Protein AF-0000000075576000 (afdb_homodimer)

Radius of gyration: 38.96 Å; Cα contacts (8 Å, |Δi|>4): 2724; chains: 2; bounding box: 110×90×70 Å

Sequence (1172 aa):
MISKNLVINSIEELINWVASKEIKIQLDSAASILVQVFSSNCDPEWMLAIESNLRPMMPQAVIAGTTTMGEIAKGKLFIHTTVVAITFFDKARIQGFLRHKDKKEVDLGIAFAQKIETDCQQIAGTMLYATPNTMNVSLFLEGFSTARKGTYPVFGGGAGDYHVVQKPVIMLNGEYTSTGVLAVVFMSDDIQIDVRTYLGWQALSKEMVITESDGLWIKKIDDQPAFDVLNRYLDIQNDDEFFYNVLVFPFLFKRDGINYAMTPIEVNDEKAIKVIMNINEGESVCIGYGNPAIIIEKANDIQNWVRAFNSEAIFLYSCICRRFLLQGEVDLETIPFETIAPTAGFYTYGEIVSQGSQVMFLNATMLAVSMKEGCGKKPKLEAQIEISKTDPRDPFTSQHTRIITRLVNFIKVVTQELEEANEEARRLAEQDYLTKTNNRMKAHEFIKNEIERSKRYELEFSIIMLDMDFFKKVNDTYGHNIGDEILIYLVKLLKLEIRKIDMLSRWGGEEFLIVMPLTDKEGARITAERIRAVVELSLFPNAIKQTCSFGVASYQKGESIEMLIDRADKALYEAKLKGRNCVVTKMISKNLVINSIEELINWVASKEIKIQLDSAASILVQVFSSNCDPEWMLAIESNLRPMMPQAVIAGTTTMGEIAKGKLFIHTTVVAITFFDKARIQGFLRHKDKKEVDLGIAFAQKIETDCQQIAGTMLYATPNTMNVSLFLEGFSTARKGTYPVFGGGAGDYHVVQKPVIMLNGEYTSTGVLAVVFMSDDIQIDVRTYLGWQALSKEMVITESDGLWIKKIDDQPAFDVLNRYLDIQNDDEFFYNVLVFPFLFKRDGINYAMTPIEVNDEKAIKVIMNINEGESVCIGYGNPAIIIEKANDIQNWVRAFNSEAIFLYSCICRRFLLQGEVDLETIPFETIAPTAGFYTYGEIVSQGSQVMFLNATMLAVSMKEGCGKKPKLEAQIEISKTDPRDPFTSQHTRIITRLVNFIKVVTQELEEANEEARRLAEQDYLTKTNNRMKAHEFIKNEIERSKRYELEFSIIMLDMDFFKKVNDTYGHNIGDEILIYLVKLLKLEIRKIDMLSRWGGEEFLIVMPLTDKEGARITAERIRAVVELSLFPNAIKQTCSFGVASYQKGESIEMLIDRADKALYEAKLKGRNCVVTK

Solvent-accessible surface area (backbone atoms only — not comparable to full-atom values): 58496 Å² total; per-residue (Å²): 84,48,51,50,73,45,80,37,92,47,69,66,58,49,54,55,52,55,66,31,70,71,45,44,55,46,64,72,61,33,61,26,38,42,34,41,36,31,20,43,64,63,50,66,65,57,59,45,50,52,47,65,66,43,37,82,80,41,74,79,44,46,43,37,35,32,15,15,64,29,27,31,48,68,18,30,80,42,68,89,41,31,36,43,34,40,35,34,23,63,72,36,42,70,49,77,49,74,45,67,67,82,60,59,42,37,58,45,15,29,52,52,27,42,50,48,61,69,76,51,63,60,64,36,29,36,40,37,41,35,22,47,84,63,38,63,54,48,45,17,30,51,20,21,29,72,45,43,82,68,61,54,49,35,35,37,30,15,26,19,47,78,52,89,85,53,63,21,32,38,33,48,73,88,43,70,42,53,36,31,40,36,36,42,38,36,26,30,93,48,47,46,66,47,79,47,71,52,61,39,58,42,68,42,47,64,84,40,34,29,62,34,51,55,67,41,29,36,35,18,41,71,81,32,44,31,39,58,55,48,26,62,36,39,70,55,60,98,53,95,55,32,41,74,74,32,41,55,45,19,40,31,36,72,58,95,90,39,82,42,41,40,41,50,59,50,68,53,94,80,31,22,30,30,37,77,58,69,60,55,64,70,40,56,33,19,45,20,35,69,30,50,62,50,34,41,52,51,40,52,55,50,44,55,52,46,55,72,65,36,26,25,30,31,41,38,36,28,17,43,37,49,44,48,70,41,39,95,52,38,38,72,54,39,32,68,49,28,77,54,19,50,27,38,34,30,24,18,49,29,35,34,41,45,60,63,59,43,43,42,72,44,35,58,31,38,37,45,35,32,28,27,42,68,83,36,54,86,54,87,69,76,79,86,78,71,73,81,60,62,55,83,84,40,85,55,46,86,49,60,55,61,52,52,32,28,52,52,40,30,32,39,43,45,32,51,51,26,53,52,31,46,51,49,26,47,45,42,63,29,24,30,84,85,65,62,30,30,15,48,65,42,44,51,52,51,48,53,52,48,50,53,48,20,70,74,68,73,50,48,31,18,38,38,32,35,35,53,54,69,48,66,56,46,27,72,73,65,30,60,68,53,42,50,50,41,54,39,50,47,50,55,56,49,60,72,72,50,58,89,83,37,44,58,18,42,61,47,96,64,27,35,35,36,41,32,68,78,24,46,54,66,58,46,48,53,49,49,51,52,49,41,50,52,43,55,71,39,73,37,78,93,72,38,78,49,39,35,19,24,2,26,19,43,71,53,93,89,60,51,72,66,55,46,52,47,39,10,49,50,17,24,51,47,13,50,72,73,70,35,66,34,78,25,76,77,82,49,53,50,72,45,79,39,91,47,68,64,59,50,53,56,52,55,66,30,70,72,46,44,56,47,63,72,62,34,63,26,37,41,35,41,36,30,21,43,64,62,53,65,64,58,60,45,50,52,46,64,66,42,37,83,80,41,73,78,45,46,43,38,36,32,16,14,66,29,30,33,48,69,19,31,80,43,69,90,40,32,36,42,34,39,36,35,24,64,74,36,42,71,50,76,47,74,44,67,68,83,62,59,42,37,58,45,15,27,52,52,28,43,50,50,62,70,76,49,64,60,64,38,30,35,40,38,42,34,22,48,83,62,39,62,54,47,46,18,30,50,19,22,29,72,45,42,82,68,60,52,49,35,36,37,30,14,26,20,47,78,53,89,86,50,64,22,32,38,33,48,74,86,42,72,42,54,36,33,41,36,37,41,36,36,25,31,92,50,47,46,68,46,78,47,73,52,60,39,60,41,69,40,48,63,84,40,34,29,62,34,51,56,67,41,28,36,36,19,40,73,78,34,46,32,40,57,55,49,26,62,36,40,70,55,58,100,54,94,56,32,40,75,74,31,43,56,44,18,40,29,36,71,56,96,92,38,82,43,40,41,42,51,58,49,66,52,94,81,30,22,31,31,36,77,56,68,60,55,63,69,41,57,33,21,45,21,37,68,31,49,63,50,35,42,51,51,40,52,55,51,44,55,52,45,54,73,66,36,25,27,29,30,40,38,36,29,17,44,37,49,44,48,70,42,40,96,52,39,38,72,54,38,33,67,49,30,78,54,18,51,26,37,35,32,24,17,49,29,34,32,41,44,59,62,59,44,42,43,72,42,35,58,30,37,36,44,35,31,30,28,41,69,83,36,54,85,54,86,70,77,79,86,76,71,72,81,62,60,56,82,84,40,86,54,47,87,48,61,54,61,52,51,31,28,52,52,40,31,30,37,43,45,33,50,51,27,54,50,30,46,51,49,26,46,45,42,62,30,26,30,84,84,68,63,31,31,15,45,65,42,45,51,53,52,50,53,53,49,49,52,45,20,69,73,68,74,49,49,32,19,37,38,31,35,35,53,54,66,47,66,58,47,26,73,73,66,31,60,68,54,42,48,52,40,52,39,49,49,51,56,54,49,59,72,71,51,60,89,83,36,44,57,18,43,60,46,96,64,26,35,35,36,41,33,68,79,24,46,54,65,57,47,47,52,49,50,50,51,50,40,51,52,43,54,71,39,72,36,79,92,73,38,78,50,40,36,20,23,2,27,20,42,71,54,92,89,60,51,70,67,56,47,52,47,39,10,49,51,18,24,52,50,14,49,72,73,69,35,65,35,80,25,76,78

Structure (mmCIF, N/CA/C/O backbone):
data_AF-0000000075576000-model_v1
#
loop_
_entity.id
_entity.type
_entity.pdbx_description
1 polymer 'GGDEF domain-containing protein'
#
loop_
_atom_site.group_PDB
_atom_site.id
_atom_site.type_symbol
_atom_site.label_atom_id
_atom_site.label_alt_id
_atom_site.label_comp_id
_atom_site.label_asym_id
_atom_site.label_entity_id
_atom_site.label_seq_id
_atom_site.pdbx_PDB_ins_code
_atom_site.Cartn_x
_atom_site.Cartn_y
_atom_site.Cartn_z
_atom_site.occupancy
_atom_site.B_iso_or_equiv
_atom_site.auth_seq_id
_atom_site.auth_comp_id
_atom_site.auth_asym_id
_atom_site.auth_atom_id
_atom_site.pdbx_PDB_model_num
ATOM 1 N N . MET A 1 1 ? 22.203 40.156 -1.741 1 93.5 1 MET A N 1
ATOM 2 C CA . MET A 1 1 ? 22.766 39.156 -0.828 1 93.5 1 MET A CA 1
ATOM 3 C C . MET A 1 1 ? 23.344 37.969 -1.596 1 93.5 1 MET A C 1
ATOM 5 O O . MET A 1 1 ? 22.984 37.75 -2.754 1 93.5 1 MET A O 1
ATOM 9 N N . ILE A 1 2 ? 24.281 37.25 -0.987 1 94.06 2 ILE A N 1
ATOM 10 C CA . ILE A 1 2 ? 24.953 36.125 -1.596 1 94.06 2 ILE A CA 1
ATOM 11 C C . ILE A 1 2 ? 25.047 34.969 -0.587 1 94.06 2 ILE A C 1
ATOM 13 O O . ILE A 1 2 ? 25.328 35.188 0.591 1 94.06 2 ILE A O 1
ATOM 17 N N . SER A 1 3 ? 24.719 33.812 -1.109 1 95.25 3 SER A N 1
ATOM 18 C CA . SER A 1 3 ? 24.812 32.625 -0.263 1 95.25 3 SER A CA 1
ATOM 19 C C . SER A 1 3 ? 25.797 31.609 -0.844 1 95.25 3 SER A C 1
ATOM 21 O O . SER A 1 3 ? 25.781 31.344 -2.049 1 95.25 3 SER A O 1
ATOM 23 N N . LYS A 1 4 ? 26.672 31.125 0.01 1 95.12 4 LYS A N 1
ATOM 24 C CA . LYS A 1 4 ? 27.641 30.094 -0.357 1 95.12 4 LYS A CA 1
ATOM 25 C C . LYS A 1 4 ? 27.609 28.938 0.641 1 95.12 4 LYS A C 1
ATOM 27 O O . LYS A 1 4 ? 27.484 29.156 1.847 1 95.12 4 LYS A O 1
ATOM 32 N N . ASN A 1 5 ? 27.688 27.766 0.096 1 94.81 5 ASN A N 1
ATOM 33 C CA . ASN A 1 5 ? 27.656 26.578 0.948 1 94.81 5 ASN A CA 1
ATOM 34 C C . ASN A 1 5 ? 28.875 25.688 0.716 1 94.81 5 ASN A C 1
ATOM 36 O O . ASN A 1 5 ? 29.406 25.625 -0.395 1 94.81 5 ASN A O 1
ATOM 40 N N . LEU A 1 6 ? 29.297 25.016 1.735 1 95.75 6 LEU A N 1
ATOM 41 C CA . LEU A 1 6 ? 30.406 24.062 1.669 1 95.75 6 LEU A CA 1
ATOM 42 C C . LEU A 1 6 ? 30.125 22.844 2.539 1 95.75 6 LEU A C 1
ATOM 44 O O . LEU A 1 6 ? 29.625 22.969 3.66 1 95.75 6 LEU A O 1
ATOM 48 N N . VAL A 1 7 ? 30.359 21.703 1.971 1 96.75 7 VAL A N 1
ATOM 49 C CA . VAL A 1 7 ? 30.328 20.453 2.73 1 96.75 7 VAL A CA 1
ATOM 50 C C . VAL A 1 7 ? 31.734 20.125 3.242 1 96.75 7 VAL A C 1
ATOM 52 O O . VAL A 1 7 ? 32.688 20.078 2.465 1 96.75 7 VAL A O 1
ATOM 55 N N . ILE A 1 8 ? 31.844 19.891 4.543 1 95.75 8 ILE A N 1
ATOM 56 C CA . ILE A 1 8 ? 33.188 19.703 5.066 1 95.75 8 ILE A CA 1
ATOM 57 C C . ILE A 1 8 ? 33.25 18.406 5.867 1 95.75 8 ILE A C 1
ATOM 59 O O . ILE A 1 8 ? 32.25 17.984 6.469 1 95.75 8 ILE A O 1
ATOM 63 N N . ASN A 1 9 ? 34.469 17.875 5.836 1 92.75 9 ASN A N 1
ATOM 64 C CA . ASN A 1 9 ? 34.75 16.75 6.695 1 92.75 9 ASN A CA 1
ATOM 65 C C . ASN A 1 9 ? 35.906 17.047 7.641 1 92.75 9 ASN A C 1
ATOM 67 O O . ASN A 1 9 ? 36.25 16.25 8.523 1 92.75 9 ASN A O 1
ATOM 71 N N . SER A 1 10 ? 36.5 18.25 7.395 1 94.5 10 SER A N 1
ATOM 72 C CA . SER A 1 10 ? 37.594 18.703 8.25 1 94.5 10 SER A CA 1
ATOM 73 C C . SER A 1 10 ? 37.594 20.219 8.375 1 94.5 10 SER A C 1
ATOM 75 O O . SER A 1 10 ? 37.062 20.922 7.496 1 94.5 10 SER A O 1
ATOM 77 N N . ILE A 1 11 ? 38.156 20.672 9.445 1 95.69 11 ILE A N 1
ATOM 78 C CA . ILE A 1 11 ? 38.25 22.109 9.703 1 95.69 11 ILE A CA 1
ATOM 79 C C . ILE A 1 11 ? 39.188 22.766 8.688 1 95.69 11 ILE A C 1
ATOM 81 O O . ILE A 1 11 ? 38.938 23.891 8.258 1 95.69 11 ILE A O 1
ATOM 85 N N . GLU A 1 12 ? 40.156 22.031 8.234 1 95.62 12 GLU A N 1
ATOM 86 C CA . GLU A 1 12 ? 41.125 22.531 7.254 1 95.62 12 GLU A CA 1
ATOM 87 C C . GLU A 1 12 ? 40.438 22.906 5.945 1 95.62 12 GLU A C 1
ATOM 89 O O . GLU A 1 12 ? 40.75 23.922 5.336 1 95.62 12 GLU A O 1
ATOM 94 N N . GLU A 1 13 ? 39.531 22.109 5.602 1 95.81 13 GLU A N 1
ATOM 95 C CA . GLU A 1 13 ? 38.75 22.375 4.387 1 95.81 13 GLU A CA 1
ATOM 96 C C . GLU A 1 13 ? 38 23.688 4.5 1 95.81 13 GLU A C 1
ATOM 98 O O . GLU A 1 13 ? 37.938 24.469 3.541 1 95.81 13 GLU A O 1
ATOM 103 N N . LEU A 1 14 ? 37.5 23.953 5.672 1 96.44 14 LEU A N 1
ATOM 104 C CA . LEU A 1 14 ? 36.719 25.156 5.938 1 96.44 14 LEU A CA 1
ATOM 105 C C . LEU A 1 14 ? 37.625 26.391 5.883 1 96.44 14 LEU A C 1
ATOM 107 O O . LEU A 1 14 ? 37.281 27.391 5.234 1 96.44 14 LEU A O 1
ATOM 111 N N . ILE A 1 15 ? 38.688 26.344 6.5 1 95.75 15 ILE A N 1
ATOM 112 C CA . ILE A 1 15 ? 39.594 27.484 6.578 1 95.75 15 ILE A CA 1
ATOM 113 C C . ILE A 1 15 ? 40.094 27.844 5.176 1 95.75 15 ILE A C 1
ATOM 115 O O . ILE A 1 15 ? 40.125 29.016 4.809 1 95.75 15 ILE A O 1
ATOM 119 N N . ASN A 1 16 ? 40.406 26.781 4.434 1 96.12 16 ASN A N 1
ATOM 120 C CA . ASN A 1 16 ? 40.875 27.016 3.068 1 96.12 16 ASN A CA 1
ATOM 121 C C . ASN A 1 16 ? 39.812 27.672 2.209 1 96.12 16 ASN A C 1
ATOM 123 O O . ASN A 1 16 ? 40.125 28.547 1.391 1 96.12 16 ASN A O 1
ATOM 127 N N . TRP A 1 17 ? 38.656 27.25 2.443 1 96.19 17 TRP A N 1
ATOM 128 C CA . TRP A 1 17 ? 37.531 27.766 1.668 1 96.19 17 TRP A CA 1
ATOM 129 C C . TRP A 1 17 ? 37.281 29.234 2.029 1 96.19 17 TRP A C 1
ATOM 131 O O . TRP A 1 17 ? 37.094 30.078 1.147 1 96.19 17 TRP A O 1
ATOM 141 N N . VAL A 1 18 ? 37.25 29.594 3.297 1 96 18 VAL A N 1
ATOM 142 C CA . VAL A 1 18 ? 36.938 30.953 3.756 1 96 18 VAL A CA 1
ATOM 143 C C . VAL A 1 18 ? 38.062 31.891 3.371 1 96 18 VAL A C 1
ATOM 145 O O . VAL A 1 18 ? 37.844 33.094 3.133 1 96 18 VAL A O 1
ATOM 148 N N . ALA A 1 19 ? 39.25 31.344 3.172 1 94.19 19 ALA A N 1
ATOM 149 C CA . ALA A 1 19 ? 40.438 32.156 2.814 1 94.19 19 ALA A CA 1
ATOM 150 C C . ALA A 1 19 ? 40.5 32.406 1.31 1 94.19 19 ALA A C 1
ATOM 152 O O . ALA A 1 19 ? 41.344 33.156 0.832 1 94.19 19 ALA A O 1
ATOM 153 N N . SER A 1 20 ? 39.625 31.812 0.709 1 95.5 20 SER A N 1
ATOM 154 C CA . SER A 1 20 ? 39.594 32 -0.737 1 95.5 20 SER A CA 1
ATOM 155 C C . SER A 1 20 ? 39.281 33.469 -1.095 1 95.5 20 SER A C 1
ATOM 157 O O . SER A 1 20 ? 38.625 34.156 -0.317 1 95.5 20 SER A O 1
ATOM 159 N N . LYS A 1 21 ? 39.656 33.906 -2.305 1 94.38 21 LYS A N 1
ATOM 160 C CA . LYS A 1 21 ? 39.438 35.281 -2.768 1 94.38 21 LYS A CA 1
ATOM 161 C C . LYS A 1 21 ? 37.969 35.562 -2.895 1 94.38 21 LYS A C 1
ATOM 163 O O . LYS A 1 21 ? 37.5 36.688 -2.586 1 94.38 21 LYS A O 1
ATOM 168 N N . GLU A 1 22 ? 37.281 34.656 -3.25 1 92.62 22 GLU A N 1
ATOM 169 C CA . GLU A 1 22 ? 35.875 34.812 -3.471 1 92.62 22 GLU A CA 1
ATOM 170 C C . GLU A 1 22 ? 35.125 35.156 -2.168 1 92.62 22 GLU A C 1
ATOM 172 O O . GLU A 1 22 ? 34.312 36.062 -2.125 1 92.62 22 GLU A O 1
ATOM 177 N N . ILE A 1 23 ? 35.438 34.469 -1.164 1 94.62 23 ILE A N 1
ATOM 178 C CA . ILE A 1 23 ? 34.75 34.656 0.117 1 94.62 23 ILE A CA 1
ATOM 179 C C . ILE A 1 23 ? 35.25 35.938 0.773 1 94.62 23 ILE A C 1
ATOM 181 O O . ILE A 1 23 ? 34.469 36.688 1.373 1 94.62 23 ILE A O 1
ATOM 185 N N . LYS A 1 24 ? 36.469 36.281 0.577 1 93.81 24 LYS A N 1
ATOM 186 C CA . LYS A 1 24 ? 37.031 37.469 1.176 1 93.81 24 LYS A CA 1
ATOM 187 C C . LYS A 1 24 ? 36.375 38.719 0.623 1 93.81 24 LYS A C 1
ATOM 189 O O . LYS A 1 24 ? 36.156 39.688 1.36 1 93.81 24 LYS A O 1
ATOM 194 N N . ILE A 1 25 ? 36.188 38.688 -0.568 1 94.25 25 ILE A N 1
ATOM 195 C CA . ILE A 1 25 ? 35.531 39.812 -1.202 1 94.25 25 ILE A CA 1
ATOM 196 C C . ILE A 1 25 ? 34.156 40.062 -0.575 1 94.25 25 ILE A C 1
ATOM 198 O O . ILE A 1 25 ? 33.781 41.219 -0.319 1 94.25 25 ILE A O 1
ATOM 202 N N . GLN A 1 26 ? 33.5 39.031 -0.318 1 94 26 GLN A N 1
ATOM 203 C CA . GLN A 1 26 ? 32.188 39.156 0.268 1 94 26 GLN A CA 1
ATOM 204 C C . GLN A 1 26 ? 32.25 39.594 1.727 1 94 26 GLN A C 1
ATOM 206 O O . GLN A 1 26 ? 31.406 40.344 2.195 1 94 26 GLN A O 1
ATOM 211 N N . LEU A 1 27 ? 33.188 39.094 2.383 1 94.25 27 LEU A N 1
ATOM 212 C CA . LEU A 1 27 ? 33.375 39.438 3.785 1 94.25 27 LEU A CA 1
ATOM 213 C C . LEU A 1 27 ? 33.594 40.938 3.943 1 94.25 27 LEU A C 1
ATOM 215 O O . LEU A 1 27 ? 33.062 41.562 4.879 1 94.25 27 LEU A O 1
ATOM 219 N N . ASP A 1 28 ? 34.188 41.531 2.994 1 92.19 28 ASP A N 1
ATOM 220 C CA . ASP A 1 28 ? 34.531 42.938 3.066 1 92.19 28 ASP A CA 1
ATOM 221 C C . ASP A 1 28 ? 33.344 43.812 2.707 1 92.19 28 ASP A C 1
ATOM 223 O O . ASP A 1 28 ? 33.219 44.938 3.18 1 92.19 28 ASP A O 1
ATOM 227 N N . SER A 1 29 ? 32.531 43.281 1.998 1 93.12 29 SER A N 1
ATOM 228 C CA . SER A 1 29 ? 31.453 44.094 1.461 1 93.12 29 SER A CA 1
ATOM 229 C C . SER A 1 29 ? 30.172 43.906 2.25 1 93.12 29 SER A C 1
ATOM 231 O O . SER A 1 29 ? 29.25 44.719 2.178 1 93.12 29 SER A O 1
ATOM 233 N N . ALA A 1 30 ? 30.031 42.938 3.023 1 95.19 30 ALA A N 1
ATOM 234 C CA . ALA A 1 30 ? 28.766 42.562 3.652 1 95.19 30 ALA A CA 1
ATOM 235 C C . ALA A 1 30 ? 28.469 43.438 4.859 1 95.19 30 ALA A C 1
ATOM 237 O O . ALA A 1 30 ? 29.375 43.781 5.625 1 95.19 30 ALA A O 1
ATOM 238 N N . ALA A 1 31 ? 27.203 43.812 4.949 1 95.31 31 ALA A N 1
ATOM 239 C CA . ALA A 1 31 ? 26.734 44.531 6.129 1 95.31 31 ALA A CA 1
ATOM 240 C C . ALA A 1 31 ? 26.641 43.594 7.332 1 95.31 31 ALA A C 1
ATOM 242 O O . ALA A 1 31 ? 26.938 44 8.461 1 95.31 31 ALA A O 1
ATOM 243 N N . SER A 1 32 ? 26.156 42.438 7.105 1 97 32 SER A N 1
ATOM 244 C CA . SER A 1 32 ? 26.062 41.406 8.109 1 97 32 SER A CA 1
ATOM 245 C C . SER A 1 32 ? 26.266 40.031 7.492 1 97 32 SER A C 1
ATOM 247 O O . SER A 1 32 ? 26.188 39.875 6.273 1 97 32 SER A O 1
ATOM 249 N N . ILE A 1 33 ? 26.594 39.031 8.344 1 98 33 ILE A N 1
ATOM 250 C CA . ILE A 1 33 ? 26.906 37.688 7.883 1 98 33 ILE A CA 1
ATOM 251 C C . ILE A 1 33 ? 26.219 36.656 8.766 1 98 33 ILE A C 1
ATOM 253 O O . ILE A 1 33 ? 26.297 36.719 10 1 98 33 ILE A O 1
ATOM 257 N N . LEU A 1 34 ? 25.5 35.75 8.133 1 98.5 34 LEU A N 1
ATOM 258 C CA . LEU A 1 34 ? 24.922 34.594 8.82 1 98.5 34 LEU A CA 1
ATOM 259 C C . LEU A 1 34 ? 25.641 33.312 8.422 1 98.5 34 LEU A C 1
ATOM 261 O O . LEU A 1 34 ? 25.75 33 7.234 1 98.5 34 LEU A O 1
ATOM 265 N N . VAL A 1 35 ? 26.141 32.625 9.383 1 98.56 35 VAL A N 1
ATOM 266 C CA . VAL A 1 35 ? 26.703 31.297 9.164 1 98.56 35 VAL A CA 1
ATOM 267 C C . VAL A 1 35 ? 25.781 30.25 9.789 1 98.56 35 VAL A C 1
ATOM 269 O O . VAL A 1 35 ? 25.5 30.297 10.992 1 98.56 35 VAL A O 1
ATOM 272 N N . GLN A 1 36 ? 25.297 29.359 8.984 1 98.44 36 GLN A N 1
ATOM 273 C CA . GLN A 1 36 ? 24.531 28.219 9.477 1 98.44 36 GLN A CA 1
ATOM 274 C C . GLN A 1 36 ? 25.328 26.922 9.367 1 98.44 36 GLN A C 1
ATOM 276 O O . GLN A 1 36 ? 25.891 26.625 8.312 1 98.44 36 GLN A O 1
ATOM 281 N N . VAL A 1 37 ? 25.375 26.203 10.469 1 98.19 37 VAL A N 1
ATOM 282 C CA . VAL A 1 37 ? 26.094 24.938 10.508 1 98.19 37 VAL A CA 1
ATOM 283 C C . VAL A 1 37 ? 25.094 23.797 10.734 1 98.19 37 VAL A C 1
ATOM 285 O O . VAL A 1 37 ? 24.422 23.75 11.766 1 98.19 37 VAL A O 1
ATOM 288 N N . PHE A 1 38 ? 25.031 22.922 9.805 1 97.56 38 PHE A N 1
ATOM 289 C CA . PHE A 1 38 ? 24.234 21.703 9.914 1 97.56 38 PHE A CA 1
ATOM 290 C C . PHE A 1 38 ? 25.125 20.484 10.023 1 97.56 38 PHE A C 1
ATOM 292 O O . PHE A 1 38 ? 25.891 20.172 9.102 1 97.56 38 PHE A O 1
ATOM 299 N N . SER A 1 39 ? 24.953 19.734 11.133 1 95.44 39 SER A N 1
ATOM 300 C CA . SER A 1 39 ? 25.922 18.656 11.32 1 95.44 39 SER A CA 1
ATOM 301 C C . SER A 1 39 ? 25.25 17.406 11.883 1 95.44 39 SER A C 1
ATOM 303 O O . SER A 1 39 ? 24.391 17.516 12.766 1 95.44 39 SER A O 1
ATOM 305 N N . SER A 1 40 ? 25.719 16.312 11.367 1 90.12 40 SER A N 1
ATOM 306 C CA . SER A 1 40 ? 25.281 15.031 11.938 1 90.12 40 SER A CA 1
ATOM 307 C C . SER A 1 40 ? 26.047 14.703 13.211 1 90.12 40 SER A C 1
ATOM 309 O O . SER A 1 40 ? 25.625 13.836 13.984 1 90.12 40 S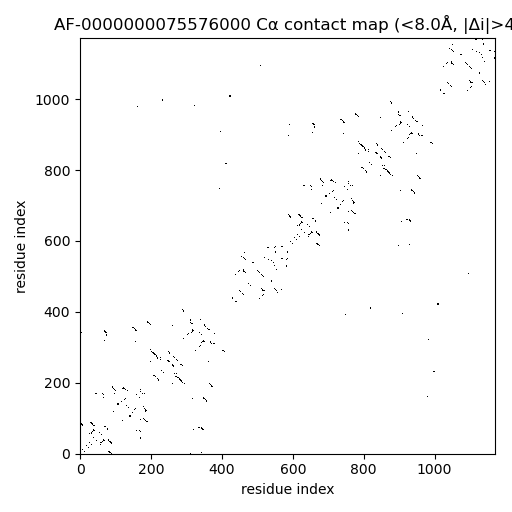ER A O 1
ATOM 311 N N . ASN A 1 41 ? 27.125 15.352 13.391 1 89.44 41 ASN A N 1
ATOM 312 C CA . ASN A 1 41 ? 27.906 15.164 14.609 1 89.44 41 ASN A CA 1
ATOM 313 C C . ASN A 1 41 ? 27.266 15.852 15.805 1 89.44 41 ASN A C 1
ATOM 315 O O . ASN A 1 41 ? 27.203 17.078 15.867 1 89.44 41 ASN A O 1
ATOM 319 N N . CYS A 1 42 ? 26.938 15.07 16.812 1 87.56 42 CYS A N 1
ATOM 320 C CA . CYS A 1 42 ? 26.172 15.602 17.938 1 87.56 42 CYS A CA 1
ATOM 321 C C . CYS A 1 42 ? 27.094 16.094 19.031 1 87.56 42 CYS A C 1
ATOM 323 O O . CYS A 1 42 ? 26.641 16.609 20.062 1 87.56 42 CYS A O 1
ATOM 325 N N . ASP A 1 43 ? 28.391 16.016 18.828 1 89.94 43 ASP A N 1
ATOM 326 C CA . ASP A 1 43 ? 29.344 16.594 19.781 1 89.94 43 ASP A CA 1
ATOM 327 C C . ASP A 1 43 ? 29.406 18.109 19.625 1 89.94 43 ASP A C 1
ATOM 329 O O . ASP A 1 43 ? 29.891 18.609 18.609 1 89.94 43 ASP A O 1
ATOM 333 N N . PRO A 1 44 ? 29 18.734 20.688 1 92.06 44 PRO A N 1
ATOM 334 C CA . PRO A 1 44 ? 29.016 20.203 20.594 1 92.06 44 PRO A CA 1
ATOM 335 C C . PRO A 1 44 ? 30.422 20.75 20.328 1 92.06 44 PRO A C 1
ATOM 337 O O . PRO A 1 44 ? 30.562 21.844 19.766 1 92.06 44 PRO A O 1
ATOM 340 N N . GLU A 1 45 ? 31.469 20.031 20.656 1 94.38 45 GLU A N 1
ATOM 341 C CA . GLU A 1 45 ? 32.844 20.484 20.469 1 94.38 45 GLU A CA 1
ATOM 342 C C . GLU A 1 45 ? 33.156 20.656 18.984 1 94.38 45 GLU A C 1
ATOM 344 O O . GLU A 1 45 ? 33.938 21.531 18.625 1 94.38 45 GLU A O 1
ATOM 349 N N . TRP A 1 46 ? 32.5 19.844 18.25 1 95.31 46 TRP A N 1
ATOM 350 C CA . TRP A 1 46 ? 32.75 19.922 16.812 1 95.31 46 TRP A CA 1
ATOM 351 C C . TRP A 1 46 ? 32.25 21.266 16.266 1 95.31 46 TRP A C 1
ATOM 353 O O . TRP A 1 46 ? 32.969 21.969 15.57 1 95.31 46 TRP A O 1
ATOM 363 N N . MET A 1 47 ? 31.062 21.656 16.578 1 95.19 47 MET A N 1
ATOM 364 C CA . MET A 1 47 ? 30.5 22.922 16.094 1 95.19 47 MET A CA 1
ATOM 365 C C . MET A 1 47 ? 31.219 24.109 16.719 1 95.19 47 MET A C 1
ATOM 367 O O . MET A 1 47 ? 31.422 25.141 16.062 1 95.19 47 MET A O 1
ATOM 371 N N . LEU A 1 48 ? 31.609 23.938 17.938 1 96 48 LEU A N 1
ATOM 372 C CA . LEU A 1 48 ? 32.375 25 18.594 1 96 48 LEU A CA 1
ATOM 373 C C . LEU A 1 48 ? 33.719 25.203 17.922 1 96 48 LEU A C 1
ATOM 375 O O . LEU A 1 48 ? 34.188 26.344 17.797 1 96 48 LEU A O 1
ATOM 379 N N . ALA A 1 49 ? 34.312 24.094 17.547 1 96.88 49 ALA A N 1
ATOM 380 C CA . ALA A 1 49 ? 35.562 24.188 16.828 1 96.88 49 ALA A CA 1
ATOM 381 C C . ALA A 1 49 ? 35.406 24.922 15.5 1 96.88 49 ALA A C 1
ATOM 383 O O . ALA A 1 49 ? 36.25 25.719 15.117 1 96.88 49 ALA A O 1
ATOM 384 N N . ILE A 1 50 ? 34.406 24.641 14.875 1 97.25 50 ILE A N 1
ATOM 385 C CA . ILE A 1 50 ? 34.094 25.328 13.617 1 97.25 50 ILE A CA 1
ATOM 386 C C . ILE A 1 50 ? 33.969 26.828 13.859 1 97.25 50 ILE A C 1
ATOM 388 O O . ILE A 1 50 ? 34.625 27.625 13.172 1 97.25 50 ILE A O 1
ATOM 392 N N . GLU A 1 51 ? 33.219 27.203 14.844 1 97.06 51 GLU A N 1
ATOM 393 C CA . GLU A 1 51 ? 33 28.609 15.148 1 97.06 51 GLU A CA 1
ATOM 394 C C . GLU A 1 51 ? 34.312 29.281 15.562 1 97.06 51 GLU A C 1
ATOM 396 O O . GLU A 1 51 ? 34.594 30.406 15.156 1 97.06 51 GLU A O 1
ATOM 401 N N . SER A 1 52 ? 35.062 28.625 16.375 1 96.62 52 SER A N 1
ATOM 402 C CA . SER A 1 52 ? 36.312 29.203 16.875 1 96.62 52 SER A CA 1
ATOM 403 C C . SER A 1 52 ? 37.281 29.547 15.727 1 96.62 52 SER A C 1
ATOM 405 O O . SER A 1 52 ? 38.031 30.516 15.805 1 96.62 52 SER A O 1
ATOM 407 N N . ASN A 1 53 ? 37.156 28.797 14.703 1 96.5 53 ASN A N 1
ATOM 408 C CA . ASN A 1 53 ? 38.031 29.031 13.562 1 96.5 53 ASN A CA 1
ATOM 409 C C . ASN A 1 53 ? 37.469 30.062 12.602 1 96.5 53 ASN A C 1
ATOM 411 O O . ASN A 1 53 ? 38.219 30.734 11.891 1 96.5 53 ASN A O 1
ATOM 415 N N . LEU A 1 54 ? 36.219 30.25 12.648 1 96.5 54 LEU A N 1
ATOM 416 C CA . LEU A 1 54 ? 35.594 31.219 11.773 1 96.5 54 LEU A CA 1
ATOM 417 C C . LEU A 1 54 ? 35.594 32.594 12.398 1 96.5 54 LEU A C 1
ATOM 419 O O . LEU A 1 54 ? 35.656 33.625 11.688 1 96.5 54 LEU A O 1
ATOM 423 N N . ARG A 1 55 ? 35.531 32.688 13.688 1 96.44 55 ARG A N 1
ATOM 424 C CA . ARG A 1 55 ? 35.312 33.906 14.43 1 96.44 55 ARG A CA 1
ATOM 425 C C . ARG A 1 55 ? 36.406 34.938 14.117 1 96.44 55 ARG A C 1
ATOM 427 O O . ARG A 1 55 ? 36.094 36.125 13.891 1 96.44 55 ARG A O 1
ATOM 434 N N . PRO A 1 56 ? 37.656 34.594 13.977 1 94.88 56 PRO A N 1
ATOM 435 C CA . PRO A 1 56 ? 38.688 35.562 13.641 1 94.88 56 PRO A CA 1
ATOM 436 C C . PRO A 1 56 ? 38.5 36.156 12.242 1 94.88 56 PRO A C 1
ATOM 438 O O . PRO A 1 56 ? 38.875 37.281 12 1 94.88 56 PRO A O 1
ATOM 441 N N . MET A 1 57 ? 37.938 35.438 11.391 1 93.88 57 MET A N 1
ATOM 442 C CA . MET A 1 57 ? 37.812 35.844 10 1 93.88 57 MET A CA 1
ATOM 443 C C . MET A 1 57 ? 36.531 36.625 9.781 1 93.88 57 MET A C 1
ATOM 445 O O . MET A 1 57 ? 36.438 37.406 8.828 1 93.88 57 MET A O 1
ATOM 449 N N . MET A 1 58 ? 35.594 36.438 10.641 1 95.06 58 MET A N 1
ATOM 450 C CA . MET A 1 58 ? 34.312 37.156 10.57 1 95.06 58 MET A CA 1
ATOM 451 C C . MET A 1 58 ? 33.781 37.469 11.961 1 95.06 58 MET A C 1
ATOM 453 O O . MET A 1 58 ? 32.812 36.875 12.406 1 95.06 58 MET A O 1
ATOM 457 N N . PRO A 1 59 ? 34.281 38.438 12.578 1 93.62 59 PRO A N 1
ATOM 458 C CA . PRO A 1 59 ? 34 38.719 13.992 1 93.62 59 PRO A CA 1
ATOM 459 C C . PRO A 1 59 ? 32.562 39.125 14.234 1 93.62 59 PRO A C 1
ATOM 461 O O . PRO A 1 59 ? 32.031 38.906 15.32 1 93.62 59 PRO A O 1
ATOM 464 N N . GLN A 1 60 ? 31.906 39.656 13.312 1 93.19 60 GLN A N 1
ATOM 465 C CA . GLN A 1 60 ? 30.547 40.156 13.531 1 93.19 60 GLN A CA 1
ATOM 466 C C . GLN A 1 60 ? 29.5 39.156 13.031 1 93.19 60 GLN A C 1
ATOM 468 O O . GLN A 1 60 ? 28.312 39.438 13.062 1 93.19 60 GLN A O 1
ATOM 473 N N . ALA A 1 61 ? 29.953 38.031 12.594 1 97.56 61 ALA A N 1
ATOM 474 C CA . ALA A 1 61 ? 29.031 37.062 12.023 1 97.56 61 ALA A CA 1
ATOM 475 C C . ALA A 1 61 ? 28.172 36.438 13.109 1 97.56 61 ALA A C 1
ATOM 477 O O . ALA A 1 61 ? 28.625 36.219 14.234 1 97.56 61 ALA A O 1
ATOM 478 N N . VAL A 1 62 ? 26.906 36.25 12.797 1 98.38 62 VAL A N 1
ATOM 479 C CA . VAL A 1 62 ? 26.047 35.406 13.617 1 98.38 62 VAL A CA 1
ATOM 480 C C . VAL A 1 62 ? 26.188 33.938 13.188 1 98.38 62 VAL A C 1
ATOM 482 O O . VAL A 1 62 ? 25.906 33.594 12.031 1 98.38 62 VAL A O 1
ATOM 485 N N . ILE A 1 63 ? 26.641 33.094 14.109 1 98.44 63 ILE A N 1
ATOM 486 C CA . ILE A 1 63 ? 26.891 31.703 13.781 1 98.44 63 ILE A CA 1
ATOM 487 C C . ILE A 1 63 ? 25.891 30.812 14.516 1 98.44 63 ILE A C 1
ATOM 489 O O . ILE A 1 63 ? 25.969 30.672 15.742 1 98.44 63 ILE A O 1
ATOM 493 N N . ALA A 1 64 ? 25.016 30.234 13.742 1 98.31 64 ALA A N 1
ATOM 494 C CA . ALA A 1 64 ? 23.984 29.344 14.273 1 98.31 64 ALA A CA 1
ATOM 495 C C . ALA A 1 64 ? 24.203 27.906 13.789 1 98.31 64 ALA A C 1
ATOM 497 O O . ALA A 1 64 ? 24.578 27.688 12.641 1 98.31 64 ALA A O 1
ATOM 498 N N . GLY A 1 65 ? 24 26.906 14.695 1 97.25 65 GLY A N 1
ATOM 499 C CA . GLY A 1 65 ? 24.188 25.516 14.328 1 97.25 65 GLY A CA 1
ATOM 500 C C . GLY A 1 65 ? 23.109 24.594 14.891 1 97.25 65 GLY A C 1
ATOM 501 O O . GLY A 1 65 ? 22.438 24.953 15.867 1 97.25 65 GLY A O 1
ATOM 502 N N . THR A 1 66 ? 22.938 23.516 14.242 1 96.62 66 THR A N 1
ATOM 503 C CA . THR A 1 66 ? 22.016 22.5 14.703 1 96.62 66 THR A CA 1
ATOM 504 C C . THR A 1 66 ? 22.469 21.109 14.281 1 96.62 66 THR A C 1
ATOM 506 O O . THR A 1 66 ? 23.047 20.938 13.203 1 96.62 66 THR A O 1
ATOM 509 N N . THR A 1 67 ? 22.219 20.172 15.156 1 94.94 67 THR A N 1
ATOM 510 C CA . THR A 1 67 ? 22.406 18.781 14.75 1 94.94 67 THR A CA 1
ATOM 511 C C . THR A 1 67 ? 21.234 18.328 13.875 1 94.94 67 THR A C 1
ATOM 513 O O . THR A 1 67 ? 20.125 18.844 13.977 1 94.94 67 THR A O 1
ATOM 516 N N . THR A 1 68 ? 21.594 17.406 12.977 1 92.5 68 THR A N 1
ATOM 517 C CA . THR A 1 68 ? 20.609 17.062 11.945 1 92.5 68 THR A CA 1
ATOM 518 C C . THR A 1 68 ? 20.578 15.555 11.703 1 92.5 68 THR A C 1
ATOM 520 O O . THR A 1 68 ? 21.438 14.828 12.188 1 92.5 68 THR A O 1
ATOM 523 N N . MET A 1 69 ? 19.594 15.141 11.008 1 88.69 69 MET A N 1
ATOM 524 C CA . MET A 1 69 ? 19.469 13.758 10.539 1 88.69 69 MET A CA 1
ATOM 525 C C . MET A 1 69 ? 19.672 13.672 9.031 1 88.69 69 MET A C 1
ATOM 527 O O . MET A 1 69 ? 19.094 12.805 8.375 1 88.69 69 MET A O 1
ATOM 531 N N . GLY A 1 70 ? 20.391 14.562 8.539 1 92.75 70 GLY A N 1
ATOM 532 C CA . GLY A 1 70 ? 20.703 14.75 7.133 1 92.75 70 GLY A CA 1
ATOM 533 C C . GLY A 1 70 ? 20.875 16.219 6.754 1 92.75 70 GLY A C 1
ATOM 534 O O . GLY A 1 70 ? 20.156 17.078 7.242 1 92.75 70 GLY A O 1
ATOM 535 N N . GLU A 1 71 ? 21.891 16.438 5.941 1 95.62 71 GLU A N 1
ATOM 536 C CA . GLU A 1 71 ? 22.172 17.812 5.535 1 95.62 71 GLU A CA 1
ATOM 537 C C . GLU A 1 71 ? 21.828 18.047 4.07 1 95.62 71 GLU A C 1
ATOM 539 O O . GLU A 1 71 ? 21.906 17.125 3.256 1 95.62 71 GLU A O 1
ATOM 544 N N . ILE A 1 72 ? 21.406 19.172 3.828 1 96.81 72 ILE A N 1
ATOM 545 C CA . ILE A 1 72 ? 21.094 19.531 2.453 1 96.81 72 ILE A CA 1
ATOM 546 C C . ILE A 1 72 ? 22.062 20.609 1.966 1 96.81 72 ILE A C 1
ATOM 548 O O . ILE A 1 72 ? 22.188 21.672 2.592 1 96.81 72 ILE A O 1
ATOM 552 N N . ALA A 1 73 ? 22.719 20.391 0.928 1 96.69 73 ALA A N 1
ATOM 553 C CA . ALA A 1 73 ? 23.578 21.359 0.244 1 96.69 73 ALA A CA 1
ATOM 554 C C . ALA A 1 73 ? 23.516 21.172 -1.27 1 96.69 73 ALA A C 1
ATOM 556 O O . ALA A 1 73 ? 23.516 20.031 -1.761 1 96.69 73 ALA A O 1
ATOM 557 N N . LYS A 1 74 ? 23.359 22.281 -1.975 1 94.75 74 LYS A N 1
ATOM 558 C CA . LYS A 1 74 ? 23.297 22.25 -3.434 1 94.75 74 LYS A CA 1
ATOM 559 C C . LYS A 1 74 ? 22.172 21.344 -3.916 1 94.75 74 LYS A C 1
ATOM 561 O O . LYS A 1 74 ? 22.328 20.609 -4.891 1 94.75 74 LYS A O 1
ATOM 566 N N . GLY A 1 75 ? 21.203 21.328 -3.131 1 93.38 75 GLY A N 1
ATOM 567 C CA . GLY A 1 75 ? 20.016 20.578 -3.492 1 93.38 75 GLY A CA 1
ATOM 568 C C . GLY A 1 75 ? 20.141 19.078 -3.215 1 93.38 75 GLY A C 1
ATOM 569 O O . GLY A 1 75 ? 19.234 18.312 -3.527 1 93.38 75 GLY A O 1
ATOM 570 N N . LYS A 1 76 ? 21.203 18.688 -2.6 1 94.69 76 LYS A N 1
ATOM 571 C CA . LYS A 1 76 ? 21.453 17.25 -2.42 1 94.69 76 LYS A CA 1
ATOM 572 C C . LYS A 1 76 ? 21.484 16.891 -0.94 1 94.69 76 LYS A C 1
ATOM 574 O O . LYS A 1 76 ? 21.828 17.719 -0.095 1 94.69 76 LYS A O 1
ATOM 579 N N . LEU A 1 77 ? 21.188 15.594 -0.808 1 93.62 77 LEU A N 1
ATOM 580 C CA . LEU A 1 77 ? 21.297 15.023 0.53 1 93.62 77 LEU A CA 1
ATOM 581 C C . LEU A 1 77 ? 22.734 14.609 0.82 1 93.62 77 LEU A C 1
ATOM 583 O O . LEU A 1 77 ? 23.375 13.953 -0.008 1 93.62 77 LEU A O 1
ATOM 587 N N . PHE A 1 78 ? 23.234 15.008 1.984 1 92.94 78 PHE A N 1
ATOM 588 C CA . PHE A 1 78 ? 24.484 14.516 2.535 1 92.94 78 PHE A CA 1
ATOM 589 C C . PHE A 1 78 ? 24.266 13.867 3.895 1 92.94 78 PHE A C 1
ATOM 591 O O . PHE A 1 78 ? 23.375 14.258 4.641 1 92.94 78 PHE A O 1
ATOM 598 N N . ILE A 1 79 ? 25.062 12.859 4.098 1 88.19 79 ILE A N 1
ATOM 599 C CA . ILE A 1 79 ? 24.953 12.164 5.375 1 88.19 79 ILE A CA 1
ATOM 600 C C . ILE A 1 79 ? 26.344 12.062 6.016 1 88.19 79 ILE A C 1
ATOM 602 O O . ILE A 1 79 ? 27.359 12.016 5.316 1 88.19 79 ILE A O 1
ATOM 606 N N . HIS A 1 80 ? 26.344 12.086 7.344 1 87.81 80 HIS A N 1
ATOM 607 C CA . HIS A 1 80 ? 27.578 11.922 8.117 1 87.81 80 HIS A CA 1
ATOM 608 C C . HIS A 1 80 ? 28.609 12.984 7.762 1 87.81 80 HIS A C 1
ATOM 610 O O . HIS A 1 80 ? 29.781 12.68 7.555 1 87.81 80 HIS A O 1
ATOM 616 N N . THR A 1 81 ? 28.062 14.133 7.543 1 92.88 81 THR A N 1
ATOM 617 C CA . THR A 1 81 ? 28.922 15.266 7.227 1 92.88 81 THR A CA 1
ATOM 618 C C . THR A 1 81 ? 28.422 16.531 7.902 1 92.88 81 THR A C 1
ATOM 620 O O . THR A 1 81 ? 27.609 16.469 8.828 1 92.88 81 THR A O 1
ATOM 623 N N . THR A 1 82 ? 29.078 17.625 7.57 1 96.81 82 THR A N 1
ATOM 624 C CA . THR A 1 82 ? 28.688 18.953 8.047 1 96.81 82 THR A CA 1
ATOM 625 C C . THR A 1 82 ? 28.594 19.938 6.891 1 96.81 82 THR A C 1
ATOM 627 O O . THR A 1 82 ? 29.484 20 6.043 1 96.81 82 THR A O 1
ATOM 630 N N . VAL A 1 83 ? 27.484 20.547 6.887 1 97.88 83 VAL A N 1
ATOM 631 C CA . VAL A 1 83 ? 27.297 21.609 5.902 1 97.88 83 VAL A CA 1
ATOM 632 C C . VAL A 1 83 ? 27.438 22.969 6.574 1 97.88 83 VAL A C 1
ATOM 634 O O . VAL A 1 83 ? 26.828 23.219 7.617 1 97.88 83 VAL A O 1
ATOM 637 N N . VAL A 1 84 ? 28.266 23.812 5.984 1 98.19 84 VAL A N 1
ATOM 638 C CA . VAL A 1 84 ? 28.406 25.203 6.414 1 98.19 84 VAL A CA 1
ATOM 639 C C . VAL A 1 84 ? 27.875 26.125 5.328 1 98.19 84 VAL A C 1
ATOM 641 O O . VAL A 1 84 ? 28.422 26.188 4.227 1 98.19 84 VAL A O 1
ATOM 644 N N . ALA A 1 85 ? 26.859 26.828 5.707 1 98 85 ALA A N 1
ATOM 645 C CA . ALA A 1 85 ? 26.25 27.781 4.781 1 98 85 ALA A CA 1
ATOM 646 C C . ALA A 1 85 ? 26.484 29.219 5.234 1 98 85 ALA A C 1
ATOM 648 O O . ALA A 1 85 ? 26.125 29.594 6.352 1 98 85 ALA A O 1
ATOM 649 N N . ILE A 1 86 ? 27.062 30.062 4.375 1 97.88 86 ILE A N 1
ATOM 650 C CA . ILE A 1 86 ? 27.312 31.453 4.699 1 97.88 86 ILE A CA 1
ATOM 651 C C . ILE A 1 86 ? 26.469 32.344 3.807 1 97.88 86 ILE A C 1
ATOM 653 O O . ILE A 1 86 ? 26.5 32.25 2.578 1 97.88 86 ILE A O 1
ATOM 657 N N . THR A 1 87 ? 25.766 33.156 4.434 1 97.69 87 THR A N 1
ATOM 658 C CA . THR A 1 87 ? 24.984 34.156 3.721 1 97.69 87 THR A CA 1
ATOM 659 C C . THR A 1 87 ? 25.484 35.562 4.031 1 97.69 87 THR A C 1
ATOM 661 O O . THR A 1 87 ? 25.562 35.969 5.195 1 97.69 87 THR A O 1
ATOM 664 N N . PHE A 1 88 ? 25.766 36.344 2.953 1 97.25 88 PHE A N 1
ATOM 665 C CA . PHE A 1 88 ? 26.25 37.719 3.051 1 97.25 88 PHE A CA 1
ATOM 666 C C . PHE A 1 88 ? 25.125 38.688 2.707 1 97.25 88 PHE A C 1
ATOM 668 O O . PHE A 1 88 ? 24.609 38.656 1.595 1 97.25 88 PHE A O 1
ATOM 675 N N . PHE A 1 89 ? 24.859 39.531 3.695 1 97.06 89 PHE A N 1
ATOM 676 C CA . PHE A 1 89 ? 23.797 40.5 3.463 1 97.06 89 PHE A CA 1
ATOM 677 C C . PHE A 1 89 ? 24.359 41.875 3.102 1 97.06 89 PHE A C 1
ATOM 679 O O . PHE A 1 89 ? 25.344 42.312 3.709 1 97.06 89 PHE A O 1
ATOM 686 N N . ASP A 1 90 ? 23.703 42.562 2.203 1 94.69 90 ASP A N 1
ATOM 687 C CA . ASP A 1 90 ? 24.141 43.875 1.767 1 94.69 90 ASP A CA 1
ATOM 688 C C . ASP A 1 90 ? 23.625 44.969 2.709 1 94.69 90 ASP A C 1
ATOM 690 O O . ASP A 1 90 ? 24.328 45.938 2.969 1 94.69 90 ASP A O 1
ATOM 694 N N . LYS A 1 91 ? 22.438 44.781 3.215 1 95.06 91 LYS A N 1
ATOM 695 C CA . LYS A 1 91 ? 21.812 45.844 3.984 1 95.06 91 LYS A CA 1
ATOM 696 C C . LYS A 1 91 ? 21.203 45.312 5.281 1 95.06 91 LYS A C 1
ATOM 698 O O . LYS A 1 91 ? 21.172 46.031 6.289 1 95.06 91 LYS A O 1
ATOM 703 N N . ALA A 1 92 ? 20.75 44.188 5.227 1 96.06 92 ALA A N 1
ATOM 704 C CA . ALA A 1 92 ? 20.031 43.625 6.367 1 96.06 92 ALA A CA 1
ATOM 705 C C . ALA A 1 92 ? 20.953 43.438 7.566 1 96.06 92 ALA A C 1
ATOM 707 O O . ALA A 1 92 ? 22.109 43.062 7.41 1 96.06 92 ALA A O 1
ATOM 708 N N . ARG A 1 93 ? 20.422 43.688 8.703 1 96.62 93 ARG A N 1
ATOM 709 C CA . ARG A 1 93 ? 21.078 43.375 9.961 1 96.62 93 ARG A CA 1
ATOM 710 C C . ARG A 1 93 ? 20.5 42.125 10.594 1 96.62 93 ARG A C 1
ATOM 712 O O . ARG A 1 93 ? 19.297 41.875 10.484 1 96.62 93 ARG A O 1
ATOM 719 N N . ILE A 1 94 ? 21.344 41.375 11.234 1 97.44 94 ILE A N 1
ATOM 720 C CA . ILE A 1 94 ? 20.859 40.156 11.852 1 97.44 94 ILE A CA 1
ATOM 721 C C . ILE A 1 94 ? 21.281 40.094 13.32 1 97.44 94 ILE A C 1
ATOM 723 O O . ILE A 1 94 ? 22.344 40.625 13.688 1 97.44 94 ILE A O 1
ATOM 727 N N . GLN A 1 95 ? 20.438 39.531 14.117 1 98.06 95 GLN A N 1
ATOM 728 C CA . GLN A 1 95 ? 20.703 39.344 15.539 1 98.06 95 GLN A CA 1
ATOM 729 C C . GLN A 1 95 ? 20.25 37.969 16.016 1 98.06 95 GLN A C 1
ATOM 731 O O . GLN A 1 95 ? 19.219 37.469 15.602 1 98.06 95 GLN A O 1
ATOM 736 N N . GLY A 1 96 ? 21.125 37.375 16.922 1 98.31 96 GLY A N 1
ATOM 737 C CA . GLY A 1 96 ? 20.828 36.031 17.422 1 98.31 96 GLY A CA 1
ATOM 738 C C . GLY A 1 96 ? 20.375 36.031 18.859 1 98.31 96 GLY A C 1
ATOM 739 O O . GLY A 1 96 ? 20.781 36.875 19.656 1 98.31 96 GLY A O 1
ATOM 740 N N . PHE A 1 97 ? 19.5 35.094 19.172 1 98.5 97 PHE A N 1
ATOM 741 C CA . PHE A 1 97 ? 19.016 34.844 20.531 1 98.5 97 PHE A CA 1
ATOM 742 C C . PHE A 1 97 ? 19.031 33.344 20.844 1 98.5 97 PHE A C 1
ATOM 744 O O . PHE A 1 97 ? 18.656 32.531 20 1 98.5 97 PHE A O 1
ATOM 751 N N . LEU A 1 98 ? 19.562 33 21.938 1 98.25 98 LEU A N 1
ATOM 752 C CA . LEU A 1 98 ? 19.531 31.625 22.406 1 98.25 98 LEU A CA 1
ATOM 753 C C . LEU A 1 98 ? 19.016 31.547 23.844 1 98.25 98 LEU A C 1
ATOM 755 O O . LEU A 1 98 ? 19.391 32.375 24.688 1 98.25 98 LEU A O 1
ATOM 759 N N . ARG A 1 99 ? 18.109 30.625 24.062 1 97.5 99 ARG A N 1
ATOM 760 C CA . ARG A 1 99 ? 17.562 30.453 25.406 1 97.5 99 ARG A CA 1
ATOM 761 C C . ARG A 1 99 ? 17.469 28.984 25.766 1 97.5 99 ARG A C 1
ATOM 763 O O . ARG A 1 99 ? 16.938 28.188 24.984 1 97.5 99 ARG A O 1
ATOM 770 N N . HIS A 1 100 ? 17.922 28.688 26.922 1 96.5 100 HIS A N 1
ATOM 771 C CA . HIS A 1 100 ? 17.719 27.391 27.531 1 96.5 100 HIS A CA 1
ATOM 772 C C . HIS A 1 100 ? 16.344 27.297 28.203 1 96.5 100 HIS A C 1
ATOM 774 O O . HIS A 1 100 ? 15.859 28.281 28.766 1 96.5 100 HIS A O 1
ATOM 780 N N . LYS A 1 101 ? 15.805 26.141 28.125 1 95.06 101 LYS A N 1
ATOM 781 C CA . LYS A 1 101 ? 14.523 25.969 28.797 1 95.06 101 LYS A CA 1
ATOM 782 C C . LYS A 1 101 ? 14.68 26.047 30.312 1 95.06 101 LYS A C 1
ATOM 784 O O . LYS A 1 101 ? 15.297 25.172 30.922 1 95.06 101 LYS A O 1
ATOM 789 N N . ASP A 1 102 ? 14.094 27 30.906 1 93.31 102 ASP A N 1
ATOM 790 C CA . ASP A 1 102 ? 14.203 27.203 32.344 1 93.31 102 ASP A CA 1
ATOM 791 C C . ASP A 1 102 ? 12.828 27.375 33 1 93.31 102 ASP A C 1
ATOM 793 O O . ASP A 1 102 ? 12.727 27.578 34.188 1 93.31 102 ASP A O 1
ATOM 797 N N . LYS A 1 103 ? 11.789 27.359 32.188 1 94.81 103 LYS A N 1
ATOM 798 C CA . LYS A 1 103 ? 10.406 27.5 32.656 1 94.81 103 LYS A CA 1
ATOM 799 C C . LYS A 1 103 ? 9.445 26.719 31.734 1 94.81 103 LYS A C 1
ATOM 801 O O . LYS A 1 103 ? 9.883 26 30.844 1 94.81 103 LYS A O 1
ATOM 806 N N . LYS A 1 104 ? 8.195 26.891 32.125 1 95.06 104 LYS A N 1
ATOM 807 C CA . LYS A 1 104 ? 7.195 26.234 31.281 1 95.06 104 LYS A CA 1
ATOM 808 C C . LYS A 1 104 ? 7.27 26.719 29.844 1 95.06 104 LYS A C 1
ATOM 810 O O . LYS A 1 104 ? 7.508 27.906 29.594 1 95.06 104 LYS A O 1
ATOM 815 N N . GLU A 1 105 ? 7.051 25.875 28.922 1 95 105 GLU A N 1
ATOM 816 C CA . GLU A 1 105 ? 7.297 26.141 27.5 1 95 105 GLU A CA 1
ATOM 817 C C . GLU A 1 105 ? 6.457 27.328 27.016 1 95 105 GLU A C 1
ATOM 819 O O . GLU A 1 105 ? 6.945 28.172 26.266 1 95 105 GLU A O 1
ATOM 824 N N . VAL A 1 106 ? 5.203 27.438 27.484 1 95.94 106 VAL A N 1
ATOM 825 C CA . VAL A 1 106 ? 4.352 28.547 27.047 1 95.94 106 VAL A CA 1
ATOM 826 C C . VAL A 1 106 ? 4.945 29.875 27.531 1 95.94 106 VAL A C 1
ATOM 828 O O . VAL A 1 106 ? 5.012 30.844 26.781 1 95.94 106 VAL A O 1
ATOM 831 N N . ASP A 1 107 ? 5.375 29.891 28.734 1 97.81 107 ASP A N 1
ATOM 832 C CA . ASP A 1 107 ? 5.969 31.094 29.312 1 97.81 107 ASP A CA 1
ATOM 833 C C . ASP A 1 107 ? 7.293 31.422 28.641 1 97.81 107 ASP A C 1
ATOM 835 O O . ASP A 1 107 ? 7.613 32.594 28.438 1 97.81 107 ASP A O 1
ATOM 839 N N . LEU A 1 108 ? 8.023 30.438 28.391 1 97.69 108 LEU A N 1
ATOM 840 C CA . LEU A 1 108 ? 9.273 30.641 27.672 1 97.69 108 LEU A CA 1
ATOM 841 C C . LEU A 1 108 ? 9.023 31.281 26.312 1 97.69 108 LEU A C 1
ATOM 843 O O . LEU A 1 108 ? 9.758 32.188 25.906 1 97.69 108 LEU A O 1
ATOM 847 N N . GLY A 1 109 ? 7.98 30.797 25.625 1 98.19 109 GLY A N 1
ATOM 848 C CA . GLY A 1 109 ? 7.621 31.375 24.344 1 98.19 109 GLY A CA 1
ATOM 849 C C . GLY A 1 109 ? 7.246 32.844 24.422 1 98.19 109 GLY A C 1
ATOM 850 O O . GLY A 1 109 ? 7.68 33.656 23.594 1 98.19 109 GLY A O 1
ATOM 851 N N . ILE A 1 110 ? 6.496 33.156 25.406 1 97.94 110 ILE A N 1
ATOM 852 C CA . ILE A 1 110 ? 6.07 34.531 25.625 1 97.94 110 ILE A CA 1
ATOM 853 C C . ILE A 1 110 ? 7.289 35.406 25.875 1 97.94 110 ILE A C 1
ATOM 855 O O . ILE A 1 110 ? 7.473 36.438 25.219 1 97.94 110 ILE A O 1
ATOM 859 N N . ALA A 1 111 ? 8.102 35 26.766 1 98.06 111 ALA A N 1
ATOM 860 C CA . ALA A 1 111 ? 9.273 35.781 27.156 1 98.06 111 ALA A CA 1
ATOM 861 C C . ALA A 1 111 ? 10.227 35.938 25.969 1 98.06 111 ALA A C 1
ATOM 863 O O . ALA A 1 111 ? 10.82 37 25.797 1 98.06 111 ALA A O 1
ATOM 864 N N . PHE A 1 112 ? 10.398 34.938 25.312 1 98.12 112 PHE A N 1
ATOM 865 C CA . PHE A 1 112 ? 11.312 34.938 24.172 1 98.12 112 PHE A CA 1
ATOM 866 C C . PHE A 1 112 ? 10.852 35.906 23.109 1 98.12 112 PHE A C 1
ATOM 868 O O . PHE A 1 112 ? 11.656 36.719 22.609 1 98.12 112 PHE A O 1
ATOM 875 N N . ALA A 1 113 ? 9.586 35.844 22.766 1 98 113 ALA A N 1
ATOM 876 C CA . ALA A 1 113 ? 9.008 36.75 21.781 1 98 113 ALA A CA 1
ATOM 877 C C . ALA A 1 113 ? 9.102 38.219 22.25 1 98 113 ALA A C 1
ATOM 879 O O . ALA A 1 113 ? 9.438 39.094 21.469 1 98 113 ALA A O 1
ATOM 880 N N . GLN A 1 114 ? 8.836 38.438 23.438 1 97.56 114 GLN A N 1
ATOM 881 C CA . GLN A 1 114 ? 8.898 39.781 24 1 97.56 114 GLN A CA 1
ATOM 882 C C . GLN A 1 114 ? 10.32 40.344 23.922 1 97.56 114 GLN A C 1
ATOM 884 O O . GLN A 1 114 ? 10.508 41.5 23.594 1 97.56 114 GLN A O 1
ATOM 889 N N . LYS A 1 115 ? 11.211 39.5 24.25 1 97.88 115 LYS A N 1
ATOM 890 C CA . LYS A 1 115 ? 12.609 39.938 24.172 1 97.88 115 LYS A CA 1
ATOM 891 C C . LYS A 1 115 ? 12.984 40.344 22.75 1 97.88 115 LYS A C 1
ATOM 893 O O . LYS A 1 115 ? 13.617 41.375 22.531 1 97.88 115 LYS A O 1
ATOM 898 N N . ILE A 1 116 ? 12.633 39.562 21.797 1 97.69 116 ILE A N 1
ATOM 899 C CA . ILE A 1 116 ? 12.922 39.844 20.391 1 97.69 116 ILE A CA 1
ATOM 900 C C . ILE A 1 116 ? 12.258 41.156 19.984 1 97.69 116 ILE A C 1
ATOM 902 O O . ILE A 1 116 ? 12.891 42.031 19.375 1 97.69 116 ILE A O 1
ATOM 906 N N . GLU A 1 117 ? 11.008 41.344 20.391 1 97.06 117 GLU A N 1
ATOM 907 C CA . GLU A 1 117 ? 10.242 42.531 20 1 97.06 117 GLU A CA 1
ATOM 908 C C . GLU A 1 117 ? 10.828 43.781 20.641 1 97.06 117 GLU A C 1
ATOM 910 O O . GLU A 1 117 ? 10.742 44.875 20.078 1 97.06 117 GLU A O 1
ATOM 915 N N . THR A 1 118 ? 11.391 43.594 21.734 1 96.94 118 THR A N 1
ATOM 916 C CA . THR A 1 118 ? 11.977 44.719 22.453 1 96.94 118 THR A CA 1
ATOM 917 C C . THR A 1 118 ? 13.328 45.094 21.859 1 96.94 118 THR A C 1
ATOM 919 O O . THR A 1 118 ? 13.641 46.281 21.719 1 96.94 118 THR A O 1
ATOM 922 N N . ASP A 1 119 ? 14.078 44.125 21.469 1 97.44 119 ASP A N 1
ATOM 923 C CA . ASP A 1 119 ? 15.469 44.344 21.094 1 97.44 119 ASP A CA 1
ATOM 924 C C . ASP A 1 119 ? 15.602 44.625 19.594 1 97.44 119 ASP A C 1
ATOM 926 O O . ASP A 1 119 ? 16.625 45.125 19.141 1 97.44 119 ASP A O 1
ATOM 930 N N . CYS A 1 120 ? 14.648 44.188 18.875 1 96.69 120 CYS A N 1
ATOM 931 C CA . CYS A 1 120 ? 14.773 44.25 17.422 1 96.69 120 CYS A CA 1
ATOM 932 C C . CYS A 1 120 ? 13.719 45.156 16.828 1 96.69 120 CYS A C 1
ATOM 934 O O . CYS A 1 120 ? 12.586 45.219 17.297 1 96.69 120 CYS A O 1
ATOM 936 N N . GLN A 1 121 ? 14.148 45.875 15.766 1 94.19 121 GLN A N 1
ATOM 937 C CA . GLN A 1 121 ? 13.25 46.75 15.016 1 94.19 121 GLN A CA 1
ATOM 938 C C . GLN A 1 121 ? 13.227 46.375 13.539 1 94.19 121 GLN A C 1
ATOM 940 O O . GLN A 1 121 ? 14.172 45.75 13.031 1 94.19 121 GLN A O 1
ATOM 945 N N . GLN A 1 122 ? 12.109 46.688 12.875 1 94.69 122 GLN A N 1
ATOM 946 C CA . GLN A 1 122 ? 11.938 46.406 11.453 1 94.69 122 GLN A CA 1
ATOM 947 C C . GLN A 1 122 ? 12.18 44.938 11.148 1 94.69 122 GLN A C 1
ATOM 949 O O . GLN A 1 122 ? 12.977 44.594 10.266 1 94.69 122 GLN A O 1
ATOM 954 N N . ILE A 1 123 ? 11.547 44.156 11.898 1 96.94 123 ILE A N 1
ATOM 955 C CA . ILE A 1 123 ? 11.727 42.719 11.75 1 96.94 123 ILE A CA 1
ATOM 956 C C . ILE A 1 123 ? 11.102 42.25 10.438 1 96.94 123 ILE A C 1
ATOM 958 O O . ILE A 1 123 ? 9.898 42.438 10.219 1 96.94 123 ILE A O 1
ATOM 962 N N . ALA A 1 124 ? 11.922 41.688 9.578 1 96.88 124 ALA A N 1
ATOM 963 C CA . ALA A 1 124 ? 11.469 41.188 8.297 1 96.88 124 ALA A CA 1
ATOM 964 C C . ALA A 1 124 ? 11.141 39.688 8.398 1 96.88 124 ALA A C 1
ATOM 966 O O . ALA A 1 124 ? 10.352 39.156 7.609 1 96.88 124 ALA A O 1
ATOM 967 N N . GLY A 1 125 ? 11.758 39 9.312 1 97.69 125 GLY A N 1
ATOM 968 C CA . GLY A 1 125 ? 11.531 37.594 9.555 1 97.69 125 GLY A CA 1
ATOM 969 C C . GLY A 1 125 ? 12.383 37.031 10.68 1 97.69 125 GLY A C 1
ATOM 970 O O . GLY A 1 125 ? 13.328 37.688 11.133 1 97.69 125 GLY A O 1
ATOM 971 N N . THR A 1 126 ? 11.992 35.812 11.148 1 98.31 126 THR A N 1
ATOM 972 C CA . THR A 1 126 ? 12.711 35.156 12.242 1 98.31 126 THR A CA 1
ATOM 973 C C . THR A 1 126 ? 12.922 33.688 11.938 1 98.31 126 THR A C 1
ATOM 975 O O . THR A 1 126 ? 11.969 32.969 11.609 1 98.31 126 THR A O 1
ATOM 978 N N . MET A 1 127 ? 14.141 33.25 12.016 1 98.62 127 MET A N 1
ATOM 979 C CA . MET A 1 127 ? 14.5 31.844 11.93 1 98.62 127 MET A CA 1
ATOM 980 C C . MET A 1 127 ? 14.562 31.219 13.312 1 98.62 127 MET A C 1
ATOM 982 O O . MET A 1 127 ? 15.195 31.766 14.227 1 98.62 127 MET A O 1
ATOM 986 N N . LEU A 1 128 ? 13.93 30.078 13.477 1 98.62 128 LEU A N 1
ATOM 987 C CA . LEU A 1 128 ? 13.891 29.406 14.773 1 98.62 128 LEU A CA 1
ATOM 988 C C . LEU A 1 128 ? 14.406 27.969 14.664 1 98.62 128 LEU A C 1
ATOM 990 O O . LEU A 1 128 ? 13.984 27.219 13.781 1 98.62 128 LEU A O 1
ATOM 994 N N . TYR A 1 129 ? 15.32 27.609 15.531 1 98.38 129 TYR A N 1
ATOM 995 C CA . TYR A 1 129 ? 15.68 26.219 15.773 1 98.38 129 TYR A CA 1
ATOM 996 C C . TYR A 1 129 ? 15.344 25.812 17.203 1 98.38 129 TYR A C 1
ATOM 998 O O . TYR A 1 129 ? 15.5 26.609 18.141 1 98.38 129 TYR A O 1
ATOM 1006 N N . ALA A 1 130 ? 14.828 24.609 17.328 1 97.06 130 ALA A N 1
ATOM 1007 C CA . ALA A 1 130 ? 14.453 24.125 18.656 1 97.06 130 ALA A CA 1
ATOM 1008 C C . ALA A 1 130 ? 14.867 22.656 18.844 1 97.06 130 ALA A C 1
ATOM 1010 O O . ALA A 1 130 ? 15.359 22.031 17.906 1 97.06 130 ALA A O 1
ATOM 1011 N N . THR A 1 131 ? 14.727 22.203 20.094 1 94.62 131 THR A N 1
ATOM 1012 C CA . THR A 1 131 ? 15.016 20.812 20.422 1 94.62 131 THR A CA 1
ATOM 1013 C C . THR A 1 131 ? 13.75 20.078 20.828 1 94.62 131 THR A C 1
ATOM 1015 O O . THR A 1 131 ? 13.461 19.922 22.016 1 94.62 131 THR A O 1
ATOM 1018 N N . PRO A 1 132 ? 13.078 19.469 19.844 1 89.75 132 PRO A N 1
ATOM 1019 C CA . PRO A 1 132 ? 11.758 18.891 20.094 1 89.75 132 PRO A CA 1
ATOM 1020 C C . PRO A 1 132 ? 11.828 17.641 20.984 1 89.75 132 PRO A C 1
ATOM 1022 O O . PRO A 1 132 ? 10.836 17.297 21.625 1 89.75 132 PRO A O 1
ATOM 1025 N N . ASN A 1 133 ? 12.898 16.969 21.031 1 84.62 133 ASN A N 1
ATOM 1026 C CA . ASN A 1 133 ? 13.031 15.766 21.844 1 84.62 133 ASN A CA 1
ATOM 1027 C C . ASN A 1 133 ? 13.039 16.078 23.328 1 84.62 133 ASN A C 1
ATOM 1029 O O . ASN A 1 133 ? 12.711 15.234 24.156 1 84.62 133 ASN A O 1
ATOM 1033 N N . THR A 1 134 ? 13.414 17.328 23.656 1 88.62 134 THR A N 1
ATOM 1034 C CA . THR A 1 134 ? 13.633 17.656 25.062 1 88.62 134 THR A CA 1
ATOM 1035 C C . THR A 1 134 ? 12.727 18.781 25.516 1 88.62 134 THR A C 1
ATOM 1037 O O . THR A 1 134 ? 12.719 19.156 26.688 1 88.62 134 THR A O 1
ATOM 1040 N N . MET A 1 135 ? 12.016 19.281 24.641 1 88.94 135 MET A N 1
ATOM 1041 C CA . MET A 1 135 ? 11.055 20.312 25 1 88.94 135 MET A CA 1
ATOM 1042 C C . MET A 1 135 ? 9.812 20.234 24.125 1 88.94 135 MET A C 1
ATOM 1044 O O . MET A 1 135 ? 9.898 19.844 22.953 1 88.94 135 MET A O 1
ATOM 1048 N N . ASN A 1 136 ? 8.664 20.641 24.656 1 90.25 136 ASN A N 1
ATOM 1049 C CA . ASN A 1 136 ? 7.434 20.734 23.875 1 90.25 136 ASN A CA 1
ATOM 1050 C C . ASN A 1 136 ? 7.402 22 23.031 1 90.25 136 ASN A C 1
ATOM 1052 O O . ASN A 1 136 ? 6.918 23.047 23.469 1 90.25 136 ASN A O 1
ATOM 1056 N N . VAL A 1 137 ? 7.754 21.859 21.859 1 93.44 137 VAL A N 1
ATOM 1057 C CA . VAL A 1 137 ? 7.93 23 20.969 1 93.44 137 VAL A CA 1
ATOM 1058 C C . VAL A 1 137 ? 6.57 23.609 20.625 1 93.44 137 VAL A C 1
ATOM 1060 O O . VAL A 1 137 ? 6.453 24.828 20.453 1 93.44 137 VAL A O 1
ATOM 1063 N N . SER A 1 138 ? 5.555 22.766 20.578 1 91 138 SER A N 1
ATOM 1064 C CA . SER A 1 138 ? 4.215 23.266 20.266 1 91 138 SER A CA 1
ATOM 1065 C C . SER A 1 138 ? 3.734 24.266 21.312 1 91 138 SER A C 1
ATOM 1067 O O . SER A 1 138 ? 3.184 25.312 20.969 1 91 138 SER A O 1
ATOM 1069 N N . LEU A 1 139 ? 3.938 23.938 22.516 1 92.69 139 LEU A N 1
ATOM 1070 C CA . LEU A 1 139 ? 3.539 24.844 23.594 1 92.69 139 LEU A CA 1
ATOM 1071 C C . LEU A 1 139 ? 4.379 26.109 23.578 1 92.69 139 LEU A C 1
ATOM 1073 O O . LEU A 1 139 ? 3.865 27.203 23.828 1 92.69 139 LEU A O 1
ATOM 1077 N N . PHE A 1 140 ? 5.613 25.984 23.406 1 96.19 140 PHE A N 1
ATOM 1078 C CA . PHE A 1 140 ? 6.48 27.156 23.25 1 96.19 140 PHE A CA 1
ATOM 1079 C C . PHE A 1 140 ? 5.949 28.094 22.188 1 96.19 140 PHE A C 1
ATOM 1081 O O . PHE A 1 140 ? 5.871 29.312 22.391 1 96.19 140 PHE A O 1
ATOM 1088 N N . LEU A 1 141 ? 5.664 27.5 21.016 1 96.19 141 LEU A N 1
ATOM 1089 C CA . LEU A 1 141 ? 5.23 28.297 19.875 1 96.19 141 LEU A CA 1
ATOM 1090 C C . LEU A 1 141 ? 3.871 28.938 20.141 1 96.19 141 LEU A C 1
ATOM 1092 O O . LEU A 1 141 ? 3.574 30.016 19.609 1 96.19 141 LEU A O 1
ATOM 1096 N N . GLU A 1 142 ? 3.062 28.25 20.891 1 93.75 142 GLU A N 1
ATOM 1097 C CA . GLU A 1 142 ? 1.812 28.875 21.312 1 93.75 142 GLU A CA 1
ATOM 1098 C C . GLU A 1 142 ? 2.07 30.172 22.078 1 93.75 142 GLU A C 1
ATOM 1100 O O . GLU A 1 142 ? 1.453 31.203 21.797 1 93.75 142 GLU A O 1
ATOM 1105 N N . GLY A 1 143 ? 2.953 30.078 23.016 1 96.81 143 GLY A N 1
ATOM 1106 C CA . GLY A 1 143 ? 3.348 31.266 23.75 1 96.81 143 GLY A CA 1
ATOM 1107 C C . GLY A 1 143 ? 3.986 32.312 22.859 1 96.81 143 GLY A C 1
ATOM 1108 O O . GLY A 1 143 ? 3.658 33.5 22.953 1 96.81 143 GLY A O 1
ATOM 1109 N N . PHE A 1 144 ? 4.891 31.891 22.078 1 97.75 144 PHE A N 1
ATOM 1110 C CA . PHE A 1 144 ? 5.582 32.781 21.141 1 97.75 144 PHE A CA 1
ATOM 1111 C C . PHE A 1 144 ? 4.586 33.531 20.266 1 97.75 144 PHE A C 1
ATOM 1113 O O . PHE A 1 144 ? 4.723 34.719 20.047 1 97.75 144 PHE A O 1
ATOM 1120 N N . SER A 1 145 ? 3.611 32.844 19.734 1 96.44 145 SER A N 1
ATOM 1121 C CA . SER A 1 145 ? 2.594 33.406 18.859 1 96.44 145 SER A CA 1
ATOM 1122 C C . SER A 1 145 ? 1.795 34.5 19.562 1 96.44 145 SER A C 1
ATOM 1124 O O . SER A 1 145 ? 1.436 35.5 18.953 1 96.44 145 SER A O 1
ATOM 1126 N N . THR A 1 146 ? 1.505 34.281 20.766 1 95.44 146 THR A N 1
ATOM 1127 C CA . THR A 1 146 ? 0.669 35.188 21.531 1 95.44 146 THR A CA 1
ATOM 1128 C C . THR A 1 146 ? 1.395 36.5 21.766 1 95.44 146 THR A C 1
ATOM 1130 O O . THR A 1 146 ? 0.766 37.562 21.797 1 95.44 146 THR A O 1
ATOM 1133 N N . ALA A 1 147 ? 2.693 36.469 21.891 1 96.5 147 ALA A N 1
ATOM 1134 C CA . ALA A 1 147 ? 3.453 37.656 22.281 1 96.5 147 ALA A CA 1
ATOM 1135 C C . ALA A 1 147 ? 4.094 38.312 21.062 1 96.5 147 ALA A C 1
ATOM 1137 O O . ALA A 1 147 ? 4.551 39.469 21.141 1 96.5 147 ALA A O 1
ATOM 1138 N N . ARG A 1 148 ? 4.18 37.594 20.031 1 94.06 148 ARG A N 1
ATOM 1139 C CA . ARG A 1 148 ? 4.746 38.125 18.797 1 94.06 148 ARG A CA 1
ATOM 1140 C C . ARG A 1 148 ? 3.887 39.25 18.234 1 94.06 148 ARG A C 1
ATOM 1142 O O . ARG A 1 148 ? 2.658 39.156 18.219 1 94.06 148 ARG A O 1
ATOM 1149 N N . LYS A 1 149 ? 4.648 40.344 17.844 1 90.31 149 LYS A N 1
ATOM 1150 C CA . LYS A 1 149 ? 3.941 41.469 17.25 1 90.31 149 LYS A CA 1
ATOM 1151 C C . LYS A 1 149 ? 3.996 41.406 15.719 1 90.31 149 LYS A C 1
ATOM 1153 O O . LYS A 1 149 ? 5.059 41.156 15.141 1 90.31 149 LYS A O 1
ATOM 1158 N N . GLY A 1 150 ? 2.969 41.375 15.062 1 85.06 150 GLY A N 1
ATOM 1159 C CA . GLY A 1 150 ? 2.916 41.406 13.609 1 85.06 150 GLY A CA 1
ATOM 1160 C C . GLY A 1 150 ? 2.771 40.031 12.984 1 85.06 150 GLY A C 1
ATOM 1161 O O . GLY A 1 150 ? 2.354 39.094 13.648 1 85.06 150 GLY A O 1
ATOM 1162 N N . THR A 1 151 ? 3.035 40 11.578 1 92.56 151 THR A N 1
ATOM 1163 C CA . THR A 1 151 ? 2.809 38.781 10.836 1 92.56 151 THR A CA 1
ATOM 1164 C C . THR A 1 151 ? 4.016 38.438 9.969 1 92.56 151 THR A C 1
ATOM 1166 O O . THR A 1 151 ? 3.873 37.812 8.922 1 92.56 151 THR A O 1
ATOM 1169 N N . TYR A 1 152 ? 5.238 38.969 10.453 1 95.19 152 TYR A N 1
ATOM 1170 C CA . TYR A 1 152 ? 6.426 38.625 9.688 1 95.19 152 TYR A CA 1
ATOM 1171 C C . TYR A 1 152 ? 6.629 37.094 9.672 1 95.19 152 TYR A C 1
ATOM 1173 O O . TYR A 1 152 ? 6.223 36.406 10.602 1 95.19 152 TYR A O 1
ATOM 1181 N N . PRO A 1 153 ? 7.262 36.625 8.633 1 97.44 153 PRO A N 1
ATOM 1182 C CA . PRO A 1 153 ? 7.465 35.188 8.539 1 97.44 153 PRO A CA 1
ATOM 1183 C C . PRO A 1 153 ? 8.367 34.625 9.641 1 97.44 153 PRO A C 1
ATOM 1185 O O . PRO A 1 153 ? 9.375 35.25 9.977 1 97.44 153 PRO A O 1
ATOM 1188 N N . VAL A 1 154 ? 7.941 33.562 10.211 1 98.25 154 VAL A N 1
ATOM 1189 C CA . VAL A 1 154 ? 8.734 32.75 11.133 1 98.25 154 VAL A CA 1
ATOM 1190 C C . VAL A 1 154 ? 8.93 31.344 10.547 1 98.25 154 VAL A C 1
ATOM 1192 O O . VAL A 1 154 ? 7.969 30.703 10.109 1 98.25 154 VAL A O 1
ATOM 1195 N N . PHE A 1 155 ? 10.156 30.906 10.508 1 98.44 155 PHE A N 1
ATOM 1196 C CA . PHE A 1 155 ? 10.453 29.625 9.875 1 98.44 155 PHE A CA 1
ATOM 1197 C C . PHE A 1 155 ? 11.617 28.938 10.578 1 98.44 155 PHE A C 1
ATOM 1199 O O . PHE A 1 155 ? 12.375 29.562 11.305 1 98.44 155 PHE A O 1
ATOM 1206 N N . GLY A 1 156 ? 11.672 27.625 10.438 1 98.25 156 GLY A N 1
ATOM 1207 C CA . GLY A 1 156 ? 12.773 26.875 11.023 1 98.25 156 GLY A CA 1
ATOM 1208 C C . GLY A 1 156 ? 12.469 25.406 11.172 1 98.25 156 GLY A C 1
ATOM 1209 O O . GLY A 1 156 ? 11.695 24.844 10.398 1 98.25 156 GLY A O 1
ATOM 1210 N N . GLY A 1 157 ? 13.242 24.812 12.117 1 96.75 157 GLY A N 1
ATOM 1211 C CA . GLY A 1 157 ? 13.086 23.375 12.281 1 96.75 157 GLY A CA 1
ATOM 1212 C C . GLY A 1 157 ? 13.641 22.859 13.602 1 96.75 157 GLY A C 1
ATOM 1213 O O . GLY A 1 157 ? 14.328 23.594 14.32 1 96.75 157 GLY A O 1
ATOM 1214 N N . GLY A 1 158 ? 13.242 21.688 13.844 1 95.44 158 GLY A N 1
ATOM 1215 C CA . GLY A 1 158 ? 13.734 21.016 15.039 1 95.44 158 GLY A CA 1
ATOM 1216 C C . GLY A 1 158 ? 15.023 20.25 14.805 1 95.44 158 GLY A C 1
ATOM 1217 O O . GLY A 1 158 ? 15.172 19.578 13.781 1 95.44 158 GLY A O 1
ATOM 1218 N N . ALA A 1 159 ? 15.922 20.359 15.758 1 95.25 159 ALA A N 1
ATOM 1219 C CA . ALA A 1 159 ? 17.188 19.625 15.711 1 95.25 159 ALA A CA 1
ATOM 1220 C C . ALA A 1 159 ? 16.953 18.125 15.898 1 95.25 159 ALA A C 1
ATOM 1222 O O . ALA A 1 159 ? 16.016 17.719 16.594 1 95.25 159 ALA A O 1
ATOM 1223 N N . GLY A 1 160 ? 17.766 17.375 15.195 1 88.56 160 GLY A N 1
ATOM 1224 C CA . GLY A 1 160 ? 17.672 15.93 15.297 1 88.56 160 GLY A CA 1
ATOM 1225 C C . GLY A 1 160 ? 19 15.25 15.5 1 88.56 160 GLY A C 1
ATOM 1226 O O . GLY A 1 160 ? 20.047 15.906 15.508 1 88.56 160 GLY A O 1
ATOM 1227 N N . ASP A 1 161 ? 18.938 13.938 15.812 1 82 161 ASP A N 1
ATOM 1228 C CA . ASP A 1 161 ? 20.156 13.125 15.93 1 82 161 ASP A CA 1
ATOM 1229 C C . ASP A 1 161 ? 19.891 11.695 15.461 1 82 161 ASP A C 1
ATOM 1231 O O . ASP A 1 161 ? 18.766 11.203 15.523 1 82 161 ASP A O 1
ATOM 1235 N N . TYR A 1 162 ? 20.938 11.078 14.867 1 70.62 162 TYR A N 1
ATOM 1236 C CA . TYR A 1 162 ? 20.859 9.719 14.344 1 70.62 162 TYR A CA 1
ATOM 1237 C C . TYR A 1 162 ? 20.797 8.703 15.484 1 70.62 162 TYR A C 1
ATOM 1239 O O . TYR A 1 162 ? 20.391 7.555 15.273 1 70.62 162 TYR A O 1
ATOM 1247 N N . HIS A 1 163 ? 21.203 9.156 16.594 1 61.06 163 HIS A N 1
ATOM 1248 C CA . HIS A 1 163 ? 21.438 8.18 17.656 1 61.06 163 HIS A CA 1
ATOM 1249 C C . HIS A 1 163 ? 20.203 7.98 18.516 1 61.06 163 HIS A C 1
ATOM 1251 O O . HIS A 1 163 ? 19.297 8.82 18.5 1 61.06 163 HIS A O 1
ATOM 1257 N N . VAL A 1 164 ? 20.203 6.816 19.156 1 52.53 164 VAL A N 1
ATOM 1258 C CA . VAL A 1 164 ? 19.172 6.344 20.078 1 52.53 164 VAL A CA 1
ATOM 1259 C C . VAL A 1 164 ? 18.984 7.359 21.203 1 52.53 164 VAL A C 1
ATOM 1261 O O . VAL A 1 164 ? 17.859 7.609 21.641 1 52.53 164 VAL A O 1
ATOM 1264 N N . VAL A 1 165 ? 20.188 7.781 21.766 1 51.5 165 VAL A N 1
ATOM 1265 C CA . VAL A 1 165 ? 20.141 8.508 23.016 1 51.5 165 VAL A CA 1
ATOM 1266 C C . VAL A 1 165 ? 19.703 9.953 22.766 1 51.5 165 VAL A C 1
ATOM 1268 O O . VAL A 1 165 ? 19.266 10.641 23.688 1 51.5 165 VAL A O 1
ATOM 1271 N N . GLN A 1 166 ? 19.047 10.359 21.625 1 61.81 166 GLN A N 1
ATOM 1272 C CA . GLN A 1 166 ? 18.281 11.484 21.109 1 61.81 166 GLN A CA 1
ATOM 1273 C C . GLN A 1 166 ? 18.625 12.773 21.844 1 61.81 166 GLN A C 1
ATOM 1275 O O . GLN A 1 166 ? 17.766 13.359 22.516 1 61.81 166 GLN A O 1
ATOM 1280 N N . LYS A 1 167 ? 20.016 13.289 21.953 1 79.25 167 LYS A N 1
ATOM 1281 C CA . LYS A 1 167 ? 20.328 14.602 22.516 1 79.25 167 LYS A CA 1
ATOM 1282 C C . LYS A 1 167 ? 20.734 15.578 21.422 1 79.25 167 LYS A C 1
ATOM 1284 O O . LYS A 1 167 ? 21.906 15.945 21.312 1 79.25 167 LYS A O 1
ATOM 1289 N N . PRO A 1 168 ? 19.797 16.078 20.719 1 91.56 168 PRO A N 1
ATOM 1290 C CA . PRO A 1 168 ? 20.125 17.078 19.703 1 91.56 168 PRO A CA 1
ATOM 1291 C C . PRO A 1 168 ? 20.688 18.359 20.297 1 91.56 168 PRO A C 1
ATOM 1293 O O . PRO A 1 168 ? 20.484 18.641 21.484 1 91.56 168 PRO A O 1
ATOM 1296 N N . VAL A 1 169 ? 21.5 19.062 19.531 1 95.19 169 VAL A N 1
ATOM 1297 C CA . VAL A 1 169 ? 22.172 20.281 20 1 95.19 169 VAL A CA 1
ATOM 1298 C C . VAL A 1 169 ? 21.875 21.438 19.031 1 95.19 169 VAL A C 1
ATOM 1300 O O . VAL A 1 169 ? 21.891 21.25 17.812 1 95.19 169 VAL A O 1
ATOM 1303 N N . ILE A 1 170 ? 21.562 22.5 19.656 1 97.31 170 ILE A N 1
ATOM 1304 C CA . ILE A 1 170 ? 21.578 23.75 18.906 1 97.31 170 ILE A CA 1
ATOM 1305 C C . ILE A 1 170 ? 22.641 24.688 19.469 1 97.31 170 ILE A C 1
ATOM 1307 O O . ILE A 1 170 ? 22.953 24.625 20.656 1 97.31 170 ILE A O 1
ATOM 1311 N N . MET A 1 171 ? 23.188 25.484 18.578 1 97.88 171 MET A N 1
ATOM 1312 C CA . MET A 1 171 ? 24.297 26.344 18.969 1 97.88 171 MET A CA 1
ATOM 1313 C C . MET A 1 171 ? 24.141 27.75 18.375 1 97.88 171 MET A C 1
ATOM 1315 O O . MET A 1 171 ? 23.672 27.906 17.25 1 97.88 171 MET A O 1
ATOM 1319 N N . LEU A 1 172 ? 24.531 28.75 19.188 1 98.25 172 LEU A N 1
ATOM 1320 C CA . LEU A 1 172 ? 24.562 30.141 18.734 1 98.25 172 LEU A CA 1
ATOM 1321 C C . LEU A 1 172 ? 25.734 30.891 19.344 1 98.25 172 LEU A C 1
ATOM 1323 O O . LEU A 1 172 ? 25.781 31.062 20.562 1 98.25 172 LEU A O 1
ATOM 1327 N N . ASN A 1 173 ? 26.594 31.391 18.531 1 97.12 173 ASN A N 1
ATOM 1328 C CA . ASN A 1 173 ? 27.688 32.281 18.922 1 97.12 173 ASN A CA 1
ATOM 1329 C C . ASN A 1 173 ? 28.438 31.734 20.125 1 97.12 173 ASN A C 1
ATOM 1331 O O . ASN A 1 173 ? 28.625 32.438 21.125 1 97.12 173 ASN A O 1
ATOM 1335 N N . GLY A 1 174 ? 28.797 30.516 20.047 1 94.81 174 GLY A N 1
ATOM 1336 C CA . GLY A 1 174 ? 29.672 29.922 21.031 1 94.81 174 GLY A CA 1
ATOM 1337 C C . GLY A 1 174 ? 28.922 29.266 22.188 1 94.81 174 GLY A C 1
ATOM 1338 O O . GLY A 1 174 ? 29.531 28.609 23.031 1 94.81 174 GLY A O 1
ATOM 1339 N N . GLU A 1 175 ? 27.641 29.438 22.25 1 96.56 175 GLU A N 1
ATOM 1340 C CA . GLU A 1 175 ? 26.812 28.797 23.25 1 96.56 175 GLU A CA 1
ATOM 1341 C C . GLU A 1 175 ? 25.953 27.688 22.641 1 96.56 175 GLU A C 1
ATOM 1343 O O . GLU A 1 175 ? 25.594 27.766 21.453 1 96.56 175 GLU A O 1
ATOM 1348 N N . TYR A 1 176 ? 25.781 26.672 23.438 1 96.38 176 TYR A N 1
ATOM 1349 C CA . TYR A 1 176 ? 24.953 25.594 22.922 1 96.38 176 TYR A CA 1
ATOM 1350 C C . TYR A 1 176 ? 24.016 25.047 24 1 96.38 176 TYR A C 1
ATOM 1352 O O . TYR A 1 176 ? 24.219 25.312 25.188 1 96.38 176 TYR A O 1
ATOM 1360 N N . THR A 1 177 ? 22.922 24.406 23.578 1 96.12 177 THR A N 1
ATOM 1361 C CA . THR A 1 177 ? 22 23.75 24.484 1 96.12 177 THR A CA 1
ATOM 1362 C C . THR A 1 177 ? 21.359 22.531 23.812 1 96.12 177 THR A C 1
ATOM 1364 O O . THR A 1 177 ? 21.234 22.5 22.578 1 96.12 177 THR A O 1
ATOM 1367 N N . SER A 1 178 ? 21.047 21.578 24.672 1 94.62 178 SER A N 1
ATOM 1368 C CA . SER A 1 178 ? 20.312 20.406 24.188 1 94.62 178 SER A CA 1
ATOM 1369 C C . SER A 1 178 ? 18.844 20.469 24.594 1 94.62 178 SER A C 1
ATOM 1371 O O . SER A 1 178 ? 18.094 19.516 24.359 1 94.62 178 SER A O 1
ATOM 1373 N N . THR A 1 179 ? 18.5 21.531 25.25 1 95.75 179 THR A N 1
ATOM 1374 C CA . THR A 1 179 ? 17.125 21.766 25.656 1 95.75 179 THR A CA 1
ATOM 1375 C C . THR A 1 179 ? 16.781 23.25 25.578 1 95.75 179 THR A C 1
ATOM 1377 O O . THR A 1 179 ? 16.922 23.984 26.547 1 95.75 179 THR A O 1
ATOM 1380 N N . GLY A 1 180 ? 16.328 23.672 24.406 1 96.81 180 GLY A N 1
ATOM 1381 C CA . GLY A 1 180 ? 16.062 25.094 24.25 1 96.81 180 GLY A CA 1
ATOM 1382 C C . GLY A 1 180 ? 15.719 25.484 22.828 1 96.81 180 GLY A C 1
ATOM 1383 O O . GLY A 1 180 ? 15.227 24.672 22.047 1 96.81 180 GLY A O 1
ATOM 1384 N N . VAL A 1 181 ? 15.82 26.812 22.641 1 98.12 181 VAL A N 1
ATOM 1385 C CA . VAL A 1 181 ? 15.453 27.406 21.359 1 98.12 181 VAL A CA 1
ATOM 1386 C C . VAL A 1 181 ? 16.453 28.5 20.984 1 98.12 181 VAL A C 1
ATOM 1388 O O . VAL A 1 181 ? 17.016 29.141 21.875 1 98.12 181 VAL A O 1
ATOM 1391 N N . LEU A 1 182 ? 16.734 28.688 19.766 1 98.31 182 LEU A N 1
ATOM 1392 C CA . LEU A 1 182 ? 17.5 29.828 19.266 1 98.31 182 LEU A CA 1
ATOM 1393 C C . LEU A 1 182 ? 16.75 30.531 18.141 1 98.31 182 LEU A C 1
ATOM 1395 O O . LEU A 1 182 ? 15.922 29.922 17.453 1 98.31 182 LEU A O 1
ATOM 1399 N N . ALA A 1 183 ? 17.016 31.797 18.016 1 98.69 183 ALA A N 1
ATOM 1400 C CA . ALA A 1 183 ? 16.422 32.625 16.953 1 98.69 183 ALA A CA 1
ATOM 1401 C C . ALA A 1 183 ? 17.484 33.469 16.266 1 98.69 183 ALA A C 1
ATOM 1403 O O . ALA A 1 183 ? 18.422 33.938 16.922 1 98.69 183 ALA A O 1
ATOM 1404 N N . VAL A 1 184 ? 17.375 33.594 15.031 1 98.75 184 VAL A N 1
ATOM 1405 C CA . VAL A 1 184 ? 18.062 34.594 14.258 1 98.75 184 VAL A CA 1
ATOM 1406 C C . VAL A 1 184 ? 17.047 35.562 13.633 1 98.75 184 VAL A C 1
ATOM 1408 O O . VAL A 1 184 ? 16.172 35.125 12.859 1 98.75 184 VAL A O 1
ATOM 1411 N N . VAL A 1 185 ? 17.156 36.812 13.945 1 98.5 185 VAL A N 1
ATOM 1412 C CA . VAL A 1 185 ? 16.172 37.781 13.5 1 98.5 185 VAL A CA 1
ATOM 1413 C C . VAL A 1 185 ? 16.781 38.625 12.367 1 98.5 185 VAL A C 1
ATOM 1415 O O . VAL A 1 185 ? 17.891 39.125 12.484 1 98.5 185 VAL A O 1
ATOM 1418 N N . PHE A 1 186 ? 16.047 38.75 11.312 1 98.19 186 PHE A N 1
ATOM 1419 C CA . PHE A 1 186 ? 16.422 39.562 10.164 1 98.19 186 PHE A CA 1
ATOM 1420 C C . PHE A 1 186 ? 15.742 40.906 10.211 1 98.19 186 PHE A C 1
ATOM 1422 O O . PHE A 1 186 ? 14.516 41 10.258 1 98.19 186 PHE A O 1
ATOM 1429 N N . MET A 1 187 ? 16.578 41.938 10.109 1 97.12 187 MET A N 1
ATOM 1430 C CA . MET A 1 187 ? 16.047 43.281 10.281 1 97.12 187 MET A CA 1
ATOM 1431 C C . MET A 1 187 ? 16.406 44.188 9.086 1 97.12 187 MET A C 1
ATOM 1433 O O . MET A 1 187 ? 17.578 44.5 8.867 1 97.12 187 MET A O 1
ATOM 1437 N N . SER A 1 188 ? 15.453 44.562 8.406 1 93.75 188 SER A N 1
ATOM 1438 C CA . SER A 1 188 ? 15.617 45.469 7.285 1 93.75 188 SER A CA 1
ATOM 1439 C C . SER A 1 188 ? 14.305 45.688 6.555 1 93.75 188 SER A C 1
ATOM 1441 O O . SER A 1 188 ? 13.422 44.844 6.555 1 93.75 188 SER A O 1
ATOM 1443 N N . ASP A 1 189 ? 14.18 46.844 5.949 1 91.81 189 ASP A N 1
ATOM 1444 C CA . ASP A 1 189 ? 13.047 47.094 5.059 1 91.81 189 ASP A CA 1
ATOM 1445 C C . ASP A 1 189 ? 13.344 46.594 3.641 1 91.81 189 ASP A C 1
ATOM 1447 O O . ASP A 1 189 ? 12.438 46.5 2.812 1 91.81 189 ASP A O 1
ATOM 1451 N N . ASP A 1 190 ? 14.539 46.156 3.469 1 93.44 190 ASP A N 1
ATOM 1452 C CA . ASP A 1 190 ? 14.977 45.812 2.121 1 93.44 190 ASP A CA 1
ATOM 1453 C C . ASP A 1 190 ? 14.953 44.312 1.907 1 93.44 190 ASP A C 1
ATOM 1455 O O . ASP A 1 190 ? 14.961 43.844 0.768 1 93.44 190 ASP A O 1
ATOM 1459 N N . ILE A 1 191 ? 14.961 43.594 2.91 1 95.69 191 ILE A N 1
ATOM 1460 C CA . ILE A 1 191 ? 14.977 42.125 2.77 1 95.69 191 ILE A CA 1
ATOM 1461 C C . ILE A 1 191 ? 13.547 41.594 2.662 1 95.69 191 ILE A C 1
ATOM 1463 O O . ILE A 1 191 ? 12.641 42.094 3.334 1 95.69 191 ILE A O 1
ATOM 1467 N N . GLN A 1 192 ? 13.328 40.75 1.715 1 96.44 192 GLN A N 1
ATOM 1468 C CA . GLN A 1 192 ? 12.062 40.031 1.563 1 96.44 192 GLN A CA 1
ATOM 1469 C C . GLN A 1 192 ? 12.242 38.531 1.812 1 96.44 192 GLN A C 1
ATOM 1471 O O . GLN A 1 192 ? 13.188 37.938 1.314 1 96.44 192 GLN A O 1
ATOM 1476 N N . ILE A 1 193 ? 11.359 38.062 2.598 1 97.19 193 ILE A N 1
ATOM 1477 C CA . ILE A 1 193 ? 11.383 36.656 2.939 1 97.19 193 ILE A CA 1
ATOM 1478 C C . ILE A 1 193 ? 10.023 36.031 2.643 1 97.19 193 ILE A C 1
ATOM 1480 O O . ILE A 1 193 ? 8.992 36.5 3.107 1 97.19 193 ILE A O 1
ATOM 1484 N N . ASP A 1 194 ? 10.062 34.938 1.859 1 96.56 194 ASP A N 1
ATOM 1485 C CA . ASP A 1 194 ? 8.852 34.188 1.552 1 96.56 194 ASP A CA 1
ATOM 1486 C C . ASP A 1 194 ? 9.016 32.719 1.955 1 96.56 194 ASP A C 1
ATOM 1488 O O . ASP A 1 194 ? 10.039 32.094 1.672 1 96.56 194 ASP A O 1
ATOM 1492 N N . VAL A 1 195 ? 8.008 32.281 2.674 1 97.31 195 VAL A N 1
ATOM 1493 C CA . VAL A 1 195 ? 8.047 30.906 3.16 1 97.31 195 VAL A CA 1
ATOM 1494 C C . VAL A 1 195 ? 6.887 30.109 2.562 1 97.31 195 VAL A C 1
ATOM 1496 O O . VAL A 1 195 ? 5.723 30.5 2.697 1 97.31 195 VAL A O 1
ATOM 1499 N N . ARG A 1 196 ? 7.227 29.016 1.914 1 95.88 196 ARG A N 1
ATOM 1500 C CA . ARG A 1 196 ? 6.227 28.109 1.361 1 95.88 196 ARG A CA 1
ATOM 1501 C C . ARG A 1 196 ? 6.379 26.703 1.938 1 95.88 196 ARG A C 1
ATOM 1503 O O . ARG A 1 196 ? 7.496 26.25 2.199 1 95.88 196 ARG A O 1
ATOM 1510 N N . THR A 1 197 ? 5.238 26.125 2.15 1 94.88 197 THR A N 1
ATOM 1511 C CA . THR A 1 197 ? 5.258 24.781 2.703 1 94.88 197 THR A CA 1
ATOM 1512 C C . THR A 1 197 ? 4.199 23.906 2.035 1 94.88 197 THR A C 1
ATOM 1514 O O . THR A 1 197 ? 3.279 24.422 1.395 1 94.88 197 THR A O 1
ATOM 1517 N N . TYR A 1 198 ? 4.453 22.609 2.09 1 93.31 198 TYR A N 1
ATOM 1518 C CA . TYR A 1 198 ? 3.49 21.625 1.614 1 93.31 198 TYR A CA 1
ATOM 1519 C C . TYR A 1 198 ? 3.66 20.297 2.346 1 93.31 198 TYR A C 1
ATOM 1521 O O . TYR A 1 198 ? 4.73 20.016 2.891 1 93.31 198 TYR A O 1
ATOM 1529 N N . LEU A 1 199 ? 2.631 19.562 2.389 1 92.88 199 LEU A N 1
ATOM 1530 C CA . LEU A 1 199 ? 2.609 18.281 3.09 1 92.88 199 LEU A CA 1
ATOM 1531 C C . LEU A 1 199 ? 2.92 17.141 2.135 1 92.88 199 LEU A C 1
ATOM 1533 O O . LEU A 1 199 ? 4.07 16.703 2.027 1 92.88 199 LEU A O 1
ATOM 1537 N N . GLY A 1 200 ? 2.062 16.703 1.182 1 91.5 200 GLY A N 1
ATOM 1538 C CA . GLY A 1 200 ? 2.221 15.586 0.263 1 91.5 200 GLY A CA 1
ATOM 1539 C C . GLY A 1 200 ? 1.679 14.281 0.812 1 91.5 200 GLY A C 1
ATOM 1540 O O . GLY A 1 200 ? 1.689 13.258 0.123 1 91.5 200 GLY A O 1
ATOM 1541 N N . TRP A 1 201 ? 1.258 14.195 1.979 1 92.62 201 TRP A N 1
ATOM 1542 C CA . TRP A 1 201 ? 0.631 13.039 2.609 1 92.62 201 TRP A CA 1
ATOM 1543 C C . TRP A 1 201 ? -0.873 13.031 2.357 1 92.62 201 TRP A C 1
ATOM 1545 O O . TRP A 1 201 ? -1.505 14.086 2.295 1 92.62 201 TRP A O 1
ATOM 1555 N N . GLN A 1 202 ? -1.411 11.883 2.125 1 90.94 202 GLN A N 1
ATOM 1556 C CA . GLN A 1 202 ? -2.844 11.695 1.925 1 90.94 202 GLN A CA 1
ATOM 1557 C C . GLN A 1 202 ? -3.4 10.648 2.879 1 90.94 202 GLN A C 1
ATOM 1559 O O . GLN A 1 202 ? -2.645 9.859 3.457 1 90.94 202 GLN A O 1
ATOM 1564 N N . ALA A 1 203 ? -4.676 10.75 3.016 1 91.62 203 ALA A N 1
ATOM 1565 C CA . ALA A 1 203 ? -5.348 9.789 3.885 1 91.62 203 ALA A CA 1
ATOM 1566 C C . ALA A 1 203 ? -5.281 8.383 3.295 1 91.62 203 ALA A C 1
ATOM 1568 O O . ALA A 1 203 ? -5.535 8.188 2.104 1 91.62 203 ALA A O 1
ATOM 1569 N N . LEU A 1 204 ? -4.91 7.402 4.133 1 90.75 204 LEU A N 1
ATOM 1570 C CA . LEU A 1 204 ? -4.891 6 3.736 1 90.75 204 LEU A CA 1
ATOM 1571 C C . LEU A 1 204 ? -6.082 5.254 4.32 1 90.75 204 LEU A C 1
ATOM 1573 O O . LEU A 1 204 ? -6.746 4.488 3.619 1 90.75 204 LEU A O 1
ATOM 1577 N N . SER A 1 205 ? -6.27 5.457 5.582 1 92.31 205 SER A N 1
ATOM 1578 C CA . SER A 1 205 ? -7.352 4.75 6.258 1 92.31 205 SER A CA 1
ATOM 1579 C C . SER A 1 205 ? -8.672 5.504 6.125 1 92.31 205 SER A C 1
ATOM 1581 O O . SER A 1 205 ? -8.695 6.656 5.688 1 92.31 205 SER A O 1
ATOM 1583 N N . LYS A 1 206 ? -9.703 4.832 6.504 1 91.44 206 LYS A N 1
ATOM 1584 C CA . LYS A 1 206 ? -10.977 5.52 6.684 1 91.44 206 LYS A CA 1
ATOM 1585 C C . LYS A 1 206 ? -10.898 6.551 7.805 1 91.44 206 LYS A C 1
ATOM 1587 O O . LYS A 1 206 ? -9.953 6.535 8.602 1 91.44 206 LYS A O 1
ATOM 1592 N N . GLU A 1 207 ? -11.844 7.453 7.793 1 91.5 207 GLU A N 1
ATO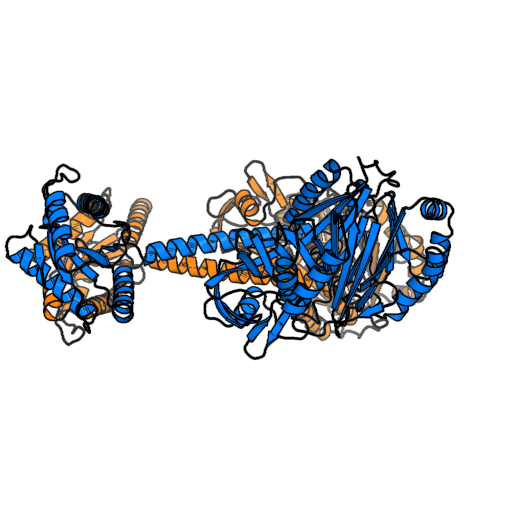M 1593 C CA . GLU A 1 207 ? -11.914 8.43 8.875 1 91.5 207 GLU A CA 1
ATOM 1594 C C . GLU A 1 207 ? -12.297 7.766 10.195 1 91.5 207 GLU A C 1
ATOM 1596 O O . GLU A 1 207 ? -13.172 6.902 10.234 1 91.5 207 GLU A O 1
ATOM 1601 N N . MET A 1 208 ? -11.555 8.078 11.203 1 93.62 208 MET A N 1
ATOM 1602 C CA . MET A 1 208 ? -11.789 7.613 12.57 1 93.62 208 MET A CA 1
ATOM 1603 C C . MET A 1 208 ? -11.922 8.789 13.531 1 93.62 208 MET A C 1
ATOM 1605 O O . MET A 1 208 ? -11.703 9.938 13.148 1 93.62 208 MET A O 1
ATOM 1609 N N . VAL A 1 209 ? -12.32 8.461 14.812 1 94 209 VAL A N 1
ATOM 1610 C CA . VAL A 1 209 ? -12.539 9.523 15.781 1 94 209 VAL A CA 1
ATOM 1611 C C . VAL A 1 209 ? -11.695 9.266 17.031 1 94 209 VAL A C 1
ATOM 1613 O O . VAL A 1 209 ? -11.633 8.133 17.516 1 94 209 VAL A O 1
ATOM 1616 N N . ILE A 1 210 ? -11.023 10.312 17.438 1 95.19 210 ILE A N 1
ATOM 1617 C CA . ILE A 1 210 ? -10.352 10.227 18.719 1 95.19 210 ILE A CA 1
ATOM 1618 C C . ILE A 1 210 ? -11.391 10.195 19.844 1 95.19 210 ILE A C 1
ATOM 1620 O O . ILE A 1 210 ? -12.07 11.195 20.094 1 95.19 210 ILE A O 1
ATOM 1624 N N . THR A 1 211 ? -11.43 9.086 20.562 1 94.44 211 THR A N 1
ATOM 1625 C CA . THR A 1 211 ? -12.484 8.922 21.547 1 94.44 211 THR A CA 1
ATOM 1626 C C . THR A 1 211 ? -11.961 9.195 22.953 1 94.44 211 THR A C 1
ATOM 1628 O O . THR A 1 211 ? -12.734 9.492 23.875 1 94.44 211 THR A O 1
ATOM 1631 N N . GLU A 1 212 ? -10.656 9.07 23.141 1 94.56 212 GLU A N 1
ATOM 1632 C CA . GLU A 1 212 ? -10.039 9.398 24.422 1 94.56 212 GLU A CA 1
ATOM 1633 C C . GLU A 1 212 ? -8.609 9.898 24.234 1 94.56 212 GLU A C 1
ATOM 1635 O O . GLU A 1 212 ? -7.82 9.289 23.516 1 94.56 212 GLU A O 1
ATOM 1640 N N . SER A 1 213 ? -8.312 11.047 24.797 1 94.88 213 SER A N 1
ATOM 1641 C CA . SER A 1 213 ? -6.965 11.609 24.75 1 94.88 213 SER A CA 1
ATOM 1642 C C . SER A 1 213 ? -6.594 12.281 26.062 1 94.88 213 SER A C 1
ATOM 1644 O O . SER A 1 213 ? -7.473 12.609 26.875 1 94.88 213 SER A O 1
ATOM 1646 N N . ASP A 1 214 ? -5.309 12.398 26.328 1 92.38 214 ASP A N 1
ATOM 1647 C CA . ASP A 1 214 ? -4.742 13.078 27.484 1 92.38 214 ASP A CA 1
ATOM 1648 C C . ASP A 1 214 ? -3.465 13.828 27.109 1 92.38 214 ASP A C 1
ATOM 1650 O O . ASP A 1 214 ? -2.379 13.25 27.078 1 92.38 214 ASP A O 1
ATOM 1654 N N . GLY A 1 215 ? -3.627 15.125 26.906 1 87.31 215 GLY A N 1
ATOM 1655 C CA . GLY A 1 215 ? -2.477 15.875 26.438 1 87.31 215 GLY A CA 1
ATOM 1656 C C . GLY A 1 215 ? -1.956 15.398 25.094 1 87.31 215 GLY A C 1
ATOM 1657 O O . GLY A 1 215 ? -2.697 15.375 24.109 1 87.31 215 GLY A O 1
ATOM 1658 N N . LEU A 1 216 ? -0.679 14.914 25.219 1 89.06 216 LEU A N 1
ATOM 1659 C CA . LEU A 1 216 ? -0.043 14.469 23.984 1 89.06 216 LEU A CA 1
ATOM 1660 C C . LEU A 1 216 ? -0.302 12.984 23.75 1 89.06 216 LEU A C 1
ATOM 1662 O O . LEU A 1 216 ? 0.135 12.422 22.734 1 89.06 216 LEU A O 1
ATOM 1666 N N . TRP A 1 217 ? -1.103 12.406 24.641 1 94.25 217 TRP A N 1
ATOM 1667 C CA . TRP A 1 217 ? -1.34 10.969 24.531 1 94.25 217 TRP A CA 1
ATOM 1668 C C . TRP A 1 217 ? -2.709 10.68 23.938 1 94.25 217 TRP A C 1
ATOM 1670 O O . TRP A 1 217 ? -3.734 11.109 24.469 1 94.25 217 TRP A O 1
ATOM 1680 N N . ILE A 1 218 ? -2.717 9.977 22.875 1 96.44 218 ILE A N 1
ATOM 1681 C CA . ILE A 1 218 ? -3.945 9.43 22.312 1 96.44 218 ILE A CA 1
ATOM 1682 C C . ILE A 1 218 ? -4.215 8.047 22.906 1 96.44 218 ILE A C 1
ATOM 1684 O O . ILE A 1 218 ? -3.49 7.094 22.625 1 96.44 218 ILE A O 1
ATOM 1688 N N . LYS A 1 219 ? -5.207 7.953 23.609 1 96.88 219 LYS A N 1
ATOM 1689 C CA . LYS A 1 219 ? -5.48 6.711 24.328 1 96.88 219 LYS A CA 1
ATOM 1690 C C . LYS A 1 219 ? -6.348 5.773 23.484 1 96.88 219 LYS A C 1
ATOM 1692 O O . LYS A 1 219 ? -6.035 4.59 23.344 1 96.88 219 LYS A O 1
ATOM 1697 N N . LYS A 1 220 ? -7.434 6.305 22.922 1 96.69 220 LYS A N 1
ATOM 1698 C CA . LYS A 1 220 ? -8.359 5.465 22.172 1 96.69 220 LYS A CA 1
ATOM 1699 C C . LYS A 1 220 ? -8.773 6.137 20.859 1 96.69 220 LYS A C 1
ATOM 1701 O O . LYS A 1 220 ? -8.953 7.355 20.812 1 96.69 220 LYS A O 1
ATOM 1706 N N . ILE A 1 221 ? -8.93 5.375 19.859 1 96.31 221 ILE A N 1
ATOM 1707 C CA . ILE A 1 221 ? -9.477 5.73 18.562 1 96.31 221 ILE A CA 1
ATOM 1708 C C . ILE A 1 221 ? -10.648 4.809 18.234 1 96.31 221 ILE A C 1
ATOM 1710 O O . ILE A 1 221 ? -10.492 3.588 18.172 1 96.31 221 ILE A O 1
ATOM 1714 N N . ASP A 1 222 ? -11.773 5.305 17.984 1 93.31 222 ASP A N 1
ATOM 1715 C CA . ASP A 1 222 ? -12.984 4.512 17.797 1 93.31 222 ASP A CA 1
ATOM 1716 C C . ASP A 1 222 ? -13.156 3.5 18.938 1 93.31 222 ASP A C 1
ATOM 1718 O O . ASP A 1 222 ? -13.367 2.311 18.688 1 93.31 222 ASP A O 1
ATOM 1722 N N . ASP A 1 223 ? -12.836 3.939 20.125 1 92.62 223 ASP A N 1
ATOM 1723 C CA . ASP A 1 223 ? -13.047 3.219 21.375 1 92.62 223 ASP A CA 1
ATOM 1724 C C . ASP A 1 223 ? -12.117 2.012 21.484 1 92.62 223 ASP A C 1
ATOM 1726 O O . ASP A 1 223 ? -12.375 1.087 22.25 1 92.62 223 ASP A O 1
ATOM 1730 N N . GLN A 1 224 ? -11.109 1.921 20.719 1 94.38 224 GLN A N 1
ATOM 1731 C CA . GLN A 1 224 ? -10.055 0.922 20.797 1 94.38 224 GLN A CA 1
ATOM 1732 C C . GLN A 1 224 ? -8.727 1.562 21.203 1 94.38 224 GLN A C 1
ATOM 1734 O O . GLN A 1 224 ? -8.438 2.699 20.812 1 94.38 224 GLN A O 1
ATOM 1739 N N . PRO A 1 225 ? -7.953 0.847 21.953 1 95.69 225 PRO A N 1
ATOM 1740 C CA . PRO A 1 225 ? -6.637 1.419 22.25 1 95.69 225 PRO A CA 1
ATOM 1741 C C . PRO A 1 225 ? -5.895 1.865 20.984 1 95.69 225 PRO A C 1
ATOM 1743 O O . PRO A 1 225 ? -5.883 1.146 19.984 1 95.69 225 PRO A O 1
ATOM 1746 N N . ALA A 1 226 ? -5.348 3.035 21.078 1 96.56 226 ALA A N 1
ATOM 1747 C CA . ALA A 1 226 ? -4.758 3.67 19.891 1 96.56 226 ALA A CA 1
ATOM 1748 C C . ALA A 1 226 ? -3.707 2.768 19.25 1 96.56 226 ALA A C 1
ATOM 1750 O O . ALA A 1 226 ? -3.666 2.625 18.031 1 96.56 226 ALA A O 1
ATOM 1751 N N . PHE A 1 227 ? -2.93 2.148 20.031 1 96.81 227 PHE A N 1
ATOM 1752 C CA . PHE A 1 227 ? -1.868 1.303 19.5 1 96.81 227 PHE A CA 1
ATOM 1753 C C . PHE A 1 227 ? -2.449 0.111 18.75 1 96.81 227 PHE A C 1
ATOM 1755 O O . PHE A 1 227 ? -1.892 -0.324 17.734 1 96.81 227 PHE A O 1
ATOM 1762 N N . ASP A 1 228 ? -3.484 -0.441 19.234 1 95.44 228 ASP A N 1
ATOM 1763 C CA . ASP A 1 228 ? -4.094 -1.602 18.594 1 95.44 228 ASP A CA 1
ATOM 1764 C C . ASP A 1 228 ? -4.559 -1.265 17.172 1 95.44 228 ASP A C 1
ATOM 1766 O O . ASP A 1 228 ? -4.516 -2.113 16.281 1 95.44 228 ASP A O 1
ATOM 1770 N N . VAL A 1 229 ? -4.992 -0.09 17.047 1 94.31 229 VAL A N 1
ATOM 1771 C CA . VAL A 1 229 ? -5.418 0.362 15.734 1 94.31 229 VAL A CA 1
ATOM 1772 C C . VAL A 1 229 ? -4.23 0.358 14.773 1 94.31 229 VAL A C 1
ATOM 1774 O O . VAL A 1 229 ? -4.32 -0.168 13.664 1 94.31 229 VAL A O 1
ATOM 1777 N N . LEU A 1 230 ? -3.092 0.945 15.18 1 93.88 230 LEU A N 1
ATOM 1778 C CA . LEU A 1 230 ? -1.898 0.985 14.344 1 93.88 230 LEU A CA 1
ATOM 1779 C C . LEU A 1 230 ? -1.359 -0.42 14.094 1 93.88 230 LEU A C 1
ATOM 1781 O O . LEU A 1 230 ? -0.921 -0.736 12.992 1 93.88 230 LEU A O 1
ATOM 1785 N N . ASN A 1 231 ? -1.354 -1.148 15.203 1 94.19 231 ASN A N 1
ATOM 1786 C CA . ASN A 1 231 ? -0.896 -2.529 15.086 1 94.19 231 ASN A CA 1
ATOM 1787 C C . ASN A 1 231 ? -1.709 -3.303 14.055 1 94.19 231 ASN A C 1
ATOM 1789 O O . ASN A 1 231 ? -1.151 -4.074 13.273 1 94.19 231 ASN A O 1
ATOM 1793 N N . ARG A 1 232 ? -2.969 -3.17 14.047 1 92.31 232 ARG A N 1
ATOM 1794 C CA . ARG A 1 232 ? -3.859 -3.867 13.125 1 92.31 232 ARG A CA 1
ATOM 1795 C C . ARG A 1 232 ? -3.549 -3.498 11.68 1 92.31 232 ARG A C 1
ATOM 1797 O O . ARG A 1 232 ? -3.383 -4.375 10.828 1 92.31 232 ARG A O 1
ATOM 1804 N N . TYR A 1 233 ? -3.441 -2.205 11.383 1 91.88 233 TYR A N 1
ATOM 1805 C CA . TYR A 1 233 ? -3.277 -1.735 10.016 1 91.88 233 TYR A CA 1
ATOM 1806 C C . TYR A 1 233 ? -1.844 -1.935 9.539 1 91.88 233 TYR A C 1
ATOM 1808 O O . TYR A 1 233 ? -1.61 -2.254 8.367 1 91.88 233 TYR A O 1
ATOM 1816 N N . LEU A 1 234 ? -0.863 -1.744 10.422 1 91.94 234 LEU A N 1
ATOM 1817 C CA . LEU A 1 234 ? 0.522 -1.645 9.977 1 91.94 234 LEU A CA 1
ATOM 1818 C C . LEU A 1 234 ? 1.327 -2.859 10.422 1 91.94 234 LEU A C 1
ATOM 1820 O O . LEU A 1 234 ? 2.475 -3.037 10.008 1 91.94 234 LEU A O 1
ATOM 1824 N N . ASP A 1 235 ? 0.806 -3.715 11.227 1 91.19 235 ASP A N 1
ATOM 1825 C CA . ASP A 1 235 ? 1.488 -4.875 11.797 1 91.19 235 ASP A CA 1
ATOM 1826 C C . ASP A 1 235 ? 2.795 -4.465 12.469 1 91.19 235 ASP A C 1
ATOM 1828 O O . ASP A 1 235 ? 3.842 -5.066 12.227 1 91.19 235 ASP A O 1
ATOM 1832 N N . ILE A 1 236 ? 2.711 -3.393 13.227 1 90.62 236 ILE A N 1
ATOM 1833 C CA . ILE A 1 236 ? 3.877 -2.914 13.961 1 90.62 236 ILE A CA 1
ATOM 1834 C C . ILE A 1 236 ? 3.811 -3.4 15.406 1 90.62 236 ILE A C 1
ATOM 1836 O O . ILE A 1 236 ? 2.729 -3.699 15.922 1 90.62 236 ILE A O 1
ATOM 1840 N N . GLN A 1 237 ? 4.945 -3.486 16 1 89.88 237 GLN A N 1
ATOM 1841 C CA . GLN A 1 237 ? 5.043 -3.934 17.391 1 89.88 237 GLN A CA 1
ATOM 1842 C C . GLN A 1 237 ? 5.484 -2.797 18.312 1 89.88 237 GLN A C 1
ATOM 1844 O O . GLN A 1 237 ? 6.051 -1.804 17.844 1 89.88 237 GLN A O 1
ATOM 1849 N N . ASN A 1 238 ? 5.094 -2.938 19.594 1 91.31 238 ASN A N 1
ATOM 1850 C CA . ASN A 1 238 ? 5.566 -1.993 20.609 1 91.31 238 ASN A CA 1
ATOM 1851 C C . ASN A 1 238 ? 6.965 -2.354 21.094 1 91.31 238 ASN A C 1
ATOM 1853 O O . ASN A 1 238 ? 7.125 -2.834 22.219 1 91.31 238 ASN A O 1
ATOM 1857 N N . ASP A 1 239 ? 7.957 -2.1 20.234 1 88.69 239 ASP A N 1
ATOM 1858 C CA . ASP A 1 239 ? 9.352 -2.408 20.531 1 88.69 239 ASP A CA 1
ATOM 1859 C C . ASP A 1 239 ? 10.258 -1.227 20.203 1 88.69 239 ASP A C 1
ATOM 1861 O O . ASP A 1 239 ? 9.781 -0.106 20 1 88.69 239 ASP A O 1
ATOM 1865 N N . ASP A 1 240 ? 11.562 -1.411 20.203 1 83.06 240 ASP A N 1
ATOM 1866 C CA . ASP A 1 240 ? 12.539 -0.34 20.031 1 83.06 240 ASP A CA 1
ATOM 1867 C C . ASP A 1 240 ? 12.508 0.193 18.594 1 83.06 240 ASP A C 1
ATOM 1869 O O . ASP A 1 240 ? 13.031 1.275 18.328 1 83.06 240 ASP A O 1
ATOM 1873 N N . GLU A 1 241 ? 11.836 -0.548 17.797 1 84 241 GLU A N 1
ATOM 1874 C CA . GLU A 1 241 ? 11.797 -0.145 16.391 1 84 241 GLU A CA 1
ATOM 1875 C C . GLU A 1 241 ? 10.484 0.553 16.062 1 84 241 GLU A C 1
ATOM 1877 O O . GLU A 1 241 ? 10.242 0.91 14.906 1 84 241 GLU A O 1
ATOM 1882 N N . PHE A 1 242 ? 9.719 0.821 17.094 1 87.69 242 PHE A N 1
ATOM 1883 C CA . PHE A 1 242 ? 8.391 1.385 16.891 1 87.69 242 PHE A CA 1
ATOM 1884 C C . PHE A 1 242 ? 8.477 2.689 16.094 1 87.69 242 PHE A C 1
ATOM 1886 O O . PHE A 1 242 ? 7.777 2.863 15.094 1 87.69 242 PHE A O 1
ATOM 1893 N N . PHE A 1 243 ? 9.32 3.537 16.516 1 84.62 243 PHE A N 1
ATOM 1894 C CA . PHE A 1 243 ? 9.445 4.867 15.938 1 84.62 243 PHE A CA 1
ATOM 1895 C C . PHE A 1 243 ? 9.75 4.77 14.445 1 84.62 243 PHE A C 1
ATOM 1897 O O . PHE A 1 243 ? 9.109 5.438 13.633 1 84.62 243 PHE A O 1
ATOM 1904 N N . TYR A 1 244 ? 10.578 3.9 14.055 1 82.25 244 TYR A N 1
ATOM 1905 C CA . TYR A 1 244 ? 11 3.764 12.664 1 82.25 244 TYR A CA 1
ATOM 1906 C C . TYR A 1 244 ? 9.898 3.129 11.82 1 82.25 244 TYR A C 1
ATOM 1908 O O . TYR A 1 244 ? 9.773 3.426 10.633 1 82.25 244 TYR A O 1
ATOM 1916 N N . ASN A 1 245 ? 9.125 2.354 12.484 1 86.81 245 ASN A N 1
ATOM 1917 C CA . ASN A 1 245 ? 8.086 1.621 11.766 1 86.81 245 ASN A CA 1
ATOM 1918 C C . ASN A 1 245 ? 6.871 2.496 11.484 1 86.81 245 ASN A C 1
ATOM 1920 O O . ASN A 1 245 ? 6.098 2.219 10.57 1 86.81 245 ASN A O 1
ATOM 1924 N N . VAL A 1 246 ? 6.75 3.527 12.266 1 89.56 246 VAL A N 1
ATOM 1925 C CA . VAL A 1 246 ? 5.539 4.328 12.133 1 89.56 246 VAL A CA 1
ATOM 1926 C C . VAL A 1 246 ? 5.887 5.695 11.547 1 89.56 246 VAL A C 1
ATOM 1928 O O . VAL A 1 246 ? 4.996 6.473 11.195 1 89.56 246 VAL A O 1
ATOM 1931 N N . LEU A 1 247 ? 7.07 5.965 11.297 1 88.5 247 LEU A N 1
ATOM 1932 C CA . LEU A 1 247 ? 7.617 7.277 10.969 1 88.5 247 LEU A CA 1
ATOM 1933 C C . LEU A 1 247 ? 6.898 7.883 9.766 1 88.5 247 LEU A C 1
ATOM 1935 O O . LEU A 1 247 ? 6.656 9.094 9.727 1 88.5 247 LEU A O 1
ATOM 1939 N N . VAL A 1 248 ? 6.5 7.07 8.836 1 90.75 248 VAL A N 1
ATOM 1940 C CA . VAL A 1 248 ? 5.941 7.594 7.594 1 90.75 248 VAL A CA 1
ATOM 1941 C C . VAL A 1 248 ? 4.422 7.441 7.605 1 90.75 248 VAL A C 1
ATOM 1943 O O . VAL A 1 248 ? 3.758 7.68 6.594 1 90.75 248 VAL A O 1
ATOM 1946 N N . PHE A 1 249 ? 3.859 7.074 8.758 1 93.12 249 PHE A N 1
ATOM 1947 C CA . PHE A 1 249 ? 2.418 6.902 8.891 1 93.12 249 PHE A CA 1
ATOM 1948 C C . PHE A 1 249 ? 1.855 7.844 9.953 1 93.12 249 PHE A C 1
ATOM 1950 O O . PHE A 1 249 ? 1.313 7.395 10.961 1 93.12 249 PHE A O 1
ATOM 1957 N N . PRO A 1 250 ? 1.824 9.094 9.664 1 95.19 250 PRO A N 1
ATOM 1958 C CA . PRO A 1 250 ? 1.277 10.039 10.641 1 95.19 250 PRO A CA 1
ATOM 1959 C C . PRO A 1 250 ? -0.248 10 10.711 1 95.19 250 PRO A C 1
ATOM 1961 O O . PRO A 1 250 ? -0.897 9.484 9.797 1 95.19 250 PRO A O 1
ATOM 1964 N N . PHE A 1 251 ? -0.726 10.531 11.844 1 95.38 251 PHE A N 1
ATOM 1965 C CA . PHE A 1 251 ? -2.145 10.859 11.914 1 95.38 251 PHE A CA 1
ATOM 1966 C C . PHE A 1 251 ? -2.436 12.164 11.18 1 95.38 251 PHE A C 1
ATOM 1968 O O . PHE A 1 251 ? -1.781 13.18 11.43 1 95.38 251 PHE A O 1
ATOM 1975 N N . LEU A 1 252 ? -3.318 12.102 10.281 1 95.69 252 LEU A N 1
ATOM 1976 C CA . LEU A 1 252 ? -3.762 13.305 9.578 1 95.69 252 LEU A CA 1
ATOM 1977 C C . LEU A 1 252 ? -5.07 13.82 10.156 1 95.69 252 LEU A C 1
ATOM 1979 O O . LEU A 1 252 ? -5.992 13.047 10.422 1 95.69 252 LEU A O 1
ATOM 1983 N N . PHE A 1 253 ? -5.16 15.094 10.391 1 93.44 253 PHE A N 1
ATOM 1984 C CA . PHE A 1 253 ? -6.402 15.711 10.844 1 93.44 253 PHE A CA 1
ATOM 1985 C C . PHE A 1 253 ? -6.453 17.172 10.438 1 93.44 253 PHE A C 1
ATOM 1987 O O . PHE A 1 253 ? -5.441 17.75 10.031 1 93.44 253 PHE A O 1
ATOM 1994 N N . LYS A 1 254 ? -7.629 17.703 10.43 1 91.12 254 LYS A N 1
ATOM 1995 C CA . LYS A 1 254 ? -7.859 19.078 10.031 1 91.12 254 LYS A CA 1
ATOM 1996 C C . LYS A 1 254 ? -8.375 19.906 11.203 1 91.12 254 LYS A C 1
ATOM 1998 O O . LYS A 1 254 ? -9.258 19.469 11.938 1 91.12 254 LYS A O 1
ATOM 2003 N N . ARG A 1 255 ? -7.719 21.031 11.414 1 87.62 255 ARG A N 1
ATOM 2004 C CA . ARG A 1 255 ? -8.125 21.969 12.438 1 87.62 255 ARG A CA 1
ATOM 2005 C C . ARG A 1 255 ? -8.055 23.406 11.922 1 87.62 255 ARG A C 1
ATOM 2007 O O . ARG A 1 255 ? -7.008 23.844 11.438 1 87.62 255 ARG A O 1
ATOM 2014 N N . ASP A 1 256 ? -9.141 24.109 11.969 1 82.69 256 ASP A N 1
ATOM 2015 C CA . ASP A 1 256 ? -9.227 25.5 11.555 1 82.69 256 ASP A CA 1
ATOM 2016 C C . ASP A 1 256 ? -8.758 25.672 10.109 1 82.69 256 ASP A C 1
ATOM 2018 O O . ASP A 1 256 ? -7.984 26.594 9.812 1 82.69 256 ASP A O 1
ATOM 2022 N N . GLY A 1 257 ? -9.07 24.672 9.281 1 82.75 257 GLY A N 1
ATOM 2023 C CA . GLY A 1 257 ? -8.789 24.75 7.859 1 82.75 257 GLY A CA 1
ATOM 2024 C C . GLY A 1 257 ? -7.371 24.344 7.508 1 82.75 257 GLY A C 1
ATOM 2025 O O . GLY A 1 257 ? -6.988 24.359 6.336 1 82.75 257 GLY A O 1
ATOM 2026 N N . ILE A 1 258 ? -6.625 23.953 8.539 1 86.19 258 ILE A N 1
ATOM 2027 C CA . ILE A 1 258 ? -5.238 23.562 8.305 1 86.19 258 ILE A CA 1
ATOM 2028 C C . ILE A 1 258 ? -5.102 22.047 8.422 1 86.19 258 ILE A C 1
ATOM 2030 O O . ILE A 1 258 ? -5.668 21.438 9.336 1 86.19 258 ILE A O 1
ATOM 2034 N N . ASN A 1 259 ? -4.391 21.484 7.477 1 88.88 259 ASN A N 1
ATOM 2035 C CA . ASN A 1 259 ? -4.109 20.047 7.508 1 88.88 259 ASN A CA 1
ATOM 2036 C C . ASN A 1 259 ? -2.852 19.75 8.32 1 88.88 259 ASN A C 1
ATOM 2038 O O . ASN A 1 259 ? -1.775 20.266 8.023 1 88.88 259 ASN A O 1
ATOM 2042 N N . TYR A 1 260 ? -2.998 18.906 9.273 1 92 260 TYR A N 1
ATOM 2043 C CA . TYR A 1 260 ? -1.877 18.516 10.125 1 92 260 TYR A CA 1
ATOM 2044 C C . TYR A 1 260 ? -1.508 17.047 9.914 1 92 260 TYR A C 1
ATOM 2046 O O . TYR A 1 260 ? -2.375 16.219 9.641 1 92 260 TYR A O 1
ATOM 2054 N N . ALA A 1 261 ? -0.28 16.844 9.969 1 94.38 261 ALA A N 1
ATOM 2055 C CA . ALA A 1 261 ? 0.269 15.492 10.078 1 94.38 261 ALA A CA 1
ATOM 2056 C C . ALA A 1 261 ? 1.068 15.328 11.367 1 94.38 261 ALA A C 1
ATOM 2058 O O . ALA A 1 261 ? 1.957 16.141 11.656 1 94.38 261 ALA A O 1
ATOM 2059 N N . MET A 1 262 ? 0.681 14.305 12.148 1 92.25 262 MET A N 1
ATOM 2060 C CA . MET A 1 262 ? 1.377 14.094 13.414 1 92.25 262 MET A CA 1
ATOM 2061 C C . MET A 1 262 ? 1.903 12.664 13.508 1 92.25 262 MET A C 1
ATOM 2063 O O . MET A 1 262 ? 1.125 11.719 13.664 1 92.25 262 MET A O 1
ATOM 2067 N N . THR A 1 263 ? 3.16 12.562 13.562 1 91.62 263 THR A N 1
ATOM 2068 C CA . THR A 1 263 ? 3.801 11.25 13.617 1 91.62 263 THR A CA 1
ATOM 2069 C C . THR A 1 263 ? 3.789 10.703 15.039 1 91.62 263 THR A C 1
ATOM 2071 O O . THR A 1 263 ? 4.172 11.398 15.984 1 91.62 263 THR A O 1
ATOM 2074 N N . PRO A 1 264 ? 3.363 9.445 15.195 1 92.12 264 PRO A N 1
ATOM 2075 C CA . PRO A 1 264 ? 3.5 8.812 16.5 1 92.12 264 PRO A CA 1
ATOM 2076 C C . PRO A 1 264 ? 4.957 8.672 16.953 1 92.12 264 PRO A C 1
ATOM 2078 O O . PRO A 1 264 ? 5.836 8.422 16.125 1 92.12 264 PRO A O 1
ATOM 2081 N N . ILE A 1 265 ? 5.18 8.758 18.219 1 88.19 265 ILE A N 1
ATOM 2082 C CA . ILE A 1 265 ? 6.551 8.773 18.719 1 88.19 265 ILE A CA 1
ATOM 2083 C C . ILE A 1 265 ? 6.809 7.523 19.562 1 88.19 265 ILE A C 1
ATOM 2085 O O . ILE A 1 265 ? 7.844 6.871 19.406 1 88.19 265 ILE A O 1
ATOM 2089 N N . GLU A 1 266 ? 5.914 7.266 20.484 1 90.62 266 GLU A N 1
ATOM 2090 C CA . GLU A 1 266 ? 6.09 6.129 21.391 1 90.62 266 GLU A CA 1
ATOM 2091 C C . GLU A 1 266 ? 4.742 5.586 21.859 1 90.62 266 GLU A C 1
ATOM 2093 O O . GLU A 1 266 ? 3.707 6.23 21.672 1 90.62 266 GLU A O 1
ATOM 2098 N N . VAL A 1 267 ? 4.828 4.41 22.359 1 94.38 267 VAL A N 1
ATOM 2099 C CA . VAL A 1 267 ? 3.662 3.729 22.922 1 94.38 267 VAL A CA 1
ATOM 2100 C C . VAL A 1 267 ? 3.916 3.391 24.391 1 94.38 267 VAL A C 1
ATOM 2102 O O . VAL A 1 267 ? 5 2.926 24.75 1 94.38 267 VAL A O 1
ATOM 2105 N N . ASN A 1 268 ? 2.998 3.672 25.219 1 94.44 268 ASN A N 1
ATOM 2106 C CA . ASN A 1 268 ? 3.178 3.342 26.625 1 94.44 268 ASN A CA 1
ATOM 2107 C C . ASN A 1 268 ? 2.531 2.006 26.969 1 94.44 268 ASN A C 1
ATOM 2109 O O . ASN A 1 268 ? 2.059 1.289 26.094 1 94.44 268 ASN A O 1
ATOM 2113 N N . ASP A 1 269 ? 2.512 1.639 28.203 1 93.31 269 ASP A N 1
ATOM 2114 C CA . ASP A 1 269 ? 2.045 0.332 28.656 1 93.31 269 ASP A CA 1
ATOM 2115 C C . ASP A 1 269 ? 0.533 0.199 28.484 1 93.31 269 ASP A C 1
ATOM 2117 O O . ASP A 1 269 ? 0.012 -0.911 28.359 1 93.31 269 ASP A O 1
ATOM 2121 N N . GLU A 1 270 ? -0.121 1.302 28.516 1 94.56 270 GLU A N 1
ATOM 2122 C CA . GLU A 1 270 ? -1.572 1.294 28.359 1 94.56 270 GLU A CA 1
ATOM 2123 C C . GLU A 1 270 ? -1.971 1.306 26.875 1 94.56 270 GLU A C 1
ATOM 2125 O O . GLU A 1 270 ? -3.146 1.479 26.547 1 94.56 270 GLU A O 1
ATOM 2130 N N . LYS A 1 271 ? -1.019 1.212 26.016 1 96.19 271 LYS A N 1
ATOM 2131 C CA . LYS A 1 271 ? -1.204 1.155 24.562 1 96.19 271 LYS A CA 1
ATOM 2132 C C . LYS A 1 271 ? -1.677 2.5 24.016 1 96.19 271 LYS A C 1
ATOM 2134 O O . LYS A 1 271 ? -2.42 2.549 23.031 1 96.19 271 LYS A O 1
ATOM 2139 N N . ALA A 1 272 ? -1.363 3.512 24.766 1 96.81 272 ALA A N 1
ATOM 2140 C CA . ALA A 1 272 ? -1.578 4.871 24.266 1 96.81 272 ALA A CA 1
ATOM 2141 C C . ALA A 1 272 ? -0.409 5.328 23.406 1 96.81 272 ALA A C 1
ATOM 2143 O O . ALA A 1 272 ? 0.725 4.883 23.594 1 96.81 272 ALA A O 1
ATOM 2144 N N . ILE A 1 273 ? -0.685 6.246 22.438 1 95.81 273 ILE A N 1
ATOM 2145 C CA . ILE A 1 273 ? 0.333 6.727 21.516 1 95.81 273 ILE A CA 1
ATOM 2146 C C . ILE A 1 273 ? 0.636 8.195 21.797 1 95.81 273 ILE A C 1
ATOM 2148 O O . ILE A 1 273 ? -0.28 9.016 21.906 1 95.81 273 ILE A O 1
ATOM 2152 N N . LYS A 1 274 ? 1.869 8.461 21.891 1 92.88 274 LYS A N 1
ATOM 2153 C CA . LYS A 1 274 ? 2.301 9.844 22.094 1 92.88 274 LYS A CA 1
ATOM 2154 C C . LYS A 1 274 ? 2.557 10.539 20.766 1 92.88 274 LYS A C 1
ATOM 2156 O O . LYS A 1 274 ? 3.141 9.953 19.844 1 92.88 274 LYS A O 1
ATOM 2161 N N . VAL A 1 275 ? 2.037 11.789 20.641 1 89.5 275 VAL A N 1
ATOM 2162 C CA . VAL A 1 275 ? 2.285 12.617 19.469 1 89.5 275 VAL A CA 1
ATOM 2163 C C . VAL A 1 275 ? 2.889 13.953 19.906 1 89.5 275 VAL A C 1
ATOM 2165 O O . VAL A 1 275 ? 3.043 14.219 21.094 1 89.5 275 VAL A O 1
ATOM 2168 N N . ILE A 1 276 ? 3.254 14.805 18.969 1 78.88 276 ILE A N 1
ATOM 2169 C CA . ILE A 1 276 ? 4.008 16.016 19.281 1 78.88 276 ILE A CA 1
ATOM 2170 C C . ILE A 1 276 ? 3.045 17.172 19.531 1 78.88 276 ILE A C 1
ATOM 2172 O O . ILE A 1 276 ? 3.43 18.203 20.094 1 78.88 276 ILE A O 1
ATOM 2176 N N . MET A 1 277 ? 1.826 16.953 19.109 1 81.94 277 MET A N 1
ATOM 2177 C CA . MET A 1 277 ? 0.782 17.953 19.344 1 81.94 277 MET A CA 1
ATOM 2178 C C . MET A 1 277 ? -0.519 17.281 19.766 1 81.94 277 MET A C 1
ATOM 2180 O O . MET A 1 277 ? -0.845 16.188 19.297 1 81.94 277 MET A O 1
ATOM 2184 N N . ASN A 1 278 ? -1.194 18.016 20.578 1 84 278 ASN A N 1
ATOM 2185 C CA . ASN A 1 278 ? -2.439 17.453 21.094 1 84 278 ASN A CA 1
ATOM 2186 C C . ASN A 1 278 ? -3.486 17.312 19.984 1 84 278 ASN A C 1
ATOM 2188 O O . ASN A 1 278 ? -3.617 18.188 19.141 1 84 278 ASN A O 1
ATOM 2192 N N . ILE A 1 279 ? -4.078 16.156 20.047 1 89.06 279 ILE A N 1
ATOM 2193 C CA . ILE A 1 279 ? -5.285 15.93 19.266 1 89.06 279 ILE A CA 1
ATOM 2194 C C . ILE A 1 279 ? -6.48 15.734 20.203 1 89.06 279 ILE A C 1
ATOM 2196 O O . ILE A 1 279 ? -6.461 14.867 21.078 1 89.06 279 ILE A O 1
ATOM 2200 N N . ASN A 1 280 ? -7.453 16.469 19.953 1 91 280 ASN A N 1
ATOM 2201 C CA . ASN A 1 280 ? -8.547 16.547 20.922 1 91 280 ASN A CA 1
ATOM 2202 C C . ASN A 1 280 ? -9.555 15.422 20.703 1 91 280 ASN A C 1
ATOM 2204 O O . ASN A 1 280 ? -9.727 14.938 19.594 1 91 280 ASN A O 1
ATOM 2208 N N . GLU A 1 281 ? -10.188 15.125 21.844 1 92.88 281 GLU A N 1
ATOM 2209 C CA . GLU A 1 281 ? -11.305 14.195 21.75 1 92.88 281 GLU A CA 1
ATOM 2210 C C . GLU A 1 281 ? -12.398 14.727 20.828 1 92.88 281 GLU A C 1
ATOM 2212 O O . GLU A 1 281 ? -12.711 15.914 20.844 1 92.88 281 GLU A O 1
ATOM 2217 N N . GLY A 1 282 ? -12.828 13.836 19.969 1 90.81 282 GLY A N 1
ATOM 2218 C CA . GLY A 1 282 ? -13.875 14.219 19.031 1 90.81 282 GLY A CA 1
ATOM 2219 C C . GLY A 1 282 ? -13.344 14.586 17.656 1 90.81 282 GLY A C 1
ATOM 2220 O O . GLY A 1 282 ? -14.102 14.625 16.688 1 90.81 282 GLY A O 1
ATOM 2221 N N . GLU A 1 283 ? -12.078 14.836 17.531 1 93.31 283 GLU A N 1
ATOM 2222 C CA . GLU A 1 283 ? -11.508 15.18 16.234 1 93.31 283 GLU A CA 1
ATOM 2223 C C . GLU A 1 283 ? -11.406 13.953 15.336 1 93.31 283 GLU A C 1
ATOM 2225 O O . GLU A 1 283 ? -11.125 12.852 15.805 1 93.31 283 GLU A O 1
ATOM 2230 N N . SER A 1 284 ? -11.688 14.188 14.086 1 94.19 284 SER A N 1
ATOM 2231 C CA . SER A 1 284 ? -11.555 13.148 13.078 1 94.19 284 SER A CA 1
ATOM 2232 C C . SER A 1 284 ? -10.109 13.008 12.617 1 94.19 284 SER A C 1
ATOM 2234 O O . SER A 1 284 ? -9.422 14.008 12.383 1 94.19 284 SER A O 1
ATOM 2236 N N . VAL A 1 285 ? -9.719 11.742 12.555 1 95.5 285 VAL A N 1
ATOM 2237 C CA . VAL A 1 285 ? -8.336 11.5 12.164 1 95.5 285 VAL A CA 1
ATOM 2238 C C . VAL A 1 285 ? -8.273 10.344 11.172 1 95.5 285 VAL A C 1
ATOM 2240 O O . VAL A 1 285 ? -9.188 9.508 11.117 1 95.5 285 VAL A O 1
ATOM 2243 N N . CYS A 1 286 ? -7.227 10.281 10.352 1 95.75 286 CYS A N 1
ATOM 2244 C CA . CYS A 1 286 ? -6.887 9.172 9.461 1 95.75 286 CYS A CA 1
ATOM 2245 C C . CYS A 1 286 ? -5.406 8.82 9.57 1 95.75 286 CYS A C 1
ATOM 2247 O O . CYS A 1 286 ? -4.59 9.664 9.945 1 95.75 286 CYS A O 1
ATOM 2249 N N . ILE A 1 287 ? -5.098 7.605 9.383 1 94.38 287 ILE A N 1
ATOM 2250 C CA . ILE A 1 287 ? -3.703 7.246 9.148 1 94.38 287 ILE A CA 1
ATOM 2251 C C . ILE A 1 287 ? -3.293 7.672 7.738 1 94.38 287 ILE A C 1
ATOM 2253 O O . ILE A 1 287 ? -3.979 7.355 6.766 1 94.38 287 ILE A O 1
ATOM 2257 N N . GLY A 1 288 ? -2.225 8.438 7.711 1 93.75 288 GLY A N 1
ATOM 2258 C CA . GLY A 1 288 ? -1.798 8.938 6.418 1 93.75 288 GLY A CA 1
ATOM 2259 C C . GLY A 1 288 ? -0.494 8.328 5.938 1 93.75 288 GLY A C 1
ATOM 2260 O O . GLY A 1 288 ? 0.177 7.617 6.688 1 93.75 288 GLY A O 1
ATOM 2261 N N . TYR A 1 289 ? -0.212 8.531 4.633 1 92.12 289 TYR A N 1
ATOM 2262 C CA . TYR A 1 289 ? 1.057 8.141 4.031 1 92.12 289 TYR A CA 1
ATOM 2263 C C . TYR A 1 289 ? 1.435 9.078 2.893 1 92.12 289 TYR A C 1
ATOM 2265 O O . TYR A 1 289 ? 0.562 9.609 2.203 1 92.12 289 TYR A O 1
ATOM 2273 N N . GLY A 1 290 ? 2.709 9.203 2.785 1 91.94 290 GLY A N 1
ATOM 2274 C CA . GLY A 1 290 ? 3.193 10.07 1.723 1 91.94 290 GLY A CA 1
ATOM 2275 C C . GLY A 1 290 ? 3.143 9.422 0.354 1 91.94 290 GLY A C 1
ATOM 2276 O O . GLY A 1 290 ? 3.537 8.266 0.195 1 91.94 290 GLY A O 1
ATOM 2277 N N . ASN A 1 291 ? 2.613 10.117 -0.574 1 90.62 291 ASN A N 1
ATOM 2278 C CA . ASN A 1 291 ? 2.67 9.711 -1.974 1 90.62 291 ASN A CA 1
ATOM 2279 C C . ASN A 1 291 ? 3.803 10.406 -2.717 1 90.62 291 ASN A C 1
ATOM 2281 O O . ASN A 1 291 ? 3.725 11.609 -2.986 1 90.62 291 ASN A O 1
ATOM 2285 N N . PRO A 1 292 ? 4.801 9.68 -3.102 1 91 292 PRO A N 1
ATOM 2286 C CA . PRO A 1 292 ? 5.969 10.305 -3.723 1 91 292 PRO A CA 1
ATOM 2287 C C . PRO A 1 292 ? 5.609 11.133 -4.957 1 91 292 PRO A C 1
ATOM 2289 O O . PRO A 1 292 ? 6.168 12.211 -5.16 1 91 292 PRO A O 1
ATOM 2292 N N . ALA A 1 293 ? 4.699 10.648 -5.754 1 88.38 293 ALA A N 1
ATOM 2293 C CA . ALA A 1 293 ? 4.301 11.391 -6.949 1 88.38 293 ALA A CA 1
ATOM 2294 C C . ALA A 1 293 ? 3.691 12.742 -6.574 1 88.38 293 ALA A C 1
ATOM 2296 O O . ALA A 1 293 ? 3.99 13.758 -7.203 1 88.38 293 ALA A O 1
ATOM 2297 N N . ILE A 1 294 ? 2.908 12.758 -5.602 1 90.88 294 ILE A N 1
ATOM 2298 C CA . ILE A 1 294 ? 2.266 13.992 -5.152 1 90.88 294 ILE A CA 1
ATOM 2299 C C . ILE A 1 294 ? 3.303 14.914 -4.516 1 90.88 294 ILE A C 1
ATOM 2301 O O . ILE A 1 294 ? 3.271 16.125 -4.723 1 90.88 294 ILE A O 1
ATOM 2305 N N . ILE A 1 295 ? 4.195 14.375 -3.709 1 93.19 295 ILE A N 1
ATOM 2306 C CA . ILE A 1 295 ? 5.254 15.141 -3.066 1 93.19 295 ILE A CA 1
ATOM 2307 C C . ILE A 1 295 ? 6.074 15.875 -4.125 1 93.19 295 ILE A C 1
ATOM 2309 O O . ILE A 1 295 ? 6.305 17.078 -4.016 1 93.19 295 ILE A O 1
ATOM 2313 N N . ILE A 1 296 ? 6.445 15.164 -5.16 1 90.75 296 ILE A N 1
ATOM 2314 C CA . ILE A 1 296 ? 7.277 15.742 -6.211 1 90.75 296 ILE A CA 1
ATOM 2315 C C . ILE A 1 296 ? 6.477 16.781 -6.992 1 90.75 296 ILE A C 1
ATOM 2317 O O . ILE A 1 296 ? 6.992 17.844 -7.328 1 90.75 296 ILE A O 1
ATOM 2321 N N . GLU A 1 297 ? 5.25 16.438 -7.238 1 91.31 297 GLU A N 1
ATOM 2322 C CA . GLU A 1 297 ? 4.375 17.391 -7.926 1 91.31 297 GLU A CA 1
ATOM 2323 C C . GLU A 1 297 ? 4.227 18.688 -7.133 1 91.31 297 GLU A C 1
ATOM 2325 O O . GLU A 1 297 ? 4.34 19.766 -7.695 1 91.31 297 GLU A O 1
ATOM 2330 N N . LYS A 1 298 ? 4.008 18.594 -5.875 1 93.38 298 LYS A N 1
ATOM 2331 C CA . LYS A 1 298 ? 3.859 19.766 -5.031 1 93.38 298 LYS A CA 1
ATOM 2332 C C . LYS A 1 298 ? 5.172 20.547 -4.926 1 93.38 298 LYS A C 1
ATOM 2334 O O . LYS A 1 298 ? 5.172 21.766 -4.852 1 93.38 298 LYS A O 1
ATOM 2339 N N . ALA A 1 299 ? 6.238 19.828 -4.855 1 93.75 299 ALA A N 1
ATOM 2340 C CA . ALA A 1 299 ? 7.543 20.484 -4.855 1 93.75 299 ALA A CA 1
ATOM 2341 C C . ALA A 1 299 ? 7.727 21.328 -6.113 1 93.75 299 ALA A C 1
ATOM 2343 O O . ALA A 1 299 ? 8.234 22.453 -6.043 1 93.75 299 ALA A O 1
ATOM 2344 N N . ASN A 1 300 ? 7.32 20.766 -7.203 1 92.62 300 ASN A N 1
ATOM 2345 C CA . ASN A 1 300 ? 7.398 21.5 -8.461 1 92.62 300 ASN A CA 1
ATOM 2346 C C . ASN A 1 300 ? 6.574 22.781 -8.422 1 92.62 300 ASN A C 1
ATOM 2348 O O . ASN A 1 300 ? 7.004 23.828 -8.922 1 92.62 300 ASN A O 1
ATOM 2352 N N . ASP A 1 301 ? 5.445 22.688 -7.859 1 93.5 301 ASP A N 1
ATOM 2353 C CA . ASP A 1 301 ? 4.602 23.875 -7.703 1 93.5 301 ASP A CA 1
ATOM 2354 C C . ASP A 1 301 ? 5.312 24.953 -6.883 1 93.5 301 ASP A C 1
ATOM 2356 O O . ASP A 1 301 ? 5.297 26.125 -7.246 1 93.5 301 ASP A O 1
ATOM 2360 N N . ILE A 1 302 ? 5.91 24.578 -5.84 1 94.75 302 ILE A N 1
ATOM 2361 C CA . ILE A 1 302 ? 6.605 25.516 -4.957 1 94.75 302 ILE A CA 1
ATOM 2362 C C . ILE A 1 302 ? 7.805 26.109 -5.688 1 94.75 302 ILE A C 1
ATOM 2364 O O . ILE A 1 302 ? 8.109 27.297 -5.527 1 94.75 302 ILE A O 1
ATOM 2368 N N . GLN A 1 303 ? 8.438 25.312 -6.457 1 93.81 303 GLN A N 1
ATOM 2369 C CA . GLN A 1 303 ? 9.57 25.812 -7.234 1 93.81 303 GLN A CA 1
ATOM 2370 C C . GLN A 1 303 ? 9.141 26.938 -8.172 1 93.81 303 GLN A C 1
ATOM 2372 O O . GLN A 1 303 ? 9.883 27.906 -8.359 1 93.81 303 GLN A O 1
ATOM 2377 N N . ASN A 1 304 ? 8.031 26.766 -8.734 1 92.94 304 ASN A N 1
ATOM 2378 C CA . ASN A 1 304 ? 7.5 27.812 -9.594 1 92.94 304 ASN A CA 1
ATOM 2379 C C . ASN A 1 304 ? 7.312 29.125 -8.836 1 92.94 304 ASN A C 1
ATOM 2381 O O . ASN A 1 304 ? 7.625 30.188 -9.352 1 92.94 304 ASN A O 1
ATOM 2385 N N . TRP A 1 305 ? 6.906 29 -7.668 1 92.69 305 TRP A N 1
ATOM 2386 C CA . TRP A 1 305 ? 6.73 30.188 -6.828 1 92.69 305 TRP A CA 1
ATOM 2387 C C . TRP A 1 305 ? 8.078 30.781 -6.453 1 92.69 305 TRP A C 1
ATOM 2389 O O . TRP A 1 305 ? 8.242 32 -6.457 1 92.69 305 TRP A O 1
ATOM 2399 N N . VAL A 1 306 ? 8.977 29.969 -6.129 1 93.62 306 VAL A N 1
ATOM 2400 C CA . VAL A 1 306 ? 10.312 30.406 -5.719 1 93.62 306 VAL A CA 1
ATOM 2401 C C . VAL A 1 306 ? 11.008 31.094 -6.887 1 93.62 306 VAL A C 1
ATOM 2403 O O . VAL A 1 306 ? 11.688 32.125 -6.703 1 93.62 306 VAL A O 1
ATOM 2406 N N . ARG A 1 307 ? 10.828 30.562 -8.023 1 91.62 307 ARG A N 1
ATOM 2407 C CA . ARG A 1 307 ? 11.391 31.156 -9.234 1 91.62 307 ARG A CA 1
ATOM 2408 C C . ARG A 1 307 ? 10.805 32.562 -9.477 1 91.62 307 ARG A C 1
ATOM 2410 O O . ARG A 1 307 ? 11.531 33.5 -9.789 1 91.62 307 ARG A O 1
ATOM 2417 N N . ALA A 1 308 ? 9.539 32.625 -9.305 1 92.62 308 ALA A N 1
ATOM 2418 C CA . ALA A 1 308 ? 8.844 33.906 -9.516 1 92.62 308 ALA A CA 1
ATOM 2419 C C . ALA A 1 308 ? 9.289 34.938 -8.492 1 92.62 308 ALA A C 1
ATOM 2421 O O . ALA A 1 308 ? 9.305 36.125 -8.781 1 92.62 308 ALA A O 1
ATOM 2422 N N . PHE A 1 309 ? 9.719 34.531 -7.344 1 94.19 309 PHE A N 1
ATOM 2423 C CA . PHE A 1 309 ? 10.156 35.406 -6.254 1 94.19 309 PHE A CA 1
ATOM 2424 C C . PHE A 1 309 ? 11.547 35.938 -6.527 1 94.19 309 PHE A C 1
ATOM 2426 O O . PHE A 1 309 ? 11.969 36.938 -5.902 1 94.19 309 PHE A O 1
ATOM 2433 N N . ASN A 1 310 ? 12.25 35.438 -7.422 1 91.62 310 ASN A N 1
ATOM 2434 C CA . ASN A 1 310 ? 13.625 35.812 -7.742 1 91.62 310 ASN A CA 1
ATOM 2435 C C . ASN A 1 310 ? 14.539 35.688 -6.527 1 91.62 310 ASN A C 1
ATOM 2437 O O . ASN A 1 310 ? 15.211 36.625 -6.145 1 91.62 310 ASN A O 1
ATOM 2441 N N . SER A 1 311 ? 14.648 34.5 -5.973 1 93.31 311 SER A N 1
ATOM 2442 C CA . SER A 1 311 ? 15.375 34.219 -4.738 1 93.31 311 SER A CA 1
ATOM 2443 C C . SER A 1 311 ? 16.875 34.281 -4.953 1 93.31 311 SER A C 1
ATOM 2445 O O . SER A 1 311 ? 17.391 33.812 -5.973 1 93.31 311 SER A O 1
ATOM 2447 N N . GLU A 1 312 ? 17.547 34.875 -3.996 1 95.38 312 GLU A N 1
ATOM 2448 C CA . GLU A 1 312 ? 19.016 34.906 -4.008 1 95.38 312 GLU A CA 1
ATOM 2449 C C . GLU A 1 312 ? 19.594 33.781 -3.145 1 95.38 312 GLU A C 1
ATOM 2451 O O . GLU A 1 312 ? 20.75 33.406 -3.314 1 95.38 312 GLU A O 1
ATOM 2456 N N . ALA A 1 313 ? 18.781 33.312 -2.252 1 95.62 313 ALA A N 1
ATOM 2457 C CA . ALA A 1 313 ? 19.125 32.188 -1.396 1 95.62 313 ALA A CA 1
ATOM 2458 C C . ALA A 1 313 ? 17.859 31.406 -1.009 1 95.62 313 ALA A C 1
ATOM 2460 O O . ALA A 1 313 ? 16.797 31.984 -0.832 1 95.62 313 ALA A O 1
ATOM 2461 N N . ILE A 1 314 ? 18.031 30.078 -0.925 1 97.44 314 ILE A N 1
ATOM 2462 C CA . ILE A 1 314 ? 16.906 29.234 -0.541 1 97.44 314 ILE A CA 1
ATOM 2463 C C . ILE A 1 314 ? 17.312 28.344 0.636 1 97.44 314 ILE A C 1
ATOM 2465 O O . ILE A 1 314 ? 18.281 27.594 0.55 1 97.44 314 ILE A O 1
ATOM 2469 N N . PHE A 1 315 ? 16.594 28.453 1.725 1 98.19 315 PHE A N 1
ATOM 2470 C CA . PHE A 1 315 ? 16.75 27.516 2.826 1 98.19 315 PHE A CA 1
ATOM 2471 C C . PHE A 1 315 ? 15.688 26.422 2.758 1 98.19 315 PHE A C 1
ATOM 2473 O O . PHE A 1 315 ? 14.5 26.719 2.596 1 98.19 315 PHE A O 1
ATOM 2480 N N . LEU A 1 316 ? 16.156 25.188 2.875 1 98.06 316 LEU A N 1
ATOM 2481 C CA . LEU A 1 316 ? 15.234 24.047 2.848 1 98.06 316 LEU A CA 1
ATOM 2482 C C . LEU A 1 316 ? 15.219 23.328 4.191 1 98.06 316 LEU A C 1
ATOM 2484 O O . LEU A 1 316 ? 16.25 22.812 4.641 1 98.06 316 LEU A O 1
ATOM 2488 N N . TYR A 1 317 ? 14.117 23.328 4.828 1 98.12 317 TYR A N 1
ATOM 2489 C CA . TYR A 1 317 ? 13.867 22.547 6.035 1 98.12 317 TYR A CA 1
ATOM 2490 C C . TYR A 1 317 ? 12.859 21.438 5.77 1 98.12 317 TYR A C 1
ATOM 2492 O O . TYR A 1 317 ? 11.664 21.688 5.652 1 98.12 317 TYR A O 1
ATOM 2500 N N . SER A 1 318 ? 13.359 20.234 5.727 1 96.75 318 SER A N 1
ATOM 2501 C CA . SER A 1 318 ? 12.523 19.094 5.34 1 96.75 318 SER A CA 1
ATOM 2502 C C . SER A 1 318 ? 12.43 18.062 6.465 1 96.75 318 SER A C 1
ATOM 2504 O O . SER A 1 318 ? 13.43 17.766 7.125 1 96.75 318 SER A O 1
ATOM 2506 N N . CYS A 1 319 ? 11.305 17.578 6.648 1 94.69 319 CYS A N 1
ATOM 2507 C CA . CYS A 1 319 ? 11.094 16.594 7.695 1 94.69 319 CYS A CA 1
ATOM 2508 C C . CYS A 1 319 ? 11.852 15.297 7.391 1 94.69 319 CYS A C 1
ATOM 2510 O O . CYS A 1 319 ? 11.914 14.875 6.234 1 94.69 319 CYS A O 1
ATOM 2512 N N . ILE A 1 320 ? 12.312 14.648 8.406 1 91.5 320 ILE A N 1
ATOM 2513 C CA . ILE A 1 320 ? 13.039 13.383 8.281 1 91.5 320 ILE A CA 1
ATOM 2514 C C . ILE A 1 320 ? 12.125 12.32 7.691 1 91.5 320 ILE A C 1
ATOM 2516 O O . ILE A 1 320 ? 12.586 11.398 7.008 1 91.5 320 ILE A O 1
ATOM 2520 N N . CYS A 1 321 ? 10.883 12.406 7.879 1 91.38 321 CYS A N 1
ATOM 2521 C CA . CYS A 1 321 ? 9.922 11.461 7.328 1 91.38 321 CYS A CA 1
ATOM 2522 C C . CYS A 1 321 ? 10.047 11.383 5.809 1 91.38 321 CYS A C 1
ATOM 2524 O O . CYS A 1 321 ? 9.883 10.312 5.227 1 91.38 321 CYS A O 1
ATOM 2526 N N . ARG A 1 322 ? 10.305 12.516 5.277 1 92.56 322 ARG A N 1
ATOM 2527 C CA . ARG A 1 322 ? 10.391 12.602 3.822 1 92.56 322 ARG A CA 1
ATOM 2528 C C . ARG A 1 322 ? 11.633 11.891 3.305 1 92.56 322 ARG A C 1
ATOM 2530 O O . ARG A 1 322 ? 11.586 11.211 2.275 1 92.56 322 ARG A O 1
ATOM 2537 N N . ARG A 1 323 ? 12.664 12.07 4.031 1 90.94 323 ARG A N 1
ATOM 2538 C CA . ARG A 1 323 ? 13.891 11.359 3.699 1 90.94 323 ARG A CA 1
ATOM 2539 C C . ARG A 1 323 ? 13.695 9.852 3.809 1 90.94 323 ARG A C 1
ATOM 2541 O O . ARG A 1 323 ? 14.156 9.094 2.947 1 90.94 323 ARG A O 1
ATOM 2548 N N . PHE A 1 324 ? 13.039 9.508 4.844 1 88.94 324 PHE A N 1
ATOM 2549 C CA . PHE A 1 324 ? 12.773 8.094 5.074 1 88.94 324 PHE A CA 1
ATOM 2550 C C . PHE A 1 324 ? 11.891 7.52 3.969 1 88.94 324 PHE A C 1
ATOM 2552 O O . PHE A 1 324 ? 12.141 6.41 3.488 1 88.94 324 PHE A O 1
ATOM 2559 N N . LEU A 1 325 ? 10.977 8.203 3.611 1 89.81 325 LEU A N 1
ATOM 2560 C CA . LEU A 1 325 ? 9.992 7.75 2.627 1 89.81 325 LEU A CA 1
ATOM 2561 C C . LEU A 1 325 ? 10.625 7.656 1.241 1 89.81 325 LEU A C 1
ATOM 2563 O O . LEU A 1 325 ? 10.445 6.656 0.542 1 89.81 325 LEU A O 1
ATOM 2567 N N . LEU A 1 326 ? 11.383 8.688 0.869 1 88.69 326 LEU A N 1
ATOM 2568 C CA . LEU A 1 326 ? 11.867 8.797 -0.502 1 88.69 326 LEU A CA 1
ATOM 2569 C C . LEU A 1 326 ? 13.203 8.078 -0.662 1 88.69 326 LEU A C 1
ATOM 2571 O O . LEU A 1 326 ? 13.625 7.785 -1.783 1 88.69 326 LEU A O 1
ATOM 2575 N N . GLN A 1 327 ? 13.836 7.879 0.393 1 83.44 327 GLN A N 1
ATOM 2576 C CA . GLN A 1 327 ? 15.102 7.145 0.409 1 83.44 327 GLN A CA 1
ATOM 2577 C C . GLN A 1 327 ? 16.109 7.754 -0.563 1 83.44 327 GLN A C 1
ATOM 2579 O O . GLN A 1 327 ? 16.344 8.961 -0.532 1 83.44 327 GLN A O 1
ATOM 2584 N N . GLY A 1 328 ? 16.719 6.918 -1.411 1 77.69 328 GLY A N 1
ATOM 2585 C CA . GLY A 1 328 ? 17.75 7.383 -2.324 1 77.69 328 GLY A CA 1
ATOM 2586 C C . GLY A 1 328 ? 17.219 8.359 -3.365 1 77.69 328 GLY A C 1
ATOM 2587 O O . GLY A 1 328 ? 18.016 9.023 -4.047 1 77.69 328 GLY A O 1
ATOM 2588 N N . GLU A 1 329 ? 15.969 8.531 -3.412 1 83.44 329 GLU A N 1
ATOM 2589 C CA . GLU A 1 329 ? 15.383 9.398 -4.43 1 83.44 329 GLU A CA 1
ATOM 2590 C C . GLU A 1 329 ? 14.898 10.711 -3.82 1 83.44 329 GLU A C 1
ATOM 2592 O O . GLU A 1 329 ? 14.156 11.469 -4.461 1 83.44 329 GLU A O 1
ATOM 2597 N N . VAL A 1 330 ? 15.352 11.047 -2.648 1 88.81 330 VAL A N 1
ATOM 2598 C CA . VAL A 1 330 ? 14.914 12.25 -1.942 1 88.81 330 VAL A CA 1
ATOM 2599 C C . VAL A 1 330 ? 15.391 13.492 -2.695 1 88.81 330 VAL A C 1
ATOM 2601 O O . VAL A 1 330 ? 14.719 14.531 -2.67 1 88.81 330 VAL A O 1
ATOM 2604 N N . ASP A 1 331 ? 16.453 13.328 -3.477 1 91.25 331 ASP A N 1
ATOM 2605 C CA . ASP A 1 331 ? 17.047 14.445 -4.207 1 91.25 331 ASP A CA 1
ATOM 2606 C C . ASP A 1 331 ? 16.109 14.93 -5.316 1 91.25 331 ASP A C 1
ATOM 2608 O O . ASP A 1 331 ? 16.25 16.062 -5.793 1 91.25 331 ASP A O 1
ATOM 2612 N N . LEU A 1 332 ? 15.211 14.078 -5.699 1 88.44 332 LEU A N 1
ATOM 2613 C CA . LEU A 1 332 ? 14.242 14.477 -6.711 1 88.44 332 LEU A CA 1
ATOM 2614 C C . LEU A 1 332 ? 13.383 15.641 -6.219 1 88.44 332 LEU A C 1
ATOM 2616 O O . LEU A 1 332 ? 12.906 16.453 -7.016 1 88.44 332 LEU A O 1
ATOM 2620 N N . GLU A 1 333 ? 13.281 15.742 -4.957 1 91.81 333 GLU A N 1
ATOM 2621 C CA . GLU A 1 333 ? 12.469 16.781 -4.348 1 91.81 333 GLU A CA 1
ATOM 2622 C C . GLU A 1 333 ? 13.25 18.094 -4.219 1 91.81 333 GLU A C 1
ATOM 2624 O O . GLU A 1 333 ? 12.695 19.172 -4.402 1 91.81 333 GLU A O 1
ATOM 2629 N N . THR A 1 334 ? 14.547 18 -3.951 1 94.56 334 THR A N 1
ATOM 2630 C CA . THR A 1 334 ? 15.258 19.188 -3.479 1 94.56 334 THR A CA 1
ATOM 2631 C C . THR A 1 334 ? 16.188 19.719 -4.559 1 94.56 334 THR A C 1
ATOM 2633 O O . THR A 1 334 ? 16.469 20.922 -4.602 1 94.56 334 THR A O 1
ATOM 2636 N N . ILE A 1 335 ? 16.656 18.953 -5.488 1 93.69 335 ILE A N 1
ATOM 2637 C CA . ILE A 1 335 ? 17.641 19.359 -6.488 1 93.69 335 ILE A CA 1
ATOM 2638 C C . ILE A 1 335 ? 17.078 20.484 -7.352 1 93.69 335 ILE A C 1
ATOM 2640 O O . ILE A 1 335 ? 17.781 21.453 -7.652 1 93.69 335 ILE A O 1
ATOM 2644 N N . PRO A 1 336 ? 15.836 20.359 -7.715 1 92.56 336 PRO A N 1
ATOM 2645 C CA . PRO A 1 336 ? 15.312 21.406 -8.594 1 92.56 336 PRO A CA 1
ATOM 2646 C C . PRO A 1 336 ? 15.391 22.797 -7.973 1 92.56 336 PRO A C 1
ATOM 2648 O O . PRO A 1 336 ? 15.477 23.797 -8.688 1 92.56 336 PRO A O 1
ATOM 2651 N N . PHE A 1 337 ? 15.383 22.938 -6.699 1 95.06 337 PHE A N 1
ATOM 2652 C CA . PHE A 1 337 ? 15.5 24.234 -6.043 1 95.06 337 PHE A CA 1
ATOM 2653 C C . PHE A 1 337 ? 16.875 24.844 -6.293 1 95.06 337 PHE A C 1
ATOM 2655 O O . PHE A 1 337 ? 17.016 26.062 -6.367 1 95.06 337 PHE A O 1
ATOM 2662 N N . GLU A 1 338 ? 17.844 24 -6.375 1 94.62 338 GLU A N 1
ATOM 2663 C CA . GLU A 1 338 ? 19.219 24.469 -6.586 1 94.62 338 GLU A CA 1
ATOM 2664 C C . GLU A 1 338 ? 19.359 25.141 -7.941 1 94.62 338 GLU A C 1
ATOM 2666 O O . GLU A 1 338 ? 20.266 25.984 -8.133 1 94.62 338 GLU A O 1
ATOM 2671 N N . THR A 1 339 ? 18.547 24.797 -8.852 1 91.5 339 THR A N 1
ATOM 2672 C CA . THR A 1 339 ? 18.609 25.406 -10.172 1 91.5 339 THR A CA 1
ATOM 2673 C C . THR A 1 339 ? 18.109 26.844 -10.117 1 91.5 339 THR A C 1
ATOM 2675 O O . THR A 1 339 ? 18.312 27.625 -11.062 1 91.5 339 THR A O 1
ATOM 2678 N N . ILE A 1 340 ? 17.547 27.266 -9.07 1 93.5 340 ILE A N 1
ATOM 2679 C CA . ILE A 1 340 ? 16.984 28.609 -8.93 1 93.5 340 ILE A CA 1
ATOM 2680 C C . ILE A 1 340 ? 17.969 29.5 -8.172 1 93.5 340 ILE A C 1
ATOM 2682 O O . ILE A 1 340 ? 18.312 30.594 -8.641 1 93.5 340 ILE A O 1
ATOM 2686 N N . ALA A 1 341 ? 18.391 29.047 -7.055 1 94.88 341 ALA A N 1
ATOM 2687 C CA . ALA A 1 341 ? 19.344 29.719 -6.188 1 94.88 341 ALA A CA 1
ATOM 2688 C C . ALA A 1 341 ? 20.062 28.734 -5.281 1 94.88 341 ALA A C 1
ATOM 2690 O O . ALA A 1 341 ? 19.609 27.594 -5.113 1 94.88 341 ALA A O 1
ATOM 2691 N N . PRO A 1 342 ? 21.188 29.156 -4.695 1 95.38 342 PRO A N 1
ATOM 2692 C CA . PRO A 1 342 ? 21.891 28.234 -3.793 1 95.38 342 PRO A CA 1
ATOM 2693 C C . PRO A 1 342 ? 21.016 27.766 -2.637 1 95.38 342 PRO A C 1
ATOM 2695 O O . PRO A 1 342 ? 20.312 28.578 -2.018 1 95.38 342 PRO A O 1
ATOM 2698 N N . THR A 1 343 ? 21.078 26.438 -2.412 1 96.69 343 THR A N 1
ATOM 2699 C CA . THR A 1 343 ? 20.234 25.859 -1.375 1 96.69 343 THR A CA 1
ATOM 2700 C C . THR A 1 343 ? 21.078 25.359 -0.206 1 96.69 343 THR A C 1
ATOM 2702 O O . THR A 1 343 ? 22.188 24.828 -0.407 1 96.69 343 THR A O 1
ATOM 2705 N N . ALA A 1 344 ? 20.547 25.531 0.969 1 97.44 344 ALA A N 1
ATOM 2706 C CA . ALA A 1 344 ? 21.109 24.969 2.193 1 97.44 344 ALA A CA 1
ATOM 2707 C C . ALA A 1 344 ? 20 24.625 3.189 1 97.44 344 ALA A C 1
ATOM 2709 O O . ALA A 1 344 ? 18.953 25.281 3.221 1 97.44 344 ALA A O 1
ATOM 2710 N N . GLY A 1 345 ? 20.188 23.594 3.9 1 97.62 345 GLY A N 1
ATOM 2711 C CA . GLY A 1 345 ? 19.219 23.203 4.898 1 97.62 345 GLY A CA 1
ATOM 2712 C C . GLY A 1 345 ? 19.516 21.844 5.523 1 97.62 345 GLY A C 1
ATOM 2713 O O . GLY A 1 345 ? 20.688 21.438 5.59 1 97.62 345 GLY A O 1
ATOM 2714 N N . PHE A 1 346 ? 18.484 21.297 6.164 1 97.06 346 PHE A N 1
ATOM 2715 C CA . PHE A 1 346 ? 18.688 20.016 6.832 1 97.06 346 PHE A CA 1
ATOM 2716 C C . PHE A 1 346 ? 17.359 19.297 7.008 1 97.06 346 PHE A C 1
ATOM 2718 O O . PHE A 1 346 ? 16.297 19.875 6.789 1 97.06 346 PHE A O 1
ATOM 2725 N N . TYR A 1 347 ? 17.5 18.047 7.219 1 95.25 347 TYR A N 1
ATOM 2726 C CA . TYR A 1 347 ? 16.328 17.266 7.574 1 95.25 347 TYR A CA 1
ATOM 2727 C C . TYR A 1 347 ? 16.031 17.375 9.062 1 95.25 347 TYR A C 1
ATOM 2729 O O . TYR A 1 347 ? 16.875 17.062 9.898 1 95.25 347 TYR A O 1
ATOM 2737 N N . THR A 1 348 ? 14.781 17.703 9.336 1 94.88 348 THR A N 1
ATOM 2738 C CA . THR A 1 348 ? 14.422 18.219 10.648 1 94.88 348 THR A CA 1
ATOM 2739 C C . THR A 1 348 ? 13.578 17.203 11.414 1 94.88 348 THR A C 1
ATOM 2741 O O . THR A 1 348 ? 13.055 16.266 10.828 1 94.88 348 THR A O 1
ATOM 2744 N N . TYR A 1 349 ? 13.555 17.422 12.734 1 91.19 349 TYR A N 1
ATOM 2745 C CA . TYR A 1 349 ? 12.57 16.781 13.602 1 91.19 349 TYR A CA 1
ATOM 2746 C C . TYR A 1 349 ? 11.398 17.719 13.891 1 91.19 349 TYR A C 1
ATOM 2748 O O . TYR A 1 349 ? 11.234 18.188 15.016 1 91.19 349 TYR A O 1
ATOM 2756 N N . GLY A 1 350 ? 10.672 17.969 12.836 1 92.62 350 GLY A N 1
ATOM 2757 C CA . GLY A 1 350 ? 9.578 18.922 12.875 1 92.62 350 GLY A CA 1
ATOM 2758 C C . GLY A 1 350 ? 9.922 20.25 12.219 1 92.62 350 GLY A C 1
ATOM 2759 O O . GLY A 1 350 ? 11.086 20.656 12.203 1 92.62 350 GLY A O 1
ATOM 2760 N N . GLU A 1 351 ? 8.906 20.875 11.719 1 95.62 351 GLU A N 1
ATOM 2761 C CA . GLU A 1 351 ? 9.094 22.141 11.023 1 95.62 351 GLU A CA 1
ATOM 2762 C C . GLU A 1 351 ? 8.312 23.266 11.695 1 95.62 351 GLU A C 1
ATOM 2764 O O . GLU A 1 351 ? 7.199 23.047 12.172 1 95.62 351 GLU A O 1
ATOM 2769 N N . ILE A 1 352 ? 8.898 24.406 11.711 1 97.44 352 ILE A N 1
ATOM 2770 C CA . ILE A 1 352 ? 8.289 25.594 12.297 1 97.44 352 ILE A CA 1
ATOM 2771 C C . ILE A 1 352 ? 7.914 26.578 11.188 1 97.44 352 ILE A C 1
ATOM 2773 O O . ILE A 1 352 ? 8.766 27 10.398 1 97.44 352 ILE A O 1
ATOM 2777 N N . VAL A 1 353 ? 6.668 26.969 11.18 1 96.75 353 VAL A N 1
ATOM 2778 C CA . VAL A 1 353 ? 6.242 27.906 10.141 1 96.75 353 VAL A CA 1
ATOM 2779 C C . VAL A 1 353 ? 5.09 28.766 10.656 1 96.75 353 VAL A C 1
ATOM 2781 O O . VAL A 1 353 ? 4.262 28.297 11.438 1 96.75 353 VAL A O 1
ATOM 2784 N N . SER A 1 354 ? 5.105 29.984 10.25 1 95.75 354 SER A N 1
ATOM 2785 C CA . SER A 1 354 ? 4.02 30.875 10.641 1 95.75 354 SER A CA 1
ATOM 2786 C C . SER A 1 354 ? 2.959 30.953 9.547 1 95.75 354 SER A C 1
ATOM 2788 O O . SER A 1 354 ? 3.275 30.891 8.359 1 95.75 354 SER A O 1
ATOM 2790 N N . GLN A 1 355 ? 1.809 31.031 9.906 1 91.06 355 GLN A N 1
ATOM 2791 C CA . GLN A 1 355 ? 0.65 31.391 9.094 1 91.06 355 GLN A CA 1
ATOM 2792 C C . GLN A 1 355 ? -0.158 32.5 9.75 1 91.06 355 GLN A C 1
ATOM 2794 O O . GLN A 1 355 ? -0.925 32.25 10.68 1 91.06 355 GLN A O 1
ATOM 2799 N N . GLY A 1 356 ? -0.068 33.625 9.172 1 89.19 356 GLY A N 1
ATOM 2800 C CA . GLY A 1 356 ? -0.604 34.781 9.859 1 89.19 356 GLY A CA 1
ATOM 2801 C C . GLY A 1 356 ? 0.061 35.031 11.203 1 89.19 356 GLY A C 1
ATOM 2802 O O . GLY A 1 356 ? 1.287 35.125 11.289 1 89.19 356 GLY A O 1
ATOM 2803 N N . SER A 1 357 ? -0.794 35.125 12.227 1 90.12 357 SER A N 1
ATOM 2804 C CA . SER A 1 357 ? -0.276 35.406 13.562 1 90.12 357 SER A CA 1
ATOM 2805 C C . SER A 1 357 ? 0.137 34.125 14.289 1 90.12 357 SER A C 1
ATOM 2807 O O . SER A 1 357 ? 0.843 34.188 15.297 1 90.12 357 SER A O 1
ATOM 2809 N N . GLN A 1 358 ? -0.209 33.062 13.695 1 91.69 358 GLN A N 1
ATOM 2810 C CA . GLN A 1 358 ? 0.074 31.812 14.375 1 91.69 358 GLN A CA 1
ATOM 2811 C C . GLN A 1 358 ? 1.362 31.188 13.852 1 91.69 358 GLN A C 1
ATOM 2813 O O . GLN A 1 358 ? 1.601 31.156 12.641 1 91.69 358 GLN A O 1
ATOM 2818 N N . VAL A 1 359 ? 2.195 30.781 14.773 1 95.75 359 VAL A N 1
ATOM 2819 C CA . VAL A 1 359 ? 3.375 29.984 14.438 1 95.75 359 VAL A CA 1
ATOM 2820 C C . VAL A 1 359 ? 3.141 28.531 14.812 1 95.75 359 VAL A C 1
ATOM 2822 O O . VAL A 1 359 ? 2.826 28.219 15.969 1 95.75 359 VAL A O 1
ATOM 2825 N N . MET A 1 360 ? 3.293 27.672 13.875 1 93 360 MET A N 1
ATOM 2826 C CA . MET A 1 360 ? 2.896 26.281 14.055 1 93 360 MET A CA 1
ATOM 2827 C C . MET A 1 360 ? 4.113 25.359 14.016 1 93 360 MET A C 1
ATOM 2829 O O . MET A 1 360 ? 5.141 25.703 13.438 1 93 360 MET A O 1
ATOM 2833 N N . PHE A 1 361 ? 3.912 24.25 14.695 1 93.44 361 PHE A N 1
ATOM 2834 C CA . PHE A 1 361 ? 4.855 23.141 14.625 1 93.44 361 PHE A CA 1
ATOM 2835 C C . PHE A 1 361 ? 4.293 22.016 13.766 1 93.44 361 PHE A C 1
ATOM 2837 O O . PHE A 1 361 ? 3.305 21.375 14.133 1 93.44 361 PHE A O 1
ATOM 2844 N N . LEU A 1 362 ? 4.914 21.766 12.617 1 92.44 362 LEU A N 1
ATOM 2845 C CA . LEU A 1 362 ? 4.383 20.828 11.641 1 92.44 362 LEU A CA 1
ATOM 2846 C C . LEU A 1 362 ? 5.285 19.609 11.523 1 92.44 362 LEU A C 1
ATOM 2848 O O . LEU A 1 362 ? 6.441 19.641 11.945 1 92.44 362 LEU A O 1
ATOM 2852 N N . ASN A 1 363 ? 4.691 18.547 11.031 1 92.06 363 ASN A N 1
ATOM 2853 C CA . ASN A 1 363 ? 5.406 17.328 10.688 1 92.06 363 ASN A CA 1
ATOM 2854 C C . ASN A 1 363 ? 5.156 16.922 9.234 1 92.06 363 ASN A C 1
ATOM 2856 O O . ASN A 1 363 ? 4.188 17.359 8.617 1 92.06 363 ASN A O 1
ATOM 2860 N N . ALA A 1 364 ? 6.113 16.156 8.766 1 93.56 364 ALA A N 1
ATOM 2861 C CA . ALA A 1 364 ? 6.02 15.555 7.438 1 93.56 364 ALA A CA 1
ATOM 2862 C C . ALA A 1 364 ? 5.949 16.625 6.355 1 93.56 364 ALA A C 1
ATOM 2864 O O . ALA A 1 364 ? 5.402 16.391 5.277 1 93.56 364 ALA A O 1
ATOM 2865 N N . THR A 1 365 ? 6.438 17.812 6.621 1 94.5 365 THR A N 1
ATOM 2866 C CA . THR A 1 365 ? 6.375 18.922 5.676 1 94.5 365 THR A CA 1
ATOM 2867 C C . THR A 1 365 ? 7.777 19.328 5.227 1 94.5 365 THR A C 1
ATOM 2869 O O . THR A 1 365 ? 8.773 18.922 5.828 1 94.5 365 THR A O 1
ATOM 2872 N N . MET A 1 366 ? 7.809 20.047 4.191 1 95.88 366 MET A N 1
ATOM 2873 C CA . MET A 1 366 ? 9.016 20.734 3.734 1 95.88 366 MET A CA 1
ATOM 2874 C C . MET A 1 366 ? 8.805 22.234 3.654 1 95.88 366 MET A C 1
ATOM 2876 O O . MET A 1 366 ? 7.758 22.688 3.193 1 95.88 366 MET A O 1
ATOM 2880 N N . LEU A 1 367 ? 9.773 22.938 4.172 1 97.25 367 LEU A N 1
ATOM 2881 C CA . LEU A 1 367 ? 9.766 24.391 4.074 1 97.25 367 LEU A CA 1
ATOM 2882 C C . LEU A 1 367 ? 10.797 24.875 3.055 1 97.25 367 LEU A C 1
ATOM 2884 O O . LEU A 1 367 ? 11.969 24.5 3.129 1 97.25 367 LEU A O 1
ATOM 2888 N N . ALA A 1 368 ? 10.32 25.609 2.148 1 97.75 368 ALA A N 1
ATOM 2889 C CA . ALA A 1 368 ? 11.211 26.359 1.267 1 97.75 368 ALA A CA 1
ATOM 2890 C C . ALA A 1 368 ? 11.18 27.844 1.601 1 97.75 368 ALA A C 1
ATOM 2892 O O . ALA A 1 368 ? 10.164 28.516 1.4 1 97.75 368 ALA A O 1
ATOM 2893 N N . VAL A 1 369 ? 12.305 28.312 2.098 1 98.25 369 VAL A N 1
ATOM 2894 C CA . VAL A 1 369 ? 12.414 29.719 2.477 1 98.25 369 VAL A CA 1
ATOM 2895 C C . VAL A 1 369 ? 13.203 30.484 1.413 1 98.25 369 VAL A C 1
ATOM 2897 O O . VAL A 1 369 ? 14.391 30.234 1.218 1 98.25 369 VAL A O 1
ATOM 2900 N N . SER A 1 370 ? 12.547 31.391 0.811 1 96.75 370 SER A N 1
ATOM 2901 C CA . SER A 1 370 ? 13.164 32.219 -0.211 1 96.75 370 SER A CA 1
ATOM 2902 C C . SER A 1 370 ? 13.5 33.625 0.34 1 96.75 370 SER A C 1
ATOM 2904 O O . SER A 1 370 ? 12.68 34.219 1.024 1 96.75 370 SER A O 1
ATOM 2906 N N . MET A 1 371 ? 14.727 34.031 -0.016 1 96.56 371 MET A N 1
ATOM 2907 C CA . MET A 1 371 ? 15.172 35.344 0.473 1 96.56 371 MET A CA 1
ATOM 2908 C C . MET A 1 371 ? 15.812 36.156 -0.647 1 96.56 371 MET A C 1
ATOM 2910 O O . MET A 1 371 ? 16.484 35.594 -1.516 1 96.56 371 MET A O 1
ATOM 2914 N N . LYS A 1 372 ? 15.602 37.469 -0.529 1 96.06 372 LYS A N 1
ATOM 2915 C CA . LYS A 1 372 ? 16.266 38.406 -1.428 1 96.06 372 LYS A CA 1
ATOM 2916 C C . LYS A 1 372 ? 16.359 39.781 -0.808 1 96.06 372 LYS A C 1
ATOM 2918 O O . LYS A 1 372 ? 15.562 40.156 0.06 1 96.06 372 LYS A O 1
ATOM 2923 N N . GLU A 1 373 ? 17.375 40.5 -1.154 1 95.62 373 GLU A N 1
ATOM 2924 C CA . GLU A 1 373 ? 17.469 41.938 -0.839 1 95.62 373 GLU A CA 1
ATOM 2925 C C . GLU A 1 373 ? 17.219 42.781 -2.076 1 95.62 373 GLU A C 1
ATOM 2927 O O . GLU A 1 373 ? 17.781 42.531 -3.143 1 95.62 373 GLU A O 1
ATOM 2932 N N . GLY A 1 374 ? 16.375 43.719 -1.919 1 91.38 374 GLY A N 1
ATOM 2933 C CA . GLY A 1 374 ? 16.016 44.562 -3.055 1 91.38 374 GLY A CA 1
ATOM 2934 C C . GLY A 1 374 ? 15.242 43.812 -4.125 1 91.38 374 GLY A C 1
ATOM 2935 O O . GLY A 1 374 ? 14.266 43.094 -3.824 1 91.38 374 GLY A O 1
ATOM 2936 N N . CYS A 1 375 ? 15.57 44 -5.395 1 82.69 375 CYS A N 1
ATOM 2937 C CA . CYS A 1 375 ? 14.844 43.375 -6.488 1 82.69 375 CYS A CA 1
ATOM 2938 C C . CYS A 1 375 ? 15.398 41.969 -6.773 1 82.69 375 CYS A C 1
ATOM 2940 O O . CYS A 1 375 ? 14.805 41.219 -7.539 1 82.69 375 CYS A O 1
ATOM 2942 N N . GLY A 1 376 ? 16.312 41.656 -5.973 1 75.75 376 GLY A N 1
ATOM 2943 C CA . GLY A 1 376 ? 16.906 40.344 -6.199 1 75.75 376 GLY A CA 1
ATOM 2944 C C . GLY A 1 376 ? 17.797 40.312 -7.434 1 75.75 376 GLY A C 1
ATOM 2945 O O . GLY A 1 376 ? 17.531 41 -8.414 1 75.75 376 GLY A O 1
ATOM 2946 N N . LYS A 1 377 ? 18.922 39.562 -7.41 1 75.5 377 LYS A N 1
ATOM 2947 C CA . LYS A 1 377 ? 19.797 39.312 -8.555 1 75.5 377 LYS A CA 1
ATOM 2948 C C . LYS A 1 377 ? 19.828 37.844 -8.906 1 75.5 377 LYS A C 1
ATOM 2950 O O . LYS A 1 377 ? 19.75 36.969 -8.016 1 75.5 377 LYS A O 1
ATOM 2955 N N . LYS A 1 378 ? 19.719 37.594 -10.203 1 68 378 LYS A N 1
ATOM 2956 C CA . LYS A 1 378 ? 19.812 36.188 -10.625 1 68 378 LYS A CA 1
ATOM 2957 C C . LYS A 1 378 ? 21.172 35.594 -10.281 1 68 378 LYS A C 1
ATOM 2959 O O . LYS A 1 378 ? 22.203 36.062 -10.789 1 68 378 LYS A O 1
ATOM 2964 N N . PRO A 1 379 ? 21.156 34.75 -9.391 1 72.62 379 PRO A N 1
ATOM 2965 C CA . PRO A 1 379 ? 22.453 34.219 -9 1 72.62 379 PRO A CA 1
ATOM 2966 C C . PRO A 1 379 ? 23.125 33.438 -10.133 1 72.62 379 PRO A C 1
ATOM 2968 O O . PRO A 1 379 ? 22.438 32.875 -11 1 72.62 379 PRO A O 1
ATOM 2971 N N . LYS A 1 380 ? 24.469 33.438 -10.352 1 56.25 380 LYS A N 1
ATOM 2972 C CA . LYS A 1 380 ? 25.219 32.625 -11.305 1 56.25 380 LYS A CA 1
ATOM 2973 C C . LYS A 1 380 ? 25.266 31.156 -10.859 1 56.25 380 LYS A C 1
ATOM 2975 O O . LYS A 1 380 ? 25.875 30.844 -9.836 1 56.25 380 LYS A O 1
ATOM 2980 N N . LEU A 1 381 ? 24.344 30.438 -11.25 1 61.25 381 LEU A N 1
ATOM 2981 C CA . LEU A 1 381 ? 24.297 29.047 -10.797 1 61.25 381 LEU A CA 1
ATOM 2982 C C . LEU A 1 381 ? 25.328 28.203 -11.531 1 61.25 381 LEU A C 1
ATOM 2984 O O . LEU A 1 381 ? 25.578 28.422 -12.719 1 61.25 381 LEU A O 1
ATOM 2988 N N . GLU A 1 382 ? 26.188 27.5 -10.766 1 52.03 382 GLU A N 1
ATOM 2989 C CA . GLU A 1 382 ? 27.141 26.562 -11.352 1 52.03 382 GLU A CA 1
ATOM 2990 C C . GLU A 1 382 ? 26.453 25.594 -12.312 1 52.03 382 GLU A C 1
ATOM 2992 O O . GLU A 1 382 ? 25.234 25.406 -12.242 1 52.03 382 GLU A O 1
ATOM 2997 N N . ALA A 1 383 ? 27.234 24.703 -13.148 1 47.56 383 ALA A N 1
ATOM 2998 C CA . ALA A 1 383 ? 26.953 23.781 -14.25 1 47.56 383 ALA A CA 1
ATOM 2999 C C . ALA A 1 383 ? 25.766 22.875 -13.914 1 47.56 383 ALA A C 1
ATOM 3001 O O . ALA A 1 383 ? 25.406 22.719 -12.742 1 47.56 383 ALA A O 1
ATOM 3002 N N . GLN A 1 384 ? 25.188 22.234 -14.914 1 50.34 384 GLN A N 1
ATOM 3003 C CA . GLN A 1 384 ? 24.062 21.328 -15.156 1 50.34 384 GLN A CA 1
ATOM 3004 C C . GLN A 1 384 ? 24.047 20.188 -14.141 1 50.34 384 GLN A C 1
ATOM 3006 O O . GLN A 1 384 ? 24.984 19.422 -14.055 1 50.34 384 GLN A O 1
ATOM 3011 N N . ILE A 1 385 ? 23.391 20.547 -13.023 1 53.41 385 ILE A N 1
ATOM 3012 C CA . ILE A 1 385 ? 23.203 19.484 -12.055 1 53.41 385 ILE A CA 1
ATOM 3013 C C . ILE A 1 385 ? 22.469 18.312 -12.711 1 53.41 385 ILE A C 1
ATOM 3015 O O . ILE A 1 385 ? 21.344 18.469 -13.203 1 53.41 385 ILE A O 1
ATOM 3019 N N . GLU A 1 386 ? 23.188 17.359 -13.078 1 51.25 386 GLU A N 1
ATOM 3020 C CA . GLU A 1 386 ? 22.609 16.125 -13.625 1 51.25 386 GLU A CA 1
ATOM 3021 C C . GLU A 1 386 ? 21.844 15.359 -12.555 1 51.25 386 GLU A C 1
ATOM 3023 O O . GLU A 1 386 ? 22.391 15.047 -11.492 1 51.25 386 GLU A O 1
ATOM 3028 N N . ILE A 1 387 ? 20.656 15.602 -12.531 1 52.97 387 ILE A N 1
ATOM 3029 C CA . ILE A 1 387 ? 19.828 14.742 -11.68 1 52.97 387 ILE A CA 1
ATOM 3030 C C . ILE A 1 387 ? 20.078 13.281 -12.031 1 52.97 387 ILE A C 1
ATOM 3032 O O . ILE A 1 387 ? 19.969 12.883 -13.195 1 52.97 387 ILE A O 1
ATOM 3036 N N . SER A 1 388 ? 20.953 12.68 -11.375 1 51.47 388 SER A N 1
ATOM 3037 C CA . SER A 1 388 ? 21.219 11.258 -11.602 1 51.47 388 SER A CA 1
ATOM 3038 C C . SER A 1 388 ? 19.922 10.461 -11.695 1 51.47 388 SER A C 1
ATOM 3040 O O . SER A 1 388 ? 19.156 10.383 -10.727 1 51.47 388 SER A O 1
ATOM 3042 N N . LYS A 1 389 ? 19.359 10.516 -12.773 1 51.38 389 LYS A N 1
ATOM 3043 C CA . LYS A 1 389 ? 18.266 9.578 -13.039 1 51.38 389 LYS A CA 1
ATOM 3044 C C . LYS A 1 389 ? 18.719 8.133 -12.844 1 51.38 389 LYS A C 1
ATOM 3046 O O . LYS A 1 389 ? 19.922 7.863 -12.727 1 51.38 389 LYS A O 1
ATOM 3051 N N . THR A 1 390 ? 17.781 7.25 -12.766 1 55 390 THR A N 1
ATOM 3052 C CA . THR A 1 390 ? 17.922 5.805 -12.883 1 55 390 THR A CA 1
ATOM 3053 C C . THR A 1 390 ? 18.984 5.445 -13.922 1 55 390 THR A C 1
ATOM 3055 O O . THR A 1 390 ? 19.156 6.145 -14.922 1 55 390 THR A O 1
ATOM 3058 N N . ASP A 1 391 ? 20.047 4.676 -13.453 1 59.59 391 ASP A N 1
ATOM 3059 C CA . ASP A 1 391 ? 20.938 4.102 -14.453 1 59.59 391 ASP A CA 1
ATOM 3060 C C . ASP A 1 391 ? 20.156 3.645 -15.688 1 59.59 391 ASP A C 1
ATOM 3062 O O . ASP A 1 391 ? 19.391 2.684 -15.625 1 59.59 391 ASP A O 1
ATOM 3066 N N . PRO A 1 392 ? 20.188 4.445 -16.719 1 61.69 392 PRO A N 1
ATOM 3067 C CA . PRO A 1 392 ? 19.438 4.055 -17.922 1 61.69 392 PRO A CA 1
ATOM 3068 C C . PRO A 1 392 ? 19.734 2.621 -18.359 1 61.69 392 PRO A C 1
ATOM 3070 O O . PRO A 1 392 ? 18.922 2.002 -19.047 1 61.69 392 PRO A O 1
ATOM 3073 N N . ARG A 1 393 ? 20.906 2.197 -17.844 1 64.88 393 ARG A N 1
ATOM 3074 C CA . ARG A 1 393 ? 21.344 0.864 -18.25 1 64.88 393 ARG A CA 1
ATOM 3075 C C . ARG A 1 393 ? 20.609 -0.215 -17.469 1 64.88 393 ARG A C 1
ATOM 3077 O O . ARG A 1 393 ? 20.578 -1.378 -17.875 1 64.88 393 ARG A O 1
ATOM 3084 N N . ASP A 1 394 ? 19.938 0.144 -16.328 1 75.56 394 ASP A N 1
ATOM 3085 C CA . ASP A 1 394 ? 19.172 -0.812 -15.523 1 75.56 394 ASP A CA 1
ATOM 3086 C C . ASP A 1 394 ? 17.812 -0.242 -15.141 1 75.56 394 ASP A C 1
ATOM 3088 O O . ASP A 1 394 ? 17.656 0.35 -14.07 1 75.56 394 ASP A O 1
ATOM 3092 N N . PRO A 1 395 ? 16.891 -0.513 -15.945 1 72.25 395 PRO A N 1
ATOM 3093 C CA . PRO A 1 395 ? 15.555 0.049 -15.711 1 72.25 395 PRO A CA 1
ATOM 3094 C C . PRO A 1 395 ? 14.898 -0.501 -14.445 1 72.25 395 PRO A C 1
ATOM 3096 O O . PRO A 1 395 ? 13.844 -0.009 -14.023 1 72.25 395 PRO A O 1
ATOM 3099 N N . PHE A 1 396 ? 15.578 -1.339 -13.781 1 75.38 396 PHE A N 1
ATOM 3100 C CA . PHE A 1 396 ? 14.945 -1.991 -12.641 1 75.38 396 PHE A CA 1
ATOM 3101 C C . PHE A 1 396 ? 15.469 -1.424 -11.328 1 75.38 396 PHE A C 1
ATOM 3103 O O . PHE A 1 396 ? 14.992 -1.78 -10.258 1 75.38 396 PHE A O 1
ATOM 3110 N N . THR A 1 397 ? 16.391 -0.503 -11.469 1 68.25 397 THR A N 1
ATOM 3111 C CA . THR A 1 397 ? 16.969 0.054 -10.25 1 68.25 397 THR A CA 1
ATOM 3112 C C . THR A 1 397 ? 16.234 1.324 -9.828 1 68.25 397 THR A C 1
ATOM 3114 O O . THR A 1 397 ? 15.734 2.062 -10.68 1 68.25 397 THR A O 1
ATOM 3117 N N . SER A 1 398 ? 16.188 1.554 -8.586 1 64.56 398 SER A N 1
ATOM 3118 C CA . SER A 1 398 ? 15.688 2.803 -8.016 1 64.56 398 SER A CA 1
ATOM 3119 C C . SER A 1 398 ? 14.242 3.062 -8.422 1 64.56 398 SER A C 1
ATOM 3121 O O . SER A 1 398 ? 13.922 4.125 -8.961 1 64.56 398 SER A O 1
ATOM 3123 N N . GLN A 1 399 ? 13.453 2.066 -8.227 1 77.38 399 GLN A N 1
ATOM 3124 C CA . GLN A 1 399 ? 12.039 2.174 -8.586 1 77.38 399 GLN A CA 1
ATOM 3125 C C . GLN A 1 399 ? 11.164 2.297 -7.34 1 77.38 399 GLN A C 1
ATOM 3127 O O . GLN A 1 399 ? 9.969 2.004 -7.387 1 77.38 399 GLN A O 1
ATOM 3132 N N . HIS A 1 400 ? 11.836 2.809 -6.332 1 79.44 400 HIS A N 1
ATOM 3133 C CA . HIS A 1 400 ? 11.164 2.865 -5.039 1 79.44 400 HIS A CA 1
ATOM 3134 C C . HIS A 1 400 ? 9.93 3.764 -5.098 1 79.44 400 HIS A C 1
ATOM 3136 O O . HIS A 1 400 ? 8.836 3.346 -4.715 1 79.44 400 HIS A O 1
ATOM 3142 N N . THR A 1 401 ? 10.07 4.934 -5.617 1 80.88 401 THR A N 1
ATOM 3143 C CA . THR A 1 401 ? 8.984 5.91 -5.629 1 80.88 401 THR A CA 1
ATOM 3144 C C . THR A 1 401 ? 7.836 5.434 -6.512 1 80.88 401 THR A C 1
ATOM 3146 O O . THR A 1 401 ? 6.664 5.664 -6.195 1 80.88 401 THR A O 1
ATOM 3149 N N . ARG A 1 402 ? 8.227 4.746 -7.574 1 82.06 402 ARG A N 1
ATOM 3150 C CA . ARG A 1 402 ? 7.215 4.223 -8.484 1 82.06 402 ARG A CA 1
ATOM 3151 C C . ARG A 1 402 ? 6.359 3.16 -7.797 1 82.06 402 ARG A C 1
ATOM 3153 O O . ARG A 1 402 ? 5.129 3.186 -7.898 1 82.06 402 ARG A O 1
ATOM 3160 N N . ILE A 1 403 ? 6.973 2.326 -7.129 1 84.94 403 ILE A N 1
ATOM 3161 C CA . ILE A 1 403 ? 6.309 1.218 -6.449 1 84.94 403 ILE A CA 1
ATOM 3162 C C . ILE A 1 403 ? 5.402 1.759 -5.344 1 84.94 403 ILE A C 1
ATOM 3164 O O . ILE A 1 403 ? 4.234 1.373 -5.25 1 84.94 403 ILE A O 1
ATOM 3168 N N . ILE A 1 404 ? 5.91 2.65 -4.555 1 86.25 404 ILE A N 1
ATOM 3169 C CA . ILE A 1 404 ? 5.168 3.197 -3.424 1 86.25 404 ILE A CA 1
ATOM 3170 C C . ILE A 1 404 ? 3.939 3.951 -3.928 1 86.25 404 ILE A C 1
ATOM 3172 O O . ILE A 1 404 ? 2.854 3.83 -3.357 1 86.25 404 ILE A O 1
ATOM 3176 N N . THR A 1 405 ? 4.117 4.66 -5.023 1 86.62 405 THR A N 1
ATOM 3177 C CA . THR A 1 405 ? 3.008 5.414 -5.594 1 86.62 405 THR A CA 1
ATOM 3178 C C . THR A 1 405 ? 1.859 4.484 -5.977 1 86.62 405 THR A C 1
ATOM 3180 O O . THR A 1 405 ? 0.695 4.785 -5.703 1 86.62 405 THR A O 1
ATOM 3183 N N . ARG A 1 406 ? 2.164 3.422 -6.551 1 87.56 406 ARG A N 1
ATOM 3184 C CA . ARG A 1 406 ? 1.146 2.463 -6.965 1 87.56 406 ARG A CA 1
ATOM 3185 C C . ARG A 1 406 ? 0.435 1.864 -5.754 1 87.56 406 ARG A C 1
ATOM 3187 O O . ARG A 1 406 ? -0.79 1.723 -5.758 1 87.56 406 ARG A O 1
ATOM 3194 N N . LEU A 1 407 ? 1.184 1.534 -4.754 1 88.19 407 LEU A N 1
ATOM 3195 C CA . LEU A 1 407 ? 0.61 0.924 -3.559 1 88.19 407 LEU A CA 1
ATOM 3196 C C . LEU A 1 407 ? -0.3 1.907 -2.83 1 88.19 407 LEU A C 1
ATOM 3198 O O . LEU A 1 407 ? -1.383 1.535 -2.373 1 88.19 407 LEU A O 1
ATOM 3202 N N . VAL A 1 408 ? 0.155 3.098 -2.746 1 87.25 408 VAL A N 1
ATOM 3203 C CA . VAL A 1 408 ? -0.632 4.121 -2.066 1 87.25 408 VAL A CA 1
ATOM 3204 C C . VAL A 1 408 ? -1.94 4.352 -2.82 1 87.25 408 VAL A C 1
ATOM 3206 O O . VAL A 1 408 ? -3.006 4.465 -2.209 1 87.25 408 VAL A O 1
ATOM 3209 N N . ASN A 1 409 ? -1.86 4.391 -4.145 1 86.44 409 ASN A N 1
ATOM 3210 C CA . ASN A 1 409 ? -3.08 4.527 -4.934 1 86.44 409 ASN A CA 1
ATOM 3211 C C . ASN A 1 409 ? -4.016 3.342 -4.727 1 86.44 409 ASN A C 1
ATOM 3213 O O . ASN A 1 409 ? -5.234 3.512 -4.66 1 86.44 409 ASN A O 1
ATOM 3217 N N . PHE A 1 410 ? -3.477 2.193 -4.695 1 88.81 410 PHE A N 1
ATOM 3218 C CA . PHE A 1 410 ? -4.25 0.984 -4.438 1 88.81 410 PHE A CA 1
ATOM 3219 C C . PHE A 1 410 ? -5.031 1.105 -3.137 1 88.81 410 PHE A C 1
ATOM 3221 O O . PHE A 1 410 ? -6.234 0.844 -3.104 1 88.81 410 PHE A O 1
ATOM 3228 N N . ILE A 1 411 ? -4.379 1.516 -2.076 1 89.31 411 ILE A N 1
ATOM 3229 C CA . ILE A 1 411 ? -4.996 1.658 -0.763 1 89.31 411 ILE A CA 1
ATOM 3230 C C . ILE A 1 411 ? -6.117 2.693 -0.829 1 89.31 411 ILE A C 1
ATOM 3232 O O . ILE A 1 411 ? -7.203 2.477 -0.285 1 89.31 411 ILE A O 1
ATOM 3236 N N . LYS A 1 412 ? -5.797 3.787 -1.451 1 86.38 412 LYS A N 1
ATOM 3237 C CA . LYS A 1 412 ? -6.781 4.855 -1.581 1 86.38 412 LYS A CA 1
ATOM 3238 C C . LYS A 1 412 ? -8.07 4.344 -2.217 1 86.38 412 LYS A C 1
ATOM 3240 O O . LYS A 1 412 ? -9.164 4.621 -1.726 1 86.38 412 LYS A O 1
ATOM 3245 N N . VAL A 1 413 ? -7.957 3.582 -3.268 1 87.81 413 VAL A N 1
ATOM 3246 C CA . VAL A 1 413 ? -9.117 3.066 -3.99 1 87.81 413 VAL A CA 1
ATOM 3247 C C . VAL A 1 413 ? -9.883 2.088 -3.104 1 87.81 413 VAL A C 1
ATOM 3249 O O . VAL A 1 413 ? -11.109 2.18 -2.982 1 87.81 413 VAL A O 1
ATOM 3252 N N . VAL A 1 414 ? -9.18 1.18 -2.479 1 90.19 414 VAL A N 1
ATOM 3253 C CA . VAL A 1 414 ? -9.844 0.176 -1.651 1 90.19 414 VAL A CA 1
ATOM 3254 C C . VAL A 1 414 ? -10.531 0.853 -0.47 1 90.19 414 VAL A C 1
ATOM 3256 O O . VAL A 1 414 ? -11.641 0.469 -0.09 1 90.19 414 VAL A O 1
ATOM 3259 N N . THR A 1 415 ? -9.891 1.787 0.104 1 87.19 415 THR A N 1
ATOM 3260 C CA . THR A 1 415 ? -10.484 2.527 1.211 1 87.19 415 THR A CA 1
ATOM 3261 C C . THR A 1 415 ? -11.75 3.252 0.759 1 87.19 415 THR A C 1
ATOM 3263 O O . THR A 1 415 ? -12.75 3.275 1.479 1 87.19 415 THR A O 1
ATOM 3266 N N . GLN A 1 416 ? -11.711 3.857 -0.399 1 87.25 416 GLN A N 1
ATOM 3267 C CA . GLN A 1 416 ? -12.898 4.504 -0.945 1 87.25 416 GLN A CA 1
ATOM 3268 C C . GLN A 1 416 ? -14.031 3.502 -1.144 1 87.25 416 GLN A C 1
ATOM 3270 O O . GLN A 1 416 ? -15.188 3.791 -0.824 1 87.25 416 GLN A O 1
ATOM 3275 N N . GLU A 1 417 ? -13.695 2.342 -1.705 1 88 417 GLU A N 1
ATOM 3276 C CA . GLU A 1 417 ? -14.688 1.281 -1.86 1 88 417 GLU A CA 1
ATOM 3277 C C . GLU A 1 417 ? -15.266 0.863 -0.511 1 88 417 GLU A C 1
ATOM 3279 O O . GLU A 1 417 ? -16.469 0.608 -0.397 1 88 417 GLU A O 1
ATOM 3284 N N . LEU A 1 418 ? -14.391 0.75 0.46 1 88.88 418 LEU A N 1
ATOM 3285 C CA . LEU A 1 418 ? -14.82 0.386 1.807 1 88.88 418 LEU A CA 1
ATOM 3286 C C . LEU A 1 418 ? -15.797 1.416 2.363 1 88.88 418 LEU A C 1
ATOM 3288 O O . LEU A 1 418 ? -16.844 1.055 2.904 1 88.88 418 LEU A O 1
ATOM 3292 N N . GLU A 1 419 ? -15.453 2.684 2.258 1 87.69 419 GLU A N 1
ATOM 3293 C CA . GLU A 1 419 ? -16.328 3.748 2.752 1 87.69 419 GLU A CA 1
ATOM 3294 C C . GLU A 1 419 ? -17.672 3.727 2.047 1 87.69 419 GLU A C 1
ATOM 3296 O O . GLU A 1 419 ? -18.719 3.904 2.682 1 87.69 419 GLU A O 1
ATOM 3301 N N . GLU A 1 420 ? -17.672 3.486 0.76 1 87.06 420 GLU A N 1
ATOM 3302 C CA . GLU A 1 420 ? -18.922 3.389 -0.009 1 87.06 420 GLU A CA 1
ATOM 3303 C C . GLU A 1 420 ? -19.75 2.184 0.429 1 87.06 420 GLU A C 1
ATOM 3305 O O . GLU A 1 420 ? -20.969 2.279 0.572 1 87.06 420 GLU A O 1
ATOM 3310 N N . ALA A 1 421 ? -19.047 1.086 0.608 1 86.56 421 ALA A N 1
ATOM 3311 C CA . ALA A 1 421 ? -19.719 -0.116 1.076 1 86.56 421 ALA A CA 1
ATOM 3312 C C . ALA A 1 421 ? -20.328 0.103 2.459 1 86.56 421 ALA A C 1
ATOM 3314 O O . ALA A 1 421 ? -21.453 -0.332 2.727 1 86.56 421 ALA A O 1
ATOM 3315 N N . ASN A 1 422 ? -19.609 0.74 3.305 1 84.69 422 ASN A N 1
ATOM 3316 C CA . ASN A 1 422 ? -20.109 1.045 4.641 1 84.69 422 ASN A CA 1
ATOM 3317 C C . ASN A 1 422 ? -21.328 1.966 4.594 1 84.69 422 ASN A C 1
ATOM 3319 O O . ASN A 1 422 ? -22.281 1.779 5.348 1 84.69 422 ASN A O 1
ATOM 3323 N N . GLU A 1 423 ? -21.25 2.904 3.754 1 82.62 423 GLU A N 1
ATOM 3324 C CA . GLU A 1 423 ? -22.391 3.803 3.578 1 82.62 423 GLU A CA 1
ATOM 3325 C C . GLU A 1 423 ? -23.609 3.055 3.051 1 82.62 423 GLU A C 1
ATOM 3327 O O . GLU A 1 423 ? -24.734 3.281 3.514 1 82.62 423 GLU A O 1
ATOM 3332 N N . GLU A 1 424 ? -23.375 2.211 2.121 1 81.25 424 GLU A N 1
ATOM 3333 C CA . GLU A 1 424 ? -24.469 1.399 1.576 1 81.25 424 GLU A CA 1
ATOM 3334 C C . GLU A 1 424 ? -25.047 0.467 2.637 1 81.25 424 GLU A C 1
ATOM 3336 O O . GLU A 1 424 ? -26.266 0.323 2.746 1 81.25 424 GLU A O 1
ATOM 3341 N N . ALA A 1 425 ? -24.219 -0.175 3.371 1 79 425 ALA A N 1
ATOM 3342 C CA . ALA A 1 425 ? -24.672 -1.037 4.465 1 79 425 ALA A CA 1
ATOM 3343 C C . ALA A 1 425 ? -25.484 -0.252 5.484 1 79 425 ALA A C 1
ATOM 3345 O O . ALA A 1 425 ? -26.516 -0.732 5.965 1 79 425 ALA A O 1
ATOM 3346 N N . ARG A 1 426 ? -25.016 0.893 5.754 1 76.5 426 ARG A N 1
ATOM 3347 C CA . ARG A 1 426 ? -25.75 1.754 6.68 1 76.5 426 ARG A CA 1
ATOM 3348 C C . ARG A 1 426 ? -27.125 2.113 6.125 1 76.5 426 ARG A C 1
ATOM 3350 O O . ARG A 1 426 ? -28.125 2.049 6.84 1 76.5 426 ARG A O 1
ATOM 3357 N N . ARG A 1 427 ? -27.109 2.402 4.906 1 76.12 427 ARG A N 1
ATOM 3358 C CA . ARG A 1 427 ? -28.375 2.734 4.246 1 76.12 427 ARG A CA 1
ATOM 3359 C C . ARG A 1 427 ? -29.328 1.55 4.27 1 76.12 427 ARG A C 1
ATOM 3361 O O . ARG A 1 427 ? -30.516 1.706 4.594 1 76.12 427 ARG A O 1
ATOM 3368 N N . LEU A 1 428 ? -28.766 0.411 3.992 1 74.06 428 LEU A N 1
ATOM 3369 C CA . LEU A 1 428 ? -29.578 -0.8 3.955 1 74.06 428 LEU A CA 1
ATOM 3370 C C . LEU A 1 428 ? -30.047 -1.188 5.355 1 74.06 428 LEU A C 1
ATOM 3372 O O . LEU A 1 428 ? -31.156 -1.699 5.527 1 74.06 428 LEU A O 1
ATOM 3376 N N . ALA A 1 429 ? -29.266 -0.879 6.285 1 71.88 429 ALA A N 1
ATOM 3377 C CA . ALA A 1 429 ? -29.578 -1.259 7.664 1 71.88 429 ALA A CA 1
ATOM 3378 C C . ALA A 1 429 ? -30.516 -0.258 8.312 1 71.88 429 ALA A C 1
ATOM 3380 O O . ALA A 1 429 ? -31.328 -0.624 9.172 1 71.88 429 ALA A O 1
ATOM 3381 N N . GLU A 1 430 ? -30.453 0.891 7.832 1 79 430 GLU A N 1
ATOM 3382 C CA . GLU A 1 430 ? -31.156 1.934 8.578 1 79 430 GLU A CA 1
ATOM 3383 C C . GLU A 1 430 ? -32.375 2.441 7.801 1 79 430 GLU A C 1
ATOM 3385 O O . GLU A 1 430 ? -33.25 3.102 8.367 1 79 430 GLU A O 1
ATOM 3390 N N . GLN A 1 431 ? -32.406 2.105 6.543 1 81.94 431 GLN A N 1
ATOM 3391 C CA . GLN A 1 431 ? -33.5 2.664 5.727 1 81.94 431 GLN A CA 1
ATOM 3392 C C . GLN A 1 431 ? -34.375 1.565 5.164 1 81.94 431 GLN A C 1
ATOM 3394 O O . GLN A 1 431 ? -33.938 0.456 4.891 1 81.94 431 GLN A O 1
ATOM 3399 N N . ASP A 1 432 ? -35.625 1.979 5.094 1 80 432 ASP A N 1
ATOM 3400 C CA . ASP A 1 432 ? -36.594 1.128 4.395 1 80 432 ASP A CA 1
ATOM 3401 C C . ASP A 1 432 ? -36.312 1.113 2.891 1 80 432 ASP A C 1
ATOM 3403 O O . ASP A 1 432 ? -36.094 2.162 2.285 1 80 432 ASP A O 1
ATOM 3407 N N . TYR A 1 433 ? -36.312 -0.081 2.406 1 72.38 433 TYR A N 1
ATOM 3408 C CA . TYR A 1 433 ? -35.875 -0.265 1.02 1 72.38 433 TYR A CA 1
ATOM 3409 C C . TYR A 1 433 ? -36.875 0.411 0.065 1 72.38 433 TYR A C 1
ATOM 3411 O O . TYR A 1 433 ? -36.469 0.99 -0.944 1 72.38 433 TYR A O 1
ATOM 3419 N N . LEU A 1 434 ? -38.094 0.38 0.36 1 77.31 434 LEU A N 1
ATOM 3420 C CA . LEU A 1 434 ? -39.125 0.862 -0.55 1 77.31 434 LEU A CA 1
ATOM 3421 C C . LEU A 1 434 ? -39.281 2.381 -0.475 1 77.31 434 LEU A C 1
ATOM 3423 O O . LEU A 1 434 ? -39.156 3.068 -1.491 1 77.31 434 LEU A O 1
ATOM 3427 N N . THR A 1 435 ? -39.438 2.869 0.694 1 89.38 435 THR A N 1
ATOM 3428 C CA . THR A 1 435 ? -39.781 4.273 0.87 1 89.38 435 THR A CA 1
ATOM 3429 C C . THR A 1 435 ? -38.531 5.109 1.152 1 89.38 435 THR A C 1
ATOM 3431 O O . THR A 1 435 ? -38.594 6.34 1.094 1 89.38 435 THR A O 1
ATOM 3434 N N . LYS A 1 436 ? -37.438 4.465 1.514 1 88.12 436 LYS A N 1
ATOM 3435 C CA . LYS A 1 436 ? -36.156 5.094 1.795 1 88.12 436 LYS A CA 1
ATOM 3436 C C . LYS A 1 436 ? -36.219 5.898 3.09 1 88.12 436 LYS A C 1
ATOM 3438 O O . LYS A 1 436 ? -35.312 6.695 3.365 1 88.12 436 LYS A O 1
ATOM 3443 N N . THR A 1 437 ? -37.281 5.734 3.809 1 91.62 437 THR A N 1
ATOM 3444 C CA . THR A 1 437 ? -37.312 6.293 5.156 1 91.62 437 THR A CA 1
ATOM 3445 C C . THR A 1 437 ? -36.531 5.426 6.125 1 91.62 437 THR A C 1
ATOM 3447 O O . THR A 1 437 ? -36.062 4.344 5.762 1 91.62 437 THR A O 1
ATOM 3450 N N . ASN A 1 438 ? -36.281 6.027 7.293 1 90.06 438 ASN A N 1
ATOM 3451 C CA . ASN A 1 438 ? -35.625 5.195 8.312 1 90.06 438 ASN A CA 1
ATOM 3452 C C . ASN A 1 438 ? -36.469 3.965 8.633 1 90.06 438 ASN A C 1
ATOM 3454 O O . ASN A 1 438 ? -37.688 3.992 8.5 1 90.06 438 ASN A O 1
ATOM 3458 N N . ASN A 1 439 ? -35.812 2.934 8.914 1 83.69 439 ASN A N 1
ATOM 3459 C CA . ASN A 1 439 ? -36.531 1.733 9.273 1 83.69 439 ASN A CA 1
ATOM 3460 C C . ASN A 1 439 ? -36.844 1.692 10.766 1 83.69 439 ASN A C 1
ATOM 3462 O O . ASN A 1 439 ? -36.5 2.609 11.5 1 83.69 439 ASN A O 1
ATOM 3466 N N . ARG A 1 440 ? -37.531 0.725 11.172 1 80.62 440 ARG A N 1
ATOM 3467 C CA . ARG A 1 440 ? -38.031 0.597 12.539 1 80.62 440 ARG A CA 1
ATOM 3468 C C . ARG A 1 440 ? -36.875 0.569 13.531 1 80.62 440 ARG A C 1
ATOM 3470 O O . ARG A 1 440 ? -36.938 1.188 14.594 1 80.62 440 ARG A O 1
ATOM 3477 N N . MET A 1 441 ? -35.906 -0.117 13.125 1 76.62 441 MET A N 1
ATOM 3478 C CA . MET A 1 441 ? -34.75 -0.231 14.008 1 76.62 441 MET A CA 1
ATOM 3479 C C . MET A 1 441 ? -34.125 1.137 14.266 1 76.62 441 MET A C 1
ATOM 3481 O O . MET A 1 441 ? -33.812 1.47 15.406 1 76.62 441 MET A O 1
ATOM 3485 N N . LYS A 1 442 ? -33.969 1.797 13.211 1 86.25 442 LYS A N 1
ATOM 3486 C CA . LYS A 1 442 ? -33.375 3.129 13.336 1 86.25 442 LYS A CA 1
ATOM 3487 C C . LYS A 1 442 ? -34.281 4.047 14.164 1 86.25 442 LYS A C 1
ATOM 3489 O O . LYS A 1 442 ? -33.781 4.887 14.922 1 86.25 442 LYS A O 1
ATOM 3494 N N . ALA A 1 443 ? -35.5 3.904 14.039 1 89.81 443 ALA A N 1
ATOM 3495 C CA . ALA A 1 443 ? -36.438 4.684 14.836 1 89.81 443 ALA A CA 1
ATOM 3496 C C . ALA A 1 443 ? -36.312 4.363 16.328 1 89.81 443 ALA A C 1
ATOM 3498 O O . ALA A 1 443 ? -36.281 5.266 17.156 1 89.81 443 ALA A O 1
ATOM 3499 N N . HIS A 1 444 ? -36.125 3.139 16.562 1 85.5 444 HIS A N 1
ATOM 3500 C CA . HIS A 1 444 ? -35.938 2.705 17.953 1 85.5 444 HIS A CA 1
ATOM 3501 C C . HIS A 1 444 ? -34.688 3.334 18.562 1 85.5 444 HIS A C 1
ATOM 3503 O O . HIS A 1 444 ? -34.75 3.816 19.688 1 85.5 444 HIS A O 1
ATOM 3509 N N . GLU A 1 445 ? -33.688 3.299 17.812 1 86.62 445 GLU A N 1
ATOM 3510 C CA . GLU A 1 445 ? -32.438 3.902 18.25 1 86.62 445 GLU A CA 1
ATOM 3511 C C . GLU A 1 445 ? -32.594 5.398 18.5 1 86.62 445 GLU A C 1
ATOM 3513 O O . GLU A 1 445 ? -32.094 5.93 19.5 1 86.62 445 GLU A O 1
ATOM 3518 N N . PHE A 1 446 ? -33.281 6.016 17.625 1 90.38 446 PHE A N 1
ATOM 3519 C CA . PHE A 1 446 ? -33.5 7.449 17.719 1 90.38 446 PHE A CA 1
ATOM 3520 C C . PHE A 1 446 ? -34.312 7.781 18.969 1 90.38 446 PHE A C 1
ATOM 3522 O O . PHE A 1 446 ? -34.031 8.734 19.688 1 90.38 446 PHE A O 1
ATOM 3529 N N . ILE A 1 447 ? -35.312 7 19.25 1 93.69 447 ILE A N 1
ATOM 3530 C CA . ILE A 1 447 ? -36.156 7.223 20.406 1 93.69 447 ILE A CA 1
ATOM 3531 C C . ILE A 1 447 ? -35.344 7.016 21.688 1 93.69 447 ILE A C 1
ATOM 3533 O O . ILE A 1 447 ? -35.469 7.793 22.641 1 93.69 447 ILE A O 1
ATOM 3537 N N . LYS A 1 448 ? -34.531 5.992 21.641 1 90.5 448 LYS A N 1
ATOM 3538 C CA . LYS A 1 448 ? -33.688 5.734 22.797 1 90.5 448 LYS A CA 1
ATOM 3539 C C . LYS A 1 448 ? -32.781 6.938 23.109 1 90.5 448 LYS A C 1
ATOM 3541 O O . LYS A 1 448 ? -32.656 7.34 24.266 1 90.5 448 LYS A O 1
ATOM 3546 N N . ASN A 1 449 ? -32.219 7.477 22.078 1 89.31 449 ASN A N 1
ATOM 3547 C CA . ASN A 1 449 ? -31.359 8.656 22.234 1 89.31 449 ASN A CA 1
ATOM 3548 C C . ASN A 1 449 ? -32.156 9.852 22.734 1 89.31 449 ASN A C 1
ATOM 3550 O O . ASN A 1 449 ? -31.656 10.625 23.562 1 89.31 449 ASN A O 1
ATOM 3554 N N . GLU A 1 450 ? -33.406 10 22.297 1 92 450 GLU A N 1
ATOM 3555 C CA . GLU A 1 450 ? -34.25 11.109 22.703 1 92 450 GLU A CA 1
ATOM 3556 C C . GLU A 1 450 ? -34.656 10.961 24.172 1 92 450 GLU A C 1
ATOM 3558 O O . GLU A 1 450 ? -34.781 11.961 24.891 1 92 450 GLU A O 1
ATOM 3563 N N . ILE A 1 451 ? -34.844 9.781 24.578 1 92.69 451 ILE A N 1
ATOM 3564 C CA . ILE A 1 451 ? -35.188 9.531 25.969 1 92.69 451 ILE A CA 1
ATOM 3565 C C . ILE A 1 451 ? -34.031 9.945 26.875 1 92.69 451 ILE A C 1
ATOM 3567 O O . ILE A 1 451 ? -34.219 10.602 27.891 1 92.69 451 ILE A O 1
ATOM 3571 N N . GLU A 1 452 ? -32.844 9.555 26.438 1 89.62 452 GLU A N 1
ATOM 3572 C CA . GLU A 1 452 ? -31.641 9.922 27.203 1 89.62 452 GLU A CA 1
ATOM 3573 C C . GLU A 1 452 ? -31.469 11.438 27.266 1 89.62 452 GLU A C 1
ATOM 3575 O O . GLU A 1 452 ? -31.125 11.992 28.312 1 89.62 452 GLU A O 1
ATOM 3580 N N . ARG A 1 453 ? -31.688 12.07 26.172 1 88.12 453 ARG A N 1
ATOM 3581 C CA . ARG A 1 453 ? -31.625 13.523 26.125 1 88.12 453 ARG A CA 1
ATOM 3582 C C . ARG A 1 453 ? -32.688 14.156 27.016 1 88.12 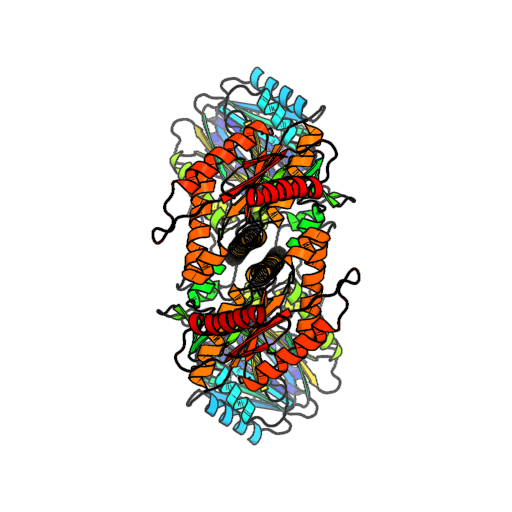453 ARG A C 1
ATOM 3584 O O . ARG A 1 453 ? -32.406 15.148 27.703 1 88.12 453 ARG A O 1
ATOM 3591 N N . SER A 1 454 ? -33.844 13.602 26.953 1 90.38 454 SER A N 1
ATOM 3592 C CA . SER A 1 454 ? -34.938 14.086 27.781 1 90.38 454 SER A CA 1
ATOM 3593 C C . SER A 1 454 ? -34.625 13.953 29.266 1 90.38 454 SER A C 1
ATOM 3595 O O . SER A 1 454 ? -34.938 14.852 30.047 1 90.38 454 SER A O 1
ATOM 3597 N N . LYS A 1 455 ? -34 12.875 29.578 1 87.75 455 LYS A N 1
ATOM 3598 C CA . LYS A 1 455 ? -33.594 12.648 30.969 1 87.75 455 LYS A CA 1
ATOM 3599 C C . LYS A 1 455 ? -32.531 13.648 31.406 1 87.75 455 LYS A C 1
ATOM 3601 O O . LYS A 1 455 ? -32.594 14.172 32.531 1 87.75 455 LYS A O 1
ATOM 3606 N N . ARG A 1 456 ? -31.641 13.93 30.531 1 83.81 456 ARG A N 1
ATOM 3607 C CA . ARG A 1 456 ? -30.484 14.758 30.859 1 83.81 456 ARG A CA 1
ATOM 3608 C C . ARG A 1 456 ? -30.844 16.234 30.875 1 83.81 456 ARG A C 1
ATOM 3610 O O . ARG A 1 456 ? -30.375 16.984 31.719 1 83.81 456 ARG A O 1
ATOM 3617 N N . TYR A 1 457 ? -31.719 16.734 29.969 1 87.06 457 TYR A N 1
ATOM 3618 C CA . TYR A 1 457 ? -31.953 18.156 29.766 1 87.06 457 TYR A CA 1
ATOM 3619 C C . TYR A 1 457 ? -33.406 18.516 30.031 1 87.06 457 TYR A C 1
ATOM 3621 O O . TYR A 1 457 ? -33.812 19.656 29.844 1 87.06 457 TYR A O 1
ATOM 3629 N N . GLU A 1 458 ? -34.312 17.578 30.438 1 88 458 GLU A N 1
ATOM 3630 C CA . GLU A 1 458 ? -35.719 17.766 30.719 1 88 458 GLU A CA 1
ATOM 3631 C C . GLU A 1 458 ? -36.469 18.297 29.5 1 88 458 GLU A C 1
ATOM 3633 O O . GLU A 1 458 ? -37.219 19.281 29.609 1 88 458 GLU A O 1
ATOM 3638 N N . LEU A 1 459 ? -36.094 17.781 28.422 1 90.25 459 LEU A N 1
ATOM 3639 C CA . LEU A 1 459 ? -36.719 18.172 27.172 1 90.25 459 LEU A CA 1
ATOM 3640 C C . LEU A 1 459 ? -37.875 17.234 26.828 1 90.25 459 LEU A C 1
ATOM 3642 O O . LEU A 1 459 ? -37.812 16.047 27.156 1 90.25 459 LEU A O 1
ATOM 3646 N N . GLU A 1 460 ? -38.969 17.844 26.25 1 93.12 460 GLU A N 1
ATOM 3647 C CA . GLU A 1 460 ? -40.094 17.031 25.844 1 93.12 460 GLU A CA 1
ATOM 3648 C C . GLU A 1 460 ? -40 16.609 24.391 1 93.12 460 GLU A C 1
ATOM 3650 O O . GLU A 1 460 ? -39.406 17.328 23.562 1 93.12 460 GLU A O 1
ATOM 3655 N N . PHE A 1 461 ? -40.469 15.367 24.156 1 96 461 PHE A N 1
ATOM 3656 C CA . PHE A 1 461 ? -40.625 14.938 22.766 1 96 461 PHE A CA 1
ATOM 3657 C C . PHE A 1 461 ? -41.844 14.055 22.609 1 96 461 PHE A C 1
ATOM 3659 O O . PHE A 1 461 ? -42.375 13.523 23.594 1 96 461 PHE A O 1
ATOM 3666 N N . SER A 1 462 ? -42.406 14.008 21.422 1 97.81 462 SER A N 1
ATOM 3667 C CA . SER A 1 462 ? -43.594 13.25 21.125 1 97.81 462 SER A CA 1
ATOM 3668 C C . SER A 1 462 ? -43.406 12.375 19.875 1 97.81 462 SER A C 1
ATOM 3670 O O . SER A 1 462 ? -42.469 12.555 19.125 1 97.81 462 SER A O 1
ATOM 3672 N N . ILE A 1 463 ? -44.312 11.32 19.766 1 98.06 463 ILE A N 1
ATOM 3673 C CA . ILE A 1 463 ? -44.312 10.477 18.594 1 98.06 463 ILE A CA 1
ATOM 3674 C C . ILE A 1 463 ? -45.688 10.422 17.969 1 98.06 463 ILE A C 1
ATOM 3676 O O . ILE A 1 463 ? -46.688 10.57 18.656 1 98.06 463 ILE A O 1
ATOM 3680 N N . ILE A 1 464 ? -45.781 10.289 16.641 1 98.06 464 ILE A N 1
ATOM 3681 C CA . ILE A 1 464 ? -47 10.102 15.867 1 98.06 464 ILE A CA 1
ATOM 3682 C C . ILE A 1 464 ? -46.938 8.766 15.133 1 98.06 464 ILE A C 1
ATOM 3684 O O . ILE A 1 464 ? -46.031 8.508 14.359 1 98.06 464 ILE A O 1
ATOM 3688 N N . MET A 1 465 ? -47.844 7.918 15.453 1 96.69 465 MET A N 1
ATOM 3689 C CA . MET A 1 465 ? -48.031 6.707 14.656 1 96.69 465 MET A CA 1
ATOM 3690 C C . MET A 1 465 ? -49.156 6.887 13.656 1 96.69 465 MET A C 1
ATOM 3692 O O . MET A 1 465 ? -50.25 7.363 14.008 1 96.69 465 MET A O 1
ATOM 3696 N N . LEU A 1 466 ? -48.875 6.566 12.422 1 96.5 466 LEU A N 1
ATOM 3697 C CA . LEU A 1 466 ? -49.938 6.699 11.438 1 96.5 466 LEU A CA 1
ATOM 3698 C C . LEU A 1 466 ? -50.062 5.445 10.578 1 96.5 466 LEU A C 1
ATOM 3700 O O . LEU A 1 466 ? -49.094 4.691 10.445 1 96.5 466 LEU A O 1
ATOM 3704 N N . ASP A 1 467 ? -51.125 5.227 10.078 1 94.38 467 ASP A N 1
ATOM 3705 C CA . ASP A 1 467 ? -51.5 4.082 9.25 1 94.38 467 ASP A CA 1
ATOM 3706 C C . ASP A 1 467 ? -52.406 4.5 8.109 1 94.38 467 ASP A C 1
ATOM 3708 O O . ASP A 1 467 ? -53.344 5.297 8.305 1 94.38 467 ASP A O 1
ATOM 3712 N N . MET A 1 468 ? -52.156 3.943 6.965 1 94.69 468 MET A N 1
ATOM 3713 C CA . MET A 1 468 ? -53.031 4.223 5.828 1 94.69 468 MET A CA 1
ATOM 3714 C C . MET A 1 468 ? -54.344 3.42 5.926 1 94.69 468 MET A C 1
ATOM 3716 O O . MET A 1 468 ? -54.312 2.197 6.086 1 94.69 468 MET A O 1
ATOM 3720 N N . ASP A 1 469 ? -55.438 4.133 5.723 1 93.81 469 ASP A N 1
ATOM 3721 C CA . ASP A 1 469 ? -56.75 3.512 5.91 1 93.81 469 ASP A CA 1
ATOM 3722 C C . ASP A 1 469 ? -57.094 2.615 4.727 1 93.81 469 ASP A C 1
ATOM 3724 O O . ASP A 1 469 ? -57.031 3.047 3.574 1 93.81 469 ASP A O 1
ATOM 3728 N N . PHE A 1 470 ? -57.438 1.396 5.02 1 89.94 470 PHE A N 1
ATOM 3729 C CA . PHE A 1 470 ? -57.938 0.42 4.055 1 89.94 470 PHE A CA 1
ATOM 3730 C C . PHE A 1 470 ? -56.906 0.197 2.941 1 89.94 470 PHE A C 1
ATOM 3732 O O . PHE A 1 470 ? -57.281 0.119 1.767 1 89.94 470 PHE A O 1
ATOM 3739 N N . PHE A 1 471 ? -55.719 0.092 3.33 1 88.69 471 PHE A N 1
ATOM 3740 C CA . PHE A 1 471 ? -54.656 -0.01 2.338 1 88.69 471 PHE A CA 1
ATOM 3741 C C . PHE A 1 471 ? -54.688 -1.378 1.666 1 88.69 471 PHE A C 1
ATOM 3743 O O . PHE A 1 471 ? -54.375 -1.498 0.482 1 88.69 471 PHE A O 1
ATOM 3750 N N . LYS A 1 472 ? -54.969 -2.355 2.43 1 77.56 472 LYS A N 1
ATOM 3751 C CA . LYS A 1 472 ? -55.062 -3.689 1.844 1 77.56 472 LYS A CA 1
ATOM 3752 C C . LYS A 1 472 ? -56.062 -3.701 0.673 1 77.56 472 LYS A C 1
ATOM 3754 O O . LYS A 1 472 ? -55.812 -4.375 -0.333 1 77.56 472 LYS A O 1
ATOM 3759 N N . LYS A 1 473 ? -57.094 -3.031 0.85 1 81.62 473 LYS A N 1
ATOM 3760 C CA . LYS A 1 473 ? -58.094 -2.939 -0.217 1 81.62 473 LYS A CA 1
ATOM 3761 C C . LYS A 1 473 ? -57.5 -2.332 -1.479 1 81.62 473 LYS A C 1
ATOM 3763 O O . LYS A 1 473 ? -57.844 -2.73 -2.594 1 81.62 473 LYS A O 1
ATOM 3768 N N . VAL A 1 474 ? -56.719 -1.394 -1.326 1 86.81 474 VAL A N 1
ATOM 3769 C CA . VAL A 1 474 ? -56.031 -0.766 -2.449 1 86.81 474 VAL A CA 1
ATOM 3770 C C . VAL A 1 474 ? -55.125 -1.795 -3.156 1 86.81 474 VAL A C 1
ATOM 3772 O O . VAL A 1 474 ? -55.156 -1.906 -4.383 1 86.81 474 VAL A O 1
ATOM 3775 N N . ASN A 1 475 ? -54.406 -2.59 -2.406 1 78.88 475 ASN A N 1
ATOM 3776 C CA . ASN A 1 475 ? -53.562 -3.613 -2.979 1 78.88 475 ASN A CA 1
ATOM 3777 C C . ASN A 1 475 ? -54.344 -4.68 -3.715 1 78.88 475 ASN A C 1
ATOM 3779 O O . ASN A 1 475 ? -53.938 -5.141 -4.785 1 78.88 475 ASN A O 1
ATOM 3783 N N . ASP A 1 476 ? -55.375 -4.98 -3.088 1 71.56 476 ASP A N 1
ATOM 3784 C CA . ASP A 1 476 ? -56.219 -6.02 -3.658 1 71.56 476 ASP A CA 1
ATOM 3785 C C . ASP A 1 476 ? -56.844 -5.559 -4.977 1 71.56 476 ASP A C 1
ATOM 3787 O O . ASP A 1 476 ? -57.031 -6.355 -5.898 1 71.56 476 ASP A O 1
ATOM 3791 N N . THR A 1 477 ? -57.156 -4.309 -5.012 1 79.75 477 THR A N 1
ATOM 3792 C CA . THR A 1 477 ? -57.875 -3.758 -6.152 1 79.75 477 THR A CA 1
ATOM 3793 C C . THR A 1 477 ? -56.938 -3.387 -7.277 1 79.75 477 THR A C 1
ATOM 3795 O O . THR A 1 477 ? -57.188 -3.664 -8.445 1 79.75 477 THR A O 1
ATOM 3798 N N . TYR A 1 478 ? -55.812 -2.807 -6.914 1 82 478 TYR A N 1
ATOM 3799 C CA . TYR A 1 478 ? -54.969 -2.205 -7.938 1 82 478 TYR A CA 1
ATOM 3800 C C . TYR A 1 478 ? -53.625 -2.936 -8.039 1 82 478 TYR A C 1
ATOM 3802 O O . TYR A 1 478 ? -52.844 -2.676 -8.953 1 82 478 TYR A O 1
ATOM 3810 N N . GLY A 1 479 ? -53.406 -3.75 -7.168 1 75.5 479 GLY A N 1
ATOM 3811 C CA . GLY A 1 479 ? -52.156 -4.477 -7.168 1 75.5 479 GLY A CA 1
ATOM 3812 C C . GLY A 1 479 ? -51.125 -3.887 -6.223 1 75.5 479 GLY A C 1
ATOM 3813 O O . GLY A 1 479 ? -51.188 -2.711 -5.863 1 75.5 479 GLY A O 1
ATOM 3814 N N . HIS A 1 480 ? -50.031 -4.613 -5.902 1 75.19 480 HIS A N 1
ATOM 3815 C CA . HIS A 1 480 ? -49.031 -4.227 -4.922 1 75.19 480 HIS A CA 1
ATOM 3816 C C . HIS A 1 480 ? -48.094 -3.137 -5.473 1 75.19 480 HIS A C 1
ATOM 3818 O O . HIS A 1 480 ? -47.594 -2.305 -4.719 1 75.19 480 HIS A O 1
ATOM 3824 N N . ASN A 1 481 ? -47.844 -3.146 -6.707 1 77.69 481 ASN A N 1
ATOM 3825 C CA . ASN A 1 481 ? -47 -2.121 -7.297 1 77.69 481 ASN A CA 1
ATOM 3826 C C . ASN A 1 481 ? -47.594 -0.725 -7.105 1 77.69 481 ASN A C 1
ATOM 3828 O O . ASN A 1 481 ? -46.844 0.216 -6.77 1 77.69 481 ASN A O 1
ATOM 3832 N N . ILE A 1 482 ? -48.844 -0.71 -7.387 1 84.81 482 ILE A N 1
ATOM 3833 C CA . ILE A 1 482 ? -49.531 0.562 -7.184 1 84.81 482 ILE A CA 1
ATOM 3834 C C . ILE A 1 482 ? -49.5 0.918 -5.699 1 84.81 482 ILE A C 1
ATOM 3836 O O . ILE A 1 482 ? -49.344 2.084 -5.332 1 84.81 482 ILE A O 1
ATOM 3840 N N . GLY A 1 483 ? -49.719 -0.071 -4.895 1 88.56 483 GLY A N 1
ATOM 3841 C CA . GLY A 1 483 ? -49.594 0.153 -3.465 1 88.56 483 GLY A CA 1
ATOM 3842 C C . GLY A 1 483 ? -48.25 0.739 -3.066 1 88.56 483 GLY A C 1
ATOM 3843 O O . GLY A 1 483 ? -48.188 1.667 -2.258 1 88.56 483 GLY A O 1
ATOM 3844 N N . ASP A 1 484 ? -47.25 0.26 -3.67 1 86.81 484 ASP A N 1
ATOM 3845 C CA . ASP A 1 484 ? -45.906 0.756 -3.406 1 86.81 484 ASP A CA 1
ATOM 3846 C C . ASP A 1 484 ? -45.781 2.225 -3.805 1 86.81 484 ASP A C 1
ATOM 3848 O O . ASP A 1 484 ? -45.156 3.016 -3.082 1 86.81 484 ASP A O 1
ATOM 3852 N N . GLU A 1 485 ? -46.281 2.525 -4.883 1 92.81 485 GLU A N 1
ATOM 3853 C CA . GLU A 1 485 ? -46.25 3.906 -5.352 1 92.81 485 GLU A CA 1
ATOM 3854 C C . GLU A 1 485 ? -46.969 4.844 -4.383 1 92.81 485 GLU A C 1
ATOM 3856 O O . GLU A 1 485 ? -46.531 5.973 -4.164 1 92.81 485 GLU A O 1
ATOM 3861 N N . ILE A 1 486 ? -48.031 4.359 -3.893 1 94.44 486 ILE A N 1
ATOM 3862 C CA . ILE A 1 486 ? -48.844 5.148 -2.959 1 94.44 486 ILE A CA 1
ATOM 3863 C C . ILE A 1 486 ? -48.031 5.379 -1.675 1 94.44 486 ILE A C 1
ATOM 3865 O O . ILE A 1 486 ? -48 6.496 -1.15 1 94.44 486 ILE A O 1
ATOM 3869 N N . LEU A 1 487 ? -47.406 4.387 -1.222 1 94.38 487 LEU A N 1
ATOM 3870 C CA . LEU A 1 487 ? -46.594 4.512 -0.012 1 94.38 487 LEU A CA 1
ATOM 3871 C C . LEU A 1 487 ? -45.438 5.512 -0.215 1 94.38 487 LEU A C 1
ATOM 3873 O O . LEU A 1 487 ? -45.188 6.332 0.666 1 94.38 487 LEU A O 1
ATOM 3877 N N . ILE A 1 488 ? -44.812 5.434 -1.352 1 95.06 488 ILE A N 1
ATOM 3878 C CA . ILE A 1 488 ? -43.719 6.348 -1.682 1 95.06 488 ILE A CA 1
ATOM 3879 C C . ILE A 1 488 ? -44.25 7.781 -1.707 1 95.06 488 ILE A C 1
ATOM 3881 O O . ILE A 1 488 ? -43.594 8.695 -1.172 1 95.06 488 ILE A O 1
ATOM 3885 N N . TYR A 1 489 ? -45.375 7.938 -2.299 1 95.94 489 TYR A N 1
ATOM 3886 C CA . TYR A 1 489 ? -46 9.266 -2.385 1 95.94 489 TYR A CA 1
ATOM 3887 C C . TYR A 1 489 ? -46.375 9.773 -1.004 1 95.94 489 TYR A C 1
ATOM 3889 O O . TYR A 1 489 ? -46.219 10.969 -0.711 1 95.94 489 TYR A O 1
ATOM 3897 N N . LEU A 1 490 ? -46.906 8.969 -0.194 1 96.38 490 LEU A N 1
ATOM 3898 C CA . LEU A 1 490 ? -47.25 9.359 1.176 1 96.38 490 LEU A CA 1
ATOM 3899 C C . LEU A 1 490 ? -46 9.906 1.891 1 96.38 490 LEU A C 1
ATOM 3901 O O . LEU A 1 490 ? -46.094 10.938 2.559 1 96.38 490 LEU A O 1
ATOM 3905 N N . VAL A 1 491 ? -44.938 9.188 1.761 1 96.56 491 VAL A N 1
ATOM 3906 C CA . VAL A 1 491 ? -43.688 9.586 2.42 1 96.56 491 VAL A CA 1
ATOM 3907 C C . VAL A 1 491 ? -43.281 10.969 1.939 1 96.56 491 VAL A C 1
ATOM 3909 O O . VAL A 1 491 ? -42.812 11.797 2.732 1 96.56 491 VAL A O 1
ATOM 3912 N N . LYS A 1 492 ? -43.438 11.227 0.646 1 96 492 LYS A N 1
ATOM 3913 C CA . LYS A 1 492 ? -43.125 12.555 0.104 1 96 492 LYS A CA 1
ATOM 3914 C C . LYS A 1 492 ? -43.969 13.633 0.789 1 96 492 LYS A C 1
ATOM 3916 O O . LYS A 1 492 ? -43.438 14.688 1.146 1 96 492 LYS A O 1
ATOM 3921 N N . LEU A 1 493 ? -45.25 13.344 1.01 1 95.75 493 LEU A N 1
ATOM 3922 C CA . LEU A 1 493 ? -46.156 14.281 1.675 1 95.75 493 LEU A CA 1
ATOM 3923 C C . LEU A 1 493 ? -45.75 14.484 3.131 1 95.75 493 LEU A C 1
ATOM 3925 O O . LEU A 1 493 ? -45.719 15.617 3.619 1 95.75 493 LEU A O 1
ATOM 3929 N N . LEU A 1 494 ? -45.406 13.43 3.752 1 96.94 494 LEU A N 1
ATOM 3930 C CA . LEU A 1 494 ? -45.031 13.5 5.16 1 96.94 494 LEU A CA 1
ATOM 3931 C C . LEU A 1 494 ? -43.781 14.344 5.348 1 96.94 494 LEU A C 1
ATOM 3933 O O . LEU A 1 494 ? -43.719 15.164 6.266 1 96.94 494 LEU A O 1
ATOM 3937 N N . LYS A 1 495 ? -42.844 14.148 4.488 1 95.62 495 LYS A N 1
ATOM 3938 C CA . LYS A 1 495 ? -41.562 14.844 4.594 1 95.62 495 LYS A CA 1
ATOM 3939 C C . LYS A 1 495 ? -41.75 16.359 4.43 1 95.62 495 LYS A C 1
ATOM 3941 O O . LYS A 1 495 ? -41 17.141 5.012 1 95.62 495 LYS A O 1
ATOM 3946 N N . LEU A 1 496 ? -42.75 16.734 3.689 1 94.12 496 LEU A N 1
ATOM 3947 C CA . LEU A 1 496 ? -43.031 18.141 3.469 1 94.12 496 LEU A CA 1
ATOM 3948 C C . LEU A 1 496 ? -43.688 18.766 4.703 1 94.12 496 LEU A C 1
ATOM 3950 O O . LEU A 1 496 ? -43.594 19.984 4.91 1 94.12 496 LEU A O 1
ATOM 3954 N N . GLU A 1 497 ? -44.25 17.969 5.562 1 94.81 497 GLU A N 1
ATOM 3955 C CA . GLU A 1 497 ? -45.062 18.484 6.66 1 94.81 497 GLU A CA 1
ATOM 3956 C C . GLU A 1 497 ? -44.312 18.406 7.984 1 94.81 497 GLU A C 1
ATOM 3958 O O . GLU A 1 497 ? -44.781 18.922 9 1 94.81 497 GLU A O 1
ATOM 3963 N N . ILE A 1 498 ? -43.125 17.781 7.977 1 95.12 498 ILE A N 1
ATOM 3964 C CA . ILE A 1 498 ? -42.406 17.656 9.234 1 95.12 498 ILE A CA 1
ATOM 3965 C C . ILE A 1 498 ? -41.094 18.438 9.156 1 95.12 498 ILE A C 1
ATOM 3967 O O . ILE A 1 498 ? -40.688 18.859 8.07 1 95.12 498 ILE A O 1
ATOM 3971 N N . ARG A 1 499 ? -40.469 18.594 10.352 1 89.69 499 ARG A N 1
ATOM 3972 C CA . ARG A 1 499 ? -39.219 19.359 10.43 1 89.69 499 ARG A CA 1
ATOM 3973 C C . ARG A 1 499 ? -38 18.469 10.117 1 89.69 499 ARG A C 1
ATOM 3975 O O . ARG A 1 499 ? -38.125 17.234 10.141 1 89.69 499 ARG A O 1
ATOM 3982 N N . LYS A 1 500 ? -36.875 19.219 9.852 1 89.19 500 LYS A N 1
ATOM 3983 C CA . LYS A 1 500 ? -35.625 18.516 9.547 1 89.19 500 LYS A CA 1
ATOM 3984 C C . LYS A 1 500 ? -35.156 17.703 10.742 1 89.19 500 LYS A C 1
ATOM 3986 O O . LYS A 1 500 ? -34.562 16.641 10.57 1 89.19 500 LYS A O 1
ATOM 3991 N N . ILE A 1 501 ? -35.406 18.109 11.961 1 89.12 501 ILE A N 1
ATOM 3992 C CA . ILE A 1 501 ? -34.938 17.453 13.172 1 89.12 501 ILE A CA 1
ATOM 3993 C C . ILE A 1 501 ? -35.844 16.281 13.508 1 89.12 501 ILE A C 1
ATOM 3995 O O . ILE A 1 501 ? -35.469 15.438 14.344 1 89.12 501 ILE A O 1
ATOM 3999 N N . ASP A 1 502 ? -37.094 16.219 12.859 1 94.31 502 ASP A N 1
ATOM 4000 C CA . ASP A 1 502 ? -38 15.102 13.086 1 94.31 502 ASP A CA 1
ATOM 4001 C C . ASP A 1 502 ? -37.531 13.859 12.336 1 94.31 502 ASP A C 1
ATOM 4003 O O . ASP A 1 502 ? -36.781 13.961 11.359 1 94.31 502 ASP A O 1
ATOM 4007 N N . MET A 1 503 ? -37.906 12.711 12.867 1 94.94 503 MET A N 1
ATOM 4008 C CA . MET A 1 503 ? -37.5 11.461 12.242 1 94.94 503 MET A CA 1
ATOM 4009 C C . MET A 1 503 ? -38.719 10.688 11.727 1 94.94 503 MET A C 1
ATOM 4011 O O . MET A 1 503 ? -39.656 10.438 12.477 1 94.94 503 MET A O 1
ATOM 4015 N N . LEU A 1 504 ? -38.719 10.445 10.461 1 96.25 504 LEU A N 1
ATOM 4016 C CA . LEU A 1 504 ? -39.781 9.641 9.828 1 96.25 504 LEU A CA 1
ATOM 4017 C C . LEU A 1 504 ? -39.281 8.219 9.578 1 96.25 504 LEU A C 1
ATOM 4019 O O . LEU A 1 504 ? -38.188 8.016 9.047 1 96.25 504 LEU A O 1
ATOM 4023 N N . SER A 1 505 ? -40.031 7.254 10 1 94.81 505 SER A N 1
ATOM 4024 C CA . SER A 1 505 ? -39.656 5.852 9.844 1 94.81 505 SER A CA 1
ATOM 4025 C C . SER A 1 505 ? -40.844 5.012 9.375 1 94.81 505 SER A C 1
ATOM 4027 O O . SER A 1 505 ? -42 5.262 9.766 1 94.81 505 SER A O 1
ATOM 4029 N N . ARG A 1 506 ? -40.531 4.102 8.492 1 90.31 506 ARG A N 1
ATOM 4030 C CA . ARG A 1 506 ? -41.562 3.1 8.18 1 90.31 506 ARG A CA 1
ATOM 4031 C C . ARG A 1 506 ? -41.594 2.014 9.25 1 90.31 506 ARG A C 1
ATOM 4033 O O . ARG A 1 506 ? -40.625 1.257 9.406 1 90.31 506 ARG A O 1
ATOM 4040 N N . TRP A 1 507 ? -42.656 1.972 9.953 1 82.56 507 TRP A N 1
ATOM 4041 C CA . TRP A 1 507 ? -42.781 1.14 11.141 1 82.56 507 TRP A CA 1
ATOM 4042 C C . TRP A 1 507 ? -43.312 -0.245 10.781 1 82.56 507 TRP A C 1
ATOM 4044 O O . TRP A 1 507 ? -43 -1.233 11.438 1 82.56 507 TRP A O 1
ATOM 4054 N N . GLY A 1 508 ? -44.094 -0.288 9.828 1 76.62 508 GLY A N 1
ATOM 4055 C CA . GLY A 1 508 ? -44.688 -1.496 9.281 1 76.62 508 GLY A CA 1
ATOM 4056 C C . GLY A 1 508 ? -44.969 -1.398 7.793 1 76.62 508 GLY A C 1
ATOM 4057 O O . GLY A 1 508 ? -44.344 -0.587 7.094 1 76.62 508 GLY A O 1
ATOM 4058 N N . GLY A 1 509 ? -45.75 -2.398 7.289 1 77.12 509 GLY A N 1
ATOM 4059 C CA . GLY A 1 509 ? -46.094 -2.373 5.875 1 77.12 509 GLY A CA 1
ATOM 4060 C C . GLY A 1 509 ? -46.656 -1.043 5.422 1 77.12 509 GLY A C 1
ATOM 4061 O O . GLY A 1 509 ? -46.094 -0.39 4.539 1 77.12 509 GLY A O 1
ATOM 4062 N N . GLU A 1 510 ? -47.719 -0.667 6.086 1 89.5 510 GLU A N 1
ATOM 4063 C CA . GLU A 1 510 ? -48.375 0.587 5.75 1 89.5 510 GLU A CA 1
ATOM 4064 C C . GLU A 1 510 ? -48.375 1.552 6.934 1 89.5 510 GLU A C 1
ATOM 4066 O O . GLU A 1 510 ? -49.094 2.545 6.938 1 89.5 510 GLU A O 1
ATOM 4071 N N . GLU A 1 511 ? -47.562 1.226 7.891 1 90.62 511 GLU A N 1
ATOM 4072 C CA . GLU A 1 511 ? -47.5 2.029 9.109 1 90.62 511 GLU A CA 1
ATOM 4073 C C . GLU A 1 511 ? -46.219 2.832 9.156 1 90.62 511 GLU A C 1
ATOM 4075 O O . GLU A 1 511 ? -45.156 2.35 8.734 1 90.62 511 GLU A O 1
ATOM 4080 N N . PHE A 1 512 ? -46.344 4.078 9.648 1 95.81 512 PHE A N 1
ATOM 4081 C CA . PHE A 1 512 ? -45.188 4.969 9.773 1 95.81 512 PHE A CA 1
ATOM 4082 C C . PHE A 1 512 ? -45.156 5.586 11.164 1 95.81 512 PHE A C 1
ATOM 4084 O O . PHE A 1 512 ? -46.188 5.703 11.836 1 95.81 512 PHE A O 1
ATOM 4091 N N . LEU A 1 513 ? -44 5.898 11.578 1 96.06 513 LEU A N 1
ATOM 4092 C CA . LEU A 1 513 ? -43.75 6.535 12.859 1 96.06 513 LEU A CA 1
ATOM 4093 C C . LEU A 1 513 ? -42.938 7.82 12.688 1 96.06 513 LEU A C 1
ATOM 4095 O O . LEU A 1 513 ? -41.969 7.848 11.938 1 96.06 513 LEU A O 1
ATOM 4099 N N . ILE A 1 514 ? -43.438 8.883 13.281 1 97.62 514 ILE A N 1
ATOM 4100 C CA . ILE A 1 514 ? -42.719 10.148 13.305 1 97.62 514 ILE A CA 1
ATOM 4101 C C . ILE A 1 514 ? -42.281 10.477 14.734 1 97.62 514 ILE A C 1
ATOM 4103 O O . ILE A 1 514 ? -43.125 10.523 15.641 1 97.62 514 ILE A O 1
ATOM 4107 N N . VAL A 1 515 ? -41 10.648 14.914 1 97.12 515 VAL A N 1
ATOM 4108 C CA . VAL A 1 515 ? -40.5 11.086 16.203 1 97.12 515 VAL A CA 1
ATOM 4109 C C . VAL A 1 515 ? -40.188 12.578 16.172 1 97.12 515 VAL A C 1
ATOM 4111 O O . VAL A 1 515 ? -39.438 13.047 15.297 1 97.12 515 VAL A O 1
ATOM 4114 N N . MET A 1 516 ? -40.719 13.336 17.125 1 97.25 516 MET A N 1
ATOM 4115 C CA . MET A 1 516 ? -40.625 14.789 17.109 1 97.25 516 MET A CA 1
ATOM 4116 C C . MET A 1 516 ? -39.938 15.305 18.359 1 97.25 516 MET A C 1
ATOM 4118 O O . MET A 1 516 ? -40.594 15.57 19.375 1 97.25 516 MET A O 1
ATOM 4122 N N . PRO A 1 517 ? -38.594 15.562 18.234 1 95.38 517 PRO A N 1
ATOM 4123 C CA . PRO A 1 517 ? -37.875 16.141 19.359 1 95.38 517 PRO A CA 1
ATOM 4124 C C . PRO A 1 517 ? -38.344 17.547 19.719 1 95.38 517 PRO A C 1
ATOM 4126 O O . PRO A 1 517 ? -38.844 18.266 18.859 1 95.38 517 PRO A O 1
ATOM 4129 N N . LEU A 1 518 ? -38.312 17.891 20.953 1 94.44 518 LEU A N 1
ATOM 4130 C CA . LEU A 1 518 ? -38.625 19.219 21.469 1 94.44 518 LEU A CA 1
ATOM 4131 C C . LEU A 1 518 ? -40.062 19.594 21.141 1 94.44 518 LEU A C 1
ATOM 4133 O O . LEU A 1 518 ? -40.312 20.734 20.719 1 94.44 518 LEU A O 1
ATOM 4137 N N . THR A 1 519 ? -40.938 18.641 21.172 1 95.75 519 THR A N 1
ATOM 4138 C CA . THR A 1 519 ? -42.344 18.859 20.828 1 95.75 519 THR A CA 1
ATOM 4139 C C . THR A 1 519 ? -43.25 18.234 21.891 1 95.75 519 THR A C 1
ATOM 4141 O O . THR A 1 519 ? -43.125 17.047 22.219 1 95.75 519 THR A O 1
ATOM 4144 N N . ASP A 1 520 ? -44.188 18.984 22.391 1 94.38 520 ASP A N 1
ATOM 4145 C CA . ASP A 1 520 ? -45.125 18.453 23.391 1 94.38 520 ASP A CA 1
ATOM 4146 C C . ASP A 1 520 ? -46.344 17.812 22.719 1 94.38 520 ASP A C 1
ATOM 4148 O O . ASP A 1 520 ? -46.406 17.75 21.484 1 94.38 520 ASP A O 1
ATOM 4152 N N . LYS A 1 521 ? -47.188 17.328 23.531 1 95.94 521 LYS A N 1
ATOM 4153 C CA . LYS A 1 521 ? -48.344 16.578 23.047 1 95.94 521 LYS A CA 1
ATOM 4154 C C . LYS A 1 521 ? -49.219 17.422 22.109 1 95.94 521 LYS A C 1
ATOM 4156 O O . LYS A 1 521 ? -49.656 16.938 21.078 1 95.94 521 LYS A O 1
ATOM 4161 N N . GLU A 1 522 ? -49.438 18.641 22.5 1 96.25 522 GLU A N 1
ATOM 4162 C CA . GLU A 1 522 ? -50.281 19.516 21.688 1 96.25 522 GLU A CA 1
ATOM 4163 C C . GLU A 1 522 ? -49.594 19.859 20.359 1 96.25 522 GLU A C 1
ATOM 4165 O O . GLU A 1 522 ? -50.25 19.875 19.312 1 96.25 522 GLU A O 1
ATOM 4170 N N . GLY A 1 523 ? -48.344 20.156 20.469 1 96.31 523 GLY A N 1
ATOM 4171 C CA . GLY A 1 523 ? -47.625 20.406 19.234 1 96.31 523 GLY A CA 1
ATOM 4172 C C . GLY A 1 523 ? -47.656 19.234 18.266 1 96.31 523 GLY A C 1
ATOM 4173 O O . GLY A 1 523 ? -47.844 19.422 17.062 1 96.31 523 GLY A O 1
ATOM 4174 N N . ALA A 1 524 ? -47.562 18.031 18.75 1 97.88 524 ALA A N 1
ATOM 4175 C CA . ALA A 1 524 ? -47.594 16.828 17.938 1 97.88 524 ALA A CA 1
ATOM 4176 C C . ALA A 1 524 ? -49 16.609 17.344 1 97.88 524 ALA A C 1
ATOM 4178 O O . ALA A 1 524 ? -49.125 16.203 16.188 1 97.88 524 ALA A O 1
ATOM 4179 N N . ARG A 1 525 ? -49.969 16.906 18.156 1 97.69 525 ARG A N 1
ATOM 4180 C CA . ARG A 1 525 ? -51.344 16.781 17.703 1 97.69 525 ARG A CA 1
ATOM 4181 C C . ARG A 1 525 ? -51.625 17.719 16.531 1 97.69 525 ARG A C 1
ATOM 4183 O O . ARG A 1 525 ? -52.281 17.328 15.547 1 97.69 525 ARG A O 1
ATOM 4190 N N . ILE A 1 526 ? -51.188 18.859 16.656 1 97.5 526 ILE A N 1
ATOM 4191 C CA . ILE A 1 526 ? -51.375 19.859 15.609 1 97.5 526 ILE A CA 1
ATOM 4192 C C . ILE A 1 526 ? -50.719 19.391 14.32 1 97.5 526 ILE A C 1
ATOM 4194 O O . ILE A 1 526 ? -51.312 19.469 13.242 1 97.5 526 ILE A O 1
ATOM 4198 N N . THR A 1 527 ? -49.531 18.891 14.477 1 97.5 527 THR A N 1
ATOM 4199 C CA . THR A 1 527 ? -48.812 18.375 13.305 1 97.5 527 THR A CA 1
ATOM 4200 C C . THR A 1 527 ? -49.562 17.203 12.688 1 97.5 527 THR A C 1
ATOM 4202 O O . THR A 1 527 ? -49.719 17.125 11.469 1 97.5 527 THR A O 1
ATOM 4205 N N . ALA A 1 528 ? -50.062 16.328 13.484 1 98.25 528 ALA A N 1
ATOM 4206 C CA . ALA A 1 528 ? -50.812 15.172 13.016 1 98.25 528 ALA A CA 1
ATOM 4207 C C . ALA A 1 528 ? -52.062 15.609 12.258 1 98.25 528 ALA A C 1
ATOM 4209 O O . ALA A 1 528 ? -52.375 15.055 11.211 1 98.25 528 ALA A O 1
ATOM 4210 N N . GLU A 1 529 ? -52.688 16.594 12.797 1 97.75 529 GLU A N 1
ATOM 4211 C CA . GLU A 1 529 ? -53.875 17.094 12.156 1 97.75 529 GLU A CA 1
ATOM 4212 C C . GLU A 1 529 ? -53.562 17.734 10.805 1 97.75 529 GLU A C 1
ATOM 4214 O O . GLU A 1 529 ? -54.344 17.609 9.852 1 97.75 529 GLU A O 1
ATOM 4219 N N . ARG A 1 530 ? -52.562 18.391 10.812 1 97.38 530 ARG A N 1
ATOM 4220 C CA . ARG A 1 530 ? -52.125 18.984 9.555 1 97.38 530 ARG A CA 1
ATOM 4221 C C . ARG A 1 530 ? -51.844 17.922 8.508 1 97.38 530 ARG A C 1
ATOM 4223 O O . ARG A 1 530 ? -52.281 18.031 7.359 1 97.38 530 ARG A O 1
ATOM 4230 N N . ILE A 1 531 ? -51.156 16.875 8.891 1 97.75 531 ILE A N 1
ATOM 4231 C CA . ILE A 1 531 ? -50.844 15.781 7.984 1 97.75 531 ILE A CA 1
ATOM 4232 C C . ILE A 1 531 ? -52.125 15.102 7.523 1 97.75 531 ILE A C 1
ATOM 4234 O O . ILE A 1 531 ? -52.281 14.812 6.336 1 97.75 531 ILE A O 1
ATOM 4238 N N . ARG A 1 532 ? -52.969 14.867 8.445 1 97.81 532 ARG A N 1
ATOM 4239 C CA . ARG A 1 532 ? -54.25 14.242 8.125 1 97.81 532 ARG A CA 1
ATOM 4240 C C . ARG A 1 532 ? -54.969 15 7.027 1 97.81 532 ARG A C 1
ATOM 4242 O O . ARG A 1 532 ? -55.438 14.406 6.059 1 97.81 532 ARG A O 1
ATOM 4249 N N . ALA A 1 533 ? -55.031 16.25 7.203 1 97.19 533 ALA A N 1
ATOM 4250 C CA . ALA A 1 533 ? -55.719 17.109 6.258 1 97.19 533 ALA A CA 1
ATOM 4251 C C . ALA A 1 533 ? -55.062 17.078 4.883 1 97.19 533 ALA A C 1
ATOM 4253 O O . ALA A 1 533 ? -55.75 16.969 3.861 1 97.19 533 ALA A O 1
ATOM 4254 N N . VAL A 1 534 ? -53.812 17.125 4.863 1 97.12 534 VAL A N 1
ATOM 4255 C CA . VAL A 1 534 ? -53.062 17.141 3.609 1 97.12 534 VAL A CA 1
ATOM 4256 C C . VAL A 1 534 ? -53.281 15.812 2.877 1 97.12 534 VAL A C 1
ATOM 4258 O O . VAL A 1 534 ? -53.5 15.797 1.66 1 97.12 534 VAL A O 1
ATOM 4261 N N . VAL A 1 535 ? -53.219 14.727 3.57 1 97 535 VAL A N 1
ATOM 4262 C CA . VAL A 1 535 ? -53.406 13.406 2.979 1 97 535 VAL A CA 1
ATOM 4263 C C . VAL A 1 535 ? -54.812 13.266 2.43 1 97 535 VAL A C 1
ATOM 4265 O O . VAL A 1 535 ? -55.031 12.797 1.308 1 97 535 VAL A O 1
ATOM 4268 N N . GLU A 1 536 ? -55.75 13.734 3.191 1 96.12 536 GLU A N 1
ATOM 4269 C CA . GLU A 1 536 ? -57.156 13.641 2.797 1 96.12 536 GLU A CA 1
ATOM 4270 C C . GLU A 1 536 ? -57.406 14.43 1.518 1 96.12 536 GLU A C 1
ATOM 4272 O O . GLU A 1 536 ? -58.219 14 0.677 1 96.12 536 GLU A O 1
ATOM 4277 N N . LEU A 1 537 ? -56.75 15.484 1.364 1 95.25 537 LEU A N 1
ATOM 4278 C CA . LEU A 1 537 ? -57 16.375 0.243 1 95.25 537 LEU A CA 1
ATOM 4279 C C . LEU A 1 537 ? -56.188 15.977 -0.975 1 95.25 537 LEU A C 1
ATOM 4281 O O . LEU A 1 537 ? -56.438 16.422 -2.092 1 95.25 537 LEU A O 1
ATOM 4285 N N . SER A 1 538 ? -55.219 15.164 -0.813 1 95.19 538 SER A N 1
ATOM 4286 C CA . SER A 1 538 ? -54.281 14.828 -1.887 1 95.19 538 SER A CA 1
ATOM 4287 C C . SER A 1 538 ? -54.844 13.703 -2.76 1 95.19 538 SER A C 1
ATOM 4289 O O . SER A 1 538 ? -55.531 12.805 -2.27 1 95.19 538 SER A O 1
ATOM 4291 N N . LEU A 1 539 ? -54.469 13.805 -4.07 1 94.62 539 LEU A N 1
ATOM 4292 C CA . LEU A 1 539 ? -54.688 12.711 -5 1 94.62 539 LEU A CA 1
ATOM 4293 C C . LEU A 1 539 ? -53.438 11.875 -5.199 1 94.62 539 LEU A C 1
ATOM 4295 O O . LEU A 1 539 ? -52.438 12.383 -5.699 1 94.62 539 LEU A O 1
ATOM 4299 N N . PHE A 1 540 ? -53.562 10.672 -4.855 1 94.62 540 PHE A N 1
ATOM 4300 C CA . PHE A 1 540 ? -52.438 9.766 -4.969 1 94.62 540 PHE A CA 1
ATOM 4301 C C . PHE A 1 540 ? -52.312 9.242 -6.395 1 94.62 540 PHE A C 1
ATOM 4303 O O . PHE A 1 540 ? -53.156 9.492 -7.234 1 94.62 540 PHE A O 1
ATOM 4310 N N . PRO A 1 541 ? -51.125 8.648 -6.695 1 90.88 541 PRO A N 1
ATOM 4311 C CA . PRO A 1 541 ? -50.969 8.102 -8.039 1 90.88 541 PRO A CA 1
ATOM 4312 C C . PRO A 1 541 ? -52.188 7.301 -8.516 1 90.88 541 PRO A C 1
ATOM 4314 O O . PRO A 1 541 ? -52.781 6.566 -7.727 1 90.88 541 PRO A O 1
ATOM 4317 N N . ASN A 1 542 ? -52.625 7.43 -9.828 1 90.44 542 ASN A N 1
ATOM 4318 C CA . ASN A 1 542 ? -53.781 6.793 -10.445 1 90.44 542 ASN A CA 1
ATOM 4319 C C . ASN A 1 542 ? -55.062 7.387 -9.938 1 90.44 542 ASN A C 1
ATOM 4321 O O . ASN A 1 542 ? -56.094 6.711 -9.922 1 90.44 542 ASN A O 1
ATOM 4325 N N . ALA A 1 543 ? -55 8.547 -9.336 1 91.19 543 ALA A N 1
ATOM 4326 C CA . ALA A 1 543 ? -56.125 9.336 -8.859 1 91.19 543 ALA A CA 1
ATOM 4327 C C . ALA A 1 543 ? -56.875 8.617 -7.738 1 91.19 543 ALA A C 1
ATOM 4329 O O . ALA A 1 543 ? -58.094 8.688 -7.652 1 91.19 543 ALA A O 1
ATOM 4330 N N . ILE A 1 544 ? -56.094 7.922 -6.961 1 93.25 544 ILE A N 1
ATOM 4331 C CA . ILE A 1 544 ? -56.688 7.191 -5.836 1 93.25 544 ILE A CA 1
ATOM 4332 C C . ILE A 1 544 ? -56.75 8.094 -4.609 1 93.25 544 ILE A C 1
ATOM 4334 O O . ILE A 1 544 ? -55.812 8.844 -4.332 1 93.25 544 ILE A O 1
ATOM 4338 N N . LYS A 1 545 ? -57.906 8.039 -3.926 1 93.94 545 LYS A N 1
ATOM 4339 C CA . LYS A 1 545 ? -58.031 8.781 -2.676 1 93.94 545 LYS A CA 1
ATOM 4340 C C . LYS A 1 545 ? -57.75 7.887 -1.474 1 93.94 545 LYS A C 1
ATOM 4342 O O . LYS A 1 545 ? -58.188 6.742 -1.426 1 93.94 545 LYS A O 1
ATOM 4347 N N . GLN A 1 546 ? -56.969 8.391 -0.583 1 95 546 GLN A N 1
ATOM 4348 C CA . GLN A 1 546 ? -56.625 7.656 0.629 1 95 546 GLN A CA 1
ATOM 4349 C C . GLN A 1 546 ? -56.656 8.57 1.854 1 95 546 GLN A C 1
ATOM 4351 O O . GLN A 1 546 ? -56.531 9.789 1.728 1 95 546 GLN A O 1
ATOM 4356 N N . THR A 1 547 ? -56.875 8.016 2.971 1 96.75 547 THR A N 1
ATOM 4357 C CA . THR A 1 547 ? -56.781 8.711 4.25 1 96.75 547 THR A CA 1
ATOM 4358 C C . THR A 1 547 ? -55.906 7.957 5.219 1 96.75 547 THR A C 1
ATOM 4360 O O . THR A 1 547 ? -55.5 6.816 4.957 1 96.75 547 THR A O 1
ATOM 4363 N N . CYS A 1 548 ? -55.531 8.688 6.25 1 97.44 548 CYS A N 1
ATOM 4364 C CA . CYS A 1 548 ? -54.719 8.078 7.293 1 97.44 548 CYS A CA 1
ATOM 4365 C C . CYS A 1 548 ? -55.312 8.32 8.672 1 97.44 548 CYS A C 1
ATOM 4367 O O . CYS A 1 548 ? -56 9.32 8.891 1 97.44 548 CYS A O 1
ATOM 4369 N N . SER A 1 549 ? -55.062 7.438 9.531 1 97.88 549 SER A N 1
ATOM 4370 C CA . SER A 1 549 ? -55.406 7.566 10.945 1 97.88 549 SER A CA 1
ATOM 4371 C C . SER A 1 549 ? -54.156 7.734 11.789 1 97.88 549 SER A C 1
ATOM 4373 O O . SER A 1 549 ? -53.094 7.199 11.453 1 97.88 549 SER A O 1
ATOM 4375 N N . PHE A 1 550 ? -54.312 8.492 12.922 1 97.94 550 PHE A N 1
ATOM 4376 C CA . PHE A 1 550 ? -53.125 8.891 13.656 1 97.94 550 PHE A CA 1
ATOM 4377 C C . PHE A 1 550 ? -53.281 8.625 15.148 1 97.94 550 PHE A C 1
ATOM 4379 O O . PHE A 1 550 ? -54.375 8.852 15.703 1 97.94 550 PHE A O 1
ATOM 4386 N N . GLY A 1 551 ? -52.219 8.141 15.711 1 97.69 551 GLY A N 1
ATOM 4387 C CA . GLY A 1 551 ? -52.062 8.062 17.156 1 97.69 551 GLY A CA 1
ATOM 4388 C C . GLY A 1 551 ? -50.875 8.875 17.672 1 97.69 551 GLY A C 1
ATOM 4389 O O . GLY A 1 551 ? -49.75 8.695 17.219 1 97.69 551 GLY A O 1
ATOM 4390 N N . VAL A 1 552 ? -51.156 9.766 18.688 1 98.19 552 VAL A N 1
ATOM 4391 C CA . VAL A 1 552 ? -50.125 10.648 19.203 1 98.19 552 VAL A CA 1
ATOM 4392 C C . VAL A 1 552 ? -49.875 10.336 20.688 1 98.19 552 VAL A C 1
ATOM 4394 O O . VAL A 1 552 ? -50.812 10.102 21.453 1 98.19 552 VAL A O 1
ATOM 4397 N N . ALA A 1 553 ? -48.562 10.266 21.016 1 97.62 553 ALA A N 1
ATOM 4398 C CA . ALA A 1 553 ? -48.188 10.086 22.406 1 97.62 553 ALA A CA 1
ATOM 4399 C C . ALA A 1 553 ? -46.938 10.906 22.734 1 97.62 553 ALA A C 1
ATOM 4401 O O . ALA A 1 553 ? -46.031 11.039 21.906 1 97.62 553 ALA A O 1
ATOM 4402 N N . SER A 1 554 ? -46.938 11.484 23.875 1 97.38 554 SER A N 1
ATOM 4403 C CA . SER A 1 554 ? -45.75 12.188 24.375 1 97.38 554 SER A CA 1
ATOM 4404 C C . SER A 1 554 ? -45.031 11.383 25.453 1 97.38 554 SER A C 1
ATOM 4406 O O . SER A 1 554 ? -45.688 10.703 26.25 1 97.38 554 SER A O 1
ATOM 4408 N N . TYR A 1 555 ? -43.75 11.516 25.422 1 96.19 555 TYR A N 1
ATOM 4409 C CA . TYR A 1 555 ? -42.938 10.789 26.406 1 96.19 555 TYR A CA 1
ATOM 4410 C C . TYR A 1 555 ? -43.25 11.258 27.828 1 96.19 555 TYR A C 1
ATOM 4412 O O . TYR A 1 555 ? -43.406 12.453 28.062 1 96.19 555 TYR A O 1
ATOM 4420 N N . GLN A 1 556 ? -43.438 10.312 28.656 1 94.25 556 GLN A N 1
ATOM 4421 C CA . GLN A 1 556 ? -43.594 10.562 30.078 1 94.25 556 GLN A CA 1
ATOM 4422 C C . GLN A 1 556 ? -42.375 10.094 30.875 1 94.25 556 GLN A C 1
ATOM 4424 O O . GLN A 1 556 ? -41.812 9.031 30.594 1 94.25 556 GLN A O 1
ATOM 4429 N N . LYS A 1 557 ? -42 10.859 31.844 1 91.88 557 LYS A N 1
ATOM 4430 C CA . LYS A 1 557 ? -40.812 10.562 32.625 1 91.88 557 LYS A CA 1
ATOM 4431 C C . LYS A 1 557 ? -40.875 9.164 33.219 1 91.88 557 LYS A C 1
ATOM 4433 O O . LYS A 1 557 ? -41.875 8.805 33.844 1 91.88 557 LYS A O 1
ATOM 4438 N N . GLY A 1 558 ? -39.812 8.352 32.938 1 89.69 558 GLY A N 1
ATOM 4439 C CA . GLY A 1 558 ? -39.719 7.027 33.531 1 89.69 558 GLY A CA 1
ATOM 4440 C C . GLY A 1 558 ? -40.281 5.938 32.656 1 89.69 558 GLY A C 1
ATOM 4441 O O . GLY A 1 558 ? -40.188 4.75 32.969 1 89.69 558 GLY A O 1
ATOM 4442 N N . GLU A 1 559 ? -40.906 6.332 31.656 1 90.25 559 GLU A N 1
ATOM 4443 C CA . GLU A 1 559 ? -41.531 5.352 30.766 1 90.25 559 GLU A CA 1
ATOM 4444 C C . GLU A 1 559 ? -40.5 4.691 29.859 1 90.25 559 GLU A C 1
ATOM 4446 O O . GLU A 1 559 ? -39.5 5.301 29.516 1 90.25 559 GLU A O 1
ATOM 4451 N N . SER A 1 560 ? -40.75 3.387 29.562 1 90.44 560 SER A N 1
ATOM 4452 C CA . SER A 1 560 ? -39.906 2.695 28.594 1 90.44 560 SER A CA 1
ATOM 4453 C C . SER A 1 560 ? -40.281 3.033 27.172 1 90.44 560 SER A C 1
ATOM 4455 O O . SER A 1 560 ? -41.375 3.572 26.922 1 90.44 560 SER A O 1
ATOM 4457 N N . ILE A 1 561 ? -39.438 2.732 26.234 1 90.69 561 ILE A N 1
ATOM 4458 C CA . ILE A 1 561 ? -39.719 2.951 24.812 1 90.69 561 ILE A CA 1
ATOM 4459 C C . ILE A 1 561 ? -40.938 2.176 24.391 1 90.69 561 ILE A C 1
ATOM 4461 O O . ILE A 1 561 ? -41.781 2.699 23.656 1 90.69 561 ILE A O 1
ATOM 4465 N N . GLU A 1 562 ? -41.094 0.973 24.844 1 84.81 562 GLU A N 1
ATOM 4466 C CA . GLU A 1 562 ? -42.188 0.098 24.5 1 84.81 562 GLU A CA 1
ATOM 4467 C C . GLU A 1 562 ? -43.531 0.685 24.984 1 84.81 562 GLU A C 1
ATOM 4469 O O . GLU A 1 562 ? -44.531 0.645 24.25 1 84.81 562 GLU A O 1
ATOM 4474 N N . MET A 1 563 ? -43.5 1.213 26.125 1 88.75 563 MET A N 1
ATOM 4475 C CA . MET A 1 563 ? -44.688 1.8 26.688 1 88.75 563 MET A CA 1
ATOM 4476 C C . MET A 1 563 ? -45.125 3.018 25.891 1 88.75 563 MET A C 1
ATOM 4478 O O . MET A 1 563 ? -46.344 3.203 25.625 1 88.75 563 MET A O 1
ATOM 4482 N N . LEU A 1 564 ? -44.188 3.781 25.562 1 93.88 564 LEU A N 1
ATOM 4483 C CA . LEU A 1 564 ? -44.469 4.961 24.766 1 93.88 564 LEU A CA 1
ATOM 4484 C C . LEU A 1 564 ? -45.094 4.574 23.422 1 93.88 564 LEU A C 1
ATOM 4486 O O . LEU A 1 564 ? -46.125 5.121 23.031 1 93.88 564 LEU A O 1
ATOM 4490 N N . ILE A 1 565 ? -44.5 3.639 22.75 1 91.12 565 ILE A N 1
ATOM 4491 C CA . ILE A 1 565 ? -44.969 3.178 21.438 1 91.12 565 ILE A CA 1
ATOM 4492 C C . ILE A 1 565 ? -46.344 2.529 21.578 1 91.12 565 ILE A C 1
ATOM 4494 O O . ILE A 1 565 ? -47.219 2.73 20.734 1 91.12 565 ILE A O 1
ATOM 4498 N N . ASP A 1 566 ? -46.5 1.835 22.609 1 86.75 566 ASP A N 1
ATOM 4499 C CA . ASP A 1 566 ? -47.781 1.179 22.859 1 86.75 566 ASP A CA 1
ATOM 4500 C C . ASP A 1 566 ? -48.875 2.203 23.031 1 86.75 566 ASP A C 1
ATOM 4502 O O . ASP A 1 566 ? -50 1.997 22.531 1 86.75 566 ASP A O 1
ATOM 4506 N N . ARG A 1 567 ? -48.625 3.23 23.719 1 93.69 567 ARG A N 1
ATOM 4507 C CA . ARG A 1 567 ? -49.625 4.273 23.906 1 93.69 567 ARG A CA 1
ATOM 4508 C C . ARG A 1 567 ? -50 4.91 22.562 1 93.69 567 ARG A C 1
ATOM 4510 O O . ARG A 1 567 ? -51.188 5.148 22.297 1 93.69 567 ARG A O 1
ATOM 4517 N N . ALA A 1 568 ? -49 5.145 21.781 1 94.62 568 ALA A N 1
ATOM 4518 C CA . ALA A 1 568 ? -49.281 5.703 20.469 1 94.62 568 ALA A CA 1
ATOM 4519 C C . ALA A 1 568 ? -50.062 4.719 19.609 1 94.62 568 ALA A C 1
ATOM 4521 O O . ALA A 1 568 ? -50.969 5.121 18.875 1 94.62 568 ALA A O 1
ATOM 4522 N N . ASP A 1 569 ? -49.75 3.496 19.703 1 88.62 569 ASP A N 1
ATOM 4523 C CA . ASP A 1 569 ? -50.438 2.441 18.953 1 88.62 569 ASP A CA 1
ATOM 4524 C C . ASP A 1 569 ? -51.875 2.303 19.406 1 88.62 569 ASP A C 1
ATOM 4526 O O . ASP A 1 569 ? -52.781 2.102 18.578 1 88.62 569 ASP A O 1
ATOM 4530 N N . LYS A 1 570 ? -52.062 2.367 20.688 1 89 570 LYS A N 1
ATOM 4531 C CA . LYS A 1 570 ? -53.438 2.318 21.234 1 89 570 LYS A CA 1
ATOM 4532 C C . LYS A 1 570 ? -54.25 3.51 20.75 1 89 570 LYS A C 1
ATOM 4534 O O . LYS A 1 570 ? -55.438 3.363 20.422 1 89 570 LYS A O 1
ATOM 4539 N N . ALA A 1 571 ? -53.625 4.59 20.781 1 95.19 571 ALA A N 1
ATOM 4540 C CA . ALA A 1 571 ? -54.281 5.777 20.266 1 95.19 571 ALA A CA 1
ATOM 4541 C C . ALA A 1 571 ? -54.656 5.598 18.797 1 95.19 571 ALA A C 1
ATOM 4543 O O . ALA A 1 571 ? -55.75 5.961 18.375 1 95.19 571 ALA A O 1
ATOM 4544 N N . LEU A 1 572 ? -53.781 5.07 18.031 1 94.25 572 LEU A N 1
ATOM 4545 C CA . LEU A 1 572 ? -54.031 4.793 16.625 1 94.25 572 LEU A CA 1
ATOM 4546 C C . LEU A 1 572 ? -55.219 3.83 16.469 1 94.25 572 LEU A C 1
ATOM 4548 O O . LEU A 1 572 ? -56.062 4.023 15.602 1 94.25 572 LEU A O 1
ATOM 4552 N N . TYR A 1 573 ? -55.188 2.814 17.25 1 88.44 573 TYR A N 1
ATOM 4553 C CA . TYR A 1 573 ? -56.25 1.834 17.219 1 88.44 573 TYR A CA 1
ATOM 4554 C C . TYR A 1 573 ? -57.594 2.492 17.516 1 88.44 573 TYR A C 1
ATOM 4556 O O . TYR A 1 573 ? -58.594 2.186 16.859 1 88.44 573 TYR A O 1
ATOM 4564 N N . GLU A 1 574 ? -57.625 3.305 18.453 1 94.12 574 GLU A N 1
ATOM 4565 C CA . GLU A 1 574 ? -58.844 4.043 18.781 1 94.12 574 GLU A CA 1
ATOM 4566 C C . GLU A 1 574 ? -59.312 4.922 17.625 1 94.12 574 GLU A C 1
ATOM 4568 O O . GLU A 1 574 ? -60.5 5.055 17.344 1 94.12 574 GLU A O 1
ATOM 4573 N N . ALA A 1 575 ? -58.406 5.531 16.984 1 95.75 575 ALA A N 1
ATOM 4574 C CA . ALA A 1 575 ? -58.719 6.344 15.82 1 95.75 575 ALA A CA 1
ATOM 4575 C C . ALA A 1 575 ? -59.375 5.508 14.734 1 95.75 575 ALA A C 1
ATOM 4577 O O . ALA A 1 575 ? -60.344 5.961 14.102 1 95.75 575 ALA A O 1
ATOM 4578 N N . LYS A 1 576 ? -58.906 4.32 14.523 1 91.69 576 LYS A N 1
ATOM 4579 C CA . LYS A 1 576 ? -59.5 3.416 13.539 1 91.69 576 LYS A CA 1
ATOM 4580 C C . LYS A 1 576 ? -60.906 3.016 13.945 1 91.69 576 LYS A C 1
ATOM 4582 O O . LYS A 1 576 ? -61.812 2.961 13.102 1 91.69 576 LYS A O 1
ATOM 4587 N N . LEU A 1 577 ? -61.188 2.838 15.211 1 90.88 577 LEU A N 1
ATOM 4588 C CA . LEU A 1 577 ? -62.469 2.439 15.727 1 90.88 577 LEU A CA 1
ATOM 4589 C C . LEU A 1 577 ? -63.469 3.588 15.625 1 90.88 577 LEU A C 1
ATOM 4591 O O . LEU A 1 577 ? -64.688 3.361 15.438 1 90.88 577 LEU A O 1
ATOM 4595 N N . LYS A 1 578 ? -62.969 4.762 15.734 1 94.44 578 LYS A N 1
ATOM 4596 C CA . LYS A 1 578 ? -63.812 5.953 15.727 1 94.44 578 LYS A CA 1
ATOM 4597 C C . LYS A 1 578 ? -64.188 6.352 14.297 1 94.44 578 LYS A C 1
ATOM 4599 O O . LYS A 1 578 ? -64.75 7.418 14.078 1 94.44 578 LYS A O 1
ATOM 4604 N N . GLY A 1 579 ? -63.906 5.547 13.328 1 93.19 579 GLY A N 1
ATOM 4605 C CA . GLY A 1 579 ? -64.312 5.816 11.961 1 93.19 579 GLY A CA 1
ATOM 4606 C C . GLY A 1 579 ? -63.156 6.129 11.031 1 93.19 579 GLY A C 1
ATOM 4607 O O . GLY A 1 579 ? -63.375 6.457 9.859 1 93.19 579 GLY A O 1
ATOM 4608 N N . ARG A 1 580 ? -61.938 6.129 11.547 1 94.31 580 ARG A N 1
ATOM 4609 C CA . ARG A 1 580 ? -60.719 6.344 10.773 1 94.31 580 ARG A CA 1
ATOM 4610 C C . ARG A 1 580 ? -60.625 7.797 10.32 1 94.31 580 ARG A C 1
ATOM 4612 O O . ARG A 1 580 ? -61.438 8.641 10.703 1 94.31 580 ARG A O 1
ATOM 4619 N N . ASN A 1 581 ? -59.562 8.195 9.773 1 97.19 581 ASN A N 1
ATOM 4620 C CA . ASN A 1 581 ? -59.312 9.555 9.312 1 97.19 581 ASN A CA 1
ATOM 4621 C C . ASN A 1 581 ? -59.438 10.562 10.453 1 97.19 581 ASN A C 1
ATOM 4623 O O . ASN A 1 581 ? -60.156 11.562 10.328 1 97.19 581 ASN A O 1
ATOM 4627 N N . CYS A 1 582 ? -58.844 10.234 11.516 1 97.56 582 CYS A N 1
ATOM 4628 C CA . CYS A 1 582 ? -58.844 11.156 12.641 1 97.56 582 CYS A CA 1
ATOM 4629 C C . CYS A 1 582 ? -57.594 10.992 13.492 1 97.56 582 CYS A C 1
ATOM 4631 O O . CYS A 1 582 ? -56.812 10.062 13.281 1 97.56 582 CYS A O 1
ATOM 4633 N N . VAL A 1 583 ? -57.406 11.938 14.414 1 98.19 583 VAL A N 1
ATOM 4634 C CA . VAL A 1 583 ? -56.25 11.953 15.305 1 98.19 583 VAL A CA 1
ATOM 4635 C C . VAL A 1 583 ? -56.688 11.695 16.734 1 98.19 583 VAL A C 1
ATOM 4637 O O . VAL A 1 583 ? -57.656 12.312 17.219 1 98.19 583 VAL A O 1
ATOM 4640 N N . VAL A 1 584 ? -56.031 10.742 17.344 1 98.06 584 VAL A N 1
ATOM 4641 C CA . VAL A 1 584 ? -56.281 10.477 18.75 1 98.06 584 VAL A CA 1
ATOM 4642 C C . VAL A 1 584 ? -55 10.609 19.547 1 98.06 584 VAL A C 1
ATOM 4644 O O . VAL A 1 584 ? -53.938 10.164 19.109 1 98.06 584 VAL A O 1
ATOM 4647 N N . THR A 1 585 ? -55.125 11.242 20.719 1 96.69 585 THR A N 1
ATOM 4648 C CA . THR A 1 585 ? -53.969 11.477 21.562 1 96.69 585 THR A CA 1
ATOM 4649 C C . THR A 1 585 ? -54.062 10.68 22.875 1 96.69 585 THR A C 1
ATOM 4651 O O . THR A 1 585 ? -55.156 10.539 23.422 1 96.69 585 THR A O 1
ATOM 4654 N N . LYS A 1 586 ? -52.906 10.164 23.203 1 89.06 586 LYS A N 1
ATOM 4655 C CA . LYS A 1 586 ? -52.812 9.492 24.5 1 89.06 586 LYS A CA 1
ATOM 4656 C C . LYS A 1 586 ? -51.531 9.891 25.234 1 89.06 586 LYS A C 1
ATOM 4658 O O . LYS A 1 586 ? -50.531 10.172 24.594 1 89.06 586 LYS A O 1
ATOM 4663 N N . MET B 1 1 ? 30.375 -34.062 -6.383 1 93.5 1 MET B N 1
ATOM 4664 C CA . MET B 1 1 ? 30.406 -33.031 -7.391 1 93.5 1 MET B CA 1
ATOM 4665 C C . MET B 1 1 ? 30.891 -31.703 -6.785 1 93.5 1 MET B C 1
ATOM 4667 O O . MET B 1 1 ? 30.844 -31.531 -5.566 1 93.5 1 MET B O 1
ATOM 4671 N N . ILE B 1 2 ? 31.438 -30.812 -7.605 1 94.12 2 ILE B N 1
ATOM 4672 C CA . ILE B 1 2 ? 31.969 -29.531 -7.18 1 94.12 2 ILE B CA 1
ATOM 4673 C C . ILE B 1 2 ? 31.5 -28.422 -8.133 1 94.12 2 ILE B C 1
ATOM 4675 O O . ILE B 1 2 ? 31.469 -28.625 -9.344 1 94.12 2 ILE B O 1
ATOM 4679 N N . SER B 1 3 ? 31.078 -27.375 -7.5 1 95.31 3 SER B N 1
ATOM 4680 C CA . SER B 1 3 ? 30.641 -26.234 -8.289 1 95.31 3 SER B CA 1
ATOM 4681 C C . SER B 1 3 ? 31.484 -24.984 -7.988 1 95.31 3 SER B C 1
ATOM 4683 O O . SER B 1 3 ? 31.766 -24.688 -6.824 1 95.31 3 SER B O 1
ATOM 4685 N N . LYS B 1 4 ? 31.922 -24.328 -9.039 1 95.19 4 LYS B N 1
ATOM 4686 C CA . LYS B 1 4 ? 32.688 -23.094 -8.938 1 95.19 4 LYS B CA 1
ATOM 4687 C C . LYS B 1 4 ? 32.094 -22.016 -9.844 1 95.19 4 LYS B C 1
ATOM 4689 O O . LYS B 1 4 ? 31.656 -22.297 -10.961 1 95.19 4 LYS B O 1
ATOM 4694 N N . ASN B 1 5 ? 32.062 -20.844 -9.312 1 94.75 5 ASN B N 1
ATOM 4695 C CA . ASN B 1 5 ? 31.516 -19.734 -10.094 1 94.75 5 ASN B CA 1
ATOM 4696 C C . ASN B 1 5 ? 32.5 -18.578 -10.188 1 94.75 5 ASN B C 1
ATOM 4698 O O . ASN B 1 5 ? 33.312 -18.359 -9.281 1 94.75 5 ASN B O 1
ATOM 4702 N N . LEU B 1 6 ? 32.438 -17.844 -11.242 1 95.69 6 LEU B N 1
ATOM 4703 C CA . LEU B 1 6 ? 33.25 -16.656 -11.469 1 95.69 6 LEU B CA 1
ATOM 4704 C C . LEU B 1 6 ? 32.469 -15.57 -12.172 1 95.69 6 LEU B C 1
ATOM 4706 O O . LEU B 1 6 ? 31.703 -15.852 -13.102 1 95.69 6 LEU B O 1
ATOM 4710 N N . VAL B 1 7 ? 32.594 -14.391 -11.656 1 96.81 7 VAL B N 1
ATOM 4711 C CA . VAL B 1 7 ? 32.062 -13.211 -12.328 1 96.81 7 VAL B CA 1
ATOM 4712 C C . VAL B 1 7 ? 33.125 -12.586 -13.219 1 96.81 7 VAL B C 1
ATOM 4714 O O . VAL B 1 7 ? 34.219 -12.297 -12.758 1 96.81 7 VAL B O 1
ATOM 4717 N N . ILE B 1 8 ? 32.781 -12.367 -14.477 1 95.81 8 ILE B N 1
ATOM 4718 C CA . ILE B 1 8 ? 33.844 -11.891 -15.367 1 95.81 8 ILE B CA 1
ATOM 4719 C C . ILE B 1 8 ? 33.375 -10.641 -16.094 1 95.81 8 ILE B C 1
ATOM 4721 O O . ILE B 1 8 ? 32.188 -10.484 -16.375 1 95.81 8 ILE B O 1
ATOM 4725 N N . ASN B 1 9 ? 34.375 -9.859 -16.422 1 92.69 9 ASN B N 1
ATOM 4726 C CA . ASN B 1 9 ? 34.156 -8.711 -17.297 1 92.69 9 ASN B CA 1
ATOM 4727 C C . ASN B 1 9 ? 35 -8.773 -18.547 1 92.69 9 ASN B C 1
ATOM 4729 O O . ASN B 1 9 ? 34.844 -7.957 -19.453 1 92.69 9 ASN B O 1
ATOM 4733 N N . SER B 1 10 ? 35.875 -9.781 -18.516 1 94.5 10 SER B N 1
ATOM 4734 C CA . SER B 1 10 ? 36.75 -10.016 -19.672 1 94.5 10 SER B CA 1
ATOM 4735 C C . SER B 1 10 ? 37.062 -11.492 -19.844 1 94.5 10 SER B C 1
ATOM 4737 O O . SER B 1 10 ? 37 -12.258 -18.875 1 94.5 10 SER B O 1
ATOM 4739 N N . ILE B 1 11 ? 37.406 -11.844 -21.062 1 95.69 11 ILE B N 1
ATOM 4740 C CA . ILE B 1 11 ? 37.719 -13.227 -21.375 1 95.69 11 ILE B CA 1
ATOM 4741 C C . ILE B 1 11 ? 39.031 -13.617 -20.703 1 95.69 11 ILE B C 1
ATOM 4743 O O . ILE B 1 11 ? 39.219 -14.75 -20.266 1 95.69 11 ILE B O 1
ATOM 4747 N N . GLU B 1 12 ? 39.906 -12.656 -20.531 1 95.62 12 GLU B N 1
ATOM 4748 C CA . GLU B 1 12 ? 41.219 -12.898 -19.906 1 95.62 12 GLU B CA 1
ATOM 4749 C C . GLU B 1 12 ? 41.031 -13.367 -18.453 1 95.62 12 GLU B C 1
ATOM 4751 O O . GLU B 1 12 ? 41.75 -14.266 -18.016 1 95.62 12 GLU B O 1
ATOM 4756 N N . GLU B 1 13 ? 40.125 -12.789 -17.844 1 95.81 13 GLU B N 1
ATOM 4757 C CA . GLU B 1 13 ? 39.844 -13.195 -16.469 1 95.81 13 GLU B CA 1
ATOM 4758 C C . GLU B 1 13 ? 39.406 -14.648 -16.391 1 95.81 13 GLU B C 1
ATOM 4760 O O . GLU B 1 13 ? 39.812 -15.383 -15.492 1 95.81 13 GLU B O 1
ATOM 4765 N N . LEU B 1 14 ? 38.656 -15.055 -17.375 1 96.44 14 LEU B N 1
ATOM 4766 C CA . LEU B 1 14 ? 38.125 -16.422 -17.438 1 96.44 14 LEU B CA 1
ATOM 4767 C C . LEU B 1 14 ? 39.25 -17.422 -17.703 1 96.44 14 LEU B C 1
ATOM 4769 O O . LEU B 1 14 ? 39.344 -18.438 -17.016 1 96.44 14 LEU B O 1
ATOM 4773 N N . ILE B 1 15 ? 40.062 -17.141 -18.609 1 95.81 15 ILE B N 1
ATOM 4774 C CA . ILE B 1 15 ? 41.156 -18.031 -18.984 1 95.81 15 ILE B CA 1
ATOM 4775 C C . ILE B 1 15 ? 42.094 -18.219 -17.812 1 95.81 15 ILE B C 1
ATOM 4777 O O . ILE B 1 15 ? 42.5 -19.344 -17.516 1 95.81 15 ILE B O 1
ATOM 4781 N N . ASN B 1 16 ? 42.375 -17.094 -17.156 1 96.12 16 ASN B N 1
ATOM 4782 C CA . ASN B 1 16 ? 43.25 -17.156 -16 1 96.12 16 ASN B CA 1
ATOM 4783 C C . ASN B 1 16 ? 42.656 -18.016 -14.891 1 96.12 16 ASN B C 1
ATOM 4785 O O . ASN B 1 16 ? 43.375 -18.766 -14.234 1 96.12 16 ASN B O 1
ATOM 4789 N N . TRP B 1 17 ? 41.438 -17.875 -14.758 1 96.19 17 TRP B N 1
ATOM 4790 C CA . TRP B 1 17 ? 40.75 -18.625 -13.703 1 96.19 17 TRP B CA 1
ATOM 4791 C C . TRP B 1 17 ? 40.719 -20.109 -14.023 1 96.19 17 TRP B C 1
ATOM 4793 O O . TRP B 1 17 ? 41.031 -20.938 -13.164 1 96.19 17 TRP B O 1
ATOM 4803 N N . VAL B 1 18 ? 40.438 -20.531 -15.242 1 96 18 VAL B N 1
ATOM 4804 C CA . VAL B 1 18 ? 40.312 -21.922 -15.633 1 96 18 VAL B CA 1
ATOM 4805 C C . VAL B 1 18 ? 41.688 -22.562 -15.633 1 96 18 VAL B C 1
ATOM 4807 O O . VAL B 1 18 ? 41.844 -23.766 -15.383 1 96 18 VAL B O 1
ATOM 4810 N N . ALA B 1 19 ? 42.719 -21.766 -15.781 1 94.19 19 ALA B N 1
ATOM 4811 C CA . ALA B 1 19 ? 44.094 -22.25 -15.812 1 94.19 19 ALA B CA 1
ATOM 4812 C C . ALA B 1 19 ? 44.656 -22.438 -14.398 1 94.19 19 ALA B C 1
ATOM 4814 O O . ALA B 1 19 ? 45.75 -22.969 -14.219 1 94.19 19 ALA B O 1
ATOM 4815 N N . SER B 1 20 ? 43.906 -22.047 -13.547 1 95.5 20 SER B N 1
ATOM 4816 C CA . SER B 1 20 ? 44.344 -22.188 -12.164 1 95.5 20 SER B CA 1
ATOM 4817 C C . SER B 1 20 ? 44.5 -23.656 -11.781 1 95.5 20 SER B C 1
ATOM 4819 O O . SER B 1 20 ? 43.812 -24.516 -12.359 1 95.5 20 SER B O 1
ATOM 4821 N N . LYS B 1 21 ? 45.312 -23.969 -10.758 1 94.31 21 LYS B N 1
ATOM 4822 C CA . LYS B 1 21 ? 45.562 -25.344 -10.305 1 94.31 21 LYS B CA 1
ATOM 4823 C C . LYS B 1 21 ? 44.281 -25.969 -9.758 1 94.31 21 LYS B C 1
ATOM 4825 O O . LYS B 1 21 ? 44.031 -27.156 -9.961 1 94.31 21 LYS B O 1
ATOM 4830 N N . GLU B 1 22 ? 43.562 -25.219 -9.188 1 92.62 22 GLU B N 1
ATOM 4831 C CA . GLU B 1 22 ? 42.344 -25.703 -8.562 1 92.62 22 GLU B CA 1
ATOM 4832 C C . GLU B 1 22 ? 41.375 -26.234 -9.609 1 92.62 22 GLU B C 1
ATOM 4834 O O . GLU B 1 22 ? 40.781 -27.312 -9.438 1 92.62 22 GLU B O 1
ATOM 4839 N N . ILE B 1 23 ? 41.188 -25.547 -10.625 1 94.62 23 ILE B N 1
ATOM 4840 C CA . ILE B 1 23 ? 40.219 -25.922 -11.656 1 94.62 23 ILE B CA 1
ATOM 4841 C C . ILE B 1 23 ? 40.781 -27.094 -12.477 1 94.62 23 ILE B C 1
ATOM 4843 O O . ILE B 1 23 ? 40.031 -28 -12.844 1 94.62 23 ILE B O 1
ATOM 4847 N N . LYS B 1 24 ? 42.031 -27.094 -12.656 1 93.75 24 LYS B N 1
ATOM 4848 C CA . LYS B 1 24 ? 42.656 -28.156 -13.445 1 93.75 24 LYS B CA 1
ATOM 4849 C C . LYS B 1 24 ? 42.5 -29.516 -12.773 1 93.75 24 LYS B C 1
ATOM 4851 O O . LYS B 1 24 ? 42.312 -30.516 -13.453 1 93.75 24 LYS B O 1
ATOM 4856 N N . ILE B 1 25 ? 42.656 -29.484 -11.57 1 94.25 25 ILE B N 1
ATOM 4857 C CA . ILE B 1 25 ? 42.531 -30.734 -10.828 1 94.25 25 ILE B CA 1
ATOM 4858 C C . ILE B 1 25 ? 41.125 -31.297 -11.031 1 94.25 25 ILE B C 1
ATOM 4860 O O . ILE B 1 25 ? 40.938 -32.5 -11.211 1 94.25 25 ILE B O 1
ATOM 4864 N N . GLN B 1 26 ? 40.188 -30.453 -11.039 1 94.06 26 GLN B N 1
ATOM 4865 C CA . GLN B 1 26 ? 38.812 -30.891 -11.211 1 94.06 26 GLN B CA 1
ATOM 4866 C C . GLN B 1 26 ? 38.562 -31.344 -12.641 1 94.06 26 GLN B C 1
ATOM 4868 O O . GLN B 1 26 ? 37.812 -32.312 -12.867 1 94.06 26 GLN B O 1
ATOM 4873 N N . LEU B 1 27 ? 39.125 -30.672 -13.531 1 94.31 27 LEU B N 1
ATOM 4874 C CA . LEU B 1 27 ? 38.938 -31.016 -14.938 1 94.31 27 LEU B CA 1
ATOM 4875 C C . LEU B 1 27 ? 39.438 -32.438 -15.203 1 94.31 27 LEU B C 1
ATOM 4877 O O . LEU B 1 27 ? 38.812 -33.188 -15.969 1 94.31 27 LEU B O 1
ATOM 4881 N N . ASP B 1 28 ? 40.406 -32.812 -14.5 1 92.19 28 ASP B N 1
ATOM 4882 C CA . ASP B 1 28 ? 41.031 -34.125 -14.727 1 92.19 28 ASP B CA 1
ATOM 4883 C C . ASP B 1 28 ? 40.25 -35.25 -14.062 1 92.19 28 ASP B C 1
ATOM 4885 O O . ASP B 1 28 ? 40.25 -36.375 -14.523 1 92.19 28 ASP B O 1
ATOM 4889 N N . SER B 1 29 ? 39.594 -34.875 -13.133 1 93.19 29 SER B N 1
ATOM 4890 C CA . SER B 1 29 ? 38.938 -35.906 -12.336 1 93.19 29 SER B CA 1
ATOM 4891 C C . SER B 1 29 ? 37.469 -36.031 -12.703 1 93.19 29 SER B C 1
ATOM 4893 O O . SER B 1 29 ? 36.812 -37.062 -12.398 1 93.19 29 SER B O 1
ATOM 4895 N N . ALA B 1 30 ? 36.875 -35.156 -13.352 1 95.25 30 ALA B N 1
ATOM 4896 C CA . ALA B 1 30 ? 35.438 -35.094 -13.562 1 95.25 30 ALA B CA 1
ATOM 4897 C C . ALA B 1 30 ? 35 -36.062 -14.656 1 95.25 30 ALA B C 1
ATOM 4899 O O . ALA B 1 30 ? 35.688 -36.219 -15.672 1 95.25 30 ALA B O 1
ATOM 4900 N N . ALA B 1 31 ? 33.906 -36.719 -14.391 1 95.38 31 ALA B N 1
ATOM 4901 C CA . ALA B 1 31 ? 33.281 -37.562 -15.406 1 95.38 31 ALA B CA 1
ATOM 4902 C C . ALA B 1 31 ? 32.625 -36.719 -16.484 1 95.38 31 ALA B C 1
ATOM 4904 O O . ALA B 1 31 ? 32.656 -37.094 -17.672 1 95.38 31 ALA B O 1
ATOM 4905 N N . SER B 1 32 ? 31.969 -35.719 -16.094 1 97.06 32 SER B N 1
ATOM 4906 C CA . SER B 1 32 ? 31.344 -34.75 -16.984 1 97.06 32 SER B CA 1
ATOM 4907 C C . SER B 1 32 ? 31.391 -33.344 -16.406 1 97.06 32 SER B C 1
ATOM 4909 O O . SER B 1 32 ? 31.656 -33.188 -15.211 1 97.06 32 SER B O 1
ATOM 4911 N N . ILE B 1 33 ? 31.219 -32.344 -17.281 1 98.06 33 ILE B N 1
ATOM 4912 C CA . ILE B 1 33 ? 31.344 -30.938 -16.875 1 98.06 33 ILE B CA 1
ATOM 4913 C C . ILE B 1 33 ? 30.203 -30.125 -17.484 1 98.06 33 ILE B C 1
ATOM 4915 O O . ILE B 1 33 ? 29.922 -30.219 -18.672 1 98.06 33 ILE B O 1
ATOM 4919 N N . LEU B 1 34 ? 29.516 -29.391 -16.641 1 98.5 34 LEU B N 1
ATOM 4920 C CA . LEU B 1 34 ? 28.516 -28.438 -17.078 1 98.5 34 LEU B CA 1
ATOM 4921 C C . LEU B 1 34 ? 29 -27 -16.859 1 98.5 34 LEU B C 1
ATOM 4923 O O . LEU B 1 34 ? 29.375 -26.625 -15.742 1 98.5 34 LEU B O 1
ATOM 4927 N N . VAL B 1 35 ? 29.016 -26.234 -17.891 1 98.56 35 VAL B N 1
ATOM 4928 C CA . VAL B 1 35 ? 29.281 -24.812 -17.797 1 98.56 35 VAL B CA 1
ATOM 4929 C C . VAL B 1 35 ? 28.016 -24.031 -18.094 1 98.56 35 VAL B C 1
ATOM 4931 O O . VAL B 1 35 ? 27.406 -24.188 -19.156 1 98.56 35 VAL B O 1
ATOM 4934 N N . GLN B 1 36 ? 27.594 -23.25 -17.141 1 98.44 36 GLN B N 1
ATOM 4935 C CA . GLN B 1 36 ? 26.484 -22.344 -17.359 1 98.44 36 GLN B CA 1
ATOM 4936 C C . GLN B 1 36 ? 26.969 -20.891 -17.438 1 98.44 36 GLN B C 1
ATOM 4938 O O . GLN B 1 36 ? 27.734 -20.438 -16.594 1 98.44 36 GLN B O 1
ATOM 4943 N N . VAL B 1 37 ? 26.5 -20.203 -18.469 1 98.19 37 VAL B N 1
ATOM 4944 C CA . VAL B 1 37 ? 26.859 -18.812 -18.672 1 98.19 37 VAL B CA 1
ATOM 4945 C C . VAL B 1 37 ? 25.625 -17.938 -18.562 1 98.19 37 VAL B C 1
ATOM 4947 O O . VAL B 1 37 ? 24.672 -18.078 -19.344 1 98.19 37 VAL B O 1
ATOM 4950 N N . PHE B 1 38 ? 25.625 -17.078 -17.609 1 97.56 38 PHE B N 1
ATOM 4951 C CA . PHE B 1 38 ? 24.562 -16.094 -17.453 1 97.56 38 PHE B CA 1
ATOM 4952 C C . PHE B 1 38 ? 25.078 -14.695 -17.766 1 97.56 38 PHE B C 1
ATOM 4954 O O . PHE B 1 38 ? 26 -14.195 -17.109 1 97.56 38 PHE B O 1
ATOM 4961 N N . SER B 1 39 ? 24.438 -14.047 -18.75 1 95.44 39 SER B N 1
ATOM 4962 C CA . SER B 1 39 ? 25.016 -12.781 -19.172 1 95.44 39 SER B CA 1
ATOM 4963 C C . SER B 1 39 ? 23.953 -11.742 -19.469 1 95.44 39 SER B C 1
ATOM 4965 O O . SER B 1 39 ? 22.906 -12.062 -20.062 1 95.44 39 SER B O 1
ATOM 4967 N N . SER B 1 40 ? 24.281 -10.539 -19.078 1 90.25 40 SER B N 1
ATOM 4968 C CA . SER B 1 40 ? 23.422 -9.414 -19.438 1 90.25 40 SER B CA 1
ATOM 4969 C C . SER B 1 40 ? 23.672 -8.961 -20.875 1 90.25 40 SER B C 1
ATOM 4971 O O . SER B 1 40 ? 22.859 -8.242 -21.453 1 90.25 40 SER B O 1
ATOM 4973 N N . ASN B 1 41 ? 24.781 -9.336 -21.391 1 89.56 41 ASN B N 1
ATOM 4974 C CA . ASN B 1 41 ? 25.094 -9.016 -22.781 1 89.56 41 ASN B CA 1
ATOM 4975 C C . ASN B 1 41 ? 24.297 -9.883 -23.75 1 89.56 41 ASN B C 1
ATOM 4977 O O . ASN B 1 41 ? 24.516 -11.094 -23.844 1 89.56 41 ASN B O 1
ATOM 4981 N N . CYS B 1 42 ? 23.531 -9.242 -24.578 1 87.62 42 CYS B N 1
ATOM 4982 C CA . CYS B 1 42 ? 22.609 -9.977 -25.453 1 87.62 42 CYS B CA 1
ATOM 4983 C C . CYS B 1 42 ? 23.266 -10.281 -26.797 1 87.62 42 CYS B C 1
ATOM 4985 O O . CYS B 1 42 ? 22.641 -10.914 -27.656 1 87.62 42 CYS B O 1
ATOM 4987 N N . ASP B 1 43 ? 24.5 -9.875 -26.984 1 89.94 43 ASP B N 1
ATOM 4988 C CA . ASP B 1 43 ? 25.234 -10.258 -28.188 1 89.94 43 ASP B CA 1
ATOM 4989 C C . ASP B 1 43 ? 25.688 -11.711 -28.109 1 89.94 43 ASP B C 1
ATOM 4991 O O . ASP B 1 43 ? 26.547 -12.055 -27.297 1 89.94 43 ASP B O 1
ATOM 4995 N N . PRO B 1 44 ? 25.141 -12.461 -29.031 1 92.12 44 PRO B N 1
ATOM 4996 C CA . PRO B 1 44 ? 25.516 -13.875 -29.016 1 92.12 44 PRO B CA 1
ATOM 4997 C C . PRO B 1 44 ? 27.031 -14.086 -29.188 1 92.12 44 PRO B C 1
ATOM 4999 O O . PRO B 1 44 ? 27.578 -15.086 -28.719 1 92.12 44 PRO B O 1
ATOM 5002 N N . GLU B 1 45 ? 27.734 -13.133 -29.781 1 94.31 45 GLU B N 1
ATOM 5003 C CA . GLU B 1 45 ? 29.172 -13.258 -30.016 1 94.31 45 GLU B CA 1
ATOM 5004 C C . GLU B 1 45 ? 29.953 -13.312 -28.703 1 94.31 45 GLU B C 1
ATOM 5006 O O . GLU B 1 45 ? 30.984 -13.961 -28.609 1 94.31 45 GLU B O 1
ATOM 5011 N N . TRP B 1 46 ? 29.375 -12.625 -27.797 1 95.25 46 TRP B N 1
ATOM 5012 C CA . TRP B 1 46 ? 30.031 -12.609 -26.484 1 95.25 46 TRP B CA 1
ATOM 5013 C C . TRP B 1 46 ? 30.047 -14 -25.859 1 95.25 46 TRP B C 1
ATOM 5015 O O . TRP B 1 46 ? 31.094 -14.492 -25.438 1 95.25 46 TRP B O 1
ATOM 5025 N N . MET B 1 47 ? 28.953 -14.68 -25.812 1 95.12 47 MET B N 1
ATOM 5026 C CA . MET B 1 47 ? 28.875 -16.016 -25.234 1 95.12 47 MET B CA 1
ATOM 5027 C C . MET B 1 47 ? 29.609 -17.031 -26.078 1 95.12 47 MET B C 1
ATOM 5029 O O . MET B 1 47 ? 30.219 -17.969 -25.562 1 95.12 47 MET B O 1
ATOM 5033 N N . LEU B 1 48 ? 29.578 -16.812 -27.359 1 96 48 LEU B N 1
ATOM 5034 C CA . LEU B 1 48 ? 30.328 -17.703 -28.25 1 96 48 LEU B CA 1
ATOM 5035 C C . LEU B 1 48 ? 31.828 -17.562 -28.016 1 96 48 LEU B C 1
ATOM 5037 O O . LEU B 1 48 ? 32.562 -18.562 -28.062 1 96 48 LEU B O 1
ATOM 5041 N N . ALA B 1 49 ? 32.219 -16.328 -27.781 1 96.88 49 ALA B N 1
ATOM 5042 C CA . ALA B 1 49 ? 33.625 -16.109 -27.484 1 96.88 49 ALA B CA 1
ATOM 5043 C C . ALA B 1 49 ? 34.031 -16.812 -26.188 1 96.88 49 ALA B C 1
ATOM 5045 O O . ALA B 1 49 ? 35.125 -17.375 -26.109 1 96.88 49 ALA B O 1
ATOM 5046 N N . ILE B 1 50 ? 33.219 -16.75 -25.281 1 97.19 50 ILE B N 1
ATOM 5047 C CA . ILE B 1 50 ? 33.469 -17.438 -24.016 1 97.19 50 ILE B CA 1
ATOM 5048 C C . ILE B 1 50 ? 33.625 -18.938 -24.266 1 97.19 50 ILE B C 1
ATOM 5050 O O . ILE B 1 50 ? 34.625 -19.547 -23.828 1 97.19 50 ILE B O 1
ATOM 5054 N N . GLU B 1 51 ? 32.719 -19.516 -25 1 97.06 51 GLU B N 1
ATOM 5055 C CA . GLU B 1 51 ? 32.781 -20.938 -25.281 1 97.06 51 GLU B CA 1
ATOM 5056 C C . GLU B 1 51 ? 34 -21.312 -26.078 1 97.06 51 GLU B C 1
ATOM 5058 O O . GLU B 1 51 ? 34.656 -22.328 -25.812 1 97.06 51 GLU B O 1
ATOM 5063 N N . SER B 1 52 ? 34.312 -20.531 -27.062 1 96.62 52 SER B N 1
ATOM 5064 C CA . SER B 1 52 ? 35.469 -20.812 -27.922 1 96.62 52 SER B CA 1
ATOM 5065 C C . SER B 1 52 ? 36.75 -20.891 -27.125 1 96.62 52 SER B C 1
ATOM 5067 O O . SER B 1 52 ? 37.656 -21.656 -27.469 1 96.62 52 SER B O 1
ATOM 5069 N N . ASN B 1 53 ? 36.781 -20.156 -26.094 1 96.5 53 ASN B N 1
ATOM 5070 C CA . ASN B 1 53 ? 38 -20.141 -25.281 1 96.5 53 ASN B CA 1
ATOM 5071 C C . ASN B 1 53 ? 37.969 -21.25 -24.234 1 96.5 53 ASN B C 1
ATOM 5073 O O . ASN B 1 53 ? 39.031 -21.703 -23.797 1 96.5 53 ASN B O 1
ATOM 5077 N N . LEU B 1 54 ? 36.875 -21.703 -23.906 1 96.5 54 LEU B N 1
ATOM 5078 C CA . LEU B 1 54 ? 36.75 -22.766 -22.922 1 96.5 54 LEU B CA 1
ATOM 5079 C C . LEU B 1 54 ? 36.875 -24.141 -23.562 1 96.5 54 LEU B C 1
ATOM 5081 O O . LEU B 1 54 ? 37.375 -25.078 -22.938 1 96.5 54 LEU B O 1
ATOM 5085 N N . ARG B 1 55 ? 36.469 -24.266 -24.781 1 96.44 55 ARG B N 1
ATOM 5086 C CA . ARG B 1 55 ? 36.312 -25.547 -25.469 1 96.44 55 ARG B CA 1
ATOM 5087 C C . ARG B 1 55 ? 37.656 -26.297 -25.531 1 96.44 55 ARG B C 1
ATOM 5089 O O . ARG B 1 55 ? 37.719 -27.5 -25.266 1 96.44 55 ARG B O 1
ATOM 5096 N N . PRO B 1 56 ? 38.781 -25.641 -25.75 1 94.94 56 PRO B N 1
ATOM 5097 C CA . PRO B 1 56 ? 40.062 -26.359 -25.781 1 94.94 56 PRO B CA 1
ATOM 5098 C C . PRO B 1 56 ? 40.469 -26.906 -24.406 1 94.94 56 PRO B C 1
ATOM 5100 O O . PRO B 1 56 ? 41.125 -27.938 -24.328 1 94.94 56 PRO B O 1
ATOM 5103 N N . MET B 1 57 ? 40 -26.312 -23.406 1 93.88 57 MET B N 1
ATOM 5104 C CA . MET B 1 57 ? 40.406 -26.688 -22.047 1 93.88 57 MET B CA 1
ATOM 5105 C C . MET B 1 57 ? 39.438 -27.75 -21.5 1 93.88 57 MET B C 1
ATOM 5107 O O . MET B 1 57 ? 39.812 -28.5 -20.578 1 93.88 57 MET B O 1
ATOM 5111 N N . MET B 1 58 ? 38.281 -27.812 -22.031 1 95.06 58 MET B N 1
ATOM 5112 C CA . MET B 1 58 ? 37.281 -28.797 -21.609 1 95.06 58 MET B CA 1
ATOM 5113 C C . MET B 1 58 ? 36.469 -29.266 -22.797 1 95.06 58 MET B C 1
ATOM 5115 O O . MET B 1 58 ? 35.281 -28.938 -22.906 1 95.06 58 MET B O 1
ATOM 5119 N N . PRO B 1 59 ? 36.969 -30.125 -23.562 1 93.75 59 PRO B N 1
ATOM 5120 C CA . PRO B 1 59 ? 36.344 -30.5 -24.844 1 93.75 59 PRO B CA 1
ATOM 5121 C C . PRO B 1 59 ? 35.031 -31.25 -24.656 1 93.75 59 PRO B C 1
ATOM 5123 O O . PRO B 1 59 ? 34.156 -31.203 -25.531 1 93.75 59 PRO B O 1
ATOM 5126 N N . GLN B 1 60 ? 34.812 -31.891 -23.609 1 93.25 60 GLN B N 1
ATOM 5127 C CA . GLN B 1 60 ? 33.625 -32.688 -23.422 1 93.25 60 GLN B CA 1
ATOM 5128 C C . GLN B 1 60 ? 32.562 -31.953 -22.609 1 93.25 60 GLN B C 1
ATOM 5130 O O . GLN B 1 60 ? 31.516 -32.5 -22.297 1 93.25 60 GLN B O 1
ATOM 5135 N N . ALA B 1 61 ? 32.875 -30.734 -22.281 1 97.56 61 ALA B N 1
ATOM 5136 C CA . ALA B 1 61 ? 31.953 -29.969 -21.438 1 97.56 61 ALA B CA 1
ATOM 5137 C C . ALA B 1 61 ? 30.688 -29.594 -22.203 1 97.56 61 ALA B C 1
ATOM 5139 O O . ALA B 1 61 ? 30.734 -29.312 -23.406 1 97.56 61 ALA B O 1
ATOM 5140 N N . VAL B 1 62 ? 29.562 -29.703 -21.516 1 98.44 62 VAL B N 1
ATOM 5141 C CA . VAL B 1 62 ? 28.312 -29.109 -22.016 1 98.44 62 VAL B CA 1
ATOM 5142 C C . VAL B 1 62 ? 28.234 -27.656 -21.594 1 98.44 62 VAL B C 1
ATOM 5144 O O . VAL B 1 62 ? 28.234 -27.344 -20.391 1 98.44 62 VAL B O 1
ATOM 5147 N N . ILE B 1 63 ? 28.203 -26.75 -22.578 1 98.5 63 ILE B N 1
ATOM 5148 C CA . ILE B 1 63 ? 28.203 -25.312 -22.281 1 98.5 63 ILE B CA 1
ATOM 5149 C C . ILE B 1 63 ? 26.859 -24.703 -22.656 1 98.5 63 ILE B C 1
ATOM 5151 O O . ILE B 1 63 ? 26.531 -24.594 -23.844 1 98.5 63 ILE B O 1
ATOM 5155 N N . ALA B 1 64 ? 26.141 -24.328 -21.641 1 98.31 64 ALA B N 1
ATOM 5156 C CA . ALA B 1 64 ? 24.828 -23.719 -21.812 1 98.31 64 ALA B CA 1
ATOM 5157 C C . ALA B 1 64 ? 24.844 -22.25 -21.375 1 98.31 64 ALA B C 1
ATOM 5159 O O . ALA B 1 64 ? 25.484 -21.906 -20.375 1 98.31 64 ALA B O 1
ATOM 5160 N N . GLY B 1 65 ? 24.156 -21.359 -22.109 1 97.25 65 GLY B N 1
ATOM 5161 C CA . GLY B 1 65 ? 24.125 -19.953 -21.766 1 97.25 65 GLY B CA 1
ATOM 5162 C C . GLY B 1 65 ? 22.75 -19.328 -21.953 1 97.25 65 GLY B C 1
ATOM 5163 O O . GLY B 1 65 ? 21.922 -19.844 -22.703 1 97.25 65 GLY B O 1
ATOM 5164 N N . THR B 1 66 ? 22.516 -18.281 -21.266 1 96.75 66 THR B N 1
ATOM 5165 C CA . THR B 1 66 ? 21.281 -17.531 -21.391 1 96.75 66 THR B CA 1
ATOM 5166 C C . THR B 1 66 ? 21.516 -16.062 -21.078 1 96.75 66 THR B C 1
ATOM 5168 O O . THR B 1 66 ? 22.312 -15.727 -20.203 1 96.75 66 THR B O 1
ATOM 5171 N N . THR B 1 67 ? 20.828 -15.234 -21.797 1 95 67 THR B N 1
ATOM 5172 C CA . THR B 1 67 ? 20.781 -13.828 -21.406 1 95 67 THR B CA 1
ATOM 5173 C C . THR B 1 67 ? 19.859 -13.617 -20.219 1 95 67 THR B C 1
ATOM 5175 O O . THR B 1 67 ? 18.922 -14.391 -20 1 95 67 THR B O 1
ATOM 5178 N N . THR B 1 68 ? 20.219 -12.609 -19.438 1 92.62 68 THR B N 1
ATOM 5179 C CA . THR B 1 68 ? 19.531 -12.469 -18.141 1 92.62 68 THR B CA 1
ATOM 5180 C C . THR B 1 68 ? 19.234 -11.008 -17.844 1 92.62 68 THR B C 1
ATOM 5182 O O . THR B 1 68 ? 19.734 -10.109 -18.531 1 92.62 68 THR B O 1
ATOM 5185 N N . MET B 1 69 ? 18.422 -10.805 -16.891 1 89 69 MET B N 1
ATOM 5186 C CA . MET B 1 69 ? 18.125 -9.477 -16.359 1 89 69 MET B CA 1
ATOM 5187 C C . MET B 1 69 ? 18.75 -9.289 -14.977 1 89 69 MET B C 1
ATOM 5189 O O . MET B 1 69 ? 18.203 -8.555 -14.148 1 89 69 MET B O 1
ATOM 5193 N N . GLY B 1 70 ? 19.766 -9.977 -14.75 1 93 70 GLY B N 1
ATOM 5194 C CA . GLY B 1 70 ? 20.516 -10.039 -13.5 1 93 70 GLY B CA 1
ATOM 5195 C C . GLY B 1 70 ? 21.125 -11.398 -13.242 1 93 70 GLY B C 1
ATOM 5196 O O . GLY B 1 70 ? 20.5 -12.43 -13.516 1 93 70 GLY B O 1
ATOM 5197 N N . GLU B 1 71 ? 22.359 -11.375 -12.781 1 95.62 71 GLU B N 1
ATOM 5198 C CA . GLU B 1 71 ? 23.062 -12.625 -12.523 1 95.62 71 GLU B CA 1
ATOM 5199 C C . GLU B 1 71 ? 23.203 -12.875 -11.023 1 95.62 71 GLU B C 1
ATOM 5201 O O . GLU B 1 71 ? 23.312 -11.93 -10.234 1 95.62 71 GLU B O 1
ATOM 5206 N N . ILE B 1 72 ? 23.156 -14.055 -10.711 1 96.88 72 ILE B N 1
ATOM 5207 C CA . ILE B 1 72 ? 23.344 -14.438 -9.32 1 96.88 72 ILE B CA 1
ATOM 5208 C C . ILE B 1 72 ? 24.641 -15.25 -9.172 1 96.88 72 ILE B C 1
ATOM 5210 O O . ILE B 1 72 ? 24.812 -16.266 -9.852 1 96.88 72 ILE B O 1
ATOM 5214 N N . ALA B 1 73 ? 25.516 -14.828 -8.367 1 96.75 73 ALA B N 1
ATOM 5215 C CA . ALA B 1 73 ? 26.734 -15.555 -8 1 96.75 73 ALA B CA 1
ATOM 5216 C C . ALA B 1 73 ? 27.078 -15.336 -6.531 1 96.75 73 ALA B C 1
ATOM 5218 O O . ALA B 1 73 ? 26.969 -14.219 -6.016 1 96.75 73 ALA B O 1
ATOM 5219 N N . LYS B 1 74 ? 27.391 -16.422 -5.855 1 94.81 74 LYS B N 1
ATOM 5220 C CA . LYS B 1 74 ? 27.75 -16.375 -4.441 1 94.81 74 LYS B CA 1
ATOM 5221 C C . LYS B 1 74 ? 26.641 -15.734 -3.613 1 94.81 74 LYS B C 1
ATOM 5223 O O . LYS B 1 74 ? 26.906 -14.953 -2.699 1 94.81 74 LYS B O 1
ATOM 5228 N N . GLY B 1 75 ? 25.516 -15.969 -4.074 1 93.5 75 GLY B N 1
ATOM 5229 C CA . GLY B 1 75 ? 24.344 -15.5 -3.352 1 93.5 75 GLY B CA 1
ATOM 5230 C C . GLY B 1 75 ? 24.031 -14.039 -3.602 1 93.5 75 GLY B C 1
ATOM 5231 O O . GLY B 1 75 ? 23.094 -13.484 -3.016 1 93.5 75 GLY B O 1
ATOM 5232 N N . LYS B 1 76 ? 24.734 -13.414 -4.488 1 94.81 76 LYS B N 1
ATOM 5233 C CA . LYS B 1 76 ? 24.594 -11.977 -4.68 1 94.81 76 LYS B CA 1
ATOM 5234 C C . LYS B 1 76 ? 24.109 -11.656 -6.094 1 94.81 76 LYS B C 1
ATOM 5236 O O . LYS B 1 76 ? 24.375 -12.414 -7.031 1 94.81 76 LYS B O 1
ATOM 5241 N N . LEU B 1 77 ? 23.469 -10.484 -6.09 1 93.81 77 LEU B N 1
ATOM 5242 C CA . LEU B 1 77 ? 23.062 -9.945 -7.383 1 93.81 77 LEU B CA 1
ATOM 5243 C C . LEU B 1 77 ? 24.219 -9.219 -8.062 1 93.81 77 LEU B C 1
ATOM 5245 O O . LEU B 1 77 ? 24.906 -8.414 -7.441 1 93.81 77 LEU B O 1
ATOM 5249 N N . PHE B 1 78 ? 24.422 -9.523 -9.336 1 93.12 78 PHE B N 1
ATOM 5250 C CA . PHE B 1 78 ? 25.312 -8.781 -10.211 1 93.12 78 PHE B CA 1
ATOM 5251 C C . PHE B 1 78 ? 24.562 -8.242 -11.422 1 93.12 78 PHE B C 1
ATOM 5253 O O . PHE B 1 78 ? 23.594 -8.859 -11.883 1 93.12 78 PHE B O 1
ATOM 5260 N N . ILE B 1 79 ? 25.016 -7.098 -11.805 1 88.31 79 ILE B N 1
ATOM 5261 C CA . ILE B 1 79 ? 24.375 -6.488 -12.969 1 88.31 79 ILE B CA 1
ATOM 5262 C C . ILE B 1 79 ? 25.453 -6.086 -13.984 1 88.31 79 ILE B C 1
ATOM 5264 O O . ILE B 1 79 ? 26.594 -5.797 -13.609 1 88.31 79 ILE B O 1
ATOM 5268 N N . HIS B 1 80 ? 25.078 -6.137 -15.258 1 87.88 80 HIS B N 1
ATOM 5269 C CA . HIS B 1 80 ? 25.938 -5.715 -16.344 1 87.88 80 HIS B CA 1
ATOM 5270 C C . HIS B 1 80 ? 27.25 -6.508 -16.344 1 87.88 80 HIS B C 1
ATOM 5272 O O . HIS B 1 80 ? 28.328 -5.93 -16.484 1 87.88 80 HIS B O 1
ATOM 5278 N N . THR B 1 81 ? 27.078 -7.738 -16.047 1 93 81 THR B N 1
ATOM 5279 C CA . THR B 1 81 ? 28.234 -8.625 -16.031 1 93 81 THR B CA 1
ATOM 5280 C C . THR B 1 81 ? 27.859 -10.008 -16.578 1 93 81 THR B C 1
ATOM 5282 O O . THR B 1 81 ? 26.828 -10.164 -17.234 1 93 81 THR B O 1
ATOM 5285 N N . THR B 1 82 ? 28.828 -10.898 -16.484 1 96.81 82 THR B N 1
ATOM 5286 C CA . THR B 1 82 ? 28.625 -12.289 -16.875 1 96.81 82 THR B CA 1
ATOM 5287 C C . THR B 1 82 ? 29.094 -13.234 -15.781 1 96.81 82 THR B C 1
ATOM 5289 O O . THR B 1 82 ? 30.188 -13.062 -15.234 1 96.81 82 THR B O 1
ATOM 5292 N N . VAL B 1 83 ? 28.219 -14.094 -15.477 1 97.88 83 VAL B N 1
ATOM 5293 C CA . VAL B 1 83 ? 28.578 -15.133 -14.516 1 97.88 83 VAL B CA 1
ATOM 5294 C C . VAL B 1 83 ? 28.828 -16.453 -15.25 1 97.88 83 VAL B C 1
ATOM 5296 O O . VAL B 1 83 ? 28.016 -16.875 -16.078 1 97.88 83 VAL B O 1
ATOM 5299 N N . VAL B 1 84 ? 29.953 -17.047 -14.961 1 98.19 84 VAL B N 1
ATOM 5300 C CA . VAL B 1 84 ? 30.281 -18.375 -15.461 1 98.19 84 VAL B CA 1
ATOM 5301 C C . VAL B 1 84 ? 30.328 -19.375 -14.305 1 98.19 84 VAL B C 1
ATOM 5303 O O . VAL B 1 84 ? 31.172 -19.266 -13.414 1 98.19 84 VAL B O 1
ATOM 5306 N N . ALA B 1 85 ? 29.438 -20.312 -14.391 1 98 85 ALA B N 1
ATOM 5307 C CA . ALA B 1 85 ? 29.359 -21.344 -13.367 1 98 85 ALA B CA 1
ATOM 5308 C C . ALA B 1 85 ? 29.781 -22.703 -13.922 1 98 85 ALA B C 1
ATOM 5310 O O . ALA B 1 85 ? 29.203 -23.188 -14.898 1 98 85 ALA B O 1
ATOM 5311 N N . ILE B 1 86 ? 30.75 -23.359 -13.289 1 97.88 86 ILE B N 1
ATOM 5312 C CA . ILE B 1 86 ? 31.219 -24.672 -13.727 1 97.88 86 ILE B CA 1
ATOM 5313 C C . ILE B 1 86 ? 30.891 -25.719 -12.656 1 97.88 86 ILE B C 1
ATOM 5315 O O . ILE B 1 86 ? 31.266 -25.547 -11.492 1 97.88 86 ILE B O 1
ATOM 5319 N N . THR B 1 87 ? 30.266 -26.688 -13.086 1 97.75 87 THR B N 1
ATOM 5320 C CA . THR B 1 87 ? 29.969 -27.812 -12.203 1 97.75 87 THR B CA 1
ATOM 5321 C C . THR B 1 87 ? 30.672 -29.078 -12.703 1 97.75 87 THR B C 1
ATOM 5323 O O . THR B 1 87 ? 30.484 -29.484 -13.852 1 97.75 87 THR B O 1
ATOM 5326 N N . PHE B 1 88 ? 31.438 -29.703 -11.789 1 97.25 88 PHE B N 1
ATOM 5327 C CA . PHE B 1 88 ? 32.156 -30.938 -12.078 1 97.25 88 PHE B CA 1
ATOM 5328 C C . PHE B 1 88 ? 31.453 -32.156 -11.461 1 97.25 88 PHE B C 1
ATOM 5330 O O . PHE B 1 88 ? 31.297 -32.219 -10.242 1 97.25 88 PHE B O 1
ATOM 5337 N N . PHE B 1 89 ? 31.125 -33.062 -12.352 1 97.12 89 PHE B N 1
ATOM 5338 C CA . PHE B 1 89 ? 30.422 -34.25 -11.844 1 97.12 89 PHE B CA 1
ATOM 5339 C C . PHE B 1 89 ? 31.375 -35.438 -11.719 1 97.12 89 PHE B C 1
ATOM 5341 O O . PHE B 1 89 ? 32.188 -35.688 -12.609 1 97.12 89 PHE B O 1
ATOM 5348 N N . ASP B 1 90 ? 31.172 -36.219 -10.688 1 94.75 90 ASP B N 1
ATOM 5349 C CA . ASP B 1 90 ? 32.031 -37.375 -10.445 1 94.75 90 ASP B CA 1
ATOM 5350 C C . ASP B 1 90 ? 31.516 -38.594 -11.242 1 94.75 90 ASP B C 1
ATOM 5352 O O . ASP B 1 90 ? 32.312 -39.375 -11.727 1 94.75 90 ASP B O 1
ATOM 5356 N N . LYS B 1 91 ? 30.219 -38.719 -11.367 1 95.12 91 LYS B N 1
ATOM 5357 C CA . LYS B 1 91 ? 29.656 -39.906 -11.961 1 95.12 91 LYS B CA 1
ATOM 5358 C C . LYS B 1 91 ? 28.594 -39.594 -12.992 1 95.12 91 LYS B C 1
ATOM 5360 O O . LYS B 1 91 ? 28.406 -40.312 -13.977 1 95.12 91 LYS B O 1
ATOM 5365 N N . ALA B 1 92 ? 27.922 -38.594 -12.758 1 96.12 92 ALA B N 1
ATOM 5366 C CA . ALA B 1 92 ? 26.781 -38.25 -13.609 1 96.12 92 ALA B CA 1
ATOM 5367 C C . ALA B 1 92 ? 27.234 -37.906 -15.023 1 96.12 92 ALA B C 1
ATOM 5369 O O . ALA B 1 92 ? 28.266 -37.25 -15.203 1 96.12 92 ALA B O 1
ATOM 5370 N N . ARG B 1 93 ? 26.453 -38.312 -15.961 1 96.69 93 ARG B N 1
ATOM 5371 C CA . ARG B 1 93 ? 26.641 -37.906 -17.344 1 96.69 93 ARG B CA 1
ATOM 5372 C C . ARG B 1 93 ? 25.609 -36.812 -17.734 1 96.69 93 ARG B C 1
ATOM 5374 O O . ARG B 1 93 ? 24.484 -36.844 -17.266 1 96.69 93 ARG B O 1
ATOM 5381 N N . ILE B 1 94 ? 26.047 -35.938 -18.562 1 97.44 94 ILE B N 1
ATOM 5382 C CA . ILE B 1 94 ? 25.125 -34.875 -18.969 1 97.44 94 ILE B CA 1
ATOM 5383 C C . ILE B 1 94 ? 25.078 -34.781 -20.5 1 97.44 94 ILE B C 1
ATOM 5385 O O . ILE B 1 94 ? 26.078 -35.062 -21.172 1 97.44 94 ILE B O 1
ATOM 5389 N N . GLN B 1 95 ? 23.938 -34.438 -20.984 1 98.06 95 GLN B N 1
ATOM 5390 C CA . GLN B 1 95 ? 23.719 -34.25 -22.422 1 98.06 95 GLN B CA 1
ATOM 5391 C C . GLN B 1 95 ? 22.844 -33.031 -22.703 1 98.06 95 GLN B C 1
ATOM 5393 O O . GLN B 1 95 ? 21.891 -32.781 -21.969 1 98.06 95 GLN B O 1
ATOM 5398 N N . GLY B 1 96 ? 23.25 -32.281 -23.781 1 98.31 96 GLY B N 1
ATOM 5399 C CA . GLY B 1 96 ? 22.531 -31.078 -24.141 1 98.31 96 GLY B CA 1
ATOM 5400 C C . GLY B 1 96 ? 21.672 -31.219 -25.375 1 98.31 96 GLY B C 1
ATOM 5401 O O . GLY B 1 96 ? 22.016 -31.984 -26.281 1 98.31 96 GLY B O 1
ATOM 5402 N N . PHE B 1 97 ? 20.547 -30.516 -25.391 1 98.5 97 PHE B N 1
ATOM 5403 C CA . PHE B 1 97 ? 19.641 -30.438 -26.531 1 98.5 97 PHE B CA 1
ATOM 5404 C C . PHE B 1 97 ? 19.234 -29 -26.781 1 98.5 97 PHE B C 1
ATOM 5406 O O . PHE B 1 97 ? 18.938 -28.25 -25.844 1 98.5 97 PHE B O 1
ATOM 5413 N N . LEU B 1 98 ? 19.312 -28.562 -27.969 1 98.25 98 LEU B N 1
ATOM 5414 C CA . LEU B 1 98 ? 18.828 -27.234 -28.359 1 98.25 98 LEU B CA 1
ATOM 5415 C C . LEU B 1 98 ? 17.906 -27.344 -29.578 1 98.25 98 LEU B C 1
ATOM 5417 O O . LEU B 1 98 ? 18.203 -28.078 -30.516 1 98.25 98 LEU B O 1
ATOM 5421 N N . ARG B 1 99 ? 16.797 -26.656 -29.484 1 97.56 99 ARG B N 1
ATOM 5422 C CA . ARG B 1 99 ? 15.859 -26.656 -30.609 1 97.56 99 ARG B CA 1
ATOM 5423 C C . ARG B 1 99 ? 15.312 -25.266 -30.859 1 97.56 99 ARG B C 1
ATOM 5425 O O . ARG B 1 99 ? 14.859 -24.578 -29.938 1 97.56 99 ARG B O 1
ATOM 5432 N N . HIS B 1 100 ? 15.344 -24.906 -32.094 1 96.56 100 HIS B N 1
ATOM 5433 C CA . HIS B 1 100 ? 14.664 -23.703 -32.562 1 96.56 100 HIS B CA 1
ATOM 5434 C C . HIS B 1 100 ? 13.18 -23.953 -32.781 1 96.56 100 HIS B C 1
ATOM 5436 O O . HIS B 1 100 ? 12.797 -25.047 -33.219 1 96.56 100 HIS B O 1
ATOM 5442 N N . LYS B 1 101 ? 12.422 -22.953 -32.531 1 95 101 LYS B N 1
ATOM 5443 C CA . LYS B 1 101 ? 10.992 -23.109 -32.781 1 95 101 LYS B CA 1
ATOM 5444 C C . LYS B 1 101 ? 10.711 -23.203 -34.281 1 95 101 LYS B C 1
ATOM 5446 O O . LYS B 1 101 ? 10.906 -22.234 -35 1 95 101 LYS B O 1
ATOM 5451 N N . ASP B 1 102 ? 10.203 -24.281 -34.719 1 93.25 102 ASP B N 1
ATOM 5452 C CA . ASP B 1 102 ? 9.938 -24.5 -36.125 1 93.25 102 ASP B CA 1
ATOM 5453 C C . ASP B 1 102 ? 8.516 -25.016 -36.344 1 93.25 102 ASP B C 1
ATOM 5455 O O . ASP B 1 102 ? 8.117 -25.281 -37.469 1 93.25 102 ASP B O 1
ATOM 5459 N N . LYS B 1 103 ? 7.77 -25.203 -35.281 1 94.75 103 LYS B N 1
ATOM 5460 C CA . LYS B 1 103 ? 6.391 -25.672 -35.312 1 94.75 103 LYS B CA 1
ATOM 5461 C C . LYS B 1 103 ? 5.59 -25.125 -34.156 1 94.75 103 LYS B C 1
ATOM 5463 O O . LYS B 1 103 ? 6.094 -24.297 -33.375 1 94.75 103 LYS B O 1
ATOM 5468 N N . LYS B 1 104 ? 4.344 -25.578 -34.125 1 95.06 104 LYS B N 1
ATOM 5469 C CA . LYS B 1 104 ? 3.51 -25.141 -33 1 95.06 104 LYS B CA 1
ATOM 5470 C C . LYS B 1 104 ? 4.121 -25.562 -31.672 1 95.06 104 LYS B C 1
ATOM 5472 O O . LYS B 1 104 ? 4.684 -26.656 -31.562 1 95.06 104 LYS B O 1
ATOM 5477 N N . GLU B 1 105 ? 3.992 -24.766 -30.719 1 95.12 105 GLU B N 1
ATOM 5478 C CA . GLU B 1 105 ? 4.703 -24.922 -29.453 1 95.12 105 GLU B CA 1
ATOM 5479 C C . GLU B 1 105 ? 4.34 -26.25 -28.781 1 95.12 105 GLU B C 1
ATOM 5481 O O . GLU B 1 105 ? 5.207 -26.922 -28.234 1 95.12 105 GLU B O 1
ATOM 5486 N N . VAL B 1 106 ? 3.076 -26.656 -28.844 1 95.94 106 VAL B N 1
ATOM 5487 C CA . VAL B 1 106 ? 2.67 -27.922 -28.219 1 95.94 106 VAL B CA 1
ATOM 5488 C C . VAL B 1 106 ? 3.381 -29.094 -28.906 1 95.94 106 VAL B C 1
ATOM 5490 O O . VAL B 1 106 ? 3.891 -29.984 -28.234 1 95.94 106 VAL B O 1
ATOM 5493 N N . ASP B 1 107 ? 3.426 -29.031 -30.172 1 97.75 107 ASP B N 1
ATOM 5494 C CA . ASP B 1 107 ? 4.082 -30.094 -30.953 1 97.75 107 ASP B CA 1
ATOM 5495 C C . ASP B 1 107 ? 5.59 -30.094 -30.703 1 97.75 107 ASP B C 1
ATOM 5497 O O . ASP B 1 107 ? 6.215 -31.156 -30.656 1 97.75 107 ASP B O 1
ATOM 5501 N N . LEU B 1 108 ? 6.109 -28.953 -30.656 1 97.69 108 LEU B N 1
ATOM 5502 C CA . LEU B 1 108 ? 7.527 -28.828 -30.328 1 97.69 108 LEU B CA 1
ATOM 5503 C C . LEU B 1 108 ? 7.848 -29.484 -28.984 1 97.69 108 LEU B C 1
ATOM 5505 O O . LEU B 1 108 ? 8.859 -30.172 -28.859 1 97.69 108 LEU B O 1
ATOM 5509 N N . GLY B 1 109 ? 6.977 -29.219 -28 1 98.19 109 GLY B N 1
ATOM 5510 C CA . GLY B 1 109 ? 7.152 -29.828 -26.688 1 98.19 109 GLY B CA 1
ATOM 5511 C C . GLY B 1 109 ? 7.121 -31.344 -26.719 1 98.19 109 GLY B C 1
ATOM 5512 O O . GLY B 1 109 ? 7.953 -32 -26.094 1 98.19 109 GLY B O 1
ATOM 5513 N N . ILE B 1 110 ? 6.203 -31.844 -27.453 1 97.94 110 ILE B N 1
ATOM 5514 C CA . ILE B 1 110 ? 6.062 -33.281 -27.578 1 97.94 110 ILE B CA 1
ATOM 5515 C C . ILE B 1 110 ? 7.324 -33.875 -28.203 1 97.94 110 ILE B C 1
ATOM 5517 O O . ILE B 1 110 ? 7.926 -34.812 -27.672 1 97.94 110 ILE B O 1
ATOM 5521 N N . ALA B 1 111 ? 7.715 -33.312 -29.281 1 98.06 111 ALA B N 1
ATOM 5522 C CA . ALA B 1 111 ? 8.867 -33.812 -30.031 1 98.06 111 ALA B CA 1
ATOM 5523 C C . ALA B 1 111 ? 10.141 -33.719 -29.188 1 98.06 111 ALA B C 1
ATOM 5525 O O . ALA B 1 111 ? 10.992 -34.625 -29.234 1 98.06 111 ALA B O 1
ATOM 5526 N N . PHE B 1 112 ? 10.266 -32.656 -28.562 1 98.12 112 PHE B N 1
ATOM 5527 C CA . PHE B 1 112 ? 11.445 -32.406 -27.75 1 98.12 112 PHE B CA 1
ATOM 5528 C C . PHE B 1 112 ? 11.562 -33.438 -26.641 1 98.12 112 PHE B C 1
ATOM 5530 O O . PHE B 1 112 ? 12.633 -34 -26.422 1 98.12 112 PHE B O 1
ATOM 5537 N N . ALA B 1 113 ? 10.484 -33.656 -25.938 1 98 113 ALA B N 1
ATOM 5538 C CA . ALA B 1 113 ? 10.453 -34.656 -24.844 1 98 113 ALA B CA 1
ATOM 5539 C C . ALA B 1 113 ? 10.734 -36.062 -25.375 1 98 113 ALA B C 1
ATOM 5541 O O . ALA B 1 113 ? 11.484 -36.812 -24.766 1 98 113 ALA B O 1
ATOM 5542 N N . GLN B 1 114 ? 10.172 -36.375 -26.453 1 97.56 114 GLN B N 1
ATOM 5543 C CA . GLN B 1 114 ? 10.383 -37.688 -27.047 1 97.56 114 GLN B CA 1
ATOM 5544 C C . GLN B 1 114 ? 11.852 -37.906 -27.422 1 97.56 114 GLN B C 1
ATOM 5546 O O . GLN B 1 114 ? 12.398 -38.969 -27.203 1 97.56 114 GLN B O 1
ATOM 5551 N N . LYS B 1 115 ? 12.391 -36.906 -27.953 1 97.88 115 LYS B N 1
ATOM 5552 C CA . LYS B 1 115 ? 13.805 -36.969 -28.312 1 97.88 115 LYS B CA 1
ATOM 5553 C C . LYS B 1 115 ? 14.664 -37.25 -27.078 1 97.88 115 LYS B C 1
ATOM 5555 O O . LYS B 1 115 ? 15.555 -38.094 -27.094 1 97.88 115 LYS B O 1
ATOM 5560 N N . ILE B 1 116 ? 14.445 -36.531 -26.047 1 97.81 116 ILE B N 1
ATOM 5561 C CA . ILE B 1 116 ? 15.195 -36.688 -24.797 1 97.81 116 ILE B CA 1
ATOM 5562 C C . ILE B 1 116 ? 15 -38.125 -24.25 1 97.81 116 ILE B C 1
ATOM 5564 O O . ILE B 1 116 ? 15.969 -38.781 -23.891 1 97.81 116 ILE B O 1
ATOM 5568 N N . GLU B 1 117 ? 13.766 -38.594 -24.281 1 97.12 117 GLU B N 1
ATOM 5569 C CA . GLU B 1 117 ? 13.445 -39.906 -23.734 1 97.12 117 GLU B CA 1
ATOM 5570 C C . GLU B 1 117 ? 14.086 -41.031 -24.562 1 97.12 117 GLU B C 1
ATOM 5572 O O . GLU B 1 117 ? 14.422 -42.094 -24.031 1 97.12 117 GLU B O 1
ATOM 5577 N N . THR B 1 118 ? 14.234 -40.75 -25.766 1 96.94 118 THR B N 1
ATOM 5578 C CA . THR B 1 118 ? 14.82 -41.719 -26.672 1 96.94 118 THR B CA 1
ATOM 5579 C C . THR B 1 118 ? 16.344 -41.75 -26.5 1 96.94 118 THR B C 1
ATOM 5581 O O . THR B 1 118 ? 16.953 -42.844 -26.516 1 96.94 118 THR B O 1
ATOM 5584 N N . ASP B 1 119 ? 16.938 -40.625 -26.328 1 97.44 119 ASP B N 1
ATOM 5585 C CA . ASP B 1 119 ? 18.391 -40.531 -26.375 1 97.44 119 ASP B CA 1
ATOM 5586 C C . ASP B 1 119 ? 19 -40.688 -25 1 97.44 119 ASP B C 1
ATOM 5588 O O . ASP B 1 119 ? 20.203 -40.938 -24.875 1 97.44 119 ASP B O 1
ATOM 5592 N N . CYS B 1 120 ? 18.25 -40.469 -24.016 1 96.75 120 CYS B N 1
ATOM 5593 C CA . CYS B 1 120 ? 18.797 -40.469 -22.656 1 96.75 120 CYS B CA 1
ATOM 5594 C C . CYS B 1 120 ? 18.203 -41.562 -21.812 1 96.75 120 CYS B C 1
ATOM 5596 O O . CYS B 1 120 ? 17.016 -41.875 -21.938 1 96.75 120 CYS B O 1
ATOM 5598 N N . GLN B 1 121 ? 19.062 -42.125 -20.953 1 94.31 121 GLN B N 1
ATOM 5599 C CA . GLN B 1 121 ? 18.656 -43.156 -20 1 94.31 121 GLN B CA 1
ATOM 5600 C C . GLN B 1 121 ? 18.984 -42.75 -18.562 1 94.31 121 GLN B C 1
ATOM 5602 O O . GLN B 1 121 ? 19.875 -41.906 -18.344 1 94.31 121 GLN B O 1
ATOM 5607 N N . GLN B 1 122 ? 18.219 -43.281 -17.625 1 94.75 122 GLN B N 1
ATOM 5608 C CA . GLN B 1 122 ? 18.422 -43 -16.203 1 94.75 122 GLN B CA 1
ATOM 5609 C C . GLN B 1 122 ? 18.406 -41.5 -15.922 1 94.75 122 GLN B C 1
ATOM 5611 O O . GLN B 1 122 ? 19.312 -40.969 -15.305 1 94.75 122 GLN B O 1
ATOM 5616 N N . ILE B 1 123 ? 17.406 -40.938 -16.422 1 97 123 ILE B N 1
ATOM 5617 C CA . ILE B 1 123 ? 17.281 -39.5 -16.281 1 97 123 ILE B CA 1
ATOM 5618 C C . ILE B 1 123 ? 16.984 -39.125 -14.828 1 97 123 ILE B C 1
ATOM 5620 O O . ILE B 1 123 ? 15.969 -39.562 -14.273 1 97 123 ILE B O 1
ATOM 5624 N N . ALA B 1 124 ? 17.859 -38.375 -14.227 1 96.88 124 ALA B N 1
ATOM 5625 C CA . ALA B 1 124 ? 17.703 -37.906 -12.844 1 96.88 124 ALA B CA 1
ATOM 5626 C C . ALA B 1 124 ? 17.031 -36.531 -12.797 1 96.88 124 ALA B C 1
ATOM 5628 O O . ALA B 1 124 ? 16.406 -36.188 -11.789 1 96.88 124 ALA B O 1
ATOM 5629 N N . GLY B 1 125 ? 17.172 -35.781 -13.836 1 97.75 125 GLY B N 1
ATOM 5630 C CA . GLY B 1 125 ? 16.562 -34.438 -13.945 1 97.75 125 GLY B CA 1
ATOM 5631 C C . GLY B 1 125 ? 16.891 -33.75 -15.25 1 97.75 125 GLY B C 1
ATOM 5632 O O . GLY B 1 125 ? 17.781 -34.188 -15.977 1 97.75 125 GLY B O 1
ATOM 5633 N N . THR B 1 126 ? 16.109 -32.688 -15.539 1 98.38 126 THR B N 1
ATOM 5634 C CA . THR B 1 126 ? 16.312 -31.922 -16.766 1 98.38 126 THR B CA 1
ATOM 5635 C C . THR B 1 126 ? 16.25 -30.422 -16.484 1 98.38 126 THR B C 1
ATOM 5637 O O . THR B 1 126 ? 15.305 -29.938 -15.867 1 98.38 126 THR B O 1
ATOM 5640 N N . MET B 1 127 ? 17.266 -29.719 -16.906 1 98.69 127 MET B N 1
ATOM 5641 C CA . MET B 1 127 ? 17.297 -28.266 -16.875 1 98.69 127 MET B CA 1
ATOM 5642 C C . MET B 1 127 ? 16.797 -27.688 -18.188 1 98.69 127 MET B C 1
ATOM 5644 O O . MET B 1 127 ? 17.25 -28.094 -19.266 1 98.69 127 MET B O 1
ATOM 5648 N N . LEU B 1 128 ? 15.898 -26.719 -18.125 1 98.69 128 LEU B N 1
ATOM 5649 C CA . LEU B 1 128 ? 15.328 -26.125 -19.328 1 98.69 128 LEU B CA 1
ATOM 5650 C C . LEU B 1 128 ? 15.508 -24.609 -19.312 1 98.69 128 LEU B C 1
ATOM 5652 O O . LEU B 1 128 ? 15.203 -23.953 -18.328 1 98.69 128 LEU B O 1
ATOM 5656 N N . TYR B 1 129 ? 16.016 -24.078 -20.391 1 98.38 129 TYR B N 1
ATOM 5657 C CA . TYR B 1 129 ? 15.953 -22.656 -20.688 1 98.38 129 TYR B CA 1
ATOM 5658 C C . TYR B 1 129 ? 15.133 -22.391 -21.953 1 98.38 129 TYR B C 1
ATOM 5660 O O . TYR B 1 129 ? 15.195 -23.156 -22.906 1 98.38 129 TYR B O 1
ATOM 5668 N N . ALA B 1 130 ? 14.336 -21.344 -21.875 1 97.06 130 ALA B N 1
ATOM 5669 C CA . ALA B 1 130 ? 13.492 -21 -23.016 1 97.06 130 ALA B CA 1
ATOM 5670 C C . ALA B 1 130 ? 13.484 -19.484 -23.25 1 97.06 130 ALA B C 1
ATOM 5672 O O . ALA B 1 130 ? 14.078 -18.734 -22.484 1 97.06 130 ALA B O 1
ATOM 5673 N N . THR B 1 131 ? 12.875 -19.109 -24.391 1 94.75 131 THR B N 1
ATOM 5674 C CA . THR B 1 131 ? 12.734 -17.703 -24.734 1 94.75 131 THR B CA 1
ATOM 5675 C C . THR B 1 131 ? 11.266 -17.297 -24.719 1 94.75 131 THR B C 1
ATOM 5677 O O . THR B 1 131 ? 10.617 -17.25 -25.766 1 94.75 131 THR B O 1
ATOM 5680 N N . PRO B 1 132 ? 10.797 -16.828 -23.562 1 89.94 132 PRO B N 1
ATOM 5681 C CA . PRO B 1 132 ? 9.359 -16.578 -23.406 1 89.94 132 PRO B CA 1
ATOM 5682 C C . PRO B 1 132 ? 8.875 -15.375 -24.219 1 89.94 132 PRO B C 1
ATOM 5684 O O . PRO B 1 132 ? 7.684 -15.289 -24.547 1 89.94 132 PRO B O 1
ATOM 5687 N N . ASN B 1 133 ? 9.703 -14.484 -24.547 1 84.94 133 ASN B N 1
ATOM 5688 C CA . ASN B 1 133 ? 9.312 -13.305 -25.312 1 84.94 133 ASN B CA 1
ATOM 5689 C C . ASN B 1 133 ? 8.953 -13.664 -26.766 1 84.94 133 ASN B C 1
ATOM 5691 O O . ASN B 1 133 ? 8.211 -12.93 -27.422 1 84.94 133 ASN B O 1
ATOM 5695 N N . THR B 1 134 ? 9.477 -14.797 -27.219 1 88.75 134 THR B N 1
ATOM 5696 C CA . THR B 1 134 ? 9.344 -15.094 -28.641 1 88.75 134 THR B CA 1
ATOM 5697 C C . THR B 1 134 ? 8.633 -16.438 -28.844 1 88.75 134 THR B C 1
ATOM 5699 O O . THR B 1 134 ? 8.359 -16.828 -29.984 1 88.75 134 THR B O 1
ATOM 5702 N N . MET B 1 135 ? 8.352 -17.047 -27.828 1 89.06 135 MET B N 1
ATOM 5703 C CA . MET B 1 135 ? 7.598 -18.297 -27.938 1 89.06 135 MET B CA 1
ATOM 5704 C C . MET B 1 135 ? 6.684 -18.469 -26.719 1 89.06 135 MET B C 1
ATOM 5706 O O . MET B 1 135 ? 7.008 -18.031 -25.625 1 89.06 135 MET B O 1
ATOM 5710 N N . ASN B 1 136 ? 5.555 -19.141 -26.906 1 90.31 136 ASN B N 1
ATOM 5711 C CA . ASN B 1 136 ? 4.66 -19.5 -25.812 1 90.31 136 ASN B CA 1
ATOM 5712 C C . ASN B 1 136 ? 5.172 -20.703 -25.031 1 90.31 136 ASN B C 1
ATOM 5714 O O . ASN B 1 136 ? 4.84 -21.844 -25.359 1 90.31 136 ASN B O 1
ATOM 5718 N N . VAL B 1 137 ? 5.809 -20.438 -24.016 1 93.5 137 VAL B N 1
ATOM 5719 C CA . VAL B 1 137 ? 6.496 -21.484 -23.25 1 93.5 137 VAL B CA 1
ATOM 5720 C C . VAL B 1 137 ? 5.477 -22.375 -22.562 1 93.5 137 VAL B C 1
ATOM 5722 O O . VAL B 1 137 ? 5.695 -23.578 -22.406 1 93.5 137 VAL B O 1
ATOM 5725 N N . SER B 1 138 ? 4.355 -21.797 -22.172 1 91.06 138 SER B N 1
ATOM 5726 C CA . SER B 1 138 ? 3.32 -22.578 -21.5 1 91.06 138 SER B CA 1
ATOM 5727 C C . SER B 1 138 ? 2.797 -23.688 -22.391 1 91.06 138 SER B C 1
ATOM 5729 O O . SER B 1 138 ? 2.629 -24.828 -21.938 1 91.06 138 SER B O 1
ATOM 5731 N N . LEU B 1 139 ? 2.555 -23.375 -23.594 1 92.75 139 LEU B N 1
ATOM 5732 C CA . LEU B 1 139 ? 2.078 -24.375 -24.547 1 92.75 139 LEU B CA 1
ATOM 5733 C C . LEU B 1 139 ? 3.156 -25.422 -24.812 1 92.75 139 LEU B C 1
ATOM 5735 O O . LEU B 1 139 ? 2.857 -26.609 -24.938 1 92.75 139 LEU B O 1
ATOM 5739 N N . PHE B 1 140 ? 4.328 -25.016 -25.016 1 96.25 140 PHE B N 1
ATOM 5740 C CA . PHE B 1 140 ? 5.445 -25.938 -25.172 1 96.25 140 PHE B CA 1
ATOM 5741 C C . PHE B 1 140 ? 5.484 -26.938 -24.016 1 96.25 140 PHE B C 1
ATOM 5743 O O . PHE B 1 140 ? 5.625 -28.141 -24.234 1 96.25 140 PHE B O 1
ATOM 5750 N N . LEU B 1 141 ? 5.418 -26.391 -22.781 1 96.25 141 LEU B N 1
ATOM 5751 C CA . LEU B 1 141 ? 5.539 -27.219 -21.594 1 96.25 141 LEU B CA 1
ATOM 5752 C C . LEU B 1 141 ? 4.344 -28.172 -21.484 1 96.25 141 LEU B C 1
ATOM 5754 O O . LEU B 1 141 ? 4.469 -29.266 -20.922 1 96.25 141 LEU B O 1
ATOM 5758 N N . GLU B 1 142 ? 3.217 -27.719 -21.938 1 93.69 142 GLU B N 1
ATOM 5759 C CA . GLU B 1 142 ? 2.076 -28.625 -22 1 93.69 142 GLU B CA 1
ATOM 5760 C C . GLU B 1 142 ? 2.391 -29.859 -22.844 1 93.69 142 GLU B C 1
ATOM 5762 O O . GLU B 1 142 ? 2.143 -30.984 -22.422 1 93.69 142 GLU B O 1
ATOM 5767 N N . GLY B 1 143 ? 2.908 -29.594 -24 1 96.88 143 GLY B N 1
ATOM 5768 C CA . GLY B 1 143 ? 3.334 -30.688 -24.859 1 96.88 143 GLY B CA 1
ATOM 5769 C C . GLY B 1 143 ? 4.434 -31.531 -24.234 1 96.88 143 GLY B C 1
ATOM 5770 O O . GLY B 1 143 ? 4.371 -32.75 -24.281 1 96.88 143 GLY B O 1
ATOM 5771 N N . PHE B 1 144 ? 5.402 -30.875 -23.734 1 97.75 144 PHE B N 1
ATOM 5772 C CA . PHE B 1 144 ? 6.523 -31.547 -23.094 1 97.75 144 PHE B CA 1
ATOM 5773 C C . PHE B 1 144 ? 6.035 -32.469 -21.984 1 97.75 144 PHE B C 1
ATOM 5775 O O . PHE B 1 144 ? 6.5 -33.594 -21.875 1 97.75 144 PHE B O 1
ATOM 5782 N N . SER B 1 145 ? 5.121 -32 -21.156 1 96.5 145 SER B N 1
ATOM 5783 C CA . SER B 1 145 ? 4.57 -32.75 -20.047 1 96.5 145 SER B CA 1
ATOM 5784 C C . SER B 1 145 ? 3.869 -34.031 -20.531 1 96.5 145 SER B C 1
ATOM 5786 O O . SER B 1 145 ? 3.953 -35.062 -19.875 1 96.5 145 SER B O 1
ATOM 5788 N N . THR B 1 146 ? 3.191 -33.938 -21.578 1 95.44 146 THR B N 1
ATOM 5789 C CA . THR B 1 146 ? 2.404 -35.031 -22.094 1 95.44 146 THR B CA 1
ATOM 5790 C C . THR B 1 146 ? 3.312 -36.156 -22.578 1 95.44 146 THR B C 1
ATOM 5792 O O . THR B 1 146 ? 2.965 -37.344 -22.469 1 95.44 146 THR B O 1
ATOM 5795 N N . ALA B 1 147 ? 4.469 -35.844 -23.094 1 96.5 147 ALA B N 1
ATOM 5796 C CA . ALA B 1 147 ? 5.332 -36.844 -23.734 1 96.5 147 ALA B CA 1
ATOM 5797 C C . ALA B 1 147 ? 6.438 -37.281 -22.781 1 96.5 147 ALA B C 1
ATOM 5799 O O . ALA B 1 147 ? 7.098 -38.312 -23.031 1 96.5 147 ALA B O 1
ATOM 5800 N N . ARG B 1 148 ? 6.656 -36.531 -21.797 1 94.12 148 ARG B N 1
ATOM 5801 C CA . ARG B 1 148 ? 7.668 -36.875 -20.797 1 94.12 148 ARG B CA 1
ATOM 5802 C C . ARG B 1 148 ? 7.297 -38.156 -20.062 1 94.12 148 ARG B C 1
ATOM 5804 O O . ARG B 1 148 ? 6.137 -38.344 -19.688 1 94.12 148 ARG B O 1
ATOM 5811 N N . LYS B 1 149 ? 8.375 -39.031 -19.938 1 90.5 149 LYS B N 1
ATOM 5812 C CA . LYS B 1 149 ? 8.156 -40.25 -19.188 1 90.5 149 LYS B CA 1
ATOM 5813 C C . LYS B 1 149 ? 8.641 -40.125 -17.75 1 90.5 149 LYS B C 1
ATOM 5815 O O . LYS B 1 149 ? 9.742 -39.625 -17.516 1 90.5 149 LYS B O 1
ATOM 5820 N N . GLY B 1 150 ? 7.875 -40.312 -16.812 1 85.25 150 GLY B N 1
ATOM 5821 C CA . GLY B 1 150 ? 8.266 -40.312 -15.414 1 85.25 150 GLY B CA 1
ATOM 5822 C C . GLY B 1 150 ? 7.992 -39 -14.734 1 85.25 150 GLY B C 1
ATOM 5823 O O . GLY B 1 150 ? 7.195 -38.188 -15.219 1 85.25 150 GLY B O 1
ATOM 5824 N N . THR B 1 151 ? 8.648 -38.844 -13.453 1 92.69 151 THR B N 1
ATOM 5825 C CA . THR B 1 151 ? 8.367 -37.688 -12.641 1 92.69 151 THR B CA 1
ATOM 5826 C C . THR B 1 151 ? 9.664 -37.031 -12.148 1 92.69 151 THR B C 1
ATOM 5828 O O . THR B 1 151 ? 9.695 -36.406 -11.086 1 92.69 151 THR B O 1
ATOM 5831 N N . TYR B 1 152 ? 10.773 -37.281 -13 1 95.25 152 TYR B N 1
ATOM 5832 C CA . TYR B 1 152 ? 12.016 -36.625 -12.602 1 95.25 152 TYR B CA 1
ATOM 5833 C C . TYR B 1 152 ? 11.859 -35.125 -12.594 1 95.25 152 TYR B C 1
ATOM 5835 O O . TYR B 1 152 ? 11.047 -34.562 -13.344 1 95.25 152 TYR B O 1
ATOM 5843 N N . PRO B 1 153 ? 12.641 -34.469 -11.766 1 97.44 153 PRO B N 1
ATOM 5844 C CA . PRO B 1 153 ? 12.523 -33 -11.68 1 97.44 153 PRO B CA 1
ATOM 5845 C C . PRO B 1 153 ? 12.914 -32.312 -12.984 1 97.44 153 PRO B C 1
ATOM 5847 O O . PRO B 1 153 ? 13.898 -32.688 -13.625 1 97.44 153 PRO B O 1
ATOM 5850 N N . VAL B 1 154 ? 12.109 -31.391 -13.367 1 98.25 154 VAL B N 1
ATOM 5851 C CA . VAL B 1 154 ? 12.383 -30.453 -14.453 1 98.25 154 VAL B CA 1
ATOM 5852 C C . VAL B 1 154 ? 12.414 -29.031 -13.906 1 98.25 154 VAL B C 1
ATOM 5854 O O . VAL B 1 154 ? 11.508 -28.609 -13.172 1 98.25 154 VAL B O 1
ATOM 5857 N N . PHE B 1 155 ? 13.461 -28.312 -14.203 1 98.44 155 PHE B N 1
ATOM 5858 C CA . PHE B 1 155 ? 13.633 -26.984 -13.641 1 98.44 155 PHE B CA 1
ATOM 5859 C C . PHE B 1 155 ? 14.336 -26.062 -14.633 1 98.44 155 PHE B C 1
ATOM 5861 O O . PHE B 1 155 ? 14.984 -26.531 -15.57 1 98.44 155 PHE B O 1
ATOM 5868 N N . GLY B 1 156 ? 14.133 -24.781 -14.469 1 98.25 156 GLY B N 1
ATOM 5869 C CA . GLY B 1 156 ? 14.805 -23.812 -15.328 1 98.25 156 GLY B CA 1
ATOM 5870 C C . GLY B 1 156 ? 14.141 -22.453 -15.328 1 98.25 156 GLY B C 1
ATOM 5871 O O . GLY B 1 156 ? 13.516 -22.047 -14.344 1 98.25 156 GLY B O 1
ATOM 5872 N N . GLY B 1 157 ? 14.445 -21.719 -16.422 1 96.75 157 GLY B N 1
ATOM 5873 C CA . GLY B 1 157 ? 13.922 -20.375 -16.484 1 96.75 157 GLY B CA 1
ATOM 5874 C C . GLY B 1 157 ? 13.93 -19.797 -17.891 1 96.75 157 GLY B C 1
ATOM 5875 O O . GLY B 1 157 ? 14.531 -20.359 -18.797 1 96.75 157 GLY B O 1
ATOM 5876 N N . GLY B 1 158 ? 13.219 -18.75 -17.969 1 95.5 158 GLY B N 1
ATOM 5877 C CA . GLY B 1 158 ? 13.164 -18.016 -19.234 1 95.5 158 GLY B CA 1
ATOM 5878 C C . GLY B 1 158 ? 14.25 -16.969 -19.359 1 95.5 158 GLY B C 1
ATOM 5879 O O . GLY B 1 158 ? 14.539 -16.234 -18.406 1 95.5 158 GLY B O 1
ATOM 5880 N N . ALA B 1 159 ? 14.836 -16.891 -20.531 1 95.38 159 ALA B N 1
ATOM 5881 C CA . ALA B 1 159 ? 15.852 -15.891 -20.828 1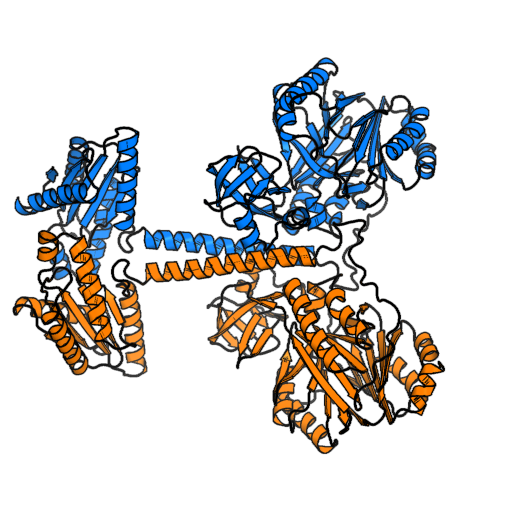 95.38 159 ALA B CA 1
ATOM 5882 C C . ALA B 1 159 ? 15.234 -14.492 -20.891 1 95.38 159 ALA B C 1
ATOM 5884 O O . ALA B 1 159 ? 14.07 -14.336 -21.25 1 95.38 159 ALA B O 1
ATOM 5885 N N . GLY B 1 160 ? 16.031 -13.555 -20.438 1 88.88 160 GLY B N 1
ATOM 5886 C CA . GLY B 1 160 ? 15.57 -12.172 -20.453 1 88.88 160 GLY B CA 1
ATOM 5887 C C . GLY B 1 160 ? 16.609 -11.211 -21 1 88.88 160 GLY B C 1
ATOM 5888 O O . GLY B 1 160 ? 17.734 -11.609 -21.312 1 88.88 160 GLY B O 1
ATOM 5889 N N . ASP B 1 161 ? 16.156 -9.953 -21.234 1 82.31 161 ASP B N 1
ATOM 5890 C CA . ASP B 1 161 ? 17.078 -8.898 -21.656 1 82.31 161 ASP B CA 1
ATOM 5891 C C . ASP B 1 161 ? 16.641 -7.539 -21.109 1 82.31 161 ASP B C 1
ATOM 5893 O O . ASP B 1 161 ? 15.469 -7.336 -20.797 1 82.31 161 ASP B O 1
ATOM 5897 N N . TYR B 1 162 ? 17.625 -6.664 -20.859 1 71.81 162 TYR B N 1
ATOM 5898 C CA . TYR B 1 162 ? 17.391 -5.336 -20.312 1 71.81 162 TYR B CA 1
ATOM 5899 C C . TYR B 1 162 ? 16.781 -4.414 -21.359 1 71.81 162 TYR B C 1
ATOM 5901 O O . TYR B 1 162 ? 16.234 -3.361 -21.031 1 71.81 162 TYR B O 1
ATOM 5909 N N . HIS B 1 163 ? 16.891 -4.844 -22.562 1 62 163 HIS B N 1
ATOM 5910 C CA . HIS B 1 163 ? 16.578 -3.896 -23.641 1 62 163 HIS B CA 1
ATOM 5911 C C . HIS B 1 163 ? 15.117 -3.979 -24.047 1 62 163 HIS B C 1
ATOM 5913 O O . HIS B 1 163 ? 14.438 -4.969 -23.75 1 62 163 HIS B O 1
ATOM 5919 N N . VAL B 1 164 ? 14.68 -2.875 -24.672 1 53.25 164 VAL B N 1
ATOM 5920 C CA . VAL B 1 164 ? 13.336 -2.65 -25.188 1 53.25 164 VAL B CA 1
ATOM 5921 C C . VAL B 1 164 ? 13 -3.721 -26.234 1 53.25 164 VAL B C 1
ATOM 5923 O O . VAL B 1 164 ? 11.867 -4.223 -26.266 1 53.25 164 VAL B O 1
ATOM 5926 N N . VAL B 1 165 ? 14 -3.889 -27.203 1 52.5 165 VAL B N 1
ATOM 5927 C CA . VAL B 1 165 ? 13.688 -4.703 -28.375 1 52.5 165 VAL B CA 1
ATOM 5928 C C . VAL B 1 165 ? 13.688 -6.18 -27.984 1 52.5 165 VAL B C 1
ATOM 5930 O O . VAL B 1 165 ? 13.148 -7.02 -28.719 1 52.5 165 VAL B O 1
ATOM 5933 N N . GLN B 1 166 ? 13.695 -6.637 -26.688 1 62.53 166 GLN B N 1
ATOM 5934 C CA . GLN B 1 166 ? 13.508 -7.875 -25.938 1 62.53 166 GLN B CA 1
ATOM 5935 C C . GLN B 1 166 ? 13.875 -9.086 -26.797 1 62.53 166 GLN B C 1
ATOM 5937 O O . GLN B 1 166 ? 13.016 -9.898 -27.141 1 62.53 166 GLN B O 1
ATOM 5942 N N . LYS B 1 167 ? 15.195 -9.281 -27.359 1 79.69 167 LYS B N 1
ATOM 5943 C CA . LYS B 1 167 ? 15.625 -10.5 -28.031 1 79.69 167 LYS B CA 1
ATOM 5944 C C . LYS B 1 167 ? 16.562 -11.32 -27.156 1 79.69 167 LYS B C 1
ATOM 5946 O O . LYS B 1 167 ? 17.766 -11.398 -27.406 1 79.69 167 LYS B O 1
ATOM 5951 N N . PRO B 1 168 ? 15.984 -12.008 -26.25 1 91.75 168 PRO B N 1
ATOM 5952 C CA . PRO B 1 168 ? 16.812 -12.875 -25.406 1 91.75 168 PRO B CA 1
ATOM 5953 C C . PRO B 1 168 ? 17.469 -14.008 -26.203 1 91.75 168 PRO B C 1
ATOM 5955 O O . PRO B 1 168 ? 17 -14.359 -27.281 1 91.75 168 PRO B O 1
ATOM 5958 N N . VAL B 1 169 ? 18.609 -14.469 -25.719 1 95.31 169 VAL B N 1
ATOM 5959 C CA . VAL B 1 169 ? 19.359 -15.508 -26.406 1 95.31 169 VAL B CA 1
ATOM 5960 C C . VAL B 1 169 ? 19.641 -16.672 -25.453 1 95.31 169 VAL B C 1
ATOM 5962 O O . VAL B 1 169 ? 19.969 -16.453 -24.281 1 95.31 169 VAL B O 1
ATOM 5965 N N . ILE B 1 170 ? 19.406 -17.812 -25.984 1 97.38 170 ILE B N 1
ATOM 5966 C CA . ILE B 1 170 ? 19.922 -19 -25.328 1 97.38 170 ILE B CA 1
ATOM 5967 C C . ILE B 1 170 ? 20.969 -19.672 -26.203 1 97.38 170 ILE B C 1
ATOM 5969 O O . ILE B 1 170 ? 20.891 -19.594 -27.438 1 97.38 170 ILE B O 1
ATOM 5973 N N . MET B 1 171 ? 21.938 -20.281 -25.547 1 97.88 171 MET B N 1
ATOM 5974 C CA . MET B 1 171 ? 23.047 -20.875 -26.281 1 97.88 171 MET B CA 1
ATOM 5975 C C . MET B 1 171 ? 23.391 -22.25 -25.719 1 97.88 171 MET B C 1
ATOM 5977 O O . MET B 1 171 ? 23.328 -22.469 -24.516 1 97.88 171 MET B O 1
ATOM 5981 N N . LEU B 1 172 ? 23.75 -23.172 -26.656 1 98.25 172 LEU B N 1
ATOM 5982 C CA . LEU B 1 172 ? 24.234 -24.5 -26.266 1 98.25 172 LEU B CA 1
ATOM 5983 C C . LEU B 1 172 ? 25.312 -24.984 -27.234 1 98.25 172 LEU B C 1
ATOM 5985 O O . LEU B 1 172 ? 25.047 -25.172 -28.422 1 98.25 172 LEU B O 1
ATOM 5989 N N . ASN B 1 173 ? 26.484 -25.234 -26.719 1 97.25 173 ASN B N 1
ATOM 5990 C CA . ASN B 1 173 ? 27.578 -25.859 -27.453 1 97.25 173 ASN B CA 1
ATOM 5991 C C . ASN B 1 173 ? 27.797 -25.188 -28.812 1 97.25 173 ASN B C 1
ATOM 5993 O O . ASN B 1 173 ? 27.844 -25.875 -29.828 1 97.25 173 ASN B O 1
ATOM 5997 N N . GLY B 1 174 ? 27.859 -23.938 -28.766 1 94.88 174 GLY B N 1
ATOM 5998 C CA . GLY B 1 174 ? 28.25 -23.188 -29.953 1 94.88 174 GLY B CA 1
ATOM 5999 C C . GLY B 1 174 ? 27.078 -22.766 -30.812 1 94.88 174 GLY B C 1
ATOM 6000 O O . GLY B 1 174 ? 27.234 -22.016 -31.766 1 94.88 174 GLY B O 1
ATOM 6001 N N . GLU B 1 175 ? 25.906 -23.234 -30.516 1 96.56 175 GLU B N 1
ATOM 6002 C CA . GLU B 1 175 ? 24.688 -22.844 -31.203 1 96.56 175 GLU B CA 1
ATOM 6003 C C . GLU B 1 175 ? 23.812 -21.938 -30.328 1 96.56 175 GLU B C 1
ATOM 6005 O O . GLU B 1 175 ? 23.844 -22.047 -29.094 1 96.56 175 GLU B O 1
ATOM 6010 N N . TYR B 1 176 ? 23.188 -21.016 -31 1 96.38 176 TYR B N 1
ATOM 6011 C CA . TYR B 1 176 ? 22.312 -20.141 -30.219 1 96.38 176 TYR B CA 1
ATOM 6012 C C . TYR B 1 176 ? 21 -19.859 -30.953 1 96.38 176 TYR B C 1
ATOM 6014 O O . TYR B 1 176 ? 20.906 -20.125 -32.156 1 96.38 176 TYR B O 1
ATOM 6022 N N . THR B 1 177 ? 19.953 -19.484 -30.203 1 96.19 177 THR B N 1
ATOM 6023 C CA . THR B 1 177 ? 18.672 -19.078 -30.766 1 96.19 177 THR B CA 1
ATOM 6024 C C . THR B 1 177 ? 18 -18.031 -29.891 1 96.19 177 THR B C 1
ATOM 6026 O O . THR B 1 177 ? 18.234 -17.969 -28.688 1 96.19 177 THR B O 1
ATOM 6029 N N . SER B 1 178 ? 17.25 -17.203 -30.594 1 94.75 178 SER B N 1
ATOM 6030 C CA . SER B 1 178 ? 16.453 -16.203 -29.875 1 94.75 178 SER B CA 1
ATOM 6031 C C . SER B 1 178 ? 14.977 -16.609 -29.828 1 94.75 178 SER B C 1
ATOM 6033 O O . SER B 1 178 ? 14.133 -15.859 -29.359 1 94.75 178 SER B O 1
ATOM 6035 N N . THR B 1 179 ? 14.711 -17.75 -30.406 1 95.88 179 THR B N 1
ATOM 6036 C CA . THR B 1 179 ? 13.367 -18.312 -30.375 1 95.88 179 THR B CA 1
ATOM 6037 C C . THR B 1 179 ? 13.414 -19.828 -30.25 1 95.88 179 THR B C 1
ATOM 6039 O O . THR B 1 179 ? 13.43 -20.547 -31.266 1 95.88 179 THR B O 1
ATOM 6042 N N . GLY B 1 180 ? 13.43 -20.312 -29.031 1 96.88 180 GLY B N 1
ATOM 6043 C CA . GLY B 1 180 ? 13.547 -21.75 -28.859 1 96.88 180 GLY B CA 1
ATOM 6044 C C . GLY B 1 180 ? 13.75 -22.172 -27.422 1 96.88 180 GLY B C 1
ATOM 6045 O O . GLY B 1 180 ? 13.336 -21.453 -26.5 1 96.88 180 GLY B O 1
ATOM 6046 N N . VAL B 1 181 ? 14.203 -23.422 -27.312 1 98.12 181 VAL B N 1
ATOM 6047 C CA . VAL B 1 181 ? 14.375 -24.047 -26 1 98.12 181 VAL B CA 1
ATOM 6048 C C . VAL B 1 181 ? 15.656 -24.875 -25.984 1 98.12 181 VAL B C 1
ATOM 6050 O O . VAL B 1 181 ? 16.078 -25.391 -27.016 1 98.12 181 VAL B O 1
ATOM 6053 N N . LEU B 1 182 ? 16.328 -24.938 -24.891 1 98.31 182 LEU B N 1
ATOM 6054 C CA . LEU B 1 182 ? 17.453 -25.859 -24.688 1 98.31 182 LEU B CA 1
ATOM 6055 C C . LEU B 1 182 ? 17.25 -26.672 -23.422 1 98.31 182 LEU B C 1
ATOM 6057 O O . LEU B 1 182 ? 16.547 -26.266 -22.516 1 98.31 182 LEU B O 1
ATOM 6061 N N . ALA B 1 183 ? 17.812 -27.859 -23.422 1 98.69 183 ALA B N 1
ATOM 6062 C CA . ALA B 1 183 ? 17.766 -28.75 -22.266 1 98.69 183 ALA B CA 1
ATOM 6063 C C . ALA B 1 183 ? 19.156 -29.312 -21.969 1 98.69 183 ALA B C 1
ATOM 6065 O O . ALA B 1 183 ? 19.938 -29.578 -22.875 1 98.69 183 ALA B O 1
ATOM 6066 N N . VAL B 1 184 ? 19.438 -29.391 -20.75 1 98.75 184 VAL B N 1
ATOM 6067 C CA . VAL B 1 184 ? 20.547 -30.203 -20.25 1 98.75 184 VAL B CA 1
ATOM 6068 C C . VAL B 1 184 ? 20 -31.344 -19.391 1 98.75 184 VAL B C 1
ATOM 6070 O O . VAL B 1 184 ? 19.328 -31.094 -18.391 1 98.75 184 VAL B O 1
ATOM 6073 N N . VAL B 1 185 ? 20.297 -32.531 -19.75 1 98.56 185 VAL B N 1
ATOM 6074 C CA . VAL B 1 185 ? 19.766 -33.719 -19.078 1 98.56 185 VAL B CA 1
ATOM 6075 C C . VAL B 1 185 ? 20.844 -34.344 -18.219 1 98.56 185 VAL B C 1
ATOM 6077 O O . VAL B 1 185 ? 21.969 -34.594 -18.672 1 98.56 185 VAL B O 1
ATOM 6080 N N . PHE B 1 186 ? 20.5 -34.594 -16.984 1 98.19 186 PHE B N 1
ATOM 6081 C CA . PHE B 1 186 ? 21.375 -35.25 -16.031 1 98.19 186 PHE B CA 1
ATOM 6082 C C . PHE B 1 186 ? 21.047 -36.75 -15.93 1 98.19 186 PHE B C 1
ATOM 6084 O O . PHE B 1 186 ? 19.922 -37.094 -15.609 1 98.19 186 PHE B O 1
ATOM 6091 N N . MET B 1 187 ? 22.078 -37.531 -16.109 1 97.19 187 MET B N 1
ATOM 6092 C CA . MET B 1 187 ? 21.859 -38.969 -16.172 1 97.19 187 MET B CA 1
ATOM 6093 C C . MET B 1 187 ? 22.734 -39.719 -15.172 1 97.19 187 MET B C 1
ATOM 6095 O O . MET B 1 187 ? 23.969 -39.719 -15.312 1 97.19 187 MET B O 1
ATOM 6099 N N . SER B 1 188 ? 22.141 -40.281 -14.25 1 93.81 188 SER B N 1
ATOM 6100 C CA . SER B 1 188 ? 22.844 -41.094 -13.266 1 93.81 188 SER B CA 1
ATOM 6101 C C . SER B 1 188 ? 21.891 -41.594 -12.188 1 93.81 188 SER B C 1
ATOM 6103 O O . SER B 1 188 ? 20.875 -40.969 -11.906 1 93.81 188 SER B O 1
ATOM 6105 N N . ASP B 1 189 ? 22.219 -42.719 -11.609 1 91.75 189 ASP B N 1
ATOM 6106 C CA . ASP B 1 189 ? 21.484 -43.188 -10.438 1 91.75 189 ASP B CA 1
ATOM 6107 C C . ASP B 1 189 ? 22.078 -42.594 -9.156 1 91.75 189 ASP B C 1
ATOM 6109 O O . ASP B 1 189 ? 21.453 -42.688 -8.094 1 91.75 189 ASP B O 1
ATOM 6113 N N . ASP B 1 190 ? 23.125 -41.906 -9.328 1 93.44 190 ASP B N 1
ATOM 6114 C CA . ASP B 1 190 ? 23.859 -41.406 -8.156 1 93.44 190 ASP B CA 1
ATOM 6115 C C . ASP B 1 190 ? 23.547 -39.938 -7.891 1 93.44 190 ASP B C 1
ATOM 6117 O O . ASP B 1 190 ? 23.781 -39.438 -6.789 1 93.44 190 ASP B O 1
ATOM 6121 N N . ILE B 1 191 ? 23.094 -39.25 -8.828 1 95.75 191 ILE B N 1
ATOM 6122 C CA . ILE B 1 191 ? 22.812 -37.844 -8.648 1 95.75 191 ILE B CA 1
ATOM 6123 C C . ILE B 1 191 ? 21.406 -37.656 -8.102 1 95.75 191 ILE B C 1
ATOM 6125 O O . ILE B 1 191 ? 20.484 -38.375 -8.5 1 95.75 191 ILE B O 1
ATOM 6129 N N . GLN B 1 192 ? 21.281 -36.844 -7.09 1 96.5 192 GLN B N 1
ATOM 6130 C CA . GLN B 1 192 ? 19.984 -36.438 -6.547 1 96.5 192 GLN B CA 1
ATOM 6131 C C . GLN B 1 192 ? 19.719 -34.938 -6.781 1 96.5 192 GLN B C 1
ATOM 6133 O O . GLN B 1 192 ? 20.609 -34.125 -6.562 1 96.5 192 GLN B O 1
ATOM 6138 N N . ILE B 1 193 ? 18.562 -34.719 -7.262 1 97.25 193 ILE B N 1
ATOM 6139 C CA . ILE B 1 193 ? 18.156 -33.344 -7.547 1 97.25 193 ILE B CA 1
ATOM 6140 C C . ILE B 1 193 ? 16.828 -33.031 -6.84 1 97.25 193 ILE B C 1
ATOM 6142 O O . ILE B 1 193 ? 15.859 -33.781 -6.996 1 97.25 193 ILE B O 1
ATOM 6146 N N . ASP B 1 194 ? 16.859 -31.969 -6.062 1 96.62 194 ASP B N 1
ATOM 6147 C CA . ASP B 1 194 ? 15.648 -31.5 -5.387 1 96.62 194 ASP B CA 1
ATOM 6148 C C . ASP B 1 194 ? 15.336 -30.047 -5.762 1 96.62 194 ASP B C 1
ATOM 6150 O O . ASP B 1 194 ? 16.234 -29.203 -5.77 1 96.62 194 ASP B O 1
ATOM 6154 N N . VAL B 1 195 ? 14.094 -29.875 -6.141 1 97.31 195 VAL B N 1
ATOM 6155 C CA . VAL B 1 195 ? 13.672 -28.547 -6.566 1 97.31 195 VAL B CA 1
ATOM 6156 C C . VAL B 1 195 ? 12.586 -28.016 -5.629 1 97.31 195 VAL B C 1
ATOM 6158 O O . VAL B 1 195 ? 11.562 -28.672 -5.43 1 97.31 195 VAL B O 1
ATOM 6161 N N . ARG B 1 196 ? 12.844 -26.859 -5.07 1 95.88 196 ARG B N 1
ATOM 6162 C CA . ARG B 1 196 ? 11.867 -26.188 -4.215 1 95.88 196 ARG B CA 1
ATOM 6163 C C . ARG B 1 196 ? 11.516 -24.812 -4.758 1 95.88 196 ARG B C 1
ATOM 6165 O O . ARG B 1 196 ? 12.367 -24.109 -5.316 1 95.88 196 ARG B O 1
ATOM 6172 N N . THR B 1 197 ? 10.266 -24.531 -4.613 1 94.88 197 THR B N 1
ATOM 6173 C CA . THR B 1 197 ? 9.812 -23.219 -5.098 1 94.88 197 THR B CA 1
ATOM 6174 C C . THR B 1 197 ? 8.82 -22.609 -4.121 1 94.88 197 THR B C 1
ATOM 6176 O O . THR B 1 197 ? 8.281 -23.297 -3.254 1 94.88 197 THR B O 1
ATOM 6179 N N . TYR B 1 198 ? 8.727 -21.281 -4.199 1 93.38 198 TYR B N 1
ATOM 6180 C CA . TYR B 1 198 ? 7.742 -20.531 -3.424 1 93.38 198 TYR B CA 1
ATOM 6181 C C . TYR B 1 198 ? 7.379 -19.219 -4.121 1 93.38 198 TYR B C 1
ATOM 6183 O O . TYR B 1 198 ? 8.148 -18.719 -4.941 1 93.38 198 TYR B O 1
ATOM 6191 N N . LEU B 1 199 ? 6.254 -18.75 -3.826 1 92.94 199 LEU B N 1
ATOM 6192 C CA . LEU B 1 199 ? 5.734 -17.531 -4.441 1 92.94 199 LEU B CA 1
ATOM 6193 C C . LEU B 1 199 ? 6.039 -16.312 -3.58 1 92.94 199 LEU B C 1
ATOM 6195 O O . LEU B 1 199 ? 7.035 -15.625 -3.805 1 92.94 199 LEU B O 1
ATOM 6199 N N . GLY B 1 200 ? 5.418 -16.062 -2.402 1 91.56 200 GLY B N 1
ATOM 6200 C CA . GLY B 1 200 ? 5.574 -14.914 -1.529 1 91.56 200 GLY B CA 1
ATOM 6201 C C . GLY B 1 200 ? 4.617 -13.789 -1.852 1 91.56 200 GLY B C 1
ATOM 6202 O O . GLY B 1 200 ? 4.602 -12.758 -1.166 1 91.56 200 GLY B O 1
ATOM 6203 N N . TRP B 1 201 ? 3.852 -13.859 -2.83 1 92.81 201 TRP B N 1
ATOM 6204 C CA . TRP B 1 201 ? 2.818 -12.898 -3.211 1 92.81 201 TRP B CA 1
ATOM 6205 C C . TRP B 1 201 ? 1.494 -13.227 -2.529 1 92.81 201 TRP B C 1
ATOM 6207 O O . TRP B 1 201 ? 1.169 -14.398 -2.322 1 92.81 201 TRP B O 1
ATOM 6217 N N . GLN B 1 202 ? 0.796 -12.227 -2.105 1 91.06 202 GLN B N 1
ATOM 6218 C CA . GLN B 1 202 ? -0.517 -12.375 -1.484 1 91.06 202 GLN B CA 1
ATOM 6219 C C . GLN B 1 202 ? -1.557 -11.508 -2.193 1 91.06 202 GLN B C 1
ATOM 6221 O O . GLN B 1 202 ? -1.206 -10.586 -2.934 1 91.06 202 GLN B O 1
ATOM 6226 N N . ALA B 1 203 ? -2.752 -11.906 -1.955 1 91.75 203 ALA B N 1
ATOM 6227 C CA . ALA B 1 203 ? -3.852 -11.148 -2.551 1 91.75 203 ALA B CA 1
ATOM 6228 C C . ALA B 1 203 ? -3.938 -9.75 -1.957 1 91.75 203 ALA B C 1
ATOM 6230 O O . ALA B 1 203 ? -3.859 -9.578 -0.738 1 91.75 203 ALA B O 1
ATOM 6231 N N . LEU B 1 204 ? -4.066 -8.742 -2.826 1 90.81 204 LEU B N 1
ATOM 6232 C CA . LEU B 1 204 ? -4.25 -7.359 -2.406 1 90.81 204 LEU B CA 1
ATOM 6233 C C . LEU B 1 204 ? -5.695 -6.918 -2.594 1 90.81 204 LEU B C 1
ATOM 6235 O O . LEU B 1 204 ? -6.281 -6.297 -1.702 1 90.81 204 LEU B O 1
ATOM 6239 N N . SER B 1 205 ? -6.203 -7.188 -3.75 1 92.44 205 SER B N 1
ATOM 6240 C CA . SER B 1 205 ? -7.566 -6.77 -4.055 1 92.44 205 SER B CA 1
ATOM 6241 C C . SER B 1 205 ? -8.578 -7.797 -3.566 1 92.44 205 SER B C 1
ATOM 6243 O O . SER B 1 205 ? -8.211 -8.906 -3.178 1 92.44 205 SER B O 1
ATOM 6245 N N . LYS B 1 206 ? -9.805 -7.398 -3.604 1 91.5 206 LYS B N 1
ATOM 6246 C CA . LYS B 1 206 ? -10.883 -8.359 -3.418 1 91.5 206 LYS B CA 1
ATOM 6247 C C . LYS B 1 206 ? -10.906 -9.391 -4.543 1 91.5 206 LYS B C 1
ATOM 6249 O O . LYS B 1 206 ? -10.273 -9.195 -5.586 1 91.5 206 LYS B O 1
ATOM 6254 N N . GLU B 1 207 ? -11.578 -10.484 -4.289 1 91.62 207 GLU B N 1
ATOM 6255 C CA . GLU B 1 207 ? -11.742 -11.5 -5.328 1 91.62 207 GLU B CA 1
ATOM 6256 C C . GLU B 1 207 ? -12.633 -10.992 -6.461 1 91.62 207 GLU B C 1
ATOM 6258 O O . GLU B 1 207 ? -13.648 -10.344 -6.211 1 91.62 207 GLU B O 1
ATOM 6263 N N . MET B 1 208 ? -12.172 -11.172 -7.652 1 93.69 208 MET B N 1
ATOM 6264 C CA . MET B 1 208 ? -12.898 -10.82 -8.867 1 93.69 208 MET B CA 1
ATOM 6265 C C . MET B 1 208 ? -13.039 -12.031 -9.789 1 93.69 208 MET B C 1
ATOM 6267 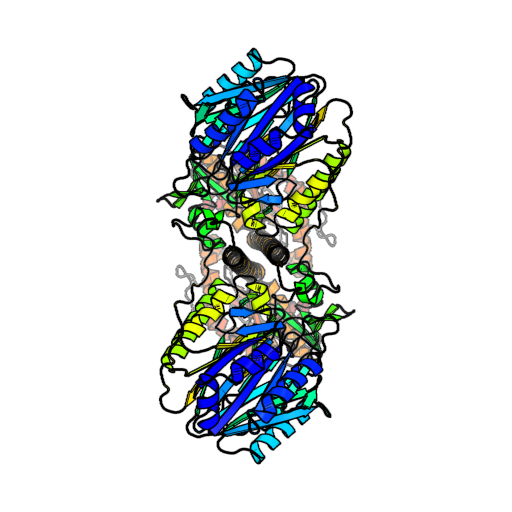O O . MET B 1 208 ? -12.453 -13.086 -9.523 1 93.69 208 MET B O 1
ATOM 6271 N N . VAL B 1 209 ? -13.852 -11.852 -10.891 1 94.06 209 VAL B N 1
ATOM 6272 C CA . VAL B 1 209 ? -14.094 -12.977 -11.789 1 94.06 209 VAL B CA 1
ATOM 6273 C C . VAL B 1 209 ? -13.742 -12.57 -13.219 1 94.06 209 VAL B C 1
ATOM 6275 O O . VAL B 1 209 ? -14.086 -11.477 -13.664 1 94.06 209 VAL B O 1
ATOM 6278 N N . ILE B 1 210 ? -12.984 -13.445 -13.836 1 95.19 210 ILE B N 1
ATOM 6279 C CA . ILE B 1 210 ? -12.766 -13.258 -15.266 1 95.19 210 ILE B CA 1
ATOM 6280 C C . ILE B 1 210 ? -14.07 -13.508 -16.031 1 95.19 210 ILE B C 1
ATOM 6282 O O . ILE B 1 210 ? -14.547 -14.641 -16.094 1 95.19 210 ILE B O 1
ATOM 6286 N N . THR B 1 211 ? -14.57 -12.453 -16.656 1 94.5 211 THR B N 1
ATOM 6287 C CA . THR B 1 211 ? -15.883 -12.57 -17.281 1 94.5 211 THR B CA 1
ATOM 6288 C C . THR B 1 211 ? -15.75 -12.766 -18.781 1 94.5 211 THR B C 1
ATOM 6290 O O . THR B 1 211 ? -16.672 -13.258 -19.438 1 94.5 211 THR B O 1
ATOM 6293 N N . GLU B 1 212 ? -14.625 -12.359 -19.344 1 94.56 212 GLU B N 1
ATOM 6294 C CA . GLU B 1 212 ? -14.352 -12.578 -20.766 1 94.56 212 GLU B CA 1
ATOM 6295 C C . GLU B 1 212 ? -12.852 -12.734 -21.016 1 94.56 212 GLU B C 1
ATOM 6297 O O . GLU B 1 212 ? -12.055 -11.93 -20.531 1 94.56 212 GLU B O 1
ATOM 6302 N N . SER B 1 213 ? -12.484 -13.797 -21.688 1 94.81 213 SER B N 1
ATOM 6303 C CA . SER B 1 213 ? -11.094 -14.023 -22.062 1 94.81 213 SER B CA 1
ATOM 6304 C C . SER B 1 213 ? -10.984 -14.641 -23.453 1 94.81 213 SER B C 1
ATOM 6306 O O . SER B 1 213 ? -11.961 -15.188 -23.969 1 94.81 213 SER B O 1
ATOM 6308 N N . ASP B 1 214 ? -9.836 -14.453 -24.078 1 92.38 214 ASP B N 1
ATOM 6309 C CA . ASP B 1 214 ? -9.492 -15.031 -25.375 1 92.38 214 ASP B CA 1
ATOM 6310 C C . ASP B 1 214 ? -8.023 -15.453 -25.422 1 92.38 214 ASP B C 1
ATOM 6312 O O . ASP B 1 214 ? -7.145 -14.641 -25.703 1 92.38 214 ASP B O 1
ATOM 6316 N N . GLY B 1 215 ? -7.828 -16.75 -25.219 1 87.25 215 GLY B N 1
ATOM 6317 C CA . GLY B 1 215 ? -6.449 -17.203 -25.141 1 87.25 215 GLY B CA 1
ATOM 6318 C C . GLY B 1 215 ? -5.68 -16.562 -24 1 87.25 215 GLY B C 1
ATOM 6319 O O . GLY B 1 215 ? -6.078 -16.672 -22.844 1 87.25 215 GLY B O 1
ATOM 6320 N N . LEU B 1 216 ? -4.641 -15.805 -24.469 1 89.12 216 LEU B N 1
ATOM 6321 C CA . LEU B 1 216 ? -3.791 -15.18 -23.469 1 89.12 216 LEU B CA 1
ATOM 6322 C C . LEU B 1 216 ? -4.301 -13.789 -23.109 1 89.12 216 LEU B C 1
ATOM 6324 O O . LEU B 1 216 ? -3.723 -13.109 -22.266 1 89.12 216 LEU B O 1
ATOM 6328 N N . TRP B 1 217 ? -5.441 -13.438 -23.703 1 94.19 217 TRP B N 1
ATOM 6329 C CA . TRP B 1 217 ? -5.965 -12.094 -23.484 1 94.19 217 TRP B CA 1
ATOM 6330 C C . TRP B 1 217 ? -7.121 -12.109 -22.5 1 94.19 217 TRP B C 1
ATOM 6332 O O . TRP B 1 217 ? -8.133 -12.781 -22.719 1 94.19 217 TRP B O 1
ATOM 6342 N N . ILE B 1 218 ? -6.965 -11.391 -21.453 1 96.38 218 ILE B N 1
ATOM 6343 C CA . ILE B 1 218 ? -8.062 -11.125 -20.531 1 96.38 218 ILE B CA 1
ATOM 6344 C C . ILE B 1 218 ? -8.805 -9.859 -20.984 1 96.38 218 ILE B C 1
ATOM 6346 O O . ILE B 1 218 ? -8.273 -8.758 -20.891 1 96.38 218 ILE B O 1
ATOM 6350 N N . LYS B 1 219 ? -9.961 -10.023 -21.359 1 96.88 219 LYS B N 1
ATOM 6351 C CA . LYS B 1 219 ? -10.711 -8.906 -21.906 1 96.88 219 LYS B CA 1
ATOM 6352 C C . LYS B 1 219 ? -11.484 -8.164 -20.812 1 96.88 219 LYS B C 1
ATOM 6354 O O . LYS B 1 219 ? -11.422 -6.938 -20.734 1 96.88 219 LYS B O 1
ATOM 6359 N N . LYS B 1 220 ? -12.203 -8.922 -19.984 1 96.69 220 LYS B N 1
ATOM 6360 C CA . LYS B 1 220 ? -13.039 -8.289 -18.969 1 96.69 220 LYS B CA 1
ATOM 6361 C C . LYS B 1 220 ? -12.875 -8.992 -17.625 1 96.69 220 LYS B C 1
ATOM 6363 O O . LYS B 1 220 ? -12.758 -10.219 -17.562 1 96.69 220 LYS B O 1
ATOM 6368 N N . ILE B 1 221 ? -12.906 -8.25 -16.594 1 96.31 221 ILE B N 1
ATOM 6369 C CA . ILE B 1 221 ? -12.953 -8.672 -15.195 1 96.31 221 ILE B CA 1
ATOM 6370 C C . ILE B 1 221 ? -14.156 -8.031 -14.508 1 96.31 221 ILE B C 1
ATOM 6372 O O . ILE B 1 221 ? -14.281 -6.809 -14.461 1 96.31 221 ILE B O 1
ATOM 6376 N N . ASP B 1 222 ? -15.016 -8.781 -13.953 1 93.31 222 ASP B N 1
ATOM 6377 C CA . ASP B 1 222 ? -16.266 -8.273 -13.391 1 93.31 222 ASP B CA 1
ATOM 6378 C C . ASP B 1 222 ? -16.984 -7.371 -14.391 1 93.31 222 ASP B C 1
ATOM 6380 O O . ASP B 1 222 ? -17.391 -6.254 -14.047 1 93.31 222 ASP B O 1
ATOM 6384 N N . ASP B 1 223 ? -16.938 -7.766 -15.641 1 92.56 223 ASP B N 1
ATOM 6385 C CA . ASP B 1 223 ? -17.672 -7.16 -16.75 1 92.56 223 ASP B CA 1
ATOM 6386 C C . ASP B 1 223 ? -17.109 -5.773 -17.078 1 92.56 223 ASP B C 1
ATOM 6388 O O . ASP B 1 223 ? -17.797 -4.961 -17.703 1 92.56 223 ASP B O 1
ATOM 6392 N N . GLN B 1 224 ? -15.984 -5.434 -16.641 1 94.38 224 GLN B N 1
ATOM 6393 C CA . GLN B 1 224 ? -15.258 -4.219 -17 1 94.38 224 GLN B CA 1
ATOM 6394 C C . GLN B 1 224 ? -14 -4.547 -17.797 1 94.38 224 GLN B C 1
ATOM 6396 O O . GLN B 1 224 ? -13.352 -5.574 -17.562 1 94.38 224 GLN B O 1
ATOM 6401 N N . PRO B 1 225 ? -13.656 -3.699 -18.719 1 95.69 225 PRO B N 1
ATOM 6402 C CA . PRO B 1 225 ? -12.391 -3.963 -19.406 1 95.69 225 PRO B CA 1
ATOM 6403 C C . PRO B 1 225 ? -11.227 -4.18 -18.438 1 95.69 225 PRO B C 1
ATOM 6405 O O . PRO B 1 225 ? -11.086 -3.441 -17.453 1 95.69 225 PRO B O 1
ATOM 6408 N N . ALA B 1 226 ? -10.477 -5.195 -18.719 1 96.56 226 ALA B N 1
ATOM 6409 C CA . ALA B 1 226 ? -9.438 -5.633 -17.781 1 96.56 226 ALA B CA 1
ATOM 6410 C C . ALA B 1 226 ? -8.484 -4.488 -17.453 1 96.56 226 ALA B C 1
ATOM 6412 O O . ALA B 1 226 ? -8.117 -4.297 -16.297 1 96.56 226 ALA B O 1
ATOM 6413 N N . PHE B 1 227 ? -8.133 -3.738 -18.406 1 96.81 227 PHE B N 1
ATOM 6414 C CA . PHE B 1 227 ? -7.188 -2.652 -18.188 1 96.81 227 PHE B CA 1
ATOM 6415 C C . PHE B 1 227 ? -7.781 -1.601 -17.25 1 96.81 227 PHE B C 1
ATOM 6417 O O . PHE B 1 227 ? -7.062 -1.011 -16.438 1 96.81 227 PHE B O 1
ATOM 6424 N N . ASP B 1 228 ? -9.016 -1.321 -17.375 1 95.44 228 ASP B N 1
ATOM 6425 C CA . ASP B 1 228 ? -9.656 -0.309 -16.547 1 95.44 228 ASP B CA 1
ATOM 6426 C C . ASP B 1 228 ? -9.586 -0.693 -15.07 1 95.44 228 ASP B C 1
ATOM 6428 O O . ASP B 1 228 ? -9.484 0.176 -14.203 1 95.44 228 ASP B O 1
ATOM 6432 N N . VAL B 1 229 ? -9.688 -1.927 -14.875 1 94.31 229 VAL B N 1
ATOM 6433 C CA . VAL B 1 229 ? -9.586 -2.416 -13.5 1 94.31 229 VAL B CA 1
ATOM 6434 C C . VAL B 1 229 ? -8.203 -2.102 -12.945 1 94.31 229 VAL B C 1
ATOM 6436 O O . VAL B 1 229 ? -8.078 -1.571 -11.836 1 94.31 229 VAL B O 1
ATOM 6439 N N . LEU B 1 230 ? -7.129 -2.424 -13.695 1 94 230 LEU B N 1
ATOM 6440 C CA . LEU B 1 230 ? -5.766 -2.158 -13.25 1 94 230 LEU B CA 1
ATOM 6441 C C . LEU B 1 230 ? -5.516 -0.659 -13.133 1 94 230 LEU B C 1
ATOM 6443 O O . LEU B 1 230 ? -4.852 -0.21 -12.195 1 94 230 LEU B O 1
ATOM 6447 N N . ASN B 1 231 ? -6 0.008 -14.156 1 94.19 231 ASN B N 1
ATOM 6448 C CA . ASN B 1 231 ? -5.863 1.46 -14.133 1 94.19 231 ASN B CA 1
ATOM 6449 C C . ASN B 1 231 ? -6.488 2.062 -12.883 1 94.19 231 ASN B C 1
ATOM 6451 O O . ASN B 1 231 ? -5.914 2.969 -12.273 1 94.19 231 ASN B O 1
ATOM 6455 N N . ARG B 1 232 ? -7.629 1.642 -12.492 1 92.38 232 ARG B N 1
ATOM 6456 C CA . ARG B 1 232 ? -8.336 2.148 -11.328 1 92.38 232 ARG B CA 1
ATOM 6457 C C . ARG B 1 232 ? -7.535 1.915 -10.055 1 92.38 232 ARG B C 1
ATOM 6459 O O . ARG B 1 232 ? -7.336 2.838 -9.258 1 92.38 232 ARG B O 1
ATOM 6466 N N . TYR B 1 233 ? -7.047 0.689 -9.852 1 91.94 233 TYR B N 1
ATOM 6467 C CA . TYR B 1 233 ? -6.379 0.322 -8.609 1 91.94 233 TYR B CA 1
ATOM 6468 C C . TYR B 1 233 ? -4.953 0.867 -8.578 1 91.94 233 TYR B C 1
ATOM 6470 O O . TYR B 1 233 ? -4.465 1.273 -7.516 1 91.94 233 TYR B O 1
ATOM 6478 N N . LEU B 1 234 ? -4.27 0.883 -9.719 1 92.06 234 LEU B N 1
ATOM 6479 C CA . LEU B 1 234 ? -2.832 1.125 -9.711 1 92.06 234 LEU B CA 1
ATOM 6480 C C . LEU B 1 234 ? -2.506 2.479 -10.336 1 92.06 234 LEU B C 1
ATOM 6482 O O . LEU B 1 234 ? -1.36 2.934 -10.273 1 92.06 234 LEU B O 1
ATOM 6486 N N . ASP B 1 235 ? -3.422 3.164 -10.898 1 91.12 235 ASP B N 1
ATOM 6487 C CA . ASP B 1 235 ? -3.227 4.43 -11.594 1 91.12 235 ASP B CA 1
ATOM 6488 C C . ASP B 1 235 ? -2.125 4.316 -12.648 1 91.12 235 ASP B C 1
ATOM 6490 O O . ASP B 1 235 ? -1.216 5.148 -12.695 1 91.12 235 ASP B O 1
ATOM 6494 N N . ILE B 1 236 ? -2.197 3.232 -13.406 1 90.62 236 ILE B N 1
ATOM 6495 C CA . ILE B 1 236 ? -1.221 3.012 -14.469 1 90.62 236 ILE B CA 1
ATOM 6496 C C . ILE B 1 236 ? -1.82 3.418 -15.812 1 90.62 236 ILE B C 1
ATOM 6498 O O . ILE B 1 236 ? -3.043 3.443 -15.969 1 90.62 236 ILE B O 1
ATOM 6502 N N . GLN B 1 237 ? -0.958 3.738 -16.703 1 89.88 237 GLN B N 1
ATOM 6503 C CA . GLN B 1 237 ? -1.376 4.145 -18.047 1 89.88 237 GLN B CA 1
ATOM 6504 C C . GLN B 1 237 ? -0.967 3.105 -19.094 1 89.88 237 GLN B C 1
ATOM 6506 O O . GLN B 1 237 ? -0.079 2.287 -18.844 1 89.88 237 GLN B O 1
ATOM 6511 N N . ASN B 1 238 ? -1.738 3.096 -20.203 1 91.19 238 ASN B N 1
ATOM 6512 C CA . ASN B 1 238 ? -1.372 2.248 -21.328 1 91.19 238 ASN B CA 1
ATOM 6513 C C . ASN B 1 238 ? -0.3 2.9 -22.203 1 91.19 238 ASN B C 1
ATOM 6515 O O . ASN B 1 238 ? -0.585 3.357 -23.312 1 91.19 238 ASN B O 1
ATOM 6519 N N . ASP B 1 239 ? 0.941 2.926 -21.656 1 88.62 239 ASP B N 1
ATOM 6520 C CA . ASP B 1 239 ? 2.08 3.537 -22.328 1 88.62 239 ASP B CA 1
ATOM 6521 C C . ASP B 1 239 ? 3.293 2.609 -22.312 1 88.62 239 ASP B C 1
ATOM 6523 O O . ASP B 1 239 ? 3.164 1.417 -22.031 1 88.62 239 ASP B O 1
ATOM 6527 N N . ASP B 1 240 ? 4.453 3.092 -22.719 1 83.44 240 ASP B N 1
ATOM 6528 C CA . ASP B 1 240 ? 5.66 2.283 -22.859 1 83.44 240 ASP B CA 1
ATOM 6529 C C . ASP B 1 240 ? 6.168 1.81 -21.5 1 83.44 240 ASP B C 1
ATOM 6531 O O . ASP B 1 240 ? 6.984 0.89 -21.422 1 83.44 240 ASP B O 1
ATOM 6535 N N . GLU B 1 241 ? 5.602 2.408 -20.516 1 84.5 241 GLU B N 1
ATOM 6536 C CA . GLU B 1 241 ? 6.066 2.059 -19.188 1 84.5 241 GLU B CA 1
ATOM 6537 C C . GLU B 1 241 ? 5.105 1.085 -18.5 1 84.5 241 GLU B C 1
ATOM 6539 O O . GLU B 1 241 ? 5.301 0.721 -17.344 1 84.5 241 GLU B O 1
ATOM 6544 N N . PHE B 1 242 ? 4.156 0.609 -19.281 1 87.69 242 PHE B N 1
ATOM 6545 C CA . PHE B 1 242 ? 3.119 -0.241 -18.719 1 87.69 242 PHE B CA 1
ATOM 6546 C C . PHE B 1 242 ? 3.73 -1.461 -18.031 1 87.69 242 PHE B C 1
ATOM 6548 O O . PHE B 1 242 ? 3.414 -1.76 -16.875 1 87.69 242 PHE B O 1
ATOM 6555 N N . PHE B 1 243 ? 4.586 -2.102 -18.703 1 84.69 243 PHE B N 1
ATOM 6556 C CA . PHE B 1 243 ? 5.188 -3.344 -18.234 1 84.69 243 PHE B CA 1
ATOM 6557 C C . PHE B 1 243 ? 5.871 -3.131 -16.891 1 84.69 243 PHE B C 1
ATOM 6559 O O . PHE B 1 243 ? 5.664 -3.902 -15.945 1 84.69 243 PHE B O 1
ATOM 6566 N N . TYR B 1 244 ? 6.555 -2.076 -16.719 1 82.88 244 TYR B N 1
ATOM 6567 C CA . TYR B 1 244 ? 7.312 -1.801 -15.492 1 82.88 244 TYR B CA 1
ATOM 6568 C C . TYR B 1 244 ? 6.383 -1.41 -14.352 1 82.88 244 TYR B C 1
ATOM 6570 O O . TYR B 1 244 ? 6.676 -1.687 -13.188 1 82.88 244 TYR B O 1
ATOM 6578 N N . ASN B 1 245 ? 5.285 -0.87 -14.742 1 87.06 245 ASN B N 1
ATOM 6579 C CA . ASN B 1 245 ? 4.363 -0.375 -13.727 1 87.06 245 ASN B CA 1
ATOM 6580 C C . ASN B 1 245 ? 3.514 -1.502 -13.141 1 87.06 245 ASN B C 1
ATOM 6582 O O . ASN B 1 245 ? 2.988 -1.38 -12.031 1 87.06 245 ASN B O 1
ATOM 6586 N N . VAL B 1 246 ? 3.438 -2.564 -13.898 1 89.94 246 VAL B N 1
ATOM 6587 C CA . VAL B 1 246 ? 2.543 -3.625 -13.445 1 89.94 246 VAL B CA 1
ATOM 6588 C C . VAL B 1 246 ? 3.357 -4.852 -13.039 1 89.94 246 VAL B C 1
ATOM 6590 O O . VAL B 1 246 ? 2.816 -5.809 -12.484 1 89.94 246 VAL B O 1
ATOM 6593 N N . LEU B 1 247 ? 4.59 -4.82 -13.148 1 88.69 247 LEU B N 1
ATOM 6594 C CA . LEU B 1 247 ? 5.5 -5.957 -13.047 1 88.69 247 LEU B CA 1
ATOM 6595 C C . LEU B 1 247 ? 5.332 -6.676 -11.719 1 88.69 247 LEU B C 1
ATOM 6597 O O . LEU B 1 247 ? 5.41 -7.902 -11.656 1 88.69 247 LEU B O 1
ATOM 6601 N N . VAL B 1 248 ? 5.047 -5.941 -10.672 1 91 248 VAL B N 1
ATOM 6602 C CA . VAL B 1 248 ? 5.012 -6.547 -9.344 1 91 248 VAL B CA 1
ATOM 6603 C C . VAL B 1 248 ? 3.564 -6.738 -8.898 1 91 248 VAL B C 1
ATOM 6605 O O . VAL B 1 248 ? 3.303 -7.078 -7.746 1 91 248 VAL B O 1
ATOM 6608 N N . PHE B 1 249 ? 2.619 -6.555 -9.82 1 93.25 249 PHE B N 1
ATOM 6609 C CA . PHE B 1 249 ? 1.202 -6.719 -9.516 1 93.25 249 PHE B CA 1
ATOM 6610 C C . PHE B 1 249 ? 0.586 -7.801 -10.391 1 93.25 249 PHE B C 1
ATOM 6612 O O . PHE B 1 249 ? -0.32 -7.527 -11.188 1 93.25 249 PHE B O 1
ATOM 6619 N N . PRO B 1 250 ? 0.926 -9.016 -10.164 1 95.25 250 PRO B N 1
ATOM 6620 C CA . PRO B 1 250 ? 0.351 -10.094 -10.961 1 95.25 250 PRO B CA 1
ATOM 6621 C C . PRO B 1 250 ? -1.092 -10.414 -10.578 1 95.25 250 PRO B C 1
ATOM 6623 O O . PRO B 1 250 ? -1.548 -10.023 -9.5 1 95.25 250 PRO B O 1
ATOM 6626 N N . PHE B 1 251 ? -1.741 -11.086 -11.539 1 95.38 251 PHE B N 1
ATOM 6627 C CA . PHE B 1 251 ? -3 -11.734 -11.195 1 95.38 251 PHE B CA 1
ATOM 6628 C C . PHE B 1 251 ? -2.752 -13.047 -10.461 1 95.38 251 PHE B C 1
ATOM 6630 O O . PHE B 1 251 ? -1.982 -13.891 -10.922 1 95.38 251 PHE B O 1
ATOM 6637 N N . LEU B 1 252 ? -3.322 -13.156 -9.336 1 95.69 252 LEU B N 1
ATOM 6638 C CA . LEU B 1 252 ? -3.25 -14.398 -8.578 1 95.69 252 LEU B CA 1
ATOM 6639 C C . LEU B 1 252 ? -4.516 -15.234 -8.766 1 95.69 252 LEU B C 1
ATOM 6641 O O . LEU B 1 252 ? -5.625 -14.695 -8.719 1 95.69 252 LEU B O 1
ATOM 6645 N N . PHE B 1 253 ? -4.371 -16.5 -9.008 1 93.5 253 PHE B N 1
ATOM 6646 C CA . PHE B 1 253 ? -5.516 -17.391 -9.094 1 93.5 253 PHE B CA 1
ATOM 6647 C C . PHE B 1 253 ? -5.105 -18.828 -8.742 1 93.5 253 PHE B C 1
ATOM 6649 O O . PHE B 1 253 ? -3.914 -19.141 -8.68 1 93.5 253 PHE B O 1
ATOM 6656 N N . LYS B 1 254 ? -6.07 -19.609 -8.414 1 91.12 254 LYS B N 1
ATOM 6657 C CA . LYS B 1 254 ? -5.844 -20.984 -8.016 1 91.12 254 LYS B CA 1
ATOM 6658 C C . LYS B 1 254 ? -6.477 -21.953 -9.008 1 91.12 254 LYS B C 1
ATOM 6660 O O . LYS B 1 254 ? -7.617 -21.766 -9.438 1 91.12 254 LYS B O 1
ATOM 6665 N N . ARG B 1 255 ? -5.676 -22.891 -9.438 1 87.56 255 ARG B N 1
ATOM 6666 C CA . ARG B 1 255 ? -6.137 -23.938 -10.336 1 87.56 255 ARG B CA 1
ATOM 6667 C C . ARG B 1 255 ? -5.582 -25.297 -9.922 1 87.56 255 ARG B C 1
ATOM 6669 O O . ARG B 1 255 ? -4.371 -25.469 -9.789 1 87.56 255 ARG B O 1
ATOM 6676 N N . ASP B 1 256 ? -6.445 -26.234 -9.672 1 82.75 256 ASP B N 1
ATOM 6677 C CA . ASP B 1 256 ? -6.078 -27.594 -9.305 1 82.75 256 ASP B CA 1
ATOM 6678 C C . ASP B 1 256 ? -5.168 -27.609 -8.078 1 82.75 256 ASP B C 1
ATOM 6680 O O . ASP B 1 256 ? -4.152 -28.312 -8.055 1 82.75 256 ASP B O 1
ATOM 6684 N N . GLY B 1 257 ? -5.445 -26.672 -7.148 1 82.62 257 GLY B N 1
ATOM 6685 C CA . GLY B 1 257 ? -4.738 -26.641 -5.879 1 82.62 257 GLY B CA 1
ATOM 6686 C C . GLY B 1 257 ? -3.418 -25.906 -5.945 1 82.62 257 GLY B C 1
ATOM 6687 O O . GLY B 1 257 ? -2.713 -25.781 -4.941 1 82.62 257 GLY B O 1
ATOM 6688 N N . ILE B 1 258 ? -3.123 -25.391 -7.148 1 86 258 ILE B N 1
ATOM 6689 C CA . ILE B 1 258 ? -1.86 -24.672 -7.32 1 86 258 ILE B CA 1
ATOM 6690 C C . ILE B 1 258 ? -2.121 -23.172 -7.41 1 86 258 ILE B C 1
ATOM 6692 O O . ILE B 1 258 ? -3.057 -22.734 -8.086 1 86 258 ILE B O 1
ATOM 6696 N N . ASN B 1 259 ? -1.312 -22.422 -6.691 1 88.94 259 ASN B N 1
ATOM 6697 C CA . ASN B 1 259 ? -1.389 -20.969 -6.746 1 88.94 259 ASN B CA 1
ATOM 6698 C C . ASN B 1 259 ? -0.534 -20.406 -7.875 1 88.94 259 ASN B C 1
ATOM 6700 O O . ASN B 1 259 ? 0.674 -20.641 -7.926 1 88.94 259 ASN B O 1
ATOM 6704 N N . TYR B 1 260 ? -1.15 -19.656 -8.719 1 92 260 TYR B N 1
ATOM 6705 C CA . TYR B 1 260 ? -0.45 -19.047 -9.844 1 92 260 TYR B CA 1
ATOM 6706 C C . TYR B 1 260 ? -0.383 -17.531 -9.695 1 92 260 TYR B C 1
ATOM 6708 O O . TYR B 1 260 ? -1.296 -16.922 -9.141 1 92 260 TYR B O 1
ATOM 6716 N N . ALA B 1 261 ? 0.686 -17.047 -10.102 1 94.38 261 ALA B N 1
ATOM 6717 C CA . ALA B 1 261 ? 0.85 -15.609 -10.32 1 94.38 261 ALA B CA 1
ATOM 6718 C C . ALA B 1 261 ? 1.175 -15.305 -11.781 1 94.38 261 ALA B C 1
ATOM 6720 O O . ALA B 1 261 ? 2.104 -15.891 -12.352 1 94.38 261 ALA B O 1
ATOM 6721 N N . MET B 1 262 ? 0.349 -14.438 -12.375 1 92.44 262 MET B N 1
ATOM 6722 C CA . MET B 1 262 ? 0.573 -14.109 -13.781 1 92.44 262 MET B CA 1
ATOM 6723 C C . MET B 1 262 ? 0.701 -12.602 -13.977 1 92.44 262 MET B C 1
ATOM 6725 O O . MET B 1 262 ? -0.284 -11.875 -13.859 1 92.44 262 MET B O 1
ATOM 6729 N N . THR B 1 263 ? 1.823 -12.219 -14.391 1 91.81 263 THR B N 1
ATOM 6730 C CA . THR B 1 263 ? 2.096 -10.797 -14.586 1 91.81 263 THR B CA 1
ATOM 6731 C C . THR B 1 263 ? 1.542 -10.32 -15.922 1 91.81 263 THR B C 1
ATOM 6733 O O . THR B 1 263 ? 1.781 -10.945 -16.953 1 91.81 263 THR B O 1
ATOM 6736 N N . PRO B 1 264 ? 0.804 -9.203 -15.898 1 92.25 264 PRO B N 1
ATOM 6737 C CA . PRO B 1 264 ? 0.401 -8.602 -17.172 1 92.25 264 PRO B CA 1
ATOM 6738 C C . PRO B 1 264 ? 1.593 -8.148 -18.016 1 92.25 264 PRO B C 1
ATOM 6740 O O . PRO B 1 264 ? 2.594 -7.676 -17.469 1 92.25 264 PRO B O 1
ATOM 6743 N N . ILE B 1 265 ? 1.449 -8.219 -19.297 1 88.25 265 ILE B N 1
ATOM 6744 C CA . ILE B 1 265 ? 2.576 -7.938 -20.188 1 88.25 265 ILE B CA 1
ATOM 6745 C C . ILE B 1 265 ? 2.281 -6.688 -21.016 1 88.25 265 ILE B C 1
ATOM 6747 O O . ILE B 1 265 ? 3.135 -5.809 -21.141 1 88.25 265 ILE B O 1
ATOM 6751 N N . GLU B 1 266 ? 1.116 -6.68 -21.641 1 90.56 266 GLU B N 1
ATOM 6752 C CA . GLU B 1 266 ? 0.751 -5.562 -22.5 1 90.56 266 GLU B CA 1
ATOM 6753 C C . GLU B 1 266 ? -0.761 -5.363 -22.547 1 90.56 266 GLU B C 1
ATOM 6755 O O . GLU B 1 266 ? -1.517 -6.215 -22.062 1 90.56 266 GLU B O 1
ATOM 6760 N N . VAL B 1 267 ? -1.104 -4.223 -23 1 94.31 267 VAL B N 1
ATOM 6761 C CA . VAL B 1 267 ? -2.504 -3.846 -23.172 1 94.31 267 VAL B CA 1
ATOM 6762 C C . VAL B 1 267 ? -2.779 -3.512 -24.641 1 94.31 267 VAL B C 1
ATOM 6764 O O . VAL B 1 267 ? -1.98 -2.83 -25.281 1 94.31 267 VAL B O 1
ATOM 6767 N N . ASN B 1 268 ? -3.809 -4.031 -25.156 1 94.38 268 ASN B N 1
ATOM 6768 C CA . ASN B 1 268 ? -4.133 -3.719 -26.547 1 94.38 268 ASN B CA 1
ATOM 6769 C C . ASN B 1 268 ? -5.145 -2.58 -26.641 1 94.38 268 ASN B C 1
ATOM 6771 O O . ASN B 1 268 ? -5.492 -1.965 -25.625 1 94.38 268 ASN B O 1
ATOM 6775 N N . ASP B 1 269 ? -5.609 -2.264 -27.797 1 93.25 269 ASP B N 1
ATOM 6776 C CA . ASP B 1 269 ? -6.473 -1.115 -28.047 1 93.25 269 ASP B CA 1
ATOM 6777 C C . ASP B 1 269 ? -7.855 -1.328 -27.438 1 93.25 269 ASP B C 1
ATOM 6779 O O . ASP B 1 269 ? -8.562 -0.364 -27.125 1 93.25 269 ASP B O 1
ATOM 6783 N N . GLU B 1 270 ? -8.219 -2.551 -27.297 1 94.5 270 GLU B N 1
ATOM 6784 C CA . GLU B 1 270 ? -9.516 -2.873 -26.719 1 94.5 270 GLU B CA 1
ATOM 6785 C C . GLU B 1 270 ? -9.453 -2.922 -25.203 1 94.5 270 GLU B C 1
ATOM 6787 O O . GLU B 1 270 ? -10.406 -3.35 -24.547 1 94.5 270 GLU B O 1
ATOM 6792 N N . LYS B 1 271 ? -8.328 -2.598 -24.641 1 96.19 271 LYS B N 1
ATOM 6793 C CA . LYS B 1 271 ? -8.086 -2.535 -23.203 1 96.19 271 LYS B CA 1
ATOM 6794 C C . LYS B 1 271 ? -8.062 -3.932 -22.594 1 96.19 271 LYS B C 1
ATOM 6796 O O . LYS B 1 271 ? -8.453 -4.117 -21.438 1 96.19 271 LYS B O 1
ATOM 6801 N N . ALA B 1 272 ? -7.77 -4.863 -23.438 1 96.75 272 ALA B N 1
ATOM 6802 C CA . ALA B 1 272 ? -7.508 -6.215 -22.953 1 96.75 272 ALA B CA 1
ATOM 6803 C C . ALA B 1 272 ? -6.062 -6.359 -22.484 1 96.75 272 ALA B C 1
ATOM 6805 O O . ALA B 1 272 ? -5.168 -5.676 -22.984 1 96.75 272 ALA B O 1
ATOM 6806 N N . ILE B 1 273 ? -5.82 -7.277 -21.516 1 95.88 273 ILE B N 1
ATOM 6807 C CA . ILE B 1 273 ? -4.492 -7.48 -20.953 1 95.88 273 ILE B CA 1
ATOM 6808 C C . ILE B 1 273 ? -3.955 -8.852 -21.359 1 95.88 273 ILE B C 1
ATOM 6810 O O . ILE B 1 273 ? -4.648 -9.859 -21.234 1 95.88 273 ILE B O 1
ATOM 6814 N N . LYS B 1 274 ? -2.773 -8.82 -21.812 1 92.94 274 LYS B N 1
ATOM 6815 C CA . LYS B 1 274 ? -2.117 -10.07 -22.188 1 92.94 274 LYS B CA 1
ATOM 6816 C C . LYS B 1 274 ? -1.327 -10.641 -21.016 1 92.94 274 LYS B C 1
ATOM 6818 O O . LYS B 1 274 ? -0.653 -9.906 -20.281 1 92.94 274 LYS B O 1
ATOM 6823 N N . VAL B 1 275 ? -1.493 -11.977 -20.797 1 89.56 275 VAL B N 1
ATOM 6824 C CA . VAL B 1 275 ? -0.722 -12.688 -19.781 1 89.56 275 VAL B CA 1
ATOM 6825 C C . VAL B 1 275 ? 0.015 -13.859 -20.422 1 89.56 275 VAL B C 1
ATOM 6827 O O . VAL B 1 275 ? -0.135 -14.117 -21.625 1 89.56 275 VAL B O 1
ATOM 6830 N N . ILE B 1 276 ? 0.819 -14.578 -19.672 1 79.25 276 ILE B N 1
ATOM 6831 C CA . ILE B 1 276 ? 1.7 -15.586 -20.25 1 79.25 276 ILE B CA 1
ATOM 6832 C C . ILE B 1 276 ? 1.007 -16.953 -20.219 1 79.25 276 ILE B C 1
ATOM 6834 O O . ILE B 1 276 ? 1.432 -17.875 -20.906 1 79.25 276 ILE B O 1
ATOM 6838 N N . MET B 1 277 ? -0.038 -17 -19.453 1 82.12 277 MET B N 1
ATOM 6839 C CA . MET B 1 277 ? -0.85 -18.219 -19.406 1 82.12 277 MET B CA 1
ATOM 6840 C C . MET B 1 277 ? -2.336 -17.875 -19.406 1 82.12 277 MET B C 1
ATOM 6842 O O . MET B 1 277 ? -2.75 -16.875 -18.828 1 82.12 277 MET B O 1
ATOM 6846 N N . ASN B 1 278 ? -3.045 -18.766 -20.016 1 84.12 278 ASN B N 1
ATOM 6847 C CA . ASN B 1 278 ? -4.48 -18.516 -20.109 1 84.12 278 ASN B CA 1
ATOM 6848 C C . ASN B 1 278 ? -5.156 -18.578 -18.734 1 84.12 278 ASN B C 1
ATOM 6850 O O . ASN B 1 278 ? -4.824 -19.438 -17.922 1 84.12 278 ASN B O 1
ATOM 6854 N N . ILE B 1 279 ? -5.98 -17.594 -18.578 1 89.19 279 ILE B N 1
ATOM 6855 C CA . ILE B 1 279 ? -6.918 -17.625 -17.469 1 89.19 279 ILE B CA 1
ATOM 6856 C C . ILE B 1 279 ? -8.344 -17.734 -17.984 1 89.19 279 ILE B C 1
ATOM 6858 O O . ILE B 1 279 ? -8.781 -16.922 -18.797 1 89.19 279 ILE B O 1
ATOM 6862 N N . ASN B 1 280 ? -9.008 -18.672 -17.516 1 91.06 280 ASN B N 1
ATOM 6863 C CA . ASN B 1 280 ? -10.289 -19.031 -18.109 1 91.06 280 ASN B CA 1
ATOM 6864 C C . ASN B 1 280 ? -11.422 -18.172 -17.578 1 91.06 280 ASN B C 1
ATOM 6866 O O . ASN B 1 280 ? -11.367 -17.703 -16.438 1 91.06 280 ASN B O 1
ATOM 6870 N N . GLU B 1 281 ? -12.414 -18.078 -18.453 1 92.88 281 GLU B N 1
ATOM 6871 C CA . GLU B 1 281 ? -13.641 -17.438 -18 1 92.88 281 GLU B CA 1
ATOM 6872 C C . GLU B 1 281 ? -14.25 -18.172 -16.812 1 92.88 281 GLU B C 1
ATOM 6874 O O . GLU B 1 281 ? -14.266 -19.406 -16.781 1 92.88 281 GLU B O 1
ATOM 6879 N N . GLY B 1 282 ? -14.609 -17.375 -15.844 1 90.75 282 GLY B N 1
ATOM 6880 C CA . GLY B 1 282 ? -15.211 -17.953 -14.656 1 90.75 282 GLY B CA 1
ATOM 6881 C C . GLY B 1 282 ? -14.234 -18.141 -13.516 1 90.75 282 GLY B C 1
ATOM 6882 O O . GLY B 1 282 ? -14.633 -18.328 -12.359 1 90.75 282 GLY B O 1
ATOM 6883 N N . GLU B 1 283 ? -12.961 -18.078 -13.781 1 93.31 283 GLU B N 1
ATOM 6884 C CA . GLU B 1 283 ? -11.969 -18.234 -12.727 1 93.31 283 GLU B CA 1
ATOM 6885 C C . GLU B 1 283 ? -11.891 -17 -11.852 1 93.31 283 GLU B C 1
ATOM 6887 O O . GLU B 1 283 ? -12.023 -15.875 -12.344 1 93.31 283 GLU B O 1
ATOM 6892 N N . SER B 1 284 ? -11.727 -17.25 -10.578 1 94.19 284 SER B N 1
ATOM 6893 C CA . SER B 1 284 ? -11.547 -16.172 -9.617 1 94.19 284 SER B CA 1
ATOM 6894 C C . SER B 1 284 ? -10.094 -15.68 -9.602 1 94.19 284 SER B C 1
ATOM 6896 O O . SER B 1 284 ? -9.164 -16.484 -9.617 1 94.19 284 SER B O 1
ATOM 6898 N N . VAL B 1 285 ? -10.016 -14.352 -9.609 1 95.62 285 VAL B N 1
ATOM 6899 C CA . VAL B 1 285 ? -8.672 -13.781 -9.641 1 95.62 285 VAL B CA 1
ATOM 6900 C C . VAL B 1 285 ? -8.586 -12.609 -8.664 1 95.62 285 VAL B C 1
ATOM 6902 O O . VAL B 1 285 ? -9.602 -12.016 -8.312 1 95.62 285 VAL B O 1
ATOM 6905 N N . CYS B 1 286 ? -7.387 -12.289 -8.188 1 95.75 286 CYS B N 1
ATOM 6906 C CA . CYS B 1 286 ? -7.066 -11.102 -7.398 1 95.75 286 CYS B CA 1
ATOM 6907 C C . CYS B 1 286 ? -5.805 -10.422 -7.926 1 95.75 286 CYS B C 1
ATOM 6909 O O . CYS B 1 286 ? -4.961 -11.07 -8.547 1 95.75 286 CYS B O 1
ATOM 6911 N N . ILE B 1 287 ? -5.742 -9.164 -7.801 1 94.44 287 ILE B N 1
ATOM 6912 C CA . ILE B 1 287 ? -4.461 -8.484 -7.973 1 94.44 287 ILE B CA 1
ATOM 6913 C C . ILE B 1 287 ? -3.568 -8.758 -6.762 1 94.44 287 ILE B C 1
ATOM 6915 O O . ILE B 1 287 ? -3.992 -8.578 -5.617 1 94.44 287 ILE B O 1
ATOM 6919 N N . GLY B 1 288 ? -2.389 -9.25 -7.078 1 93.81 288 GLY B N 1
ATOM 6920 C CA . GLY B 1 288 ? -1.494 -9.602 -5.988 1 93.81 288 GLY B CA 1
ATOM 6921 C C . GLY B 1 288 ? -0.287 -8.688 -5.891 1 93.81 288 GLY B C 1
ATOM 6922 O O . GLY B 1 288 ? -0.055 -7.859 -6.773 1 93.81 288 GLY B O 1
ATOM 6923 N N . TYR B 1 289 ? 0.405 -8.773 -4.738 1 92.19 289 TYR B N 1
ATOM 6924 C CA . TYR B 1 289 ? 1.668 -8.078 -4.52 1 92.19 289 TYR B CA 1
ATOM 6925 C C . TYR B 1 289 ? 2.57 -8.867 -3.578 1 92.19 289 TYR B C 1
ATOM 6927 O O . TYR B 1 289 ? 2.088 -9.57 -2.688 1 92.19 289 TYR B O 1
ATOM 6935 N N . GLY B 1 290 ? 3.816 -8.68 -3.848 1 92.06 290 GLY B N 1
ATOM 6936 C CA . GLY B 1 290 ? 4.777 -9.375 -3.006 1 92.06 290 GLY B CA 1
ATOM 6937 C C . GLY B 1 290 ? 4.984 -8.703 -1.659 1 92.06 290 GLY B C 1
ATOM 6938 O O . GLY B 1 290 ? 5.133 -7.48 -1.585 1 92.06 290 GLY B O 1
ATOM 6939 N N . ASN B 1 291 ? 4.918 -9.469 -0.636 1 90.62 291 ASN B N 1
ATOM 6940 C CA . ASN B 1 291 ? 5.289 -9.016 0.699 1 90.62 291 ASN B CA 1
ATOM 6941 C C . ASN B 1 291 ? 6.723 -9.406 1.048 1 90.62 291 ASN B C 1
ATOM 6943 O O . ASN B 1 291 ? 7.008 -10.578 1.288 1 90.62 291 ASN B O 1
ATOM 6947 N N . PRO B 1 292 ? 7.59 -8.453 1.131 1 91.12 292 PRO B N 1
ATOM 6948 C CA . PRO B 1 292 ? 9 -8.773 1.354 1 91.12 292 PRO B CA 1
ATOM 6949 C C . PRO B 1 292 ? 9.227 -9.617 2.605 1 91.12 292 PRO B C 1
ATOM 6951 O O . PRO B 1 292 ? 10.047 -10.531 2.598 1 91.12 292 PRO B O 1
ATOM 6954 N N . ALA B 1 293 ? 8.516 -9.328 3.66 1 88.38 293 ALA B N 1
ATOM 6955 C CA . ALA B 1 293 ? 8.672 -10.102 4.891 1 88.38 293 ALA B CA 1
ATOM 6956 C C . ALA B 1 293 ? 8.305 -11.57 4.664 1 88.38 293 ALA B C 1
ATOM 6958 O O . ALA B 1 293 ? 9 -12.469 5.137 1 88.38 293 ALA B O 1
ATOM 6959 N N . ILE B 1 294 ? 7.285 -11.805 3.961 1 90.94 294 ILE B N 1
ATOM 6960 C CA . ILE B 1 294 ? 6.84 -13.164 3.678 1 90.94 294 ILE B CA 1
ATOM 6961 C C . ILE B 1 294 ? 7.828 -13.844 2.729 1 90.94 294 ILE B C 1
ATOM 6963 O O . ILE B 1 294 ? 8.141 -15.023 2.889 1 90.94 294 ILE B O 1
ATOM 6967 N N . ILE B 1 295 ? 8.289 -13.141 1.716 1 93.38 295 ILE B N 1
ATOM 6968 C CA . ILE B 1 295 ? 9.258 -13.664 0.76 1 93.38 295 ILE B CA 1
ATOM 6969 C C . ILE B 1 295 ? 10.508 -14.156 1.502 1 93.38 295 ILE B C 1
ATOM 6971 O O . ILE B 1 295 ? 10.961 -15.273 1.285 1 93.38 295 ILE B O 1
ATOM 6975 N N . ILE B 1 296 ? 10.992 -13.328 2.404 1 90.81 296 ILE B N 1
ATOM 6976 C CA . ILE B 1 296 ? 12.203 -13.656 3.143 1 90.81 296 ILE B CA 1
ATOM 6977 C C . ILE B 1 296 ? 11.93 -14.828 4.082 1 90.81 296 ILE B C 1
ATOM 6979 O O . ILE B 1 296 ? 12.758 -15.734 4.215 1 90.81 296 ILE B O 1
ATOM 6983 N N . GLU B 1 297 ? 10.789 -14.781 4.703 1 91.31 297 GLU B N 1
ATOM 6984 C CA . GLU B 1 297 ? 10.398 -15.875 5.582 1 91.31 297 GLU B CA 1
ATOM 6985 C C . GLU B 1 297 ? 10.328 -17.203 4.824 1 91.31 297 GLU B C 1
ATOM 6987 O O . GLU B 1 297 ? 10.859 -18.219 5.285 1 91.31 297 GLU B O 1
ATOM 6992 N N . LYS B 1 298 ? 9.734 -17.203 3.693 1 93.5 298 LYS B N 1
ATOM 6993 C CA . LYS B 1 298 ? 9.625 -18.422 2.887 1 93.5 298 LYS B CA 1
ATOM 6994 C C . LYS B 1 298 ? 10.992 -18.859 2.373 1 93.5 298 LYS B C 1
ATOM 6996 O O . LYS B 1 298 ? 11.25 -20.062 2.26 1 93.5 298 LYS B O 1
ATOM 7001 N N . ALA B 1 299 ? 11.789 -17.938 2.006 1 93.81 299 ALA B N 1
ATOM 7002 C CA . ALA B 1 299 ? 13.156 -18.266 1.6 1 93.81 299 ALA B CA 1
ATOM 7003 C C . ALA B 1 299 ? 13.891 -19.016 2.715 1 93.81 299 ALA B C 1
ATOM 7005 O O . ALA B 1 299 ? 14.602 -19.984 2.459 1 93.81 299 ALA B O 1
ATOM 7006 N N . ASN B 1 300 ? 13.703 -18.5 3.898 1 92.62 300 ASN B N 1
ATOM 7007 C CA . ASN B 1 300 ? 14.32 -19.156 5.051 1 92.62 300 ASN B CA 1
ATOM 7008 C C . ASN B 1 300 ? 13.836 -20.594 5.211 1 92.62 300 ASN B C 1
ATOM 7010 O O . ASN B 1 300 ? 14.625 -21.484 5.535 1 92.62 300 ASN B O 1
ATOM 7014 N N . ASP B 1 301 ? 12.602 -20.797 5.008 1 93.5 301 ASP B N 1
ATOM 7015 C CA . ASP B 1 301 ? 12.047 -22.141 5.07 1 93.5 301 ASP B CA 1
ATOM 7016 C C . ASP B 1 301 ? 12.711 -23.047 4.043 1 93.5 301 ASP B C 1
ATOM 7018 O O . ASP B 1 301 ? 13.078 -24.188 4.355 1 93.5 301 ASP B O 1
ATOM 7022 N N . ILE B 1 302 ? 12.867 -22.594 2.883 1 94.81 302 ILE B N 1
ATOM 7023 C CA . ILE B 1 302 ? 13.469 -23.375 1.807 1 94.81 302 ILE B CA 1
ATOM 7024 C C . ILE B 1 302 ? 14.938 -23.656 2.125 1 94.81 302 ILE B C 1
ATOM 7026 O O . ILE B 1 302 ? 15.438 -24.734 1.841 1 94.81 302 ILE B O 1
ATOM 7030 N N . GLN B 1 303 ? 15.578 -22.703 2.703 1 93.88 303 GLN B N 1
ATOM 7031 C CA . GLN B 1 303 ? 16.969 -22.891 3.096 1 93.88 303 GLN B CA 1
ATOM 7032 C C . GLN B 1 303 ? 17.109 -24.062 4.074 1 93.88 303 GLN B C 1
ATOM 7034 O O . GLN B 1 303 ? 18.078 -24.828 4.004 1 93.88 303 GLN B O 1
ATOM 7039 N N . ASN B 1 304 ? 16.188 -24.125 4.949 1 92.94 304 ASN B N 1
ATOM 7040 C CA . ASN B 1 304 ? 16.203 -25.234 5.891 1 92.94 304 ASN B CA 1
ATOM 7041 C C . ASN B 1 304 ? 16.109 -26.578 5.172 1 92.94 304 ASN B C 1
ATOM 7043 O O . ASN B 1 304 ? 16.797 -27.531 5.535 1 92.94 304 ASN B O 1
ATOM 7047 N N . TRP B 1 305 ? 15.359 -26.594 4.172 1 92.69 305 TRP B N 1
ATOM 7048 C CA . TRP B 1 305 ? 15.227 -27.812 3.383 1 92.69 305 TRP B CA 1
ATOM 7049 C C . TRP B 1 305 ? 16.516 -28.109 2.607 1 92.69 305 TRP B C 1
ATOM 7051 O O . TRP B 1 305 ? 16.938 -29.25 2.523 1 92.69 305 TRP B O 1
ATOM 7061 N N . VAL B 1 306 ? 17.062 -27.109 2.066 1 93.56 306 VAL B N 1
ATOM 7062 C CA . VAL B 1 306 ? 18.266 -27.25 1.268 1 93.56 306 VAL B CA 1
ATOM 7063 C C . VAL B 1 306 ? 19.422 -27.719 2.154 1 93.56 306 VAL B C 1
ATOM 7065 O O . VAL B 1 306 ? 20.234 -28.547 1.746 1 93.56 306 VAL B O 1
ATOM 7068 N N . ARG B 1 307 ? 19.469 -27.188 3.316 1 91.62 307 ARG B N 1
ATOM 7069 C CA . ARG B 1 307 ? 20.484 -27.594 4.281 1 91.62 307 ARG B CA 1
ATOM 7070 C C . ARG B 1 307 ? 20.328 -29.078 4.641 1 91.62 307 ARG B C 1
ATOM 7072 O O . ARG B 1 307 ? 21.312 -29.812 4.688 1 91.62 307 ARG B O 1
ATOM 7079 N N . ALA B 1 308 ? 19.125 -29.453 4.844 1 92.56 308 ALA B N 1
ATOM 7080 C CA . ALA B 1 308 ? 18.844 -30.844 5.203 1 92.56 308 ALA B CA 1
ATOM 7081 C C . ALA B 1 308 ? 19.188 -31.781 4.055 1 92.56 308 ALA B C 1
ATOM 7083 O O . ALA B 1 308 ? 19.562 -32.938 4.281 1 92.56 308 ALA B O 1
ATOM 7084 N N . PHE B 1 309 ? 19.156 -31.344 2.846 1 94.25 309 PHE B N 1
ATOM 7085 C CA . PHE B 1 309 ? 19.438 -32.125 1.646 1 94.25 309 PHE B CA 1
ATOM 7086 C C . PHE B 1 309 ? 20.938 -32.312 1.48 1 94.25 309 PHE B C 1
ATOM 7088 O O . PHE B 1 309 ? 21.375 -33.188 0.724 1 94.25 309 PHE B O 1
ATOM 7095 N N . ASN B 1 310 ? 21.734 -31.609 2.135 1 91.75 310 ASN B N 1
ATOM 7096 C CA . ASN B 1 310 ? 23.188 -31.641 2.029 1 91.75 310 ASN B CA 1
ATOM 7097 C C . ASN B 1 310 ? 23.656 -31.359 0.605 1 91.75 310 ASN B C 1
ATOM 7099 O O . ASN B 1 310 ? 24.391 -32.156 0.011 1 91.75 310 ASN B O 1
ATOM 7103 N N . SER B 1 311 ? 23.312 -30.203 0.086 1 93.5 311 SER B N 1
ATOM 7104 C CA . SER B 1 311 ? 23.562 -29.812 -1.298 1 93.5 311 SER B CA 1
ATOM 7105 C C . SER B 1 311 ? 25.047 -29.516 -1.534 1 93.5 311 SER B C 1
ATOM 7107 O O . SER B 1 311 ? 25.703 -28.906 -0.691 1 93.5 311 SER B O 1
ATOM 7109 N N . GLU B 1 312 ? 25.516 -29.969 -2.664 1 95.44 312 GLU B N 1
ATOM 7110 C CA . GLU B 1 312 ? 26.875 -29.656 -3.08 1 95.44 312 GLU B CA 1
ATOM 711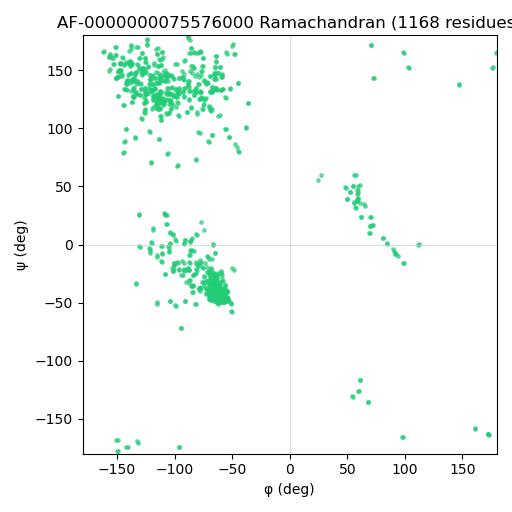1 C C . GLU B 1 312 ? 26.891 -28.453 -4.031 1 95.44 312 GLU B C 1
ATOM 7113 O O . GLU B 1 312 ? 27.938 -27.812 -4.195 1 95.44 312 GLU B O 1
ATOM 7118 N N . ALA B 1 313 ? 25.781 -28.219 -4.641 1 95.69 313 ALA B N 1
ATOM 7119 C CA . ALA B 1 313 ? 25.578 -27.062 -5.516 1 95.69 313 ALA B CA 1
ATOM 7120 C C . ALA B 1 313 ? 24.125 -26.609 -5.492 1 95.69 313 ALA B C 1
ATOM 7122 O O . ALA B 1 313 ? 23.219 -27.438 -5.367 1 95.69 313 ALA B O 1
ATOM 7123 N N . ILE B 1 314 ? 23.953 -25.297 -5.57 1 97.44 314 ILE B N 1
ATOM 7124 C CA . ILE B 1 314 ? 22.594 -24.75 -5.578 1 97.44 314 ILE B CA 1
ATOM 7125 C C . ILE B 1 314 ? 22.422 -23.828 -6.789 1 97.44 314 ILE B 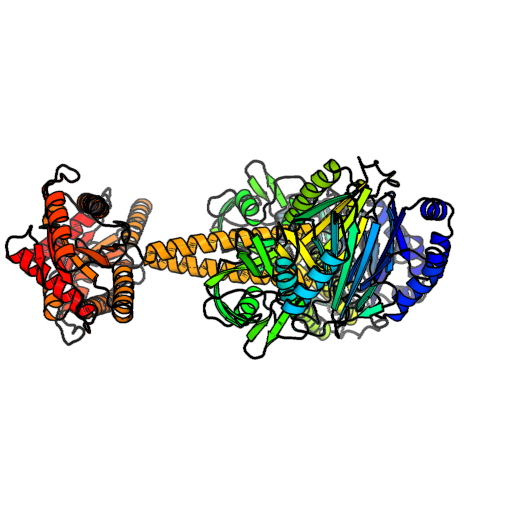C 1
ATOM 7127 O O . ILE B 1 314 ? 23.172 -22.859 -6.961 1 97.44 314 ILE B O 1
ATOM 7131 N N . PHE B 1 315 ? 21.469 -24.141 -7.633 1 98.19 315 PHE B N 1
ATOM 7132 C CA . PHE B 1 315 ? 21.062 -23.234 -8.695 1 98.19 315 PHE B CA 1
ATOM 7133 C C . PHE B 1 315 ? 19.859 -22.406 -8.273 1 98.19 315 PHE B C 1
ATOM 7135 O O . PHE B 1 315 ? 18.875 -22.969 -7.781 1 98.19 315 PHE B O 1
ATOM 7142 N N . LEU B 1 316 ? 19.953 -21.094 -8.469 1 98.06 316 LEU B N 1
ATOM 7143 C CA . LEU B 1 316 ? 18.859 -20.203 -8.133 1 98.06 316 LEU B CA 1
ATOM 7144 C C . LEU B 1 316 ? 18.281 -19.547 -9.391 1 98.06 316 LEU B C 1
ATOM 7146 O O . LEU B 1 316 ? 18.984 -18.828 -10.094 1 98.06 316 LEU B O 1
ATOM 7150 N N . TYR B 1 317 ? 17.078 -19.828 -9.672 1 98.12 317 TYR B N 1
ATOM 7151 C CA . TYR B 1 317 ? 16.312 -19.172 -10.727 1 98.12 317 TYR B CA 1
ATOM 7152 C C . TYR B 1 317 ? 15.195 -18.312 -10.133 1 98.12 317 TYR B C 1
ATOM 7154 O O . TYR B 1 317 ? 14.172 -18.844 -9.68 1 98.12 317 TYR B O 1
ATOM 7162 N N . SER B 1 318 ? 15.383 -17.031 -10.195 1 96.81 318 SER B N 1
ATOM 7163 C CA . SER B 1 318 ? 14.461 -16.109 -9.539 1 96.81 318 SER B CA 1
ATOM 7164 C C . SER B 1 318 ? 13.805 -15.164 -10.547 1 96.81 318 SER B C 1
ATOM 7166 O O . SER B 1 318 ? 14.477 -14.656 -11.453 1 96.81 318 SER B O 1
ATOM 7168 N N . CYS B 1 319 ? 12.586 -14.961 -10.375 1 94.88 319 CYS B N 1
ATOM 7169 C CA . CYS B 1 319 ? 11.859 -14.078 -11.281 1 94.88 319 CYS B CA 1
ATOM 7170 C C . CYS B 1 319 ? 12.352 -12.641 -11.164 1 94.88 319 CYS B C 1
ATOM 7172 O O . CYS B 1 319 ? 12.648 -12.172 -10.062 1 94.88 319 CYS B O 1
ATOM 7174 N N . ILE B 1 320 ? 12.328 -11.93 -12.242 1 91.94 320 ILE B N 1
ATOM 7175 C CA . ILE B 1 320 ? 12.742 -10.531 -12.297 1 91.94 320 ILE B CA 1
ATOM 7176 C C . ILE B 1 320 ? 11.812 -9.688 -11.422 1 91.94 320 ILE B C 1
ATOM 7178 O O . ILE B 1 320 ? 12.234 -8.656 -10.883 1 91.94 320 ILE B O 1
ATOM 7182 N N . CYS B 1 321 ? 10.641 -10.078 -11.234 1 91.81 321 CYS B N 1
ATOM 7183 C CA . CYS B 1 321 ? 9.695 -9.375 -10.391 1 91.81 321 CYS B CA 1
ATOM 7184 C C . CYS B 1 321 ? 10.234 -9.203 -8.977 1 91.81 321 CYS B C 1
ATOM 7186 O O . CYS B 1 321 ? 10.016 -8.18 -8.336 1 91.81 321 CYS B O 1
ATOM 7188 N N . ARG B 1 322 ? 10.883 -10.227 -8.594 1 92.94 322 ARG B N 1
ATOM 7189 C CA . ARG B 1 322 ? 11.414 -10.234 -7.23 1 92.94 322 ARG B CA 1
ATOM 7190 C C . ARG B 1 322 ? 12.555 -9.234 -7.082 1 92.94 322 ARG B C 1
ATOM 7192 O O . ARG B 1 322 ? 12.664 -8.547 -6.062 1 92.94 322 ARG B O 1
ATOM 7199 N N . ARG B 1 323 ? 13.344 -9.188 -8.078 1 91.5 323 ARG B N 1
ATOM 7200 C CA . ARG B 1 323 ? 14.414 -8.195 -8.102 1 91.5 323 ARG B CA 1
ATOM 7201 C C . ARG B 1 323 ? 13.852 -6.781 -8.102 1 91.5 323 ARG B C 1
ATOM 7203 O O . ARG B 1 323 ? 14.352 -5.91 -7.391 1 91.5 323 ARG B O 1
ATOM 7210 N N . PHE B 1 324 ? 12.859 -6.637 -8.875 1 89.81 324 PHE B N 1
ATOM 7211 C CA . PHE B 1 324 ? 12.211 -5.336 -8.977 1 89.81 324 PHE B CA 1
ATOM 7212 C C . PHE B 1 324 ? 11.594 -4.938 -7.641 1 89.81 324 PHE B C 1
ATOM 7214 O O . PHE B 1 324 ? 11.695 -3.785 -7.223 1 89.81 324 PHE B O 1
ATOM 7221 N N . LEU B 1 325 ? 11 -5.809 -7.039 1 90.38 325 LEU B N 1
ATOM 7222 C CA . LEU B 1 325 ? 10.281 -5.566 -5.797 1 90.38 325 LEU B CA 1
ATOM 7223 C C . LEU B 1 325 ? 11.25 -5.277 -4.652 1 90.38 325 LEU B C 1
ATOM 7225 O O . LEU B 1 325 ? 11.062 -4.324 -3.898 1 90.38 325 LEU B O 1
ATOM 7229 N N . LEU B 1 326 ? 12.297 -6.094 -4.562 1 89.12 326 LEU B N 1
ATOM 7230 C CA . LEU B 1 326 ? 13.172 -6.039 -3.398 1 89.12 326 LEU B CA 1
ATOM 7231 C C . LEU B 1 326 ? 14.289 -5.02 -3.609 1 89.12 326 LEU B C 1
ATOM 7233 O O . LEU B 1 326 ? 14.945 -4.602 -2.652 1 89.12 326 LEU B O 1
ATOM 7237 N N . GLN B 1 327 ? 14.523 -4.715 -4.797 1 83.94 327 GLN B N 1
ATOM 7238 C CA . GLN B 1 327 ? 15.516 -3.707 -5.152 1 83.94 327 GLN B CA 1
ATOM 7239 C C . GLN B 1 327 ? 16.875 -4.035 -4.543 1 83.94 327 GLN B C 1
ATOM 7241 O O . GLN B 1 327 ? 17.375 -5.156 -4.684 1 83.94 327 GLN B O 1
ATOM 7246 N N . GLY B 1 328 ? 17.5 -3.051 -3.887 1 78.06 328 GLY B N 1
ATOM 7247 C CA . GLY B 1 328 ? 18.828 -3.227 -3.338 1 78.06 328 GLY B CA 1
ATOM 7248 C C . GLY B 1 328 ? 18.891 -4.258 -2.229 1 78.06 328 GLY B C 1
ATOM 7249 O O . GLY B 1 328 ? 19.969 -4.699 -1.838 1 78.06 328 GLY B O 1
ATOM 7250 N N . GLU B 1 329 ? 17.781 -4.727 -1.822 1 84.19 329 GLU B N 1
ATOM 7251 C CA . GLU B 1 329 ? 17.75 -5.676 -0.711 1 84.19 329 GLU B CA 1
ATOM 7252 C C . GLU B 1 329 ? 17.422 -7.086 -1.198 1 84.19 329 GLU B C 1
ATOM 7254 O O . GLU B 1 329 ? 17.094 -7.961 -0.397 1 84.19 329 GLU B O 1
ATOM 7259 N N . VAL B 1 330 ? 17.562 -7.34 -2.453 1 89.12 330 VAL B N 1
ATOM 7260 C CA . VAL B 1 330 ? 17.234 -8.625 -3.047 1 89.12 330 VAL B CA 1
ATOM 7261 C C . VAL B 1 330 ? 18.172 -9.703 -2.512 1 89.12 330 VAL B C 1
ATOM 7263 O O . VAL B 1 330 ? 17.781 -10.867 -2.377 1 89.12 330 VAL B O 1
ATOM 7266 N N . ASP B 1 331 ? 19.359 -9.281 -2.084 1 91.44 331 ASP B N 1
ATOM 7267 C CA . ASP B 1 331 ? 20.375 -10.211 -1.602 1 91.44 331 ASP B CA 1
ATOM 7268 C C . ASP B 1 331 ? 19.953 -10.859 -0.286 1 91.44 331 ASP B C 1
ATOM 7270 O O . ASP B 1 331 ? 20.469 -11.914 0.091 1 91.44 331 ASP B O 1
ATOM 7274 N N . LEU B 1 332 ? 19.031 -10.227 0.383 1 88.62 332 LEU B N 1
ATOM 7275 C CA . LEU B 1 332 ? 18.516 -10.805 1.622 1 88.62 332 LEU B CA 1
ATOM 7276 C C . LEU B 1 332 ? 17.844 -12.148 1.36 1 88.62 332 LEU B C 1
ATOM 7278 O O . LEU B 1 332 ? 17.828 -13.016 2.234 1 88.62 332 LEU B O 1
ATOM 7282 N N . GLU B 1 333 ? 17.391 -12.312 0.19 1 91.88 333 GLU B N 1
ATOM 7283 C CA . GLU B 1 333 ? 16.703 -13.539 -0.189 1 91.88 333 GLU B CA 1
ATOM 7284 C C . GLU B 1 333 ? 17.688 -14.633 -0.585 1 91.88 333 GLU B C 1
ATOM 7286 O O . GLU B 1 333 ? 17.484 -15.812 -0.28 1 91.88 333 GLU B O 1
ATOM 7291 N N . THR B 1 334 ? 18.797 -14.258 -1.218 1 94.62 334 THR B N 1
ATOM 7292 C CA . THR B 1 334 ? 19.594 -15.266 -1.919 1 94.62 334 THR B CA 1
ATOM 7293 C C . THR B 1 334 ? 20.891 -15.539 -1.18 1 94.62 334 THR B C 1
ATOM 7295 O O . THR B 1 334 ? 21.438 -16.641 -1.263 1 94.62 334 THR B O 1
ATOM 7298 N N . ILE B 1 335 ? 21.422 -14.648 -0.404 1 93.62 335 ILE B N 1
ATOM 7299 C CA . ILE B 1 335 ? 22.734 -14.773 0.247 1 93.62 335 ILE B CA 1
ATOM 7300 C C . ILE B 1 335 ? 22.719 -15.969 1.195 1 93.62 335 ILE B C 1
ATOM 7302 O O . ILE B 1 335 ? 23.688 -16.734 1.241 1 93.62 335 ILE B O 1
ATOM 7306 N N . PRO B 1 336 ? 21.641 -16.125 1.916 1 92.56 336 PRO B N 1
ATOM 7307 C CA . PRO B 1 336 ? 21.656 -17.234 2.873 1 92.56 336 PRO B CA 1
ATOM 7308 C C . PRO B 1 336 ? 21.859 -18.594 2.203 1 92.56 336 PRO B C 1
ATOM 7310 O O . PRO B 1 336 ? 22.391 -19.516 2.824 1 92.56 336 PRO B O 1
ATOM 7313 N N . PHE B 1 337 ? 21.531 -18.766 0.993 1 95.19 337 PHE B N 1
ATOM 7314 C CA . PHE B 1 337 ? 21.734 -20.031 0.283 1 95.19 337 PHE B CA 1
ATOM 7315 C C . PHE B 1 337 ? 23.234 -20.297 0.095 1 95.19 337 PHE B C 1
ATOM 7317 O O . PHE B 1 337 ? 23.656 -21.453 0.08 1 95.19 337 PHE B O 1
ATOM 7324 N N . GLU B 1 338 ? 23.953 -19.25 -0.083 1 94.69 338 GLU B N 1
ATOM 7325 C CA . GLU B 1 338 ? 25.391 -19.375 -0.302 1 94.69 338 GLU B CA 1
ATOM 7326 C C . GLU B 1 338 ? 26.094 -19.953 0.925 1 94.69 338 GLU B C 1
ATOM 7328 O O . GLU B 1 338 ? 27.172 -20.547 0.812 1 94.69 338 GLU B O 1
ATOM 7333 N N . THR B 1 339 ? 25.531 -19.766 2.041 1 91.56 339 THR B N 1
ATOM 7334 C CA . THR B 1 339 ? 26.109 -20.312 3.266 1 91.56 339 THR B CA 1
ATOM 7335 C C . THR B 1 339 ? 25.969 -21.828 3.312 1 91.56 339 THR B C 1
ATOM 7337 O O . THR B 1 339 ? 26.609 -22.5 4.125 1 91.56 339 THR B O 1
ATOM 7340 N N . ILE B 1 340 ? 25.234 -22.391 2.459 1 93.56 340 ILE B N 1
ATOM 7341 C CA . ILE B 1 340 ? 24.984 -23.828 2.436 1 93.56 340 ILE B CA 1
ATOM 7342 C C . ILE B 1 340 ? 25.891 -24.5 1.393 1 93.56 340 ILE B C 1
ATOM 7344 O O . ILE B 1 340 ? 26.594 -25.453 1.695 1 93.56 340 ILE B O 1
ATOM 7348 N N . ALA B 1 341 ? 25.844 -24 0.225 1 94.94 341 ALA B N 1
ATOM 7349 C CA . ALA B 1 341 ? 26.641 -24.469 -0.912 1 94.94 341 ALA B CA 1
ATOM 7350 C C . ALA B 1 341 ? 26.797 -23.359 -1.95 1 94.94 341 ALA B C 1
ATOM 7352 O O . ALA B 1 341 ? 26.062 -22.375 -1.936 1 94.94 341 ALA B O 1
ATOM 7353 N N . PRO B 1 342 ? 27.766 -23.531 -2.867 1 95.38 342 PRO B N 1
ATOM 7354 C CA . PRO B 1 342 ? 27.938 -22.5 -3.9 1 95.38 342 PRO B CA 1
ATOM 7355 C C . PRO B 1 342 ? 26.688 -22.297 -4.73 1 95.38 342 PRO B C 1
ATOM 7357 O O . PRO B 1 342 ? 26.047 -23.266 -5.148 1 95.38 342 PRO B O 1
ATOM 7360 N N . THR B 1 343 ? 26.359 -21 -4.914 1 96.75 343 THR B N 1
ATOM 7361 C CA . THR B 1 343 ? 25.141 -20.656 -5.637 1 96.75 343 THR B CA 1
ATOM 7362 C C . THR B 1 343 ? 25.469 -20.016 -6.984 1 96.75 343 THR B C 1
ATOM 7364 O O . THR B 1 343 ? 26.422 -19.25 -7.094 1 96.75 343 THR B O 1
ATOM 7367 N N . ALA B 1 344 ? 24.688 -20.359 -7.961 1 97.38 344 ALA B N 1
ATOM 7368 C CA . ALA B 1 344 ? 24.703 -19.719 -9.273 1 97.38 344 ALA B CA 1
ATOM 7369 C C . ALA B 1 344 ? 23.312 -19.672 -9.883 1 97.38 344 ALA B C 1
ATOM 7371 O O . ALA B 1 344 ? 22.484 -20.562 -9.641 1 97.38 344 ALA B O 1
ATOM 7372 N N . GLY B 1 345 ? 23.031 -18.656 -10.578 1 97.69 345 GLY B N 1
ATOM 7373 C CA . GLY B 1 345 ? 21.75 -18.531 -11.234 1 97.69 345 GLY B CA 1
ATOM 7374 C C . GLY B 1 345 ? 21.531 -17.172 -11.867 1 97.69 345 GLY B C 1
ATOM 7375 O O . GLY B 1 345 ? 22.5 -16.5 -12.25 1 97.69 345 GLY B O 1
ATOM 7376 N N . PHE B 1 346 ? 20.266 -16.906 -12.164 1 97.12 346 PHE B N 1
ATOM 7377 C CA . PHE B 1 346 ? 19.953 -15.633 -12.812 1 97.12 346 PHE B CA 1
ATOM 7378 C C . PHE B 1 346 ? 18.5 -15.242 -12.562 1 97.12 346 PHE B C 1
ATOM 7380 O O . PHE B 1 346 ? 17.719 -16.047 -12.062 1 97.12 346 PHE B O 1
ATOM 7387 N N . TYR B 1 347 ? 18.281 -14.016 -12.773 1 95.44 347 TYR B N 1
ATOM 7388 C CA . TYR B 1 347 ? 16.906 -13.531 -12.734 1 95.44 347 TYR B CA 1
ATOM 7389 C C . TYR B 1 347 ? 16.203 -13.766 -14.07 1 95.44 347 TYR B C 1
ATOM 7391 O O . TYR B 1 347 ? 16.672 -13.305 -15.109 1 95.44 347 TYR B O 1
ATOM 7399 N N . THR B 1 348 ? 15.055 -14.367 -13.977 1 95.06 348 THR B N 1
ATOM 7400 C CA . THR B 1 348 ? 14.445 -15.008 -15.141 1 95.06 348 THR B CA 1
ATOM 7401 C C . THR B 1 348 ? 13.203 -14.242 -15.586 1 95.06 348 THR B C 1
ATOM 7403 O O . THR B 1 348 ? 12.672 -13.422 -14.836 1 95.06 348 THR B O 1
ATOM 7406 N N . TYR B 1 349 ? 12.844 -14.492 -16.844 1 91.38 349 TYR B N 1
ATOM 7407 C CA . TYR B 1 349 ? 11.531 -14.125 -17.359 1 91.38 349 TYR B CA 1
ATOM 7408 C C . TYR B 1 349 ? 10.586 -15.32 -17.312 1 91.38 349 TYR B C 1
ATOM 7410 O O . TYR B 1 349 ? 10.211 -15.859 -18.359 1 91.38 349 TYR B O 1
ATOM 7418 N N . GLY B 1 350 ? 10.266 -15.68 -16.109 1 92.75 350 GLY B N 1
ATOM 7419 C CA . GLY B 1 350 ? 9.461 -16.859 -15.852 1 92.75 350 GLY B CA 1
ATOM 7420 C C . GLY B 1 350 ? 10.281 -18.047 -15.375 1 92.75 350 GLY B C 1
ATOM 7421 O O . GLY B 1 350 ? 11.461 -18.172 -15.719 1 92.75 350 GLY B O 1
ATOM 7422 N N . GLU B 1 351 ? 9.633 -18.891 -14.633 1 95.69 351 GLU B N 1
ATOM 7423 C CA . GLU B 1 351 ? 10.305 -20.062 -14.07 1 95.69 351 GLU B CA 1
ATOM 7424 C C . GLU B 1 351 ? 9.641 -21.359 -14.523 1 95.69 351 GLU B C 1
ATOM 7426 O O . GLU B 1 351 ? 8.414 -21.422 -14.648 1 95.69 351 GLU B O 1
ATOM 7431 N N . ILE B 1 352 ? 10.445 -22.328 -14.758 1 97.5 352 ILE B N 1
ATOM 7432 C CA . ILE B 1 352 ? 9.977 -23.641 -15.172 1 97.5 352 ILE B CA 1
ATOM 7433 C C . ILE B 1 352 ? 10.188 -24.656 -14.047 1 97.5 352 ILE B C 1
ATOM 7435 O O . ILE B 1 352 ? 11.312 -24.828 -13.555 1 97.5 352 ILE B O 1
ATOM 7439 N N . VAL B 1 353 ? 9.125 -25.312 -13.68 1 96.81 353 VAL B N 1
ATOM 7440 C CA . VAL B 1 353 ? 9.25 -26.281 -12.594 1 96.81 353 VAL B CA 1
ATOM 7441 C C . VAL B 1 353 ? 8.234 -27.391 -12.781 1 96.81 353 VAL B C 1
ATOM 7443 O O . VAL B 1 353 ? 7.125 -27.156 -13.266 1 96.81 353 VAL B O 1
ATOM 7446 N N . SER B 1 354 ? 8.641 -28.562 -12.438 1 95.75 354 SER B N 1
ATOM 7447 C CA . SER B 1 354 ? 7.727 -29.703 -12.523 1 95.75 354 SER B CA 1
ATOM 7448 C C . SER B 1 354 ? 7.082 -29.984 -11.172 1 95.75 354 SER B C 1
ATOM 7450 O O . SER B 1 354 ? 7.707 -29.812 -10.125 1 95.75 354 SER B O 1
ATOM 7452 N N . GLN B 1 355 ? 5.934 -30.344 -11.18 1 91.12 355 GLN B N 1
ATOM 7453 C CA . GLN B 1 355 ? 5.18 -30.938 -10.078 1 91.12 355 GLN B CA 1
ATOM 7454 C C . GLN B 1 355 ? 4.492 -32.219 -10.516 1 91.12 355 GLN B C 1
ATOM 7456 O O . GLN B 1 355 ? 3.447 -32.188 -11.164 1 91.12 355 GLN B O 1
ATOM 7461 N N . GLY B 1 356 ? 5.004 -33.281 -10.016 1 89.44 356 GLY B N 1
ATOM 7462 C CA . GLY B 1 356 ? 4.57 -34.562 -10.57 1 89.44 356 GLY B CA 1
ATOM 7463 C C . GLY B 1 356 ? 4.848 -34.688 -12.055 1 89.44 356 GLY B C 1
ATOM 7464 O O . GLY B 1 356 ? 5.984 -34.5 -12.5 1 89.44 356 GLY B O 1
ATOM 7465 N N . SER B 1 357 ? 3.771 -35 -12.789 1 90.25 357 SER B N 1
ATOM 7466 C CA . SER B 1 357 ? 3.932 -35.219 -14.227 1 90.25 357 SER B CA 1
ATOM 7467 C C . SER B 1 357 ? 3.807 -33.906 -14.992 1 90.25 357 SER B C 1
ATOM 7469 O O . SER B 1 357 ? 4.176 -33.812 -16.172 1 90.25 357 SER B O 1
ATOM 7471 N N . GLN B 1 358 ? 3.412 -32.938 -14.289 1 91.75 358 GLN B N 1
ATOM 7472 C CA . GLN B 1 358 ? 3.188 -31.656 -14.977 1 91.75 358 GLN B CA 1
ATOM 7473 C C . GLN B 1 358 ? 4.395 -30.734 -14.828 1 91.75 358 GLN B C 1
ATOM 7475 O O . GLN B 1 358 ? 4.969 -30.625 -13.742 1 91.75 358 GLN B O 1
ATOM 7480 N N . VAL B 1 359 ? 4.801 -30.172 -15.938 1 95.75 359 VAL B N 1
ATOM 7481 C CA . VAL B 1 359 ? 5.809 -29.125 -15.938 1 95.75 359 VAL B CA 1
ATOM 7482 C C . VAL B 1 359 ? 5.145 -27.766 -16.172 1 95.75 359 VAL B C 1
ATOM 7484 O O . VAL B 1 359 ? 4.449 -27.578 -17.172 1 95.75 359 VAL B O 1
ATOM 7487 N N . MET B 1 360 ? 5.359 -26.875 -15.289 1 92.94 360 MET B N 1
ATOM 7488 C CA . MET B 1 360 ? 4.613 -25.609 -15.297 1 92.94 360 MET B CA 1
ATOM 7489 C C . MET B 1 360 ? 5.543 -24.438 -15.578 1 92.94 360 MET B C 1
ATOM 7491 O O . MET B 1 360 ? 6.746 -24.516 -15.336 1 92.94 360 MET B O 1
ATOM 7495 N N . PHE B 1 361 ? 4.898 -23.422 -16.125 1 93.44 361 PHE B N 1
ATOM 7496 C CA . PHE B 1 361 ? 5.535 -22.125 -16.297 1 93.44 361 PHE B CA 1
ATOM 7497 C C . PHE B 1 361 ? 5.004 -21.141 -15.266 1 93.44 361 PHE B C 1
ATOM 7499 O O . PHE B 1 361 ? 3.828 -20.766 -15.297 1 93.44 361 PHE B O 1
ATOM 7506 N N . LEU B 1 362 ? 5.863 -20.703 -14.352 1 92.5 362 LEU B N 1
ATOM 7507 C CA . LEU B 1 362 ? 5.438 -19.875 -13.227 1 92.5 362 LEU B CA 1
ATOM 7508 C C . LEU B 1 362 ? 6.027 -18.484 -13.336 1 92.5 362 LEU B C 1
ATOM 7510 O O . LEU B 1 362 ? 6.98 -18.25 -14.086 1 92.5 362 LEU B O 1
ATOM 7514 N N . ASN B 1 363 ? 5.391 -17.562 -12.641 1 92.25 363 ASN B N 1
ATOM 7515 C CA . ASN B 1 363 ? 5.875 -16.203 -12.477 1 92.25 363 ASN B CA 1
ATOM 7516 C C . ASN B 1 363 ? 5.984 -15.812 -11.008 1 92.25 363 ASN B C 1
ATOM 7518 O O . ASN B 1 363 ? 5.375 -16.453 -10.148 1 92.25 363 ASN B O 1
ATOM 7522 N N . ALA B 1 364 ? 6.828 -14.844 -10.82 1 93.69 364 ALA B N 1
ATOM 7523 C CA . ALA B 1 364 ? 6.996 -14.234 -9.5 1 93.69 364 ALA B CA 1
ATOM 7524 C C . ALA B 1 364 ? 7.496 -15.258 -8.484 1 93.69 364 ALA B C 1
ATOM 7526 O O . ALA B 1 364 ? 7.254 -15.117 -7.285 1 93.69 364 ALA B O 1
ATOM 7527 N N . THR B 1 365 ? 8.141 -16.297 -8.93 1 94.62 365 THR B N 1
ATOM 7528 C CA . THR B 1 365 ? 8.617 -17.375 -8.055 1 94.62 365 THR B CA 1
ATOM 7529 C C . THR B 1 365 ? 10.141 -17.422 -8.055 1 94.62 365 THR B C 1
ATOM 7531 O O . THR B 1 365 ? 10.789 -16.797 -8.898 1 94.62 365 THR B O 1
ATOM 7534 N N . MET B 1 366 ? 10.641 -18.094 -7.098 1 95.94 366 MET B N 1
ATOM 7535 C CA . MET B 1 366 ? 12.055 -18.453 -7.043 1 95.94 366 MET B CA 1
ATOM 7536 C C . MET B 1 366 ? 12.227 -19.969 -6.957 1 95.94 366 MET B C 1
ATOM 7538 O O . MET B 1 366 ? 11.5 -20.625 -6.223 1 95.94 366 MET B O 1
ATOM 7542 N N . LEU B 1 367 ? 13.141 -20.438 -7.758 1 97.25 367 LEU B N 1
ATOM 7543 C CA . LEU B 1 367 ? 13.5 -21.844 -7.711 1 97.25 367 LEU B CA 1
ATOM 7544 C C . LEU B 1 367 ? 14.867 -22.031 -7.059 1 97.25 367 LEU B C 1
ATOM 7546 O O . LEU B 1 367 ? 15.844 -21.406 -7.457 1 97.25 367 LEU B O 1
ATOM 7550 N N . ALA B 1 368 ? 14.859 -22.828 -6.078 1 97.81 368 ALA B N 1
ATOM 7551 C CA . ALA B 1 368 ? 16.109 -23.328 -5.523 1 97.81 368 ALA B CA 1
ATOM 7552 C C . ALA B 1 368 ? 16.328 -24.781 -5.891 1 97.81 368 ALA B C 1
ATOM 7554 O O . ALA B 1 368 ? 15.602 -25.672 -5.426 1 97.81 368 ALA B O 1
ATOM 7555 N N . VAL B 1 369 ? 17.328 -25 -6.715 1 98.31 369 VAL B N 1
ATOM 7556 C CA . VAL B 1 369 ? 17.641 -26.359 -7.16 1 98.31 369 VAL B CA 1
ATOM 7557 C C . VAL B 1 369 ? 18.859 -26.875 -6.406 1 98.31 369 VAL B C 1
ATOM 7559 O O . VAL B 1 369 ? 19.969 -26.359 -6.566 1 98.31 369 VAL B O 1
ATOM 7562 N N . SER B 1 370 ? 18.656 -27.891 -5.668 1 96.81 370 SER B N 1
ATOM 7563 C CA . SER B 1 370 ? 19.719 -28.531 -4.898 1 96.81 370 SER B CA 1
ATOM 7564 C C . SER B 1 370 ? 20.188 -29.812 -5.574 1 96.81 370 SER B C 1
ATOM 7566 O O . SER B 1 370 ? 19.375 -30.625 -6.004 1 96.81 370 SER B O 1
ATOM 7568 N N . MET B 1 371 ? 21.531 -29.938 -5.613 1 96.62 371 MET B N 1
ATOM 7569 C CA . MET B 1 371 ? 22.094 -31.109 -6.254 1 96.62 371 MET B CA 1
ATOM 7570 C C . MET B 1 371 ? 23.219 -31.719 -5.402 1 96.62 371 MET B C 1
ATOM 7572 O O . MET B 1 371 ? 23.969 -30.984 -4.758 1 96.62 371 MET B O 1
ATOM 7576 N N . LYS B 1 372 ? 23.281 -33.062 -5.504 1 96.12 372 LYS B N 1
ATOM 7577 C CA . LYS B 1 372 ? 24.391 -33.781 -4.879 1 96.12 372 LYS B CA 1
ATOM 7578 C C . LYS B 1 372 ? 24.625 -35.125 -5.547 1 96.12 372 LYS B C 1
ATOM 7580 O O . LYS B 1 372 ? 23.703 -35.688 -6.156 1 96.12 372 LYS B O 1
ATOM 7585 N N . GLU B 1 373 ? 25.812 -35.594 -5.531 1 95.62 373 GLU B N 1
ATOM 7586 C CA . GLU B 1 373 ? 26.141 -36.938 -5.914 1 95.62 373 GLU B CA 1
ATOM 7587 C C . GLU B 1 373 ? 26.469 -37.812 -4.688 1 95.62 373 GLU B C 1
ATOM 7589 O O . GLU B 1 373 ? 27.234 -37.375 -3.822 1 95.62 373 GLU B O 1
ATOM 7594 N N . GLY B 1 374 ? 25.859 -38.906 -4.621 1 91.38 374 GLY B N 1
ATOM 7595 C CA . GLY B 1 374 ? 26.047 -39.75 -3.461 1 91.38 374 GLY B CA 1
ATOM 7596 C C . GLY B 1 374 ? 25.484 -39.188 -2.184 1 91.38 374 GLY B C 1
ATOM 7597 O O . GLY B 1 374 ? 24.328 -38.719 -2.158 1 91.38 374 GLY B O 1
ATOM 7598 N N . CYS B 1 375 ? 26.219 -39.25 -1.084 1 82.62 375 CYS B N 1
ATOM 7599 C CA . CYS B 1 375 ? 25.719 -38.75 0.2 1 82.62 375 CYS B CA 1
ATOM 7600 C C . CYS B 1 375 ? 26 -37.281 0.368 1 82.62 375 CYS B C 1
ATOM 7602 O O . CYS B 1 375 ? 25.484 -36.656 1.303 1 82.62 375 CYS B O 1
ATOM 7604 N N . GLY B 1 376 ? 26.547 -36.781 -0.646 1 75.5 376 GLY B N 1
ATOM 7605 C CA . GLY B 1 376 ? 26.859 -35.344 -0.553 1 75.5 376 GLY B CA 1
ATOM 7606 C C . GLY B 1 376 ? 28.016 -35.062 0.365 1 75.5 376 GLY B C 1
ATOM 7607 O O . GLY B 1 376 ? 28.234 -35.75 1.354 1 75.5 376 GLY B O 1
ATOM 7608 N N . LYS B 1 377 ? 28.875 -34.062 0.025 1 75.31 377 LYS B N 1
ATOM 7609 C CA . LYS B 1 377 ? 29.969 -33.594 0.868 1 75.31 377 LYS B CA 1
ATOM 7610 C C . LYS B 1 377 ? 29.766 -32.125 1.24 1 75.31 377 LYS B C 1
ATOM 7612 O O . LYS B 1 377 ? 29.266 -31.328 0.43 1 75.31 377 LYS B O 1
ATOM 7617 N N . LYS B 1 378 ? 29.953 -31.844 2.521 1 69.75 378 LYS B N 1
ATOM 7618 C CA . LYS B 1 378 ? 29.844 -30.453 2.934 1 69.75 378 LYS B CA 1
ATOM 7619 C C . LYS B 1 378 ? 30.875 -29.578 2.223 1 69.75 378 LYS B C 1
ATOM 7621 O O . LYS B 1 378 ? 32.062 -29.781 2.377 1 69.75 378 LYS B O 1
ATOM 7626 N N . PRO B 1 379 ? 30.406 -28.797 1.422 1 71.31 379 PRO B N 1
ATOM 7627 C CA . PRO B 1 379 ? 31.375 -27.984 0.702 1 71.31 379 PRO B CA 1
ATOM 7628 C C . PRO B 1 379 ? 32.156 -27.031 1.621 1 71.31 379 PRO B C 1
ATOM 7630 O O . PRO B 1 379 ? 31.625 -26.641 2.672 1 71.31 379 PRO B O 1
ATOM 7633 N N . LYS B 1 380 ? 33.438 -26.734 1.478 1 56.31 380 LYS B N 1
ATOM 7634 C CA . LYS B 1 380 ? 34.219 -25.734 2.199 1 56.31 380 LYS B CA 1
ATOM 7635 C C . LYS B 1 380 ? 33.812 -24.328 1.818 1 56.31 380 LYS B C 1
ATOM 7637 O O . LYS B 1 380 ? 34 -23.906 0.676 1 56.31 380 LYS B O 1
ATOM 7642 N N . LEU B 1 381 ? 32.875 -23.844 2.496 1 61.47 381 LEU B N 1
ATOM 7643 C CA . LEU B 1 381 ? 32.375 -22.516 2.125 1 61.47 381 LEU B CA 1
ATOM 7644 C C . LEU B 1 381 ? 33.344 -21.438 2.549 1 61.47 381 LEU B C 1
ATOM 7646 O O . LEU B 1 381 ? 33.969 -21.531 3.611 1 61.47 381 LEU B O 1
ATOM 7650 N N . GLU B 1 382 ? 33.781 -20.594 1.585 1 51.88 382 GLU B N 1
ATOM 7651 C CA . GLU B 1 382 ? 34.625 -19.453 1.89 1 51.88 382 GLU B CA 1
ATOM 7652 C C . GLU B 1 382 ? 34.062 -18.625 3.037 1 51.88 382 GLU B C 1
ATOM 7654 O O . GLU B 1 382 ? 32.875 -18.719 3.334 1 51.88 382 GLU B O 1
ATOM 7659 N N . ALA B 1 383 ? 34.812 -17.547 3.615 1 47.97 383 ALA B N 1
ATOM 7660 C CA . ALA B 1 383 ? 34.688 -16.672 4.77 1 47.97 383 ALA B CA 1
ATOM 7661 C C . ALA B 1 383 ? 33.281 -16.078 4.844 1 47.97 383 ALA B C 1
ATOM 7663 O O . ALA B 1 383 ? 32.531 -16.078 3.848 1 47.97 383 ALA B O 1
ATOM 7664 N N . GLN B 1 384 ? 32.906 -15.531 6.012 1 50.53 384 GLN B N 1
ATOM 7665 C CA . GLN B 1 384 ? 31.75 -14.898 6.613 1 50.53 384 GLN B CA 1
ATOM 7666 C C . GLN B 1 384 ? 31.141 -13.852 5.68 1 50.53 384 GLN B C 1
ATOM 7668 O O . GLN B 1 384 ? 31.812 -12.875 5.328 1 50.53 384 GLN B O 1
ATOM 7673 N N . ILE B 1 385 ? 30.312 -14.391 4.809 1 53.5 385 ILE B N 1
ATOM 7674 C CA . ILE B 1 385 ? 29.594 -13.438 3.967 1 53.5 385 ILE B CA 1
ATOM 7675 C C . ILE B 1 385 ? 28.844 -12.445 4.844 1 53.5 385 ILE B C 1
ATOM 7677 O O . ILE B 1 385 ? 28 -12.836 5.648 1 53.5 385 ILE B O 1
ATOM 7681 N N . GLU B 1 386 ? 29.391 -11.32 5.016 1 51.5 386 GLU B N 1
ATOM 7682 C CA . GLU B 1 386 ? 28.734 -10.234 5.742 1 51.5 386 GLU B CA 1
ATOM 7683 C C . GLU B 1 386 ? 27.531 -9.711 4.973 1 51.5 386 GLU B C 1
ATOM 7685 O O . GLU B 1 386 ? 27.656 -9.32 3.807 1 51.5 386 GLU B O 1
ATOM 7690 N N . ILE B 1 387 ? 26.484 -10.219 5.285 1 53.06 387 ILE B N 1
ATOM 7691 C CA . ILE B 1 387 ? 25.281 -9.602 4.742 1 53.06 387 ILE B CA 1
ATOM 7692 C C . ILE B 1 387 ? 25.281 -8.109 5.055 1 53.06 387 ILE B C 1
ATOM 7694 O O . ILE B 1 387 ? 25.422 -7.707 6.207 1 53.06 387 ILE B O 1
ATOM 7698 N N . SER B 1 388 ? 25.766 -7.348 4.188 1 51.41 388 SER B N 1
ATOM 7699 C CA . SER B 1 388 ? 25.75 -5.898 4.375 1 51.41 388 SER B CA 1
ATOM 7700 C C . SER B 1 388 ? 24.406 -5.414 4.883 1 51.41 388 SER B C 1
ATOM 7702 O O . SER B 1 388 ? 23.391 -5.551 4.195 1 51.41 388 SER B O 1
ATOM 7704 N N . LYS B 1 389 ? 24.219 -5.559 6.074 1 51.44 389 LYS B N 1
ATOM 7705 C CA . LYS B 1 389 ? 23.078 -4.895 6.699 1 51.44 389 LYS B CA 1
ATOM 7706 C C . LYS B 1 389 ? 23.094 -3.395 6.422 1 51.44 389 LYS B C 1
ATOM 7708 O O . LYS B 1 389 ? 24.109 -2.854 5.965 1 51.44 389 LYS B O 1
ATOM 7713 N N . THR B 1 390 ? 22.016 -2.758 6.637 1 54.84 390 THR B N 1
ATOM 7714 C CA . THR B 1 390 ? 21.844 -1.313 6.746 1 54.84 390 THR B CA 1
ATOM 7715 C C . THR B 1 390 ? 23.031 -0.673 7.438 1 54.84 390 THR B C 1
ATOM 7717 O O . THR B 1 390 ? 23.641 -1.271 8.336 1 54.84 390 THR B O 1
ATOM 7720 N N . ASP B 1 391 ? 23.688 0.294 6.715 1 59.19 391 ASP B N 1
ATOM 7721 C CA . ASP B 1 391 ? 24.672 1.104 7.43 1 59.19 391 ASP B CA 1
ATOM 7722 C C . ASP B 1 391 ? 24.203 1.422 8.844 1 59.19 391 ASP B C 1
ATOM 7724 O O . ASP B 1 391 ? 23.25 2.17 9.031 1 59.19 391 ASP B O 1
ATOM 7728 N N . PRO B 1 392 ? 24.719 0.682 9.805 1 61.38 392 PRO B N 1
ATOM 7729 C CA . PRO B 1 392 ? 24.281 0.946 11.18 1 61.38 392 PRO B CA 1
ATOM 7730 C C . PRO B 1 392 ? 24.328 2.43 11.539 1 61.38 392 PRO B C 1
ATOM 7732 O O . PRO B 1 392 ? 23.625 2.873 12.445 1 61.38 392 PRO B O 1
ATOM 7735 N N . ARG B 1 393 ? 25.188 3.078 10.711 1 63.78 393 ARG B N 1
ATOM 7736 C CA . ARG B 1 393 ? 25.391 4.492 11.008 1 63.78 393 ARG B CA 1
ATOM 7737 C C . ARG B 1 393 ? 24.219 5.332 10.5 1 63.78 393 ARG B C 1
ATOM 7739 O O . ARG B 1 393 ? 24.047 6.473 10.922 1 63.78 393 ARG B O 1
ATOM 7746 N N . ASP B 1 394 ? 23.359 4.789 9.609 1 74.75 394 ASP B N 1
ATOM 7747 C CA . ASP B 1 394 ? 22.188 5.5 9.102 1 74.75 394 ASP B CA 1
ATOM 7748 C C . ASP B 1 394 ? 20.953 4.609 9.125 1 74.75 394 ASP B C 1
ATOM 7750 O O . ASP B 1 394 ? 20.641 3.945 8.133 1 74.75 394 ASP B O 1
ATOM 7754 N N . PRO B 1 395 ? 20.266 4.707 10.188 1 70.81 395 PRO B N 1
ATOM 7755 C CA . PRO B 1 395 ? 19.094 3.84 10.336 1 70.81 395 PRO B CA 1
ATOM 7756 C C . PRO B 1 395 ? 17.984 4.16 9.336 1 70.81 395 PRO B C 1
ATOM 7758 O O . PRO B 1 395 ? 17.016 3.41 9.227 1 70.81 395 PRO B O 1
ATOM 7761 N N . PHE B 1 396 ? 18.219 5.105 8.539 1 73.69 396 PHE B N 1
ATOM 7762 C CA . PHE B 1 396 ? 17.141 5.535 7.656 1 73.69 396 PHE B CA 1
ATOM 7763 C C . PHE B 1 396 ? 17.375 5.043 6.234 1 73.69 396 PHE B C 1
ATOM 7765 O O . PHE B 1 396 ? 16.531 5.219 5.359 1 73.69 396 PHE B O 1
ATOM 7772 N N . THR B 1 397 ? 18.5 4.391 6.055 1 66.25 397 THR B N 1
ATOM 7773 C CA . THR B 1 397 ? 18.812 3.92 4.707 1 66.25 397 THR B CA 1
ATOM 7774 C C . THR B 1 397 ? 18.297 2.498 4.5 1 66.25 397 THR B C 1
ATOM 7776 O O . THR B 1 397 ? 18.266 1.698 5.438 1 66.25 397 THR B O 1
ATOM 7779 N N . SER B 1 398 ? 17.906 2.223 3.32 1 62.97 398 SER B N 1
ATOM 7780 C CA . SER B 1 398 ? 17.578 0.872 2.881 1 62.97 398 SER B CA 1
ATOM 7781 C C . SER B 1 398 ? 16.422 0.296 3.697 1 62.97 398 SER B C 1
ATOM 7783 O O . SER B 1 398 ? 16.547 -0.781 4.281 1 62.97 398 SER B O 1
ATOM 7785 N N . GLN B 1 399 ? 15.391 1.061 3.773 1 76.5 399 GLN B N 1
ATOM 7786 C CA . GLN B 1 399 ? 14.211 0.627 4.516 1 76.5 399 GLN B CA 1
ATOM 7787 C C . GLN B 1 399 ? 13.062 0.288 3.574 1 76.5 399 GLN B C 1
ATOM 7789 O O . GLN B 1 399 ? 11.898 0.304 3.977 1 76.5 399 GLN B O 1
ATOM 7794 N N . HIS B 1 400 ? 13.516 -0.061 2.393 1 79.19 400 HIS B N 1
ATOM 7795 C CA . HIS B 1 400 ? 12.523 -0.299 1.353 1 79.19 400 HIS B CA 1
ATOM 7796 C C . HIS B 1 400 ? 11.594 -1.45 1.728 1 79.19 400 HIS B C 1
ATOM 7798 O O . HIS B 1 400 ? 10.375 -1.302 1.701 1 79.19 400 HIS B O 1
ATOM 7804 N N . THR B 1 401 ? 12.148 -2.543 2.131 1 81 401 THR B N 1
ATOM 7805 C CA . THR B 1 401 ? 11.367 -3.742 2.412 1 81 401 THR B CA 1
ATOM 7806 C C . THR B 1 401 ? 10.453 -3.523 3.613 1 81 401 THR B C 1
ATOM 7808 O O . THR B 1 401 ? 9.328 -4.023 3.643 1 81 401 THR B O 1
ATOM 7811 N N . ARG B 1 402 ? 10.961 -2.732 4.535 1 82.38 402 ARG B N 1
ATOM 7812 C CA . ARG B 1 402 ? 10.172 -2.436 5.723 1 82.38 402 ARG B CA 1
ATOM 7813 C C . ARG B 1 402 ? 8.938 -1.617 5.371 1 82.38 402 ARG B C 1
ATOM 7815 O O . ARG B 1 402 ? 7.832 -1.916 5.832 1 82.38 402 ARG B O 1
ATOM 7822 N N . ILE B 1 403 ? 9.117 -0.684 4.586 1 84.88 403 ILE B N 1
ATOM 7823 C CA . ILE B 1 403 ? 8.047 0.219 4.184 1 84.88 403 ILE B CA 1
ATOM 7824 C C . ILE B 1 403 ? 7.004 -0.548 3.371 1 84.88 403 ILE B C 1
ATOM 7826 O O . ILE B 1 403 ? 5.801 -0.443 3.631 1 84.88 403 ILE B O 1
ATOM 7830 N N . ILE B 1 404 ? 7.445 -1.318 2.434 1 86.44 404 ILE B N 1
ATOM 7831 C CA . ILE B 1 404 ? 6.547 -2.057 1.551 1 86.44 404 ILE B CA 1
ATOM 7832 C C . ILE B 1 404 ? 5.73 -3.055 2.365 1 86.44 404 ILE B C 1
ATOM 7834 O O . ILE B 1 404 ? 4.527 -3.209 2.143 1 86.44 404 ILE B O 1
ATOM 7838 N N . THR B 1 405 ? 6.383 -3.674 3.33 1 87.06 405 THR B N 1
ATOM 7839 C CA . THR B 1 405 ? 5.695 -4.645 4.172 1 87.06 405 THR B CA 1
ATOM 7840 C C . THR B 1 405 ? 4.531 -3.99 4.91 1 87.06 405 THR B C 1
ATOM 7842 O O . THR B 1 405 ? 3.439 -4.559 4.984 1 87.06 405 THR B O 1
ATOM 7845 N N . ARG B 1 406 ? 4.742 -2.861 5.414 1 87.5 406 ARG B N 1
ATOM 7846 C CA . ARG B 1 406 ? 3.699 -2.148 6.145 1 87.5 406 ARG B CA 1
ATOM 7847 C C . ARG B 1 406 ? 2.543 -1.771 5.227 1 87.5 406 ARG B C 1
ATOM 7849 O O . ARG B 1 406 ? 1.376 -1.914 5.594 1 87.5 406 ARG B O 1
ATOM 7856 N N . LEU B 1 407 ? 2.863 -1.316 4.059 1 88.25 407 LEU B N 1
ATOM 7857 C CA . LEU B 1 407 ? 1.838 -0.896 3.107 1 88.25 407 LEU B CA 1
ATOM 7858 C C . LEU B 1 407 ? 1.006 -2.086 2.645 1 88.25 407 LEU B C 1
ATOM 7860 O O . LEU B 1 407 ? -0.219 -1.989 2.537 1 88.25 407 LEU B O 1
ATOM 7864 N N . VAL B 1 408 ? 1.676 -3.141 2.391 1 87.5 408 VAL B N 1
ATOM 7865 C CA . VAL B 1 408 ? 0.98 -4.34 1.938 1 87.5 408 VAL B CA 1
ATOM 7866 C C . VAL B 1 408 ? 0.043 -4.84 3.035 1 87.5 408 VAL B C 1
ATOM 7868 O O . VAL B 1 408 ? -1.099 -5.219 2.762 1 87.5 408 VAL B O 1
ATOM 7871 N N . ASN B 1 409 ? 0.517 -4.82 4.273 1 86.88 409 ASN B N 1
ATOM 7872 C CA . ASN B 1 409 ? -0.35 -5.203 5.383 1 86.88 409 ASN B CA 1
ATOM 7873 C C . ASN B 1 409 ? -1.552 -4.27 5.504 1 86.88 409 ASN B C 1
ATOM 7875 O O . ASN B 1 409 ? -2.662 -4.719 5.797 1 86.88 409 ASN B O 1
ATOM 7879 N N . PHE B 1 410 ? -1.332 -3.031 5.348 1 89 410 PHE B N 1
ATOM 7880 C CA . PHE B 1 410 ? -2.4 -2.039 5.375 1 89 410 PHE B CA 1
ATOM 7881 C C . PHE B 1 410 ? -3.484 -2.381 4.359 1 89 410 PHE B C 1
ATOM 7883 O O . PHE B 1 410 ? -4.672 -2.408 4.695 1 89 410 PHE B O 1
ATOM 7890 N N . ILE B 1 411 ? -3.092 -2.67 3.145 1 89.44 411 ILE B N 1
ATOM 7891 C CA . ILE B 1 411 ? -4.023 -2.992 2.068 1 89.44 411 ILE B CA 1
ATOM 7892 C C . ILE B 1 411 ? -4.801 -4.258 2.424 1 89.44 411 ILE B C 1
ATOM 7894 O O . ILE B 1 411 ? -6.02 -4.316 2.23 1 89.44 411 ILE B O 1
ATOM 7898 N N . LYS B 1 412 ? -4.074 -5.219 2.875 1 86.69 412 LYS B N 1
ATOM 7899 C CA . LYS B 1 412 ? -4.699 -6.484 3.25 1 86.69 412 LYS B CA 1
ATOM 7900 C C . LYS B 1 412 ? -5.824 -6.262 4.254 1 86.69 412 LYS B C 1
ATOM 7902 O O . LYS B 1 412 ? -6.922 -6.801 4.098 1 86.69 412 LYS B O 1
ATOM 7907 N N . VAL B 1 413 ? -5.59 -5.465 5.262 1 88.06 413 VAL B N 1
ATOM 7908 C CA . VAL B 1 413 ? -6.57 -5.207 6.309 1 88.06 413 VAL B CA 1
ATOM 7909 C C . VAL B 1 413 ? -7.77 -4.461 5.727 1 88.06 413 VAL B C 1
ATOM 7911 O O . VAL B 1 413 ? -8.922 -4.84 5.969 1 88.06 413 VAL B O 1
ATOM 7914 N N . VAL B 1 414 ? -7.512 -3.436 4.957 1 90.38 414 VAL B N 1
ATOM 7915 C CA . VAL B 1 414 ? -8.602 -2.639 4.395 1 90.38 414 VAL B CA 1
ATOM 7916 C C . VAL B 1 414 ? -9.43 -3.496 3.445 1 90.38 414 VAL B C 1
ATOM 7918 O O . VAL B 1 414 ? -10.664 -3.393 3.422 1 90.38 414 VAL B O 1
ATOM 7921 N N . THR B 1 415 ? -8.789 -4.277 2.678 1 87.81 415 THR B N 1
ATOM 7922 C CA . THR B 1 415 ? -9.492 -5.176 1.769 1 87.81 415 THR B CA 1
ATOM 7923 C C . THR B 1 415 ? -10.367 -6.152 2.547 1 87.81 415 THR B C 1
ATOM 7925 O O . THR B 1 415 ? -11.5 -6.434 2.148 1 87.81 415 THR B O 1
ATOM 7928 N N . GLN B 1 416 ? -9.852 -6.691 3.617 1 87.75 416 GLN B N 1
ATOM 7929 C CA . GLN B 1 416 ? -10.648 -7.574 4.465 1 87.75 416 GLN B CA 1
ATOM 7930 C C . GLN B 1 416 ? -11.875 -6.852 5.02 1 87.75 416 GLN B C 1
ATOM 7932 O O . GLN B 1 416 ? -12.969 -7.41 5.039 1 87.75 416 GLN B O 1
ATOM 7937 N N . GLU B 1 417 ? -11.656 -5.633 5.496 1 88.31 417 GLU B N 1
ATOM 7938 C CA . GLU B 1 417 ? -12.773 -4.824 5.969 1 88.31 417 GLU B CA 1
ATOM 7939 C C . GLU B 1 417 ? -13.797 -4.594 4.863 1 88.31 417 GLU B C 1
ATOM 7941 O O . GLU B 1 417 ? -15.008 -4.625 5.113 1 88.31 417 GLU B O 1
ATOM 7946 N N . LEU B 1 418 ? -13.305 -4.324 3.68 1 89.06 418 LEU B N 1
ATOM 7947 C CA . LEU B 1 418 ? -14.172 -4.113 2.529 1 89.06 418 LEU B CA 1
ATOM 7948 C C . LEU B 1 418 ? -15.008 -5.359 2.246 1 89.06 418 LEU B C 1
ATOM 7950 O O . LEU B 1 418 ? -16.219 -5.266 2.049 1 89.06 418 LEU B O 1
ATOM 7954 N N . GLU B 1 419 ? -14.367 -6.512 2.201 1 87.94 419 GLU B N 1
ATOM 7955 C CA . GLU B 1 419 ? -15.078 -7.762 1.947 1 87.94 419 GLU B CA 1
ATOM 7956 C C . GLU B 1 419 ? -16.141 -8.023 3.018 1 87.94 419 GLU B C 1
ATOM 7958 O O . GLU B 1 419 ? -17.25 -8.461 2.707 1 87.94 419 GLU B O 1
ATOM 7963 N N . GLU B 1 420 ? -15.82 -7.746 4.266 1 87.12 420 GLU B N 1
ATOM 7964 C CA . GLU B 1 420 ? -16.766 -7.906 5.363 1 87.12 420 GLU B CA 1
ATOM 7965 C C . GLU B 1 420 ? -17.938 -6.938 5.227 1 87.12 420 GLU B C 1
ATOM 7967 O O . GLU B 1 420 ? -19.094 -7.316 5.441 1 87.12 420 GLU B O 1
ATOM 7972 N N . ALA B 1 421 ? -17.594 -5.719 4.887 1 86.5 421 ALA B N 1
ATOM 7973 C CA . ALA B 1 421 ? -18.641 -4.727 4.68 1 86.5 421 ALA B CA 1
ATOM 7974 C C . ALA B 1 421 ? -19.562 -5.125 3.525 1 86.5 421 ALA B C 1
ATOM 7976 O O . ALA B 1 421 ? -20.781 -4.969 3.611 1 86.5 421 ALA B O 1
ATOM 7977 N N . ASN B 1 422 ? -18.984 -5.609 2.484 1 84.75 422 ASN B N 1
ATOM 7978 C CA . ASN B 1 422 ? -19.766 -6.062 1.339 1 84.75 422 ASN B CA 1
ATOM 7979 C C . ASN B 1 422 ? -20.656 -7.238 1.707 1 84.75 422 ASN B C 1
ATOM 7981 O O . ASN B 1 422 ? -21.812 -7.301 1.271 1 84.75 422 ASN B O 1
ATOM 7985 N N . GLU B 1 423 ? -20.141 -8.102 2.449 1 82.88 423 GLU B N 1
ATOM 7986 C CA . GLU B 1 423 ? -20.938 -9.234 2.916 1 82.88 423 GLU B CA 1
ATOM 7987 C C . GLU B 1 423 ? -22.078 -8.766 3.801 1 82.88 423 GLU B C 1
ATOM 7989 O O . GLU B 1 423 ? -23.203 -9.258 3.678 1 82.88 423 GLU B O 1
ATOM 7994 N N . GLU B 1 424 ? -21.797 -7.859 4.66 1 81.25 424 GLU B N 1
ATOM 7995 C CA . GLU B 1 424 ? -22.828 -7.301 5.523 1 81.25 424 GLU B CA 1
ATOM 7996 C C . GLU B 1 424 ? -23.891 -6.562 4.711 1 81.25 424 GLU B C 1
ATOM 7998 O O . GLU B 1 424 ? -25.094 -6.707 4.965 1 81.25 424 GLU B O 1
ATOM 8003 N N . ALA B 1 425 ? -23.5 -5.777 3.787 1 78.88 425 ALA B N 1
ATOM 8004 C CA . ALA B 1 425 ? -24.422 -5.078 2.906 1 78.88 425 ALA B CA 1
ATOM 8005 C C . ALA B 1 425 ? -25.297 -6.062 2.141 1 78.88 425 ALA B C 1
ATOM 8007 O O . ALA B 1 425 ? -26.516 -5.848 1.997 1 78.88 425 ALA B O 1
ATOM 8008 N N . ARG B 1 426 ? -24.688 -7.082 1.708 1 76.62 426 ARG B N 1
ATOM 8009 C CA . ARG B 1 426 ? -25.438 -8.117 1.008 1 76.62 426 ARG B CA 1
ATOM 8010 C C . ARG B 1 426 ? -26.469 -8.758 1.928 1 76.62 426 ARG B C 1
ATOM 8012 O O . ARG B 1 426 ? -27.625 -8.953 1.538 1 76.62 426 ARG B O 1
ATOM 8019 N N . ARG B 1 427 ? -26.031 -8.992 3.072 1 76 427 ARG B N 1
ATOM 8020 C CA . ARG B 1 427 ? -26.938 -9.578 4.059 1 76 427 ARG B CA 1
ATOM 8021 C C . ARG B 1 427 ? -28.109 -8.648 4.359 1 76 427 ARG B C 1
ATOM 8023 O O . ARG B 1 427 ? -29.266 -9.078 4.387 1 76 427 ARG B O 1
ATOM 8030 N N . LEU B 1 428 ? -27.766 -7.402 4.504 1 73.94 428 LEU B N 1
ATOM 8031 C CA . LEU B 1 428 ? -28.781 -6.406 4.82 1 73.94 428 LEU B CA 1
ATOM 8032 C C . LEU B 1 428 ? -29.703 -6.184 3.629 1 73.94 428 LEU B C 1
ATOM 8034 O O . LEU B 1 428 ? -30.906 -5.945 3.805 1 73.94 428 LEU B O 1
ATOM 8038 N N . ALA B 1 429 ? -29.203 -6.34 2.5 1 71.75 429 ALA B N 1
ATOM 8039 C CA . ALA B 1 429 ? -29.969 -6.082 1.283 1 71.75 429 ALA B CA 1
ATOM 8040 C C . ALA B 1 429 ? -30.812 -7.297 0.902 1 71.75 429 ALA B C 1
ATOM 8042 O O . ALA B 1 429 ? -31.891 -7.148 0.325 1 71.75 429 ALA B O 1
ATOM 8043 N N . GLU B 1 430 ? -30.359 -8.383 1.301 1 79 430 GLU B N 1
ATOM 8044 C CA . GLU B 1 430 ? -30.984 -9.578 0.758 1 79 430 GLU B CA 1
ATOM 8045 C C . GLU B 1 430 ? -31.766 -10.328 1.833 1 79 430 GLU B C 1
ATOM 8047 O O . GLU B 1 430 ? -32.594 -11.188 1.521 1 79 430 GLU B O 1
ATOM 8052 N N . GLN B 1 431 ? -31.531 -9.969 3.07 1 82 431 GLN B N 1
ATOM 8053 C CA . GLN B 1 431 ? -32.156 -10.734 4.145 1 82 431 GLN B CA 1
ATOM 8054 C C . GLN B 1 431 ? -33.062 -9.852 4.98 1 82 431 GLN B C 1
ATOM 8056 O O . GLN B 1 431 ? -32.812 -8.656 5.145 1 82 431 GLN B O 1
ATOM 8061 N N . ASP B 1 432 ? -34.125 -10.531 5.395 1 80.19 432 ASP B N 1
ATOM 8062 C CA . ASP B 1 432 ? -35 -9.898 6.375 1 80.19 432 ASP B CA 1
ATOM 8063 C C . ASP B 1 432 ? -34.312 -9.781 7.73 1 80.19 432 ASP B C 1
ATOM 8065 O O . ASP B 1 432 ? -33.688 -10.734 8.203 1 80.19 432 ASP B O 1
ATOM 8069 N N . TYR B 1 433 ? -34.406 -8.602 8.227 1 72.38 433 TYR B N 1
ATOM 8070 C CA . TYR B 1 433 ? -33.688 -8.289 9.438 1 72.38 433 TYR B CA 1
ATOM 8071 C C . TYR B 1 433 ? -34.156 -9.141 10.609 1 72.38 433 TYR B C 1
ATOM 8073 O O . TYR B 1 433 ? -33.344 -9.578 11.438 1 72.38 433 TYR B O 1
ATOM 8081 N N . LEU B 1 434 ? -35.406 -9.398 10.688 1 77.31 434 LEU B N 1
ATOM 8082 C CA . LEU B 1 434 ? -35.969 -10.07 11.844 1 77.31 434 LEU B CA 1
ATOM 8083 C C . LEU B 1 434 ? -35.781 -11.578 11.75 1 77.31 434 LEU B C 1
ATOM 8085 O O . LEU B 1 434 ? -35.188 -12.188 12.656 1 77.31 434 LEU B O 1
ATOM 8089 N N . THR B 1 435 ? -36.156 -12.117 10.656 1 89.5 435 THR B N 1
ATOM 8090 C CA . THR B 1 435 ? -36.219 -13.57 10.539 1 89.5 435 THR B CA 1
ATOM 8091 C C . THR B 1 435 ? -34.969 -14.109 9.875 1 89.5 435 THR B C 1
ATOM 8093 O O . THR B 1 435 ? -34.719 -15.32 9.898 1 89.5 435 THR B O 1
ATOM 8096 N N . LYS B 1 436 ? -34.188 -13.258 9.242 1 88.31 436 LYS B N 1
ATOM 8097 C CA . LYS B 1 436 ? -32.938 -13.578 8.57 1 88.31 436 LYS B CA 1
ATOM 8098 C C . LYS B 1 436 ? -33.188 -14.414 7.316 1 88.31 436 LYS B C 1
ATOM 8100 O O . LYS B 1 436 ? -32.25 -14.992 6.762 1 88.31 436 LYS B O 1
ATOM 8105 N N . THR B 1 437 ? -34.406 -14.523 6.953 1 91.75 437 THR B N 1
ATOM 8106 C CA . THR B 1 437 ? -34.719 -15.117 5.656 1 91.75 437 THR B CA 1
ATOM 8107 C C . THR B 1 437 ? -34.469 -14.125 4.531 1 91.75 437 THR B C 1
ATOM 8109 O O . THR B 1 437 ? -34.156 -12.953 4.785 1 91.75 437 THR B O 1
ATOM 8112 N N . ASN B 1 438 ? -34.438 -14.688 3.314 1 90.06 438 ASN B N 1
ATOM 8113 C CA . ASN B 1 438 ? -34.312 -13.766 2.189 1 90.06 438 ASN B CA 1
ATOM 8114 C C . ASN B 1 438 ? -35.469 -12.766 2.17 1 90.06 438 ASN B C 1
ATOM 8116 O O . ASN B 1 438 ? -36.562 -13.07 2.654 1 90.06 438 ASN B O 1
ATOM 8120 N N . ASN B 1 439 ? -35.156 -11.617 1.739 1 83.81 439 ASN B N 1
ATOM 8121 C CA . ASN B 1 439 ? -36.25 -10.633 1.657 1 83.81 439 ASN B CA 1
ATOM 8122 C C . ASN B 1 439 ? -36.969 -10.711 0.322 1 83.81 439 ASN B C 1
ATOM 8124 O O . ASN B 1 439 ? -36.656 -11.547 -0.525 1 83.81 439 ASN B O 1
ATOM 8128 N N . ARG B 1 440 ? -37.938 -9.945 0.173 1 80.56 440 ARG B N 1
ATOM 8129 C CA . ARG B 1 440 ? -38.812 -9.969 -0.993 1 80.56 440 ARG B CA 1
ATOM 8130 C C . ARG B 1 440 ? -38.031 -9.711 -2.275 1 80.56 440 ARG B C 1
ATOM 8132 O O . ARG B 1 440 ? -38.281 -10.367 -3.293 1 80.56 440 ARG B O 1
ATOM 8139 N N . MET B 1 441 ? -37.188 -8.812 -2.145 1 76.56 441 MET B N 1
ATOM 8140 C CA . MET B 1 441 ? -36.375 -8.469 -3.318 1 76.56 441 MET B CA 1
ATOM 8141 C C . MET B 1 441 ? -35.562 -9.672 -3.795 1 76.56 441 MET B C 1
ATOM 8143 O O . MET B 1 441 ? -35.531 -9.961 -4.992 1 76.56 441 MET B O 1
ATOM 8147 N N . LYS B 1 442 ? -34.938 -10.25 -2.865 1 86.38 442 LYS B N 1
ATOM 8148 C CA . LYS B 1 442 ? -34.156 -11.414 -3.205 1 86.38 442 LYS B CA 1
ATOM 8149 C C . LYS B 1 442 ? -35 -12.539 -3.766 1 86.38 442 LYS B C 1
ATOM 8151 O O . LYS B 1 442 ? -34.594 -13.266 -4.664 1 86.38 442 LYS B O 1
ATOM 8156 N N . ALA B 1 443 ? -36.156 -12.672 -3.291 1 89.94 443 ALA B N 1
ATOM 8157 C CA . ALA B 1 443 ? -37.094 -13.664 -3.811 1 89.94 443 ALA B CA 1
ATOM 8158 C C . ALA B 1 443 ? -37.469 -13.367 -5.262 1 89.94 443 ALA B C 1
ATOM 8160 O O . ALA B 1 443 ? -37.5 -14.281 -6.094 1 89.94 443 ALA B O 1
ATOM 8161 N N . HIS B 1 444 ? -37.656 -12.148 -5.48 1 85.44 444 HIS B N 1
ATOM 8162 C CA . HIS B 1 444 ? -37.969 -11.727 -6.84 1 85.44 444 HIS B CA 1
ATOM 8163 C C . HIS B 1 444 ? -36.844 -12.078 -7.809 1 85.44 444 HIS B C 1
ATOM 8165 O O . HIS B 1 444 ? -37.125 -12.594 -8.898 1 85.44 444 HIS B O 1
ATOM 8171 N N . GLU B 1 445 ? -35.688 -11.781 -7.387 1 86.56 445 GLU B N 1
ATOM 8172 C CA . GLU B 1 445 ? -34.531 -12.102 -8.203 1 86.56 445 GLU B CA 1
ATOM 8173 C C . GLU B 1 445 ? -34.406 -13.609 -8.445 1 86.56 445 GLU B C 1
ATOM 8175 O O . GLU B 1 445 ? -34.125 -14.039 -9.555 1 86.56 445 GLU B O 1
ATOM 8180 N N . PHE B 1 446 ? -34.656 -14.328 -7.441 1 90.44 446 PHE B N 1
ATOM 8181 C CA . PHE B 1 446 ? -34.562 -15.781 -7.516 1 90.44 446 PHE B CA 1
ATOM 8182 C C . PHE B 1 446 ? -35.625 -16.328 -8.477 1 90.44 446 PHE B C 1
ATOM 8184 O O . PHE B 1 446 ? -35.312 -17.203 -9.297 1 90.44 446 PHE B O 1
ATOM 8191 N N . ILE B 1 447 ? -36.781 -15.789 -8.43 1 93.69 447 ILE B N 1
ATOM 8192 C CA . ILE B 1 447 ? -37.875 -16.234 -9.297 1 93.69 447 ILE B CA 1
ATOM 8193 C C . ILE B 1 447 ? -37.531 -15.898 -10.75 1 93.69 447 ILE B C 1
ATOM 8195 O O . ILE B 1 447 ? -37.75 -16.703 -11.648 1 93.69 447 ILE B O 1
ATOM 8199 N N . LYS B 1 448 ? -37 -14.711 -10.906 1 90.44 448 LYS B N 1
ATOM 8200 C CA . LYS B 1 448 ? -36.594 -14.305 -12.242 1 90.44 448 LYS B CA 1
ATOM 8201 C C . LYS B 1 448 ? -35.594 -15.289 -12.844 1 90.44 448 LYS B C 1
ATOM 8203 O O . LYS B 1 448 ? -35.719 -15.688 -14 1 90.44 448 LYS B O 1
ATOM 8208 N N . ASN B 1 449 ? -34.625 -15.656 -12.055 1 89.31 449 ASN B N 1
ATOM 8209 C CA . ASN B 1 449 ? -33.625 -16.625 -12.492 1 89.31 449 ASN B CA 1
ATOM 8210 C C . ASN B 1 449 ? -34.219 -17.984 -12.789 1 89.31 449 ASN B C 1
ATOM 8212 O O . ASN B 1 449 ? -33.844 -18.641 -13.75 1 89.31 449 ASN B O 1
ATOM 8216 N N . GLU B 1 450 ? -35.219 -18.375 -12.008 1 92 450 GLU B N 1
ATOM 8217 C CA . GLU B 1 450 ? -35.906 -19.672 -12.203 1 92 450 GLU B CA 1
ATOM 8218 C C . GLU B 1 450 ? -36.75 -19.656 -13.477 1 92 450 GLU B C 1
ATOM 8220 O O . GLU B 1 450 ? -36.844 -20.688 -14.164 1 92 450 GLU B O 1
ATOM 8225 N N . ILE B 1 451 ? -37.281 -18.562 -13.758 1 92.62 451 ILE B N 1
ATOM 8226 C CA . ILE B 1 451 ? -38.062 -18.438 -14.984 1 92.62 451 ILE B CA 1
ATOM 8227 C C . ILE B 1 451 ? -37.156 -18.609 -16.203 1 92.62 451 ILE B C 1
ATOM 8229 O O . ILE B 1 451 ? -37.469 -19.328 -17.141 1 92.62 451 ILE B O 1
ATOM 8233 N N . GLU B 1 452 ? -36 -17.938 -16.125 1 89.56 452 GLU B N 1
ATOM 8234 C CA . GLU B 1 452 ? -35.031 -18.062 -17.219 1 89.56 452 GLU B CA 1
ATOM 8235 C C . GLU B 1 452 ? -34.562 -19.5 -17.375 1 89.56 452 GLU B C 1
ATOM 8237 O O . GLU B 1 452 ? -34.406 -19.984 -18.5 1 89.56 452 GLU B O 1
ATOM 8242 N N . ARG B 1 453 ? -34.312 -20.125 -16.297 1 87.94 453 ARG B N 1
ATOM 8243 C CA . ARG B 1 453 ? -33.906 -21.531 -16.312 1 87.94 453 ARG B CA 1
ATOM 8244 C C . ARG B 1 453 ? -35 -22.406 -16.891 1 87.94 453 ARG B C 1
ATOM 8246 O O . ARG B 1 453 ? -34.719 -23.328 -17.656 1 87.94 453 ARG B O 1
ATOM 8253 N N . SER B 1 454 ? -36.188 -22.125 -16.469 1 90.25 454 SER B N 1
ATOM 8254 C CA . SER B 1 454 ? -37.344 -22.875 -16.953 1 90.25 454 SER B CA 1
ATOM 8255 C C . SER B 1 454 ? -37.5 -22.719 -18.469 1 90.25 454 SER B C 1
ATOM 8257 O O . SER B 1 454 ? -37.812 -23.688 -19.172 1 90.25 454 SER B O 1
ATOM 8259 N N . LYS B 1 455 ? -37.25 -21.531 -18.906 1 87.69 455 LYS B N 1
ATOM 8260 C CA . LYS B 1 455 ? -37.344 -21.266 -20.344 1 87.69 455 LYS B CA 1
ATOM 8261 C C . LYS B 1 455 ? -36.281 -22 -21.109 1 87.69 455 LYS B C 1
ATOM 8263 O O . LYS B 1 455 ? -36.531 -22.562 -22.188 1 87.69 455 LYS B O 1
ATOM 8268 N N . ARG B 1 456 ? -35.125 -22.047 -20.547 1 83.81 456 ARG B N 1
ATOM 8269 C CA . ARG B 1 456 ? -33.938 -22.594 -21.234 1 83.81 456 ARG B CA 1
ATOM 8270 C C . ARG B 1 456 ? -33.969 -24.125 -21.203 1 83.81 456 ARG B C 1
ATOM 8272 O O . ARG B 1 456 ? -33.594 -24.781 -22.188 1 83.81 456 ARG B O 1
ATOM 8279 N N . TYR B 1 457 ? -34.406 -24.781 -20.094 1 86.94 457 TYR B N 1
ATOM 8280 C CA . TYR B 1 457 ? -34.25 -26.219 -19.906 1 86.94 457 TYR B CA 1
ATOM 8281 C C . TYR B 1 457 ? -35.594 -26.906 -19.734 1 86.94 457 TYR B C 1
ATOM 8283 O O . TYR B 1 457 ? -35.656 -28.109 -19.484 1 86.94 457 TYR B O 1
ATOM 8291 N N . GLU B 1 458 ? -36.75 -26.188 -19.812 1 88 458 GLU B N 1
ATOM 8292 C CA . GLU B 1 458 ? -38.125 -26.703 -19.672 1 88 458 GLU B CA 1
ATOM 8293 C C . GLU B 1 458 ? -38.312 -27.359 -18.312 1 88 458 GLU B C 1
ATOM 8295 O O . GLU B 1 458 ? -38.844 -28.484 -18.234 1 88 458 GLU B O 1
ATOM 8300 N N . LEU B 1 459 ? -37.75 -26.734 -17.391 1 90.31 459 LEU B N 1
ATOM 8301 C CA . LEU B 1 459 ? -37.875 -27.219 -16.016 1 90.31 459 LEU B CA 1
ATOM 8302 C C . LEU B 1 459 ? -39.062 -26.562 -15.32 1 90.31 459 LEU B C 1
ATOM 8304 O O . LEU B 1 459 ? -39.406 -25.391 -15.602 1 90.31 459 LEU B O 1
ATOM 8308 N N . GLU B 1 460 ? -39.781 -27.375 -14.477 1 93.12 460 GLU B N 1
ATOM 8309 C CA . GLU B 1 460 ? -40.906 -26.844 -13.727 1 93.12 460 GLU B CA 1
ATOM 8310 C C . GLU B 1 460 ? -40.469 -26.359 -12.344 1 93.12 460 GLU B C 1
ATOM 8312 O O . GLU B 1 460 ? -39.531 -26.891 -11.766 1 93.12 460 GLU B O 1
ATOM 8317 N N . PHE B 1 461 ? -41.125 -25.266 -11.938 1 96 461 PHE B N 1
ATOM 8318 C CA . PHE B 1 461 ? -40.969 -24.828 -10.555 1 96 461 PHE B CA 1
ATOM 8319 C C . PHE B 1 461 ? -42.281 -24.25 -10.016 1 96 461 PHE B C 1
ATOM 8321 O O . PHE B 1 461 ? -43.156 -23.891 -10.781 1 96 461 PHE B O 1
ATOM 8328 N N . SER B 1 462 ? -42.438 -24.297 -8.703 1 97.75 462 SER B N 1
ATOM 8329 C CA . SER B 1 462 ? -43.656 -23.828 -8.039 1 97.75 462 SER B CA 1
ATOM 8330 C C . SER B 1 462 ? -43.312 -22.891 -6.879 1 97.75 462 SER B C 1
ATOM 8332 O O . SER B 1 462 ? -42.156 -22.812 -6.453 1 97.75 462 SER B O 1
ATOM 8334 N N . ILE B 1 463 ? -44.344 -22.078 -6.469 1 98.06 463 ILE B N 1
ATOM 8335 C CA . ILE B 1 463 ? -44.156 -21.203 -5.309 1 98.06 463 ILE B CA 1
ATOM 8336 C C . ILE B 1 463 ? -45.281 -21.453 -4.309 1 98.06 463 ILE B C 1
ATOM 8338 O O . ILE B 1 463 ? -46.406 -21.859 -4.688 1 98.06 463 ILE B O 1
ATOM 8342 N N . ILE B 1 464 ? -45.031 -21.281 -3.012 1 98.06 464 ILE B N 1
ATOM 8343 C CA . ILE B 1 464 ? -45.969 -21.359 -1.915 1 98.06 464 ILE B CA 1
ATOM 8344 C C . ILE B 1 464 ? -46.031 -20.016 -1.177 1 98.06 464 ILE B C 1
ATOM 8346 O O . ILE B 1 464 ? -45 -19.547 -0.692 1 98.06 464 ILE B O 1
ATOM 8350 N N . MET B 1 465 ? -47.125 -19.406 -1.184 1 96.69 465 MET B N 1
ATOM 8351 C CA . MET B 1 465 ? -47.344 -18.25 -0.327 1 96.69 465 MET B CA 1
ATOM 8352 C C . MET B 1 465 ? -48.094 -18.656 0.956 1 96.69 465 MET B C 1
ATOM 8354 O O . MET B 1 465 ? -49.062 -19.375 0.913 1 96.69 465 MET B O 1
ATOM 8358 N N . LEU B 1 466 ? -47.5 -18.219 2.064 1 96.5 466 LEU B N 1
ATOM 8359 C CA . LEU B 1 466 ? -48.188 -18.562 3.309 1 96.5 466 LEU B CA 1
ATOM 8360 C C . LEU B 1 466 ? -48.312 -17.344 4.211 1 96.5 466 LEU B C 1
ATOM 8362 O O . LEU B 1 466 ? -47.562 -16.391 4.078 1 96.5 466 LEU B O 1
ATOM 8366 N N . ASP B 1 467 ? -49.219 -17.375 5.008 1 94.38 467 ASP B N 1
ATOM 8367 C CA . ASP B 1 467 ? -49.594 -16.312 5.949 1 94.38 467 ASP B CA 1
ATOM 8368 C C . ASP B 1 467 ? -50.031 -16.891 7.293 1 94.38 467 ASP B C 1
ATOM 8370 O O . ASP B 1 467 ? -50.75 -17.891 7.34 1 94.38 467 ASP B O 1
ATOM 8374 N N . MET B 1 468 ? -49.594 -16.266 8.336 1 94.69 468 MET B N 1
ATOM 8375 C CA . MET B 1 468 ? -50 -16.688 9.664 1 94.69 468 MET B CA 1
ATOM 8376 C C . MET B 1 468 ? -51.406 -16.219 9.977 1 94.69 468 MET B C 1
ATOM 8378 O O . MET B 1 468 ? -51.719 -15.016 9.867 1 94.69 468 MET B O 1
ATOM 8382 N N . ASP B 1 469 ? -52.219 -17.141 10.461 1 93.94 469 ASP B N 1
ATOM 8383 C CA . ASP B 1 469 ? -53.625 -16.844 10.68 1 93.94 469 ASP B CA 1
ATOM 8384 C C . ASP B 1 469 ? -53.812 -16.016 11.945 1 93.94 469 ASP B C 1
ATOM 8386 O O . ASP B 1 469 ? -53.344 -16.391 13.016 1 93.94 469 ASP B O 1
ATOM 8390 N N . PHE B 1 470 ? -54.469 -14.922 11.805 1 90.12 470 PHE B N 1
ATOM 8391 C CA . PHE B 1 470 ? -54.875 -14.055 12.906 1 90.12 470 PHE B CA 1
ATOM 8392 C C . PHE B 1 470 ? -53.656 -13.57 13.688 1 90.12 470 PHE 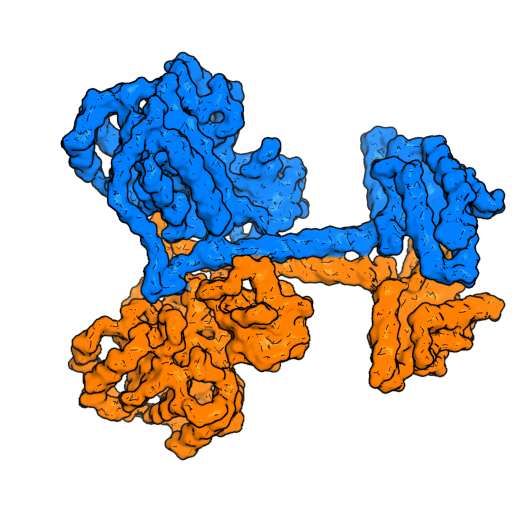B C 1
ATOM 8394 O O . PHE B 1 470 ? -53.688 -13.531 14.922 1 90.12 470 PHE B O 1
ATOM 8401 N N . PHE B 1 471 ? -52.719 -13.203 12.984 1 88.81 471 PHE B N 1
ATOM 8402 C CA . PHE B 1 471 ? -51.469 -12.836 13.633 1 88.81 471 PHE B CA 1
ATOM 8403 C C . PHE B 1 471 ? -51.594 -11.484 14.328 1 88.81 471 PHE B C 1
ATOM 8405 O O . PHE B 1 471 ? -50.969 -11.258 15.367 1 88.81 471 PHE B O 1
ATOM 8412 N N . LYS B 1 472 ? -52.281 -10.625 13.727 1 77.56 472 LYS B N 1
ATOM 8413 C CA . LYS B 1 472 ? -52.5 -9.336 14.367 1 77.56 472 LYS B CA 1
ATOM 8414 C C . LYS B 1 472 ? -53.094 -9.508 15.773 1 77.56 472 LYS B C 1
ATOM 8416 O O . LYS B 1 472 ? -52.719 -8.773 16.688 1 77.56 472 LYS B O 1
ATOM 8421 N N . LYS B 1 473 ? -53.969 -10.414 15.891 1 81.69 473 LYS B N 1
ATOM 8422 C CA . LYS B 1 473 ? -54.562 -10.695 17.188 1 81.69 473 LYS B CA 1
ATOM 8423 C C . LYS B 1 473 ? -53.5 -11.109 18.203 1 81.69 473 LYS B C 1
ATOM 8425 O O . LYS B 1 473 ? -53.562 -10.766 19.391 1 81.69 473 LYS B O 1
ATOM 8430 N N . VAL B 1 474 ? -52.594 -11.844 17.781 1 86.88 474 VAL B N 1
ATOM 8431 C CA . VAL B 1 474 ? -51.5 -12.258 18.641 1 86.88 474 VAL B CA 1
ATOM 8432 C C . VAL B 1 474 ? -50.688 -11.039 19.094 1 86.88 474 VAL B C 1
ATOM 8434 O O . VAL B 1 474 ? -50.406 -10.891 20.281 1 86.88 474 VAL B O 1
ATOM 8437 N N . ASN B 1 475 ? -50.438 -10.141 18.203 1 78.81 475 ASN B N 1
ATOM 8438 C CA . ASN B 1 475 ? -49.688 -8.922 18.531 1 78.81 475 ASN B CA 1
ATOM 8439 C C . ASN B 1 475 ? -50.469 -8.047 19.5 1 78.81 475 ASN B C 1
ATOM 8441 O O . ASN B 1 475 ? -49.875 -7.473 20.422 1 78.81 475 ASN B O 1
ATOM 8445 N N . ASP B 1 476 ? -51.656 -8.008 19.219 1 71.38 476 ASP B N 1
ATOM 8446 C CA . ASP B 1 476 ? -52.531 -7.168 20.047 1 71.38 476 ASP B CA 1
ATOM 8447 C C . ASP B 1 476 ? -52.594 -7.719 21.469 1 71.38 476 ASP B C 1
ATOM 8449 O O . ASP B 1 476 ? -52.688 -6.953 22.438 1 71.38 476 ASP B O 1
ATOM 8453 N N . THR B 1 477 ? -52.594 -9 21.547 1 79.69 477 THR B N 1
ATOM 8454 C CA . THR B 1 477 ? -52.812 -9.664 22.828 1 79.69 477 THR B CA 1
ATOM 8455 C C . THR B 1 477 ? -51.5 -9.773 23.609 1 79.69 477 THR B C 1
ATOM 8457 O O . THR B 1 477 ? -51.469 -9.516 24.812 1 79.69 477 THR B O 1
ATOM 8460 N N . TYR B 1 478 ? -50.438 -10.086 22.922 1 82 478 TYR B N 1
ATOM 8461 C CA . TYR B 1 478 ? -49.219 -10.445 23.625 1 82 478 TYR B CA 1
ATOM 8462 C C . TYR B 1 478 ? -48.125 -9.422 23.359 1 82 478 TYR B C 1
ATOM 8464 O O . TYR B 1 478 ? -47.062 -9.469 24 1 82 478 TYR B O 1
ATOM 8472 N N . GLY B 1 479 ? -48.344 -8.617 22.484 1 75.62 479 GLY B N 1
ATOM 8473 C CA . GLY B 1 479 ? -47.344 -7.625 22.156 1 75.62 479 GLY B CA 1
ATOM 8474 C C . GLY B 1 479 ? -46.531 -7.992 20.938 1 75.62 479 GLY B C 1
ATOM 8475 O O . GLY B 1 479 ? -46.438 -9.164 20.562 1 75.62 479 GLY B O 1
ATOM 8476 N N . HIS B 1 480 ? -45.781 -7.051 20.328 1 75.06 480 HIS B N 1
ATOM 8477 C CA . HIS B 1 480 ? -45.031 -7.227 19.078 1 75.06 480 HIS B CA 1
ATOM 8478 C C . HIS B 1 480 ? -43.781 -8.055 19.297 1 75.06 480 HIS B C 1
ATOM 8480 O O . HIS B 1 480 ? -43.344 -8.773 18.406 1 75.06 480 HIS B O 1
ATOM 8486 N N . ASN B 1 481 ? -43.188 -7.949 20.422 1 78.06 481 ASN B N 1
ATOM 8487 C CA . ASN B 1 481 ? -41.969 -8.734 20.688 1 78.06 481 ASN B CA 1
ATOM 8488 C C . ASN B 1 481 ? -42.25 -10.234 20.625 1 78.06 481 ASN B C 1
ATOM 8490 O O . ASN B 1 481 ? -41.469 -10.992 20.062 1 78.06 481 ASN B O 1
ATOM 8494 N N . ILE B 1 482 ? -43.344 -10.523 21.25 1 84.81 482 ILE B N 1
ATOM 8495 C CA . ILE B 1 482 ? -43.75 -11.922 21.219 1 84.81 482 ILE B CA 1
ATOM 8496 C C . ILE B 1 482 ? -44.094 -12.312 19.781 1 84.81 482 ILE B C 1
ATOM 8498 O O . ILE B 1 482 ? -43.781 -13.422 19.328 1 84.81 482 ILE B O 1
ATOM 8502 N N . GLY B 1 483 ? -44.75 -11.43 19.109 1 88.5 483 GLY B N 1
ATOM 8503 C CA . GLY B 1 483 ? -45 -11.664 17.688 1 88.5 483 GLY B CA 1
ATOM 8504 C C . GLY B 1 483 ? -43.719 -11.945 16.906 1 88.5 483 GLY B C 1
ATOM 8505 O O . GLY B 1 483 ? -43.688 -12.859 16.078 1 88.5 483 GLY B O 1
ATOM 8506 N N . ASP B 1 484 ? -42.75 -11.234 17.219 1 87 484 ASP B N 1
ATOM 8507 C CA . ASP B 1 484 ? -41.469 -11.422 16.547 1 87 484 ASP B CA 1
ATOM 8508 C C . ASP B 1 484 ? -40.875 -12.805 16.844 1 87 484 ASP B C 1
ATOM 8510 O O . ASP B 1 484 ? -40.344 -13.461 15.945 1 87 484 ASP B O 1
ATOM 8514 N N . GLU B 1 485 ? -41 -13.18 18.016 1 92.88 485 GLU B N 1
ATOM 8515 C CA . GLU B 1 485 ? -40.5 -14.492 18.391 1 92.88 485 GLU B CA 1
ATOM 8516 C C . GLU B 1 485 ? -41.25 -15.602 17.641 1 92.88 485 GLU B C 1
ATOM 8518 O O . GLU B 1 485 ? -40.625 -16.609 17.266 1 92.88 485 GLU B O 1
ATOM 8523 N N . ILE B 1 486 ? -42.469 -15.383 17.5 1 94.5 486 ILE B N 1
ATOM 8524 C CA . ILE B 1 486 ? -43.312 -16.359 16.812 1 94.5 486 ILE B CA 1
ATOM 8525 C C . ILE B 1 486 ? -42.906 -16.453 15.344 1 94.5 486 ILE B C 1
ATOM 8527 O O . ILE B 1 486 ? -42.781 -17.547 14.789 1 94.5 486 ILE B O 1
ATOM 8531 N N . LEU B 1 487 ? -42.656 -15.352 14.766 1 94.44 487 LEU B N 1
ATOM 8532 C CA . LEU B 1 487 ? -42.219 -15.328 13.367 1 94.44 487 LEU B CA 1
ATOM 8533 C C . LEU B 1 487 ? -40.906 -16.031 13.195 1 94.44 487 LEU B C 1
ATOM 8535 O O . LEU B 1 487 ? -40.719 -16.797 12.242 1 94.44 487 LEU B O 1
ATOM 8539 N N . ILE B 1 488 ? -39.969 -15.781 14.094 1 95.19 488 ILE B N 1
ATOM 8540 C CA . ILE B 1 488 ? -38.656 -16.406 14.062 1 95.19 488 ILE B CA 1
ATOM 8541 C C . ILE B 1 488 ? -38.812 -17.922 14.188 1 95.19 488 ILE B C 1
ATOM 8543 O O . ILE B 1 488 ? -38.156 -18.672 13.453 1 95.19 488 ILE B O 1
ATOM 8547 N N . TYR B 1 489 ? -39.656 -18.312 15.07 1 96 489 TYR B N 1
ATOM 8548 C CA . TYR B 1 489 ? -39.906 -19.734 15.281 1 96 489 TYR B CA 1
ATOM 8549 C C . TYR B 1 489 ? -40.531 -20.359 14.055 1 96 489 TYR B C 1
ATOM 8551 O O . TYR B 1 489 ? -40.219 -21.5 13.68 1 96 489 TYR B O 1
ATOM 8559 N N . LEU B 1 490 ? -41.469 -19.734 13.469 1 96.38 490 LEU B N 1
ATOM 8560 C CA . LEU B 1 490 ? -42.062 -20.234 12.234 1 96.38 490 LEU B CA 1
ATOM 8561 C C . LEU B 1 490 ? -41 -20.5 11.172 1 96.38 490 LEU B C 1
ATOM 8563 O O . LEU B 1 490 ? -41.031 -21.547 10.523 1 96.38 490 LEU B O 1
ATOM 8567 N N . VAL B 1 491 ? -40.156 -19.547 11.016 1 96.62 491 VAL B N 1
ATOM 8568 C CA . VAL B 1 491 ? -39.094 -19.672 10.008 1 96.62 491 VAL B CA 1
ATOM 8569 C C . VAL B 1 491 ? -38.25 -20.906 10.289 1 96.62 491 VAL B C 1
ATOM 8571 O O . VAL B 1 491 ? -37.844 -21.641 9.367 1 96.62 491 VAL B O 1
ATOM 8574 N N . LYS B 1 492 ? -37.938 -21.156 11.562 1 96 492 LYS B N 1
ATOM 8575 C CA . LYS B 1 492 ? -37.219 -22.359 11.945 1 96 492 LYS B CA 1
ATOM 8576 C C . LYS B 1 492 ? -37.938 -23.625 11.492 1 96 492 LYS B C 1
ATOM 8578 O O . LYS B 1 492 ? -37.312 -24.547 10.961 1 96 492 LYS B O 1
ATOM 8583 N N . LEU B 1 493 ? -39.25 -23.641 11.664 1 95.81 493 LEU B N 1
ATOM 8584 C CA . LEU B 1 493 ? -40.062 -24.781 11.258 1 95.81 493 LEU B CA 1
ATOM 8585 C C . LEU B 1 493 ? -40.062 -24.938 9.742 1 95.81 493 LEU B C 1
ATOM 8587 O O . LEU B 1 493 ? -39.938 -26.047 9.227 1 95.81 493 LEU B O 1
ATOM 8591 N N . LEU B 1 494 ? -40.219 -23.859 9.102 1 97 494 LEU B N 1
ATOM 8592 C CA . LEU B 1 494 ? -40.25 -23.875 7.641 1 97 494 LEU B CA 1
ATOM 8593 C C . LEU B 1 494 ? -38.938 -24.422 7.066 1 97 494 LEU B C 1
ATOM 8595 O O . LEU B 1 494 ? -38.969 -25.234 6.137 1 97 494 LEU B O 1
ATOM 8599 N N . LYS B 1 495 ? -37.875 -23.984 7.613 1 95.62 495 LYS B N 1
ATOM 8600 C CA . LYS B 1 495 ? -36.562 -24.375 7.117 1 95.62 495 LYS B CA 1
ATOM 8601 C C . LYS B 1 495 ? -36.344 -25.875 7.273 1 95.62 495 LYS B C 1
ATOM 8603 O O . LYS B 1 495 ? -35.625 -26.5 6.469 1 95.62 495 LYS B O 1
ATOM 8608 N N . LEU B 1 496 ? -36.969 -26.453 8.258 1 94.19 496 LEU B N 1
ATOM 8609 C CA . LEU B 1 496 ? -36.844 -27.891 8.5 1 94.19 496 LEU B CA 1
ATOM 8610 C C . LEU B 1 496 ? -37.656 -28.672 7.488 1 94.19 496 LEU B C 1
ATOM 8612 O O . LEU B 1 496 ? -37.375 -29.844 7.223 1 94.19 496 LEU B O 1
ATOM 8616 N N . GLU B 1 497 ? -38.625 -28.047 6.855 1 94.81 497 GLU B N 1
ATOM 8617 C CA . GLU B 1 497 ? -39.562 -28.781 6.023 1 94.81 497 GLU B CA 1
ATOM 8618 C C . GLU B 1 497 ? -39.281 -28.578 4.539 1 94.81 497 GLU B C 1
ATOM 8620 O O . GLU B 1 497 ? -39.906 -29.219 3.686 1 94.81 497 GLU B O 1
ATOM 8625 N N . ILE B 1 498 ? -38.344 -27.703 4.227 1 95.25 498 ILE B N 1
ATOM 8626 C CA . ILE B 1 498 ? -38.062 -27.453 2.816 1 95.25 498 ILE B CA 1
ATOM 8627 C C . ILE B 1 498 ? -36.656 -27.922 2.484 1 95.25 498 ILE B C 1
ATOM 8629 O O . ILE B 1 498 ? -35.844 -28.203 3.385 1 95.25 498 ILE B O 1
ATOM 8633 N N . ARG B 1 499 ? -36.344 -27.953 1.147 1 89.94 499 ARG B N 1
ATOM 8634 C CA . ARG B 1 499 ? -35.031 -28.422 0.685 1 89.94 499 ARG B CA 1
ATOM 8635 C C . ARG B 1 499 ? -34.031 -27.266 0.664 1 89.94 499 ARG B C 1
ATOM 8637 O O . ARG B 1 499 ? -34.438 -26.094 0.722 1 89.94 499 ARG B O 1
ATOM 8644 N N . LYS B 1 500 ? -32.719 -27.719 0.567 1 89.44 500 LYS B N 1
ATOM 8645 C CA . LYS B 1 500 ? -31.641 -26.75 0.515 1 89.44 500 LYS B CA 1
ATOM 8646 C C . LYS B 1 500 ? -31.734 -25.875 -0.736 1 89.44 500 LYS B C 1
ATOM 8648 O O . LYS B 1 500 ? -31.375 -24.703 -0.71 1 89.44 500 LYS B O 1
ATOM 8653 N N . ILE B 1 501 ? -32.25 -26.391 -1.843 1 89.44 501 ILE B N 1
ATOM 8654 C CA . ILE B 1 501 ? -32.312 -25.688 -3.117 1 89.44 501 ILE B CA 1
ATOM 8655 C C . ILE B 1 501 ? -33.5 -24.75 -3.139 1 89.44 501 ILE B C 1
ATOM 8657 O O . ILE B 1 501 ? -33.625 -23.875 -4.008 1 89.44 501 ILE B O 1
ATOM 8661 N N . ASP B 1 502 ? -34.5 -24.969 -2.156 1 94.31 502 ASP B N 1
ATOM 8662 C CA . ASP B 1 502 ? -35.688 -24.078 -2.064 1 94.31 502 ASP B CA 1
ATOM 8663 C C . ASP B 1 502 ? -35.312 -22.75 -1.438 1 94.31 502 ASP B C 1
ATOM 8665 O O . ASP B 1 502 ? -34.312 -22.641 -0.724 1 94.31 502 ASP B O 1
ATOM 8669 N N . MET B 1 503 ? -36.062 -21.734 -1.782 1 95 503 MET B N 1
ATOM 8670 C CA . MET B 1 503 ? -35.781 -20.406 -1.254 1 95 503 MET B CA 1
ATOM 8671 C C . MET B 1 503 ? -36.938 -19.906 -0.38 1 95 503 MET B C 1
ATOM 8673 O O . MET B 1 503 ? -38.094 -19.891 -0.812 1 95 503 MET B O 1
ATOM 8677 N N . LEU B 1 504 ? -36.656 -19.641 0.843 1 96.38 504 LEU B N 1
ATOM 8678 C CA . LEU B 1 504 ? -37.594 -19.078 1.783 1 96.38 504 LEU B CA 1
ATOM 8679 C C . LEU B 1 504 ? -37.406 -17.562 1.93 1 96.38 504 LEU B C 1
ATOM 8681 O O . LEU B 1 504 ? -36.281 -17.109 2.125 1 96.38 504 LEU B O 1
ATOM 8685 N N . SER B 1 505 ? -38.438 -16.828 1.79 1 94.81 505 SER B N 1
ATOM 8686 C CA . SER B 1 505 ? -38.375 -15.367 1.882 1 94.81 505 SER B CA 1
ATOM 8687 C C . SER B 1 505 ? -39.531 -14.805 2.711 1 94.81 505 SER B C 1
ATOM 8689 O O . SER B 1 505 ? -40.656 -15.32 2.664 1 94.81 505 SER B O 1
ATOM 8691 N N . ARG B 1 506 ? -39.188 -13.82 3.488 1 90.44 506 ARG B N 1
ATOM 8692 C CA . ARG B 1 506 ? -40.281 -13.062 4.117 1 90.44 506 ARG B CA 1
ATOM 8693 C C . ARG B 1 506 ? -40.875 -12.047 3.145 1 90.44 506 ARG B C 1
ATOM 8695 O O . ARG B 1 506 ? -40.188 -11.102 2.74 1 90.44 506 ARG B O 1
ATOM 8702 N N . TRP B 1 507 ? -42.031 -12.273 2.781 1 82.62 507 TRP B N 1
ATOM 8703 C CA . TRP B 1 507 ? -42.719 -11.531 1.716 1 82.62 507 TRP B CA 1
ATOM 8704 C C . TRP B 1 507 ? -43.406 -10.297 2.27 1 82.62 507 TRP B C 1
ATOM 8706 O O . TRP B 1 507 ? -43.531 -9.281 1.58 1 82.62 507 TRP B O 1
ATOM 8716 N N . GLY B 1 508 ? -43.844 -10.398 3.41 1 76.56 508 GLY B N 1
ATOM 8717 C CA . GLY B 1 508 ? -44.531 -9.336 4.152 1 76.56 508 GLY B CA 1
ATOM 8718 C C . GLY B 1 508 ? -44.344 -9.445 5.652 1 76.56 508 GLY B C 1
ATOM 8719 O O . GLY B 1 508 ? -43.375 -10.078 6.117 1 76.56 508 GLY B O 1
ATOM 8720 N N . GLY B 1 509 ? -45.156 -8.648 6.391 1 77.25 509 GLY B N 1
ATOM 8721 C CA . GLY B 1 509 ? -45.062 -8.695 7.84 1 77.25 509 GLY B CA 1
ATOM 8722 C C . GLY B 1 509 ? -45.125 -10.109 8.391 1 77.25 509 GLY B C 1
ATOM 8723 O O . GLY B 1 509 ? -44.219 -10.578 9.062 1 77.25 509 GLY B O 1
ATOM 8724 N N . GLU B 1 510 ? -46.219 -10.734 8.047 1 89.44 510 GLU B N 1
ATOM 8725 C CA . GLU B 1 510 ? -46.469 -12.102 8.516 1 89.44 510 GLU B CA 1
ATOM 8726 C C . GLU B 1 510 ? -46.594 -13.07 7.348 1 89.44 510 GLU B C 1
ATOM 8728 O O . GLU B 1 510 ? -47.031 -14.203 7.52 1 89.44 510 GLU B O 1
ATOM 8733 N N . GLU B 1 511 ? -46.219 -12.602 6.207 1 90.62 511 GLU B N 1
ATOM 8734 C CA . GLU B 1 511 ? -46.312 -13.406 4.992 1 90.62 511 GLU B CA 1
ATOM 8735 C C . GLU B 1 511 ? -44.938 -13.898 4.539 1 90.62 511 GLU B C 1
ATOM 8737 O O . GLU B 1 511 ? -43.938 -13.172 4.652 1 90.62 511 GLU B O 1
ATOM 8742 N N . PHE B 1 512 ? -44.938 -15.156 4.062 1 95.75 512 PHE B N 1
ATOM 8743 C CA . PHE B 1 512 ? -43.688 -15.766 3.578 1 95.75 512 PHE B CA 1
ATOM 8744 C C . PHE B 1 512 ? -43.906 -16.406 2.207 1 95.75 512 PHE B C 1
ATOM 8746 O O . PHE B 1 512 ? -45.031 -16.766 1.857 1 95.75 512 PHE B O 1
ATOM 8753 N N . LEU B 1 513 ? -42.875 -16.438 1.465 1 96.06 513 LEU B N 1
ATOM 8754 C CA . LEU B 1 513 ? -42.875 -17.047 0.137 1 96.06 513 LEU B CA 1
ATOM 8755 C C . LEU B 1 513 ? -41.781 -18.109 0.026 1 96.06 513 LEU B C 1
ATOM 8757 O O . LEU B 1 513 ? -40.656 -17.891 0.448 1 96.06 513 LEU B O 1
ATOM 8761 N N . ILE B 1 514 ? -42.156 -19.281 -0.441 1 97.62 514 ILE B N 1
ATOM 8762 C CA . ILE B 1 514 ? -41.219 -20.359 -0.719 1 97.62 514 ILE B CA 1
ATOM 8763 C C . ILE B 1 514 ? -41.188 -20.625 -2.221 1 97.62 514 ILE B C 1
ATOM 8765 O O . ILE B 1 514 ? -42.219 -20.891 -2.844 1 97.62 514 ILE B O 1
ATOM 8769 N N . VAL B 1 515 ? -40 -20.5 -2.764 1 97.19 515 VAL B N 1
ATOM 8770 C CA . VAL B 1 515 ? -39.812 -20.844 -4.168 1 97.19 515 VAL B CA 1
ATOM 8771 C C . VAL B 1 515 ? -39.156 -22.234 -4.273 1 97.19 515 VAL B C 1
ATOM 8773 O O . VAL B 1 515 ? -38.125 -22.484 -3.672 1 97.19 515 VAL B O 1
ATOM 8776 N N . MET B 1 516 ? -39.781 -23.109 -5.07 1 97.25 516 MET B N 1
ATOM 8777 C CA . MET B 1 516 ? -39.344 -24.5 -5.133 1 97.25 516 MET B CA 1
ATOM 8778 C C . MET B 1 516 ? -38.969 -24.891 -6.555 1 97.25 516 MET B C 1
ATOM 8780 O O . MET B 1 516 ? -39.812 -25.312 -7.344 1 97.25 516 MET B O 1
ATOM 8784 N N . PRO B 1 517 ? -37.625 -24.828 -6.812 1 95.5 517 PRO B N 1
ATOM 8785 C CA . PRO B 1 517 ? -37.156 -25.266 -8.125 1 95.5 517 PRO B CA 1
ATOM 8786 C C . PRO B 1 517 ? -37.375 -26.75 -8.391 1 95.5 517 PRO B C 1
ATOM 8788 O O . PRO B 1 517 ? -37.438 -27.547 -7.445 1 95.5 517 PRO B O 1
ATOM 8791 N N . LEU B 1 518 ? -37.594 -27.109 -9.602 1 94.5 518 LEU B N 1
ATOM 8792 C CA . LEU B 1 518 ? -37.75 -28.484 -10.047 1 94.5 518 LEU B CA 1
ATOM 8793 C C . LEU B 1 518 ? -38.906 -29.172 -9.32 1 94.5 518 LEU B C 1
ATOM 8795 O O . LEU B 1 518 ? -38.781 -30.328 -8.883 1 94.5 518 LEU B O 1
ATOM 8799 N N . THR B 1 519 ? -39.969 -28.469 -9.062 1 95.75 519 THR B N 1
ATOM 8800 C CA . THR B 1 519 ? -41.125 -28.984 -8.344 1 95.75 519 THR B CA 1
ATOM 8801 C C . THR B 1 519 ? -42.406 -28.609 -9.062 1 95.75 519 THR B C 1
ATOM 8803 O O . THR B 1 519 ? -42.625 -27.438 -9.367 1 95.75 519 THR B O 1
ATOM 8806 N N . ASP B 1 520 ? -43.25 -29.578 -9.297 1 94.38 520 ASP B N 1
ATOM 8807 C CA . ASP B 1 520 ? -44.531 -29.297 -9.961 1 94.38 520 ASP B CA 1
ATOM 8808 C C . ASP B 1 520 ? -45.594 -28.938 -8.945 1 94.38 520 ASP B C 1
ATOM 8810 O O . ASP B 1 520 ? -45.344 -28.859 -7.742 1 94.38 520 ASP B O 1
ATOM 8814 N N . LYS B 1 521 ? -46.75 -28.672 -9.453 1 95.94 521 LYS B N 1
ATOM 8815 C CA . LYS B 1 521 ? -47.844 -28.203 -8.633 1 95.94 521 LYS B CA 1
ATOM 8816 C C . LYS B 1 521 ? -48.188 -29.188 -7.52 1 95.94 521 LYS B C 1
ATOM 8818 O O . LYS B 1 521 ? -48.406 -28.781 -6.375 1 95.94 521 LYS B O 1
ATOM 8823 N N . GLU B 1 522 ? -48.219 -30.438 -7.863 1 96.19 522 GLU B N 1
ATOM 8824 C CA . GLU B 1 522 ? -48.562 -31.453 -6.883 1 96.19 522 GLU B CA 1
ATOM 8825 C C . GLU B 1 522 ? -47.469 -31.594 -5.812 1 96.19 522 GLU B C 1
ATOM 8827 O O . GLU B 1 522 ? -47.781 -31.719 -4.625 1 96.19 522 GLU B O 1
ATOM 8832 N N . GLY B 1 523 ? -46.281 -31.609 -6.285 1 96.31 523 GLY B N 1
ATOM 8833 C CA . GLY B 1 523 ? -45.188 -31.641 -5.336 1 96.31 523 GLY B CA 1
ATOM 8834 C C . GLY B 1 523 ? -45.219 -30.469 -4.359 1 96.31 523 GLY B C 1
ATOM 8835 O O . GLY B 1 523 ? -44.969 -30.656 -3.162 1 96.31 523 GLY B O 1
ATOM 8836 N N . ALA B 1 524 ? -45.531 -29.297 -4.812 1 97.88 524 ALA B N 1
ATOM 8837 C CA . ALA B 1 524 ? -45.594 -28.109 -3.965 1 97.88 524 ALA B CA 1
ATOM 8838 C C . ALA B 1 524 ? -46.781 -28.203 -2.992 1 97.88 524 ALA B C 1
ATOM 8840 O O . ALA B 1 524 ? -46.656 -27.797 -1.833 1 97.88 524 ALA B O 1
ATOM 8841 N N . ARG B 1 525 ? -47.844 -28.734 -3.484 1 97.62 525 ARG B N 1
ATOM 8842 C CA . ARG B 1 525 ? -49.031 -28.922 -2.643 1 97.62 525 ARG B CA 1
ATOM 8843 C C . ARG B 1 525 ? -48.75 -29.844 -1.476 1 97.62 525 ARG B C 1
ATOM 8845 O O . ARG B 1 525 ? -49.125 -29.594 -0.342 1 97.62 525 ARG B O 1
ATOM 8852 N N . ILE B 1 526 ? -48.125 -30.875 -1.776 1 97.44 526 ILE B N 1
ATOM 8853 C CA . ILE B 1 526 ? -47.75 -31.859 -0.759 1 97.44 526 ILE B CA 1
ATOM 8854 C C . ILE B 1 526 ? -46.875 -31.203 0.3 1 97.44 526 ILE B C 1
ATOM 8856 O O . ILE B 1 526 ? -47.094 -31.391 1.5 1 97.44 526 ILE B O 1
ATOM 8860 N N . THR B 1 527 ? -45.938 -30.453 -0.171 1 97.5 527 THR B N 1
ATOM 8861 C CA . THR B 1 527 ? -45.031 -29.75 0.756 1 97.5 527 THR B CA 1
ATOM 8862 C C . THR B 1 527 ? -45.844 -28.766 1.611 1 97.5 527 THR B C 1
ATOM 8864 O O . THR B 1 527 ? -45.625 -28.688 2.826 1 97.5 527 THR B O 1
ATOM 8867 N N . ALA B 1 528 ? -46.719 -28.047 1.02 1 98.25 528 ALA B N 1
ATOM 8868 C CA . ALA B 1 528 ? -47.531 -27.094 1.734 1 98.25 528 ALA B CA 1
ATOM 8869 C C . ALA B 1 528 ? -48.375 -27.766 2.805 1 98.25 528 ALA B C 1
ATOM 8871 O O . ALA B 1 528 ? -48.5 -27.266 3.924 1 98.25 528 ALA B O 1
ATOM 8872 N N . GLU B 1 529 ? -48.875 -28.891 2.439 1 97.75 529 GLU B N 1
ATOM 8873 C CA . GLU B 1 529 ? -49.688 -29.625 3.387 1 97.75 529 GLU B CA 1
ATOM 8874 C C . GLU B 1 529 ? -48.875 -30.141 4.559 1 97.75 529 GLU B C 1
ATOM 8876 O O . GLU B 1 529 ? -49.344 -30.156 5.699 1 97.75 529 GLU B O 1
ATOM 8881 N N . ARG B 1 530 ? -47.781 -30.547 4.23 1 97.38 530 ARG B N 1
ATOM 8882 C CA . ARG B 1 530 ? -46.875 -30.984 5.285 1 97.38 530 ARG B CA 1
ATOM 8883 C C . ARG B 1 530 ? -46.562 -29.828 6.242 1 97.38 530 ARG B C 1
ATOM 8885 O O . ARG B 1 530 ? -46.594 -30.016 7.461 1 97.38 530 ARG B O 1
ATOM 8892 N N . ILE B 1 531 ? -46.25 -28.688 5.719 1 97.69 531 ILE B N 1
ATOM 8893 C CA . ILE B 1 531 ? -45.938 -27.516 6.527 1 97.69 531 ILE B CA 1
ATOM 8894 C C . ILE B 1 531 ? -47.156 -27.141 7.367 1 97.69 531 ILE B C 1
ATOM 8896 O O . ILE B 1 531 ? -47.031 -26.859 8.562 1 97.69 531 ILE B O 1
ATOM 8900 N N . ARG B 1 532 ? -48.281 -27.125 6.742 1 97.81 532 ARG B N 1
ATOM 8901 C CA . ARG B 1 532 ? -49.5 -26.797 7.441 1 97.81 532 ARG B CA 1
ATOM 8902 C C . ARG B 1 532 ? -49.688 -27.672 8.68 1 97.81 532 ARG B C 1
ATOM 8904 O O . ARG B 1 532 ? -49.969 -27.156 9.766 1 97.81 532 ARG B O 1
ATOM 8911 N N . ALA B 1 533 ? -49.5 -28.906 8.484 1 97.19 533 ALA B N 1
ATOM 8912 C CA . ALA B 1 533 ? -49.688 -29.859 9.562 1 97.19 533 ALA B CA 1
ATOM 8913 C C . ALA B 1 533 ? -48.688 -29.641 10.688 1 97.19 533 ALA B C 1
ATOM 8915 O O . ALA B 1 533 ? -49.062 -29.656 11.867 1 97.19 533 ALA B O 1
ATOM 8916 N N . VAL B 1 534 ? -47.5 -29.406 10.344 1 97.06 534 VAL B N 1
ATOM 8917 C CA . VAL B 1 534 ? -46.438 -29.203 11.328 1 97.06 534 VAL B CA 1
ATOM 8918 C C . VAL B 1 534 ? -46.719 -27.938 12.141 1 97.06 534 VAL B C 1
ATOM 8920 O O . VAL B 1 534 ? -46.562 -27.922 13.359 1 97.06 534 VAL B O 1
ATOM 8923 N N . VAL B 1 535 ? -47.125 -26.891 11.492 1 97 535 VAL B N 1
ATOM 8924 C CA . VAL B 1 535 ? -47.438 -25.625 12.156 1 97 535 VAL B CA 1
ATOM 8925 C C . VAL B 1 535 ? -48.625 -25.797 13.102 1 97 535 VAL B C 1
ATOM 8927 O O . VAL B 1 535 ? -48.594 -25.344 14.25 1 97 535 VAL B O 1
ATOM 8930 N N . GLU B 1 536 ? -49.594 -26.484 12.625 1 96.19 536 GLU B N 1
ATOM 8931 C CA . GLU B 1 536 ? -50.781 -26.703 13.414 1 96.19 536 GLU B CA 1
ATOM 8932 C C . GLU B 1 536 ? -50.5 -27.5 14.688 1 96.19 536 GLU B C 1
ATOM 8934 O O . GLU B 1 536 ? -51.062 -27.234 15.742 1 96.19 536 GLU B O 1
ATOM 8939 N N . LEU B 1 537 ? -49.594 -28.359 14.586 1 95.31 537 LEU B N 1
ATOM 8940 C CA . LEU B 1 537 ? -49.281 -29.266 15.695 1 95.31 537 LEU B CA 1
ATOM 8941 C C . LEU B 1 537 ? -48.281 -28.641 16.641 1 95.31 537 LEU B C 1
ATOM 8943 O O . LEU B 1 537 ? -48.094 -29.109 17.766 1 95.31 537 LEU B O 1
ATOM 8947 N N . SER B 1 538 ? -47.625 -27.625 16.234 1 95.25 538 SER B N 1
ATOM 8948 C CA . SER B 1 538 ? -46.5 -27.062 17.016 1 95.25 538 SER B CA 1
ATOM 8949 C C . SER B 1 538 ? -47.031 -26.062 18.047 1 95.25 538 SER B C 1
ATOM 8951 O O . SER B 1 538 ? -48 -25.375 17.812 1 95.25 538 SER B O 1
ATOM 8953 N N . LEU B 1 539 ? -46.25 -26.031 19.172 1 94.69 539 LEU B N 1
ATOM 8954 C CA . LEU B 1 539 ? -46.469 -25 20.172 1 94.69 539 LEU B CA 1
ATOM 8955 C C . LEU B 1 539 ? -45.406 -23.891 20.031 1 94.69 539 LEU B C 1
ATOM 8957 O O . LEU B 1 539 ? -44.219 -24.141 20.203 1 94.69 539 LEU B O 1
ATOM 8961 N N . PHE B 1 540 ? -45.906 -22.766 19.797 1 94.62 540 PHE B N 1
ATOM 8962 C CA . PHE B 1 540 ? -45.031 -21.625 19.609 1 94.62 540 PHE B CA 1
ATOM 8963 C C . PHE B 1 540 ? -44.625 -21.047 20.938 1 94.62 540 PHE B C 1
ATOM 8965 O O . PHE B 1 540 ? -45.125 -21.453 22 1 94.62 540 PHE B O 1
ATOM 8972 N N . PRO B 1 541 ? -43.562 -20.172 20.922 1 90.94 541 PRO B N 1
ATOM 8973 C CA . PRO B 1 541 ? -43.156 -19.562 22.172 1 90.94 541 PRO B CA 1
ATOM 8974 C C . PRO B 1 541 ? -44.312 -19.047 23 1 90.94 541 PRO B C 1
ATOM 8976 O O . PRO B 1 541 ? -45.281 -18.484 22.453 1 90.94 541 PRO B O 1
ATOM 8979 N N . ASN B 1 542 ? -44.312 -19.234 24.375 1 90.56 542 ASN B N 1
ATOM 8980 C CA . ASN B 1 542 ? -45.344 -18.844 25.328 1 90.56 542 ASN B CA 1
ATOM 8981 C C . ASN B 1 542 ? -46.594 -19.75 25.203 1 90.56 542 ASN B C 1
ATOM 8983 O O . ASN B 1 542 ? -47.688 -19.312 25.516 1 90.56 542 ASN B O 1
ATOM 8987 N N . ALA B 1 543 ? -46.406 -20.875 24.562 1 91.19 543 ALA B N 1
ATOM 8988 C CA . ALA B 1 543 ? -47.438 -21.906 24.406 1 91.19 543 ALA B CA 1
ATOM 8989 C C . ALA B 1 543 ? -48.594 -21.422 23.578 1 91.19 543 ALA B C 1
ATOM 8991 O O . ALA B 1 543 ? -49.75 -21.766 23.844 1 91.19 543 ALA B O 1
ATOM 8992 N N . ILE B 1 544 ? -48.281 -20.594 22.641 1 93.25 544 ILE B N 1
ATOM 8993 C CA . ILE B 1 544 ? -49.312 -20.047 21.75 1 93.25 544 ILE B CA 1
ATOM 8994 C C . ILE B 1 544 ? -49.531 -20.984 20.562 1 93.25 544 ILE B C 1
ATOM 8996 O O . ILE B 1 544 ? -48.562 -21.516 20 1 93.25 544 ILE B O 1
ATOM 9000 N N . LYS B 1 545 ? -50.812 -21.203 20.25 1 93.94 545 LYS B N 1
ATOM 9001 C CA . LYS B 1 545 ? -51.125 -22 19.078 1 93.94 545 LYS B CA 1
ATOM 9002 C C . LYS B 1 545 ? -51.406 -21.094 17.875 1 93.94 545 LYS B C 1
ATOM 9004 O O . LYS B 1 545 ? -52.094 -20.094 18 1 93.94 545 LYS B O 1
ATOM 9009 N N . GLN B 1 546 ? -50.844 -21.453 16.781 1 95.06 546 GLN B N 1
ATOM 9010 C CA . GLN B 1 546 ? -51.031 -20.703 15.547 1 95.06 546 GLN B CA 1
ATOM 9011 C C . GLN B 1 546 ? -51.219 -21.641 14.352 1 95.06 546 GLN B C 1
ATOM 9013 O O . GLN B 1 546 ? -50.781 -22.797 14.391 1 95.06 546 GLN B O 1
ATOM 9018 N N . THR B 1 547 ? -51.875 -21.188 13.367 1 96.75 547 THR B N 1
ATOM 9019 C CA . THR B 1 547 ? -52 -21.891 12.094 1 96.75 547 THR B CA 1
ATOM 9020 C C . THR B 1 547 ? -51.625 -20.969 10.93 1 96.75 547 THR B C 1
ATOM 9022 O O . THR B 1 547 ? -51.469 -19.766 11.109 1 96.75 547 THR B O 1
ATOM 9025 N N . CYS B 1 548 ? -51.406 -21.625 9.812 1 97.44 548 CYS B N 1
ATOM 9026 C CA . CYS B 1 548 ? -51.094 -20.875 8.602 1 97.44 548 CYS B CA 1
ATOM 9027 C C . CYS B 1 548 ? -52 -21.297 7.449 1 97.44 548 CYS B C 1
ATOM 9029 O O . CYS B 1 548 ? -52.469 -22.438 7.402 1 97.44 548 CYS B O 1
ATOM 9031 N N . SER B 1 549 ? -52.25 -20.406 6.594 1 97.88 549 SER B N 1
ATOM 9032 C CA . SER B 1 549 ? -52.938 -20.656 5.328 1 97.88 549 SER B CA 1
ATOM 9033 C C . SER B 1 549 ? -51.969 -20.562 4.152 1 97.88 549 SER B C 1
ATOM 9035 O O . SER B 1 549 ? -51 -19.781 4.188 1 97.88 549 SER B O 1
ATOM 9037 N N . PHE B 1 550 ? -52.281 -21.359 3.084 1 97.94 550 PHE B N 1
ATOM 9038 C CA . PHE B 1 550 ? -51.281 -21.516 2.018 1 97.94 550 PHE B CA 1
ATOM 9039 C C . PHE B 1 550 ? -51.938 -21.344 0.652 1 97.94 550 PHE B C 1
ATOM 9041 O O . PHE B 1 550 ? -53.062 -21.828 0.426 1 97.94 550 PHE B O 1
ATOM 9048 N N . GLY B 1 551 ? -51.219 -20.641 -0.172 1 97.69 551 GLY B N 1
ATOM 9049 C CA . GLY B 1 551 ? -51.5 -20.578 -1.596 1 97.69 551 GLY B CA 1
ATOM 9050 C C . GLY B 1 551 ? -50.375 -21.109 -2.461 1 97.69 551 GLY B C 1
ATOM 9051 O O . GLY B 1 551 ? -49.25 -20.672 -2.348 1 97.69 551 GLY B O 1
ATOM 9052 N N . VAL B 1 552 ? -50.75 -22.078 -3.389 1 98.19 552 VAL B N 1
ATOM 9053 C CA . VAL B 1 552 ? -49.75 -22.719 -4.219 1 98.19 552 VAL B CA 1
ATOM 9054 C C . VAL B 1 552 ? -50 -22.406 -5.691 1 98.19 552 VAL B C 1
ATOM 9056 O O . VAL B 1 552 ? -51.156 -22.422 -6.145 1 98.19 552 VAL B O 1
ATOM 9059 N N . ALA B 1 553 ? -48.906 -22.047 -6.379 1 97.62 553 ALA B N 1
ATOM 9060 C CA . ALA B 1 553 ? -48.969 -21.828 -7.82 1 97.62 553 ALA B CA 1
ATOM 9061 C C . ALA B 1 553 ? -47.719 -22.359 -8.523 1 97.62 553 ALA B C 1
ATOM 9063 O O . ALA B 1 553 ? -46.625 -22.25 -8 1 97.62 553 ALA B O 1
ATOM 9064 N N . SER B 1 554 ? -47.906 -22.938 -9.648 1 97.38 554 SER B N 1
ATOM 9065 C CA . SER B 1 554 ? -46.812 -23.391 -10.492 1 97.38 554 SER B CA 1
ATOM 9066 C C . SER B 1 554 ? -46.656 -22.469 -11.711 1 97.38 554 SER B C 1
ATOM 9068 O O . SER B 1 554 ? -47.625 -21.984 -12.258 1 97.38 554 SER B O 1
ATOM 9070 N N . TYR B 1 555 ? -45.406 -22.297 -12.07 1 96.19 555 TYR B N 1
ATOM 9071 C CA . TYR B 1 555 ? -45.125 -21.438 -13.211 1 96.19 555 TYR B CA 1
ATOM 9072 C C . TYR B 1 555 ? -45.719 -22 -14.492 1 96.19 555 TYR B C 1
ATOM 9074 O O . TYR B 1 555 ? -45.656 -23.203 -14.734 1 96.19 555 TYR B O 1
ATOM 9082 N N . GLN B 1 556 ? -46.344 -21.141 -15.203 1 94.19 556 GLN B N 1
ATOM 9083 C CA . GLN B 1 556 ? -46.844 -21.469 -16.531 1 94.19 556 GLN B CA 1
ATOM 9084 C C . GLN B 1 556 ? -46.062 -20.766 -17.609 1 94.19 556 GLN B C 1
ATOM 9086 O O . GLN B 1 556 ? -45.688 -19.594 -17.469 1 94.19 556 GLN B O 1
ATOM 9091 N N . LYS B 1 557 ? -45.812 -21.453 -18.672 1 91.88 557 LYS B N 1
ATOM 9092 C CA . LYS B 1 557 ? -44.969 -20.906 -19.75 1 91.88 557 LYS B CA 1
ATOM 9093 C C . LYS B 1 557 ? -45.531 -19.578 -20.25 1 91.88 557 LYS B C 1
ATOM 9095 O O . LYS B 1 557 ? -46.719 -19.484 -20.562 1 91.88 557 LYS B O 1
ATOM 9100 N N . GLY B 1 558 ? -44.656 -18.562 -20.266 1 89.69 558 GLY B N 1
ATOM 9101 C CA . GLY B 1 558 ? -45.031 -17.266 -20.797 1 89.69 558 GLY B CA 1
ATOM 9102 C C . GLY B 1 558 ? -45.562 -16.312 -19.75 1 89.69 558 GLY B C 1
ATOM 9103 O O . GLY B 1 558 ? -45.812 -15.141 -20.047 1 89.69 558 GLY B O 1
ATOM 9104 N N . GLU B 1 559 ? -45.75 -16.797 -18.641 1 90.31 559 GLU B N 1
ATOM 9105 C CA . GLU B 1 559 ? -46.312 -15.977 -17.578 1 90.31 559 GLU B CA 1
ATOM 9106 C C . GLU B 1 559 ? -45.25 -15.062 -16.969 1 90.31 559 GLU B C 1
ATOM 9108 O O . GLU B 1 559 ? -44.062 -15.422 -16.953 1 90.31 559 GLU B O 1
ATOM 9113 N N . SER B 1 560 ? -45.656 -13.836 -16.578 1 90.44 560 SER B N 1
ATOM 9114 C CA . SER B 1 560 ? -44.75 -12.938 -15.883 1 90.44 560 SER B CA 1
ATOM 9115 C C . SER B 1 560 ? -44.625 -13.312 -14.406 1 90.44 560 SER B C 1
ATOM 9117 O O . SER B 1 560 ? -45.438 -14.078 -13.883 1 90.44 560 SER B O 1
ATOM 9119 N N . ILE B 1 561 ? -43.656 -12.797 -13.75 1 90.62 561 ILE B N 1
ATOM 9120 C CA . ILE B 1 561 ? -43.438 -13.031 -12.32 1 90.62 561 ILE B CA 1
ATOM 9121 C C . ILE B 1 561 ? -44.625 -12.547 -11.531 1 90.62 561 ILE B C 1
ATOM 9123 O O . ILE B 1 561 ? -45.094 -13.227 -10.609 1 90.62 561 ILE B O 1
ATOM 9127 N N . GLU B 1 562 ? -45.156 -11.422 -11.891 1 85.12 562 GLU B N 1
ATOM 9128 C CA . GLU B 1 562 ? -46.312 -10.812 -11.203 1 85.12 562 GLU B CA 1
ATOM 9129 C C . GLU B 1 562 ? -47.531 -11.695 -11.289 1 85.12 562 GLU B C 1
ATOM 9131 O O . GLU B 1 562 ? -48.25 -11.867 -10.297 1 85.12 562 GLU B O 1
ATOM 9136 N N . MET B 1 563 ? -47.719 -12.234 -12.43 1 88.69 563 MET B N 1
ATOM 9137 C CA . MET B 1 563 ? -48.875 -13.102 -12.633 1 88.69 563 MET B CA 1
ATOM 9138 C C . MET B 1 563 ? -48.781 -14.359 -11.781 1 88.69 563 MET B C 1
ATOM 9140 O O . MET B 1 563 ? -49.75 -14.805 -11.188 1 88.69 563 MET B O 1
ATOM 9144 N N . LEU B 1 564 ? -47.594 -14.875 -11.781 1 93.88 564 LEU B N 1
ATOM 9145 C CA . LEU B 1 564 ? -47.375 -16.062 -10.977 1 93.88 564 LEU B CA 1
ATOM 9146 C C . LEU B 1 564 ? -47.656 -15.781 -9.5 1 93.88 564 LEU B C 1
ATOM 9148 O O . LEU B 1 564 ? -48.375 -16.531 -8.844 1 93.88 564 LEU B O 1
ATOM 9152 N N . ILE B 1 565 ? -47.125 -14.727 -8.992 1 91.19 565 ILE B N 1
ATOM 9153 C CA . ILE B 1 565 ? -47.281 -14.344 -7.594 1 91.19 565 ILE B CA 1
ATOM 9154 C C . ILE B 1 565 ? -48.719 -14.023 -7.297 1 91.19 565 ILE B C 1
ATOM 9156 O O . ILE B 1 565 ? -49.25 -14.398 -6.242 1 91.19 565 ILE B O 1
ATOM 9160 N N . ASP B 1 566 ? -49.344 -13.422 -8.211 1 86.81 566 ASP B N 1
ATOM 9161 C CA . ASP B 1 566 ? -50.75 -13.078 -8.062 1 86.81 566 ASP B CA 1
ATOM 9162 C C . ASP B 1 566 ? -51.594 -14.336 -7.93 1 86.81 566 ASP B C 1
ATOM 9164 O O . ASP B 1 566 ? -52.531 -14.375 -7.125 1 86.81 566 ASP B O 1
ATOM 9168 N N . ARG B 1 567 ? -51.312 -15.289 -8.711 1 93.62 567 ARG B N 1
ATOM 9169 C CA . ARG B 1 567 ? -52.062 -16.531 -8.633 1 93.62 567 ARG B CA 1
ATOM 9170 C C . ARG B 1 567 ? -51.875 -17.203 -7.266 1 93.62 567 ARG B C 1
ATOM 9172 O O . ARG B 1 567 ? -52.844 -17.688 -6.676 1 93.62 567 ARG B O 1
ATOM 9179 N N . ALA B 1 568 ? -50.688 -17.172 -6.809 1 94.62 568 ALA B N 1
ATOM 9180 C CA . ALA B 1 568 ? -50.438 -17.734 -5.484 1 94.62 568 ALA B CA 1
ATOM 9181 C C . ALA B 1 568 ? -51.156 -16.938 -4.402 1 94.62 568 ALA B C 1
ATOM 9183 O O . ALA B 1 568 ? -51.688 -17.516 -3.453 1 94.62 568 ALA B O 1
ATOM 9184 N N . ASP B 1 569 ? -51.156 -15.68 -4.551 1 88.62 569 ASP B N 1
ATOM 9185 C CA . ASP B 1 569 ? -51.812 -14.789 -3.604 1 88.62 569 ASP B CA 1
ATOM 9186 C C . ASP B 1 569 ? -53.312 -15 -3.605 1 88.62 569 ASP B C 1
ATOM 9188 O O . ASP B 1 569 ? -53.938 -14.984 -2.549 1 88.62 569 ASP B O 1
ATOM 9192 N N . LYS B 1 570 ? -53.844 -15.148 -4.781 1 89.06 570 LYS B N 1
ATOM 9193 C CA . LYS B 1 570 ? -55.281 -15.43 -4.898 1 89.06 570 LYS B CA 1
ATOM 9194 C C . LYS B 1 570 ? -55.625 -16.766 -4.238 1 89.06 570 LYS B C 1
ATOM 9196 O O . LYS B 1 570 ? -56.656 -16.875 -3.582 1 89.06 570 LYS B O 1
ATOM 9201 N N . ALA B 1 571 ? -54.812 -17.672 -4.496 1 95.06 571 ALA B N 1
ATOM 9202 C CA . ALA B 1 571 ? -55 -18.953 -3.844 1 95.06 571 ALA B CA 1
ATOM 9203 C C . ALA B 1 571 ? -54.969 -18.812 -2.324 1 95.06 571 ALA B C 1
ATOM 9205 O O . ALA B 1 571 ? -55.781 -19.406 -1.616 1 95.06 571 ALA B O 1
ATOM 9206 N N . LEU B 1 572 ? -54.062 -18.078 -1.824 1 94.19 572 LEU B N 1
ATOM 9207 C CA . LEU B 1 572 ? -53.969 -17.828 -0.392 1 94.19 572 LEU B CA 1
ATOM 9208 C C . LEU B 1 572 ? -55.219 -17.156 0.131 1 94.19 572 LEU B C 1
ATOM 9210 O O . LEU B 1 572 ? -55.719 -17.516 1.194 1 94.19 572 LEU B O 1
ATOM 9214 N N . TYR B 1 573 ? -55.656 -16.188 -0.599 1 88.44 573 TYR B N 1
ATOM 9215 C CA . TYR B 1 573 ? -56.875 -15.477 -0.216 1 88.44 573 TYR B CA 1
ATOM 9216 C C . TYR B 1 573 ? -58.031 -16.438 -0.127 1 88.44 573 TYR B C 1
ATOM 9218 O O . TYR B 1 573 ? -58.844 -16.344 0.801 1 88.44 573 TYR B O 1
ATOM 9226 N N . GLU B 1 574 ? -58.156 -17.266 -1.051 1 94.12 574 GLU B N 1
ATOM 9227 C CA . GLU B 1 574 ? -59.219 -18.266 -1.038 1 94.12 574 GLU B CA 1
ATOM 9228 C C . GLU B 1 574 ? -59.094 -19.188 0.172 1 94.12 574 GLU B C 1
ATOM 9230 O O . GLU B 1 574 ? -60.094 -19.594 0.771 1 94.12 574 GLU B O 1
ATOM 9235 N N . ALA B 1 575 ? -57.938 -19.547 0.489 1 95.75 575 ALA B N 1
ATOM 9236 C CA . ALA B 1 575 ? -57.688 -20.359 1.671 1 95.75 575 ALA B CA 1
ATOM 9237 C C . ALA B 1 575 ? -58.219 -19.672 2.934 1 95.75 575 ALA B C 1
ATOM 9239 O O . ALA B 1 575 ? -58.781 -20.312 3.805 1 95.75 575 ALA B O 1
ATOM 9240 N N . LYS B 1 576 ? -57.969 -18.422 3.037 1 91.75 576 LYS B N 1
ATOM 9241 C CA . LYS B 1 576 ? -58.438 -17.641 4.18 1 91.75 576 LYS B CA 1
ATOM 9242 C C . LYS B 1 576 ? -59.969 -17.594 4.223 1 91.75 576 LYS B C 1
ATOM 9244 O O . LYS B 1 576 ? -60.562 -17.719 5.289 1 91.75 576 LYS B O 1
ATOM 9249 N N . LEU B 1 577 ? -60.625 -17.516 3.096 1 90.94 577 LEU B N 1
ATOM 9250 C CA . LEU B 1 577 ? -62.062 -17.453 3 1 90.94 577 LEU B CA 1
ATOM 9251 C C . LEU B 1 577 ? -62.688 -18.797 3.346 1 90.94 577 LEU B C 1
ATOM 9253 O O . LEU B 1 577 ? -63.812 -18.844 3.877 1 90.94 577 LEU B O 1
ATOM 9257 N N . LYS B 1 578 ? -62 -19.812 3.053 1 94.38 578 LYS B N 1
ATOM 9258 C CA . LYS B 1 578 ? -62.5 -21.156 3.268 1 94.38 578 LYS B CA 1
ATOM 9259 C C . LYS B 1 578 ? -62.344 -21.594 4.723 1 94.38 578 LYS B C 1
ATOM 9261 O O . LYS B 1 578 ? -62.594 -22.75 5.066 1 94.38 578 LYS B O 1
ATOM 9266 N N . GLY B 1 579 ? -61.969 -20.719 5.594 1 93.25 579 GLY B N 1
ATOM 9267 C CA . GLY B 1 579 ? -61.906 -21.031 7.016 1 93.25 579 GLY B CA 1
ATOM 9268 C C . GLY B 1 579 ? -60.469 -21.047 7.559 1 93.25 579 GLY B C 1
ATOM 9269 O O . GLY B 1 579 ? -60.25 -21.375 8.727 1 93.25 579 GLY B O 1
ATOM 9270 N N . ARG B 1 580 ? -59.5 -20.781 6.719 1 94.31 580 ARG B N 1
ATOM 9271 C CA . ARG B 1 580 ? -58.094 -20.688 7.09 1 94.31 580 ARG B CA 1
ATOM 9272 C C . ARG B 1 580 ? -57.531 -22.047 7.441 1 94.31 580 ARG B C 1
ATOM 9274 O O . ARG B 1 580 ? -58.188 -23.078 7.277 1 94.31 580 ARG B O 1
ATOM 9281 N N . ASN B 1 581 ? -56.281 -22.172 7.641 1 97.12 581 ASN B N 1
ATOM 9282 C CA . ASN B 1 581 ? -55.625 -23.422 7.961 1 97.12 581 ASN B CA 1
ATOM 9283 C C . ASN B 1 581 ? -55.844 -24.469 6.867 1 97.12 581 ASN B C 1
ATOM 9285 O O . ASN B 1 581 ? -56.219 -25.609 7.152 1 97.12 581 ASN B O 1
ATOM 9289 N N . CYS B 1 582 ? -55.656 -24.062 5.695 1 97.56 582 CYS B N 1
ATOM 9290 C CA . CYS B 1 582 ? -55.781 -25 4.586 1 97.56 582 CYS B CA 1
ATOM 9291 C C . CYS B 1 582 ? -54.906 -24.578 3.416 1 97.56 582 CYS B C 1
ATOM 9293 O O . CYS B 1 582 ? -54.344 -23.484 3.426 1 97.56 582 CYS B O 1
ATOM 9295 N N . VAL B 1 583 ? -54.781 -25.469 2.424 1 98.12 583 VAL B N 1
ATOM 9296 C CA . VAL B 1 583 ? -53.969 -25.25 1.231 1 98.12 583 VAL B CA 1
ATOM 9297 C C . VAL B 1 583 ? -54.875 -25.156 0.002 1 98.12 583 VAL B C 1
ATOM 9299 O O . VAL B 1 583 ? -55.75 -25.984 -0.2 1 98.12 583 VAL B O 1
ATOM 9302 N N . VAL B 1 584 ? -54.656 -24.094 -0.732 1 98.06 584 VAL B N 1
ATOM 9303 C CA . VAL B 1 584 ? -55.375 -23.922 -1.992 1 98.06 584 VAL B CA 1
ATOM 9304 C C . VAL B 1 584 ? -54.375 -23.797 -3.141 1 98.06 584 VAL B C 1
ATOM 9306 O O . VAL B 1 584 ? -53.344 -23.109 -3.012 1 98.06 584 VAL B O 1
ATOM 9309 N N . THR B 1 585 ? -54.688 -24.469 -4.258 1 96.69 585 THR B N 1
ATOM 9310 C CA . THR B 1 585 ? -53.781 -24.453 -5.414 1 96.69 585 THR B CA 1
ATOM 9311 C C . THR B 1 585 ? -54.438 -23.75 -6.594 1 96.69 585 THR B C 1
ATOM 9313 O O . THR B 1 585 ? -55.656 -23.875 -6.805 1 96.69 585 THR B O 1
ATOM 9316 N N . LYS B 1 586 ? -53.594 -23 -7.227 1 89 586 LYS B N 1
ATOM 9317 C CA . LYS B 1 586 ? -54.062 -22.359 -8.469 1 89 586 LYS B CA 1
ATOM 9318 C C . LYS B 1 586 ? -53 -22.484 -9.555 1 89 586 LYS B C 1
ATOM 9320 O O . LYS B 1 586 ? -51.781 -22.516 -9.266 1 89 586 LYS B O 1
#

pLDDT: mean 91.19, std 8.63, range [47.56, 98.75]

InterPro domains:
  IPR000160 GGDEF domain [PF00990] (430-581)
  IPR000160 GGDEF domain [PS50887] (459-586)
  IPR000160 GGDEF domain [SM00267] (418-586)
  IPR000160 GGDEF domain [TIGR00254] (427-584)
  IPR000160 GGDEF domain [cd01949] (432-584)
  IPR013702 FIST domain, N-terminal [PF08495] (34-224)
  IPR013702 FIST domain, N-terminal [SM00897] (31-225)
  IPR019494 FIST, C-domain [PF10442] (226-353)
  IPR019494 FIST, C-domain [SM01204] (226-355)
  IPR029787 Nucleotide cyclase [SSF55073] (434-584)
  IPR043128 Reverse transcriptase/Diguanylate cyclase domain [G3DSA:3.30.70.270] (414-585)
  IPR050469 Diguanylate cyclase Dgc-like, bacteria [PTHR45138] (288-585)

Secondary structure (DSSP, 8-state):
-EEEEEEESSHHHHHHHHTSHHHHHHHHH-SEEEEEEEES---HHHHHHHHHHHTTT-TT-EEEEEE-SSEEETTEEE-SSEEEEEEEESS-EEEEEEEE--S-HHHHHHHHHHHHHHH--SEEEEEEEE-TTTS-HHHHHHHHHHH--S---EEEEE---SSTT----EEETTEEESSEEEEEEEE-SSEEEEEEEE--EEE-SPPEEEEEEETTEEEEETTEEHHHHHHHHH---SSTTHHHHHTT-PEEEEETTEEEEE---EE-TT--EE-SS---TT-EEEEEEE-HHHHHHHHHHHHHHHHHHT-SEEEEEEEHHHHHHHGGGTHHHHHHHHTTS-EEEEEESSEEEEETTEEEEESS-EEEEEEEETT-----PPS------S-TT-TTSS-HHHHHHHHHHHHHHHHHHHHHHHHHHHHHHHB-TTT-SB-HHHHHHHHHHHHHHHHHH---EEEEEEEETTHHHHHHHH-HHHHHHHHHHHHHHHHHHS-TTSEEEE-SSSEEEEEEET--HHHHHHHHHHHHHHHHHPEEGGGEE--EEEEEEE--TT--HHHHHHHHHHHHHHHHHTTSS-EEE-/-EEEEEEESSHHHHHHHHTSHHHHHHHHH-SEEEEEEEES---HHHHHHHHHHHTTT-TT-EEEEEE-SSEEETTEEE-SSEEEEEEEESS-EEEEEEEE--S-HHHHHHHHHHHHHHH--SEEEEEEEE-TTTS-HHHHHHHHHHH--S---EEEEE---SSTT----EEETTEEESSEEEEEEEE-SSEEEEEEEE--EEE-SPPEEEEEEETTEEEEETTEEHHHHHHHHH---SSTTHHHHHTT-PEEEEETTEEEEE---EE-TT--EE-SS---TT-EEEEEEE-HHHHHHHHHHHHHHHHHHT-SEEEEEEEHHHHHHHGGGTHHHHHHHHTTS-EEEEEESSEEEEETTEEEEESS-EEEEEEEETT-----PPS------S-TT-TTSS-HHHHHHHHHHHHHHHHHHHHHHHHHHHHHHHB-TTT-SB-HHHHHHHHHHHHHHHHHH---EEEEEEEETTHHHHHHHH-HHHHHHHHHHHHHHHHHHS-TTSEEEE-SSSEEEEEEET--HHHHHHHHHHHHHHHHHPPBGGGB---EEEEEEE--TT--HHHHHHHHHHHHHHHHHTTSS-EEE-

Organism: Acetobacterium woodii (strain ATCC 29683 / DSM 1030 / JCM 2381 / KCTC 1655 / WB1) (NCBI:txid931626)

Nearest PDB structures (foldseek):
  6et7-assembly1_B  TM=5.316E-01  e=1.487E-19  Idiomarina sp. A28L
  5llw-assembly1_A  TM=4.888E-01  e=2.131E-19  Idiomarina sp. A28L
  5llw-assembly1_B  TM=4.980E-01  e=1.285E-18  Idiomarina sp. A28L
  5llx-assembly1_B  TM=3.577E-01  e=2.007E-19  Idiomarina sp. A28L
  5llx-assembly1_A  TM=3.340E-01  e=4.118E-19  Idiomarina sp. A28L

Foldseek 3Di:
DAKDKDWDDDLVVVLVVCPDPVNLVLLVQFPEKEKEKEAQDQPVVVLLVNCVSCCVVRVRYKYKYKYFQWWAFLLDTDHRIMMIMMDGHRDKDKDKDWDADDDALLVQLQVVQQVCVVPADQWQEKEKEFALVAHLNFNNLNNVLVNHDFFHKYKYFYGFHPDPVTQMWMDIPNDIDSGTMMMMTIHDPFKHKDKDKDFQKDFQADKWFQADADWQKRQDINRHGPQVVCCVVQVDDQDSCRQVSQVFWFKWFDDPNDIATWTWHHADPSSITGTSGDDDGGTIIGTIGHQLVSLLVVLVVVLVVLLVLQFQEKEKEFAVSLCSQLPPNSSSNRNSNSVFYTYIYHHHPWIWIGDGSGIGTGHNMMMIMGMAGHSYDRDPRDDDPPPPDDPPVDPPPSCRSVVVNVVSVVSVVVNVVVVVVVVVVCQVQQADPLQSAGAQVNVLVVVVVLLVVCVVPVAKKKKKKKFKPPLVVVCVVPNVVLSSQQLNVLSVLLVVLDDPVKGWYAHDDGMIMIIGTRADQVRVQVSVLVSQVVLQPDQGPVRDHIGMFMFMEMDDPPDDPVRRVVNSVVQRVVCVVVVGSYYGYD/DAKDKDWDDDLVVVLVVCPDPVNLVLLVQFPEKEKEKEAQDQPPVVLLVNCVSCCVVRVRYKYKYKYFQWWAFLLDTDHRIMMIMMDGHNDKDKDKDWDADDDALLVQLQVVQQVCVVPADQWQEKEKEFALVAHLVFNNLNNVLVNHDFFHKYKYFYGFHPDPVTQMWMDIPNDIDSGTMMMMTIHDPFKHKDKDKDFQKDFQADKWFQADADWQKRQDINRHGPQVVCCVVQVDDQDSCRQVSQVFWFKWFDDPNDIATWTWHHADPSSITGTSGDDDGGTIIGTIGHQLVSLLVVLVVVLVVLLVLQFQEKEKEFAVSLCSQLPPNSSSNRNSNSVFYTYIYHHHPWIWIGDGSGIGTHHNMMMIMGMAGHSYDRDPRDDDPPPPDDPPVDPVPSCRSVVVNVVSVVSVVVNVVVVVVVVVVCQVQQADPLQSAGAQVNVLVVVVVLLVVCVVPVAKKKKKKKFKPPLVVVCVVPNVVLSSQQLNVLSVLLVVLDDPVWGWYAHDDGMIMIIGTRADQVRVQVSVLVSQVVLQPDQGPVRDRIGMFMFMEMDDPPDDPVRRVVNSVVQRVVCVVVVGSHYGYD